Protein AF-0000000074117872 (afdb_homodimer)

Foldseek 3Di:
DDDDDDDDDDDDDDDDPDDDPDDPPPPPPPPPDDDDDPVVVQVVLLVQVVCQVVVHPFAEWEDEPRDTGTHHLVLLLVQFVQSVCVVPPPPPQVVFDPDDRHTYGYDPQAHPLLVVQVRCCSRNVDHDDDPVCLLRVLRVCLSRVRVVSVVVSLVVLLVPQDLACLLVSCVSCVVNVVPVSNVSSLLVCLACVVVNLVDCSLLSDDPVSLLVSLQALNRFPDALLNNVVSVVCNQVVDVVSVVCVQVNVVSRLLLLDFPVCCVQPPCVDDCCVPVVVVSVVLNCVCVVQVLQNLVSDDPSPAFSHPFKWKKKAWFAAFVQQIFQWIWTAHPLRPDIDTADGDPAGFFLWEWEDRRQKIKIAWGARGDDPQAARIFQWMWIADQQASDIDTFDGEPDGFGQWYWDDAPRKIKIAWHGHPVGIDFWIWIADSVVSDIDTFAGDDWGFGQWDWEDADRKIKIAWTDTPQFTFQWIKIAHPVVRDIDTFDGDPDGFGQWDWYDDDQKIKIAWGWGDRVATDIGFWIWIAHPVVSDIDTFGTHPQHFGQWAWDDDPQKIKTAWHADSVVGGIFFWIKIAHPVVSDIDTSDGHPGGGGRIYMYMHGHHSDHDNNPPDDDDDDDPPPPDDDPD/DDDDDDDDDDDDPPDDPDDDPDDPPPPDPPPPDDDDDPVVVQVVLLVQVVCQVVVHPFAEWEDAPNDTGTHHLVLLLVQFVQSVCVVPDPPPQVVFDPDDRHTYGYDPQAHPLLVVQVRCCSRNVDHDDDPVCLLRVLRNCLSRVRVVSVVVSLVVLLVPADLACLLVSCVSCVVNVVPSSNVSSLLVCLACVVVNLVDCSLLSDDPVRLLVSLQALNRFPDALLNNVVSVVCNQVVDVVSVVCVQVNVVSRLLLLDFPVCCVVPPCVDDCCVPVVVVSVVLNCVCVVQVLQNLVSDDPSPAFSHPFKWKKKAWFAAFVQQIFQWIWTAHPLRPDIDTADGDPAGFFLWEWEDRRQKIKIAWGARGDDPQAARIFQWMWIADQQASDIDTFDGEPDGFGQWYWDDAPRKIKIAWHGHPVGIDFWIWIADSVVSDIDTFAGDDFGFGQWEWEDADRKIKIAWTDTPQFTAQWIKIAHPVVRDIDTFDGDPDGFGQWDWYDDDQKIKIAWGWGDRVATDIGFWIWIAHPVVSDIDTFGTHPQHFGQWAWDDDPQKIKTAWHADSVVGGIFFWIKIAHPVVSDIDTSDGHPGGGGRIYMYMHGHHSDHDNNPPDDDDDDDPPDDPDDPD

Radius of gyration: 47.72 Å; Cα contacts (8 Å, |Δi|>4): 2650; chains: 2; bounding box: 90×177×144 Å

Organism: Ciona intestinalis (NCBI:txid7719)

Solvent-accessible surface area (backbone atoms only — not comparable to full-atom values): 67171 Å² total; per-residue (Å²): 135,80,74,90,82,83,87,78,89,75,90,86,87,87,79,81,80,77,77,84,74,75,77,75,73,74,73,73,71,77,74,75,77,81,83,82,58,71,67,51,56,52,47,51,37,48,49,53,37,49,30,42,79,66,64,47,84,46,42,27,31,42,28,17,84,87,41,79,44,70,32,43,56,67,64,48,30,74,63,11,66,46,46,34,48,59,72,64,42,82,79,73,54,70,76,45,52,68,64,82,87,25,45,30,43,71,49,81,91,32,47,44,67,10,44,49,50,51,52,47,22,77,39,65,76,50,79,90,79,48,91,82,48,43,61,38,36,48,45,26,29,59,70,34,54,28,62,70,59,49,51,50,48,44,55,49,53,58,70,61,57,42,72,85,43,30,53,59,51,37,51,52,18,60,77,69,66,35,63,70,42,32,51,50,37,49,51,48,44,29,60,39,41,75,62,25,58,76,41,72,43,57,65,68,48,48,70,65,53,50,48,52,58,49,67,48,43,74,40,37,70,55,51,51,61,55,50,46,50,46,50,50,52,45,32,68,70,39,80,82,41,52,80,47,46,60,70,52,55,70,48,46,30,54,51,71,37,46,65,69,54,38,59,65,66,43,61,73,38,64,64,38,59,68,74,35,36,69,56,52,40,52,22,28,52,39,54,39,37,67,72,34,34,64,79,60,68,53,83,38,62,50,72,58,40,79,48,60,26,42,31,40,37,39,4,29,34,84,82,59,49,46,28,30,49,30,41,33,28,39,94,76,60,80,46,71,47,74,51,82,56,51,99,59,29,25,22,41,43,34,51,48,65,50,87,62,30,39,36,42,40,36,4,19,62,47,84,47,95,66,16,66,43,29,33,26,53,27,37,34,37,38,54,64,50,69,43,75,45,82,46,61,45,48,91,57,48,22,16,34,35,35,58,48,72,57,93,81,25,42,38,39,41,32,3,21,14,74,91,40,60,27,27,54,20,34,35,37,36,41,86,57,50,41,57,42,77,53,66,53,54,95,57,36,28,26,30,36,31,48,34,55,58,95,77,30,40,37,37,37,39,6,39,39,94,90,38,52,30,28,51,26,36,36,33,34,71,92,72,53,44,79,42,81,53,64,53,54,96,58,47,21,21,33,33,31,40,36,44,52,92,77,31,35,41,38,36,37,3,32,53,42,82,93,58,74,38,56,29,35,62,18,37,36,34,32,71,87,74,54,43,76,44,79,55,64,51,48,88,76,41,22,22,31,32,15,42,41,65,55,94,81,26,37,37,40,35,37,4,34,22,62,86,75,66,42,48,27,28,47,30,37,34,34,34,76,90,70,56,42,77,46,67,77,46,65,52,97,57,44,24,19,35,29,33,39,43,72,39,63,43,49,62,44,69,50,72,44,92,67,66,78,81,84,89,90,69,94,74,75,81,75,73,83,82,119,132,84,77,90,74,80,90,79,84,79,82,81,77,76,77,74,85,75,76,82,71,77,82,72,78,75,75,71,72,79,76,79,76,83,82,83,60,71,66,52,55,52,49,51,37,49,48,52,35,50,30,39,78,67,64,46,85,44,42,26,30,39,29,18,82,90,42,77,43,71,32,43,58,67,63,49,28,74,63,12,66,47,46,33,48,58,71,64,44,82,79,73,56,70,73,45,53,67,63,81,87,24,44,31,43,71,48,82,91,31,46,45,68,11,44,50,52,52,54,47,21,76,38,66,76,50,77,90,80,46,90,82,48,42,62,38,36,49,44,25,29,59,70,34,54,28,63,69,58,51,52,50,48,45,53,49,51,57,71,60,58,41,74,85,44,31,53,59,51,35,52,50,19,61,75,66,65,34,63,69,44,33,53,50,38,51,51,48,44,32,60,40,43,76,63,24,59,78,42,73,44,57,65,69,49,50,72,67,56,49,48,51,58,49,67,48,45,73,40,35,71,55,51,52,62,55,51,46,51,46,50,50,52,44,32,70,70,39,79,80,42,53,81,46,48,62,70,52,56,70,49,46,30,56,53,71,38,46,64,67,54,38,60,72,70,44,60,72,39,63,63,39,58,68,74,34,35,68,56,52,40,52,20,29,52,40,54,40,36,67,72,35,35,63,79,60,68,52,83,39,62,51,71,60,38,78,48,61,25,43,30,40,37,38,4,28,32,85,81,59,48,46,28,30,48,30,43,34,28,37,94,76,58,81,46,70,47,74,49,81,54,52,96,58,29,26,22,41,40,34,50,46,64,50,85,61,30,40,34,41,39,36,3,19,62,46,83,46,96,66,16,66,45,29,33,26,51,25,38,35,38,37,54,62,48,68,44,75,45,82,47,58,45,48,90,57,47,22,16,33,34,37,60,47,74,57,96,82,26,40,40,39,41,33,3,20,14,75,91,40,61,27,29,52,22,33,36,37,37,41,90,56,48,40,57,43,76,53,66,52,54,96,56,35,27,26,30,35,30,47,35,54,57,94,77,32,41,36,38,36,39,5,39,39,95,91,36,52,29,25,50,27,38,37,35,33,71,93,73,52,46,78,44,80,52,65,54,54,96,58,47,20,21,34,34,31,40,37,43,56,93,76,32,36,40,38,34,37,3,32,52,40,83,92,57,75,39,56,29,35,63,18,38,36,35,33,71,89,74,54,45,76,42,80,54,62,50,47,87,76,41,23,22,31,31,13,42,42,68,56,95,82,26,38,37,40,34,38,4,33,20,63,87,75,65,42,47,28,26,49,29,36,34,35,32,77,91,73,54,43,76,46,69,77,49,63,51,98,55,43,26,19,35,29,33,38,42,72,39,63,44,50,62,44,70,51,65,40,93,71,61,81,80,80,92,82,75,86,82,63,89,77,96,75,93,120

Nearest PDB structures (foldseek):
  7c60-assembly1_A  TM=9.568E-01  e=1.255E-29  Mus musculus
  5f72-assembly2_C  TM=9.560E-01  e=5.390E-29  Homo sapiens
  7xot-assembly1_A  TM=9.656E-01  e=4.800E-28  Homo sapiens
  8oio-assembly3_C  TM=9.478E-01  e=4.275E-27  Homo sapiens
  6v7o-assembly1_A  TM=9.491E-01  e=4.058E-27  Homo sapiens

Sequence (1252 aa):
MAGLIPQRSVSGNVAGSLGRRPDFQTFKPFLSQSFKSNSHNNAVVSGLNDLREDKILCDVTLIAQEQPFLAHKNVLASCSPYLRNLFNSEDGFKNEHEVGDSVVVEIRGVSADGLRHVINFLYTSELQLSMRNVHCVLSAAGHMQIKPILNFCKTFLVGEISVYNCVDIIHIADKYTLAGVEDKAYSFIAEHLNELVKTEEIQKLTINNMSLLLDSYSLKNVSELELFEAARQWLLYKTERYQHVRTLMEKIHFPLIPPRDLLRYVNFVEFMRVECNYLLLEASNYHMLPHSQPILQSVRTQVRSNDTRMVIIGGVDPHDRVSNQLFAINSDMSKSEFLPPMHEGLCSHCACVMNNFLYVVGGQNMFDERGTTAVNSVIRYDPRFNIWMRIASMNDKRAGFTVSVVDNRMYALGGVNAAGRMSSMECYSLEDDRWRYVASVQTGLCDHAQSVHGNLIYISGGFKEGRFNNQLLAYSPRHDTWHERTPMHFARGWHAMVAFGDSIFVTGGNAGLNKRVDIHETEIYSAMSDQWTLVAPLPLPHSEGGCAYYDGKIFVVGGYSWTQQKCLSTIQSYDPNKDQWENPGNLPIELSGVRLANLTIPYTVSPRSGLTQGSHVPLSWPPKPGMAGLIPQRSVSGNVAGSLGRRPDFQTFKPFLSQSFKSNSHNNAVVSGLNDLREDKILCDVTLIAQEQPFLAHKNVLASCSPYLRNLFNSEDGFKNEHEVGDSVVVEIRGVSADGLRHVINFLYTSELQLSMRNVHCVLSAAGHMQIKPILNFCKTFLVGEISVYNCVDIIHIADKYTLAGVEDKAYSFIAEHLNELVKTEEIQKLTINNMSLLLDSYSLKNVSELELFEAARQWLLYKTERYQHVRTLMEKIHFPLIPPRDLLRYVNFVEFMRVECNYLLLEASNYHMLPHSQPILQSVRTQVRSNDTRMVIIGGVDPHDRVSNQLFAINSDMSKSEFLPPMHEGLCSHCACVMNNFLYVVGGQNMFDERGTTAVNSVIRYDPRFNIWMRIASMNDKRAGFTVSVVDNRMYALGGVNAAGRMSSMECYSLEDDRWRYVASVQTGLCDHAQSVHGNLIYISGGFKEGRFNNQLLAYSPRHDTWHERTPMHFARGWHAMVAFGDSIFVTGGNAGLNKRVDIHETEIYSAMSDQWTLVAPLPLPHSEGGCAYYDGKIFVVGGYSWTQQKCLSTIQSYDPNKDQWENPGNLPIELSGVRLANLTIPYTVSPRSGLTQGSHVPLSWPPKPG

Secondary structure (DSSP, 8-state):
-------------------------------------HHHHHHHHHHHHHHHHTT-S--EEEEETTEEEEE-HHHHHHH-HHHHHHHH-SSS-TT-EEETTEEEEE-TT--HHHHHHHHHHHHHS-----TTTHHHHHHHHHHHT-HHHHHHHHHHHHHH--TTTHHHHHHHHHHTT-HHHHHHHHHHHHHSHHHHTTSSHHHH--HHHHHHHHH-S---S--HHHHHHHHHHHHHH-GGGGGGHHHHHTTS-GGGS-HHHIIIIITT-HHHHHTSHHHHHHHHHHHH-GGGGGGS--GGGS-S---EEEEEE--B-TT-PBP--EEEE-TTS--EEEEPPPSS--BS-EEEEETTEEEEEEEESS--TT-TTEEEEEEEEETTTTEEEEEPPPSS--BS-EEEEETTEEEEE--EETTEE---EEEEETTTTEEEEEPPPSS--BS-EEEEETTEEEEE--EETTEE---EEEEETTTTEEEEEPPPSS--BS-EEEEETTEEEEE--B--SSS--B---EEEEETTTTEEEEESPPSS--BS-EEEEETTEEEEE--EETTTTEE--EEEEEETTTTEEEEEEE-SS--BS-EEEEEEPPSS----TTS----------S----/-------------------------------------HHHHHHHHHHHHHHHHTT-S--EEEEETTEEEEE-HHHHHHH-HHHHHHHH-SSS-TT-EEETTEEEEE-TT--HHHHHHHHHHHHHS-----TTTHHHHHHHHHHHT-HHHHHHHHHHHHHH--TTTHHHHHHHHHHTT-HHHHHHHHHHHHHSHHHHTTSSGGGG--HHHHHHHHH-S---S--HHHHHHHHHHHHHH-GGGGGGHHHHHTTS-GGGS-HHHIIIIITT-HHHHHTSHHHHHHHHHHHH-GGGGGGS--GGGS-S---EEEEEE--B-TT-PBP--EEEE-TTSS-EEEEPPPSS--BS-EEEEETTEEEEEEEESS--TT-TTEEEEEEEEETTTTEEEEEPPPSS-BBS-EEEEETTEEEEE--EETTEE---EEEEETTTTEEEEEPPPSS--BS-EEEEETTEEEEE--EETTEE---EEEEETTTTEEEEEPPPSS--BS-EEEEETTEEEEE--B--SSS--B---EEEEETTTTEEEEESPPSS--BS-EEEEETTEEEEE--EETTTTEE--EEEEEETTTTEEEEEEE-SS--BS-EEEEEEPPSS----TTS---------------

Structure (mmCIF, N/CA/C/O backbone):
data_AF-0000000074117872-model_v1
#
loop_
_entity.id
_entity.type
_entity.pdbx_description
1 polymer 'BTB domain-containing protein'
#
loop_
_atom_site.group_PDB
_atom_site.id
_atom_site.type_symbol
_atom_site.label_atom_id
_atom_site.label_alt_id
_atom_site.label_comp_id
_atom_site.label_asym_id
_atom_site.label_entity_id
_atom_site.label_seq_id
_atom_site.pdbx_PDB_ins_code
_atom_site.Cartn_x
_atom_site.Cartn_y
_atom_site.Cartn_z
_atom_site.occupancy
_atom_site.B_iso_or_equiv
_atom_site.auth_seq_id
_atom_site.auth_comp_id
_atom_site.auth_asym_id
_atom_site.auth_atom_id
_atom_site.pdbx_PDB_model_num
ATOM 1 N N . MET A 1 1 ? 0.886 -35.844 -74.438 1 14.98 1 MET A N 1
ATOM 2 C CA . MET A 1 1 ? 1.229 -36.75 -75.562 1 14.98 1 MET A CA 1
ATOM 3 C C . MET A 1 1 ? 2.303 -37.75 -75.125 1 14.98 1 MET A C 1
ATOM 5 O O . MET A 1 1 ? 2.451 -38.812 -75.75 1 14.98 1 MET A O 1
ATOM 9 N N . ALA A 1 2 ? 3.285 -37.312 -74.438 1 14.8 2 ALA A N 1
ATOM 10 C CA . ALA A 1 2 ? 4.645 -37.656 -74.875 1 14.8 2 ALA A CA 1
ATOM 11 C C . ALA A 1 2 ? 4.977 -39.094 -74.5 1 14.8 2 ALA A C 1
ATOM 13 O O . ALA A 1 2 ? 4.348 -39.688 -73.625 1 14.8 2 ALA A O 1
ATOM 14 N N . GLY A 1 3 ? 6.25 -39.469 -74.375 1 14.46 3 GLY A N 1
ATOM 15 C CA . GLY A 1 3 ? 6.887 -40.562 -75.125 1 14.46 3 GLY A CA 1
ATOM 16 C C . GLY A 1 3 ? 6.852 -41.875 -74.438 1 14.46 3 GLY A C 1
ATOM 17 O O . GLY A 1 3 ? 6.945 -42.938 -75 1 14.46 3 GLY A O 1
ATOM 18 N N . LEU A 1 4 ? 7.188 -41.938 -73.188 1 16.47 4 LEU A N 1
ATOM 19 C CA . LEU A 1 4 ? 8.117 -43.031 -72.938 1 16.47 4 LEU A CA 1
ATOM 20 C C . LEU A 1 4 ? 7.43 -44.375 -73.188 1 16.47 4 LEU A C 1
ATOM 22 O O . LEU A 1 4 ? 6.266 -44.562 -72.812 1 16.47 4 LEU A O 1
ATOM 26 N N . ILE A 1 5 ? 8.086 -45.344 -73.688 1 17.67 5 ILE A N 1
ATOM 27 C CA . ILE A 1 5 ? 8.094 -46.406 -74.688 1 17.67 5 ILE A CA 1
ATOM 28 C C . ILE A 1 5 ? 7.652 -47.719 -74.062 1 17.67 5 ILE A C 1
ATOM 30 O O . ILE A 1 5 ? 7.688 -47.875 -72.875 1 17.67 5 ILE A O 1
ATOM 34 N N . PRO A 1 6 ? 8.383 -48.875 -74.438 1 17.41 6 PRO A N 1
ATOM 35 C CA . PRO A 1 6 ? 8 -50.094 -75.188 1 17.41 6 PRO A CA 1
ATOM 36 C C . PRO A 1 6 ? 7.914 -51.312 -74.25 1 17.41 6 PRO A C 1
ATOM 38 O O . PRO A 1 6 ? 6.949 -52.094 -74.312 1 17.41 6 PRO A O 1
ATOM 41 N N . GLN A 1 7 ? 8.828 -51.75 -73.312 1 15.11 7 GLN A N 1
ATOM 42 C CA . GLN A 1 7 ? 9.578 -52.938 -73.688 1 15.11 7 GLN A CA 1
ATOM 43 C C . GLN A 1 7 ? 8.797 -54.219 -73.375 1 15.11 7 GLN A C 1
ATOM 45 O O . GLN A 1 7 ? 7.984 -54.219 -72.438 1 15.11 7 GLN A O 1
ATOM 50 N N . ARG A 1 8 ? 9.141 -55.5 -74.125 1 16.64 8 ARG A N 1
ATOM 51 C CA . ARG A 1 8 ? 8.797 -56.75 -74.812 1 16.64 8 ARG A CA 1
ATOM 52 C C . ARG A 1 8 ? 9.156 -57.938 -73.875 1 16.64 8 ARG A C 1
ATOM 54 O O . ARG A 1 8 ? 9.016 -59.094 -74.312 1 16.64 8 ARG A O 1
ATOM 61 N N . SER A 1 9 ? 9.438 -57.812 -72.625 1 16.42 9 SER A N 1
ATOM 62 C CA . SER A 1 9 ? 10.336 -58.875 -72.25 1 16.42 9 SER A CA 1
ATOM 63 C C . SER A 1 9 ? 9.656 -60.25 -72.375 1 16.42 9 SER A C 1
ATOM 65 O O . SER A 1 9 ? 8.492 -60.406 -72 1 16.42 9 SER A O 1
ATOM 67 N N . VAL A 1 10 ? 10.305 -61.281 -72.938 1 17.39 10 VAL A N 1
ATOM 68 C CA . VAL A 1 10 ? 10.148 -62.531 -73.688 1 17.39 10 VAL A CA 1
ATOM 69 C C . VAL A 1 10 ? 9.898 -63.688 -72.75 1 17.39 10 VAL A C 1
ATOM 71 O O . VAL A 1 10 ? 8.984 -64.5 -73 1 17.39 10 VAL A O 1
ATOM 74 N N . SER A 1 11 ? 10.781 -64.062 -71.875 1 17.09 11 SER A N 1
ATOM 75 C CA . SER A 1 11 ? 11.445 -65.312 -72 1 17.09 11 SER A CA 1
ATOM 76 C C . SER A 1 11 ? 10.531 -66.5 -71.562 1 17.09 11 SER A C 1
ATOM 78 O O . SER A 1 11 ? 9.562 -66.25 -70.812 1 17.09 11 SER A O 1
ATOM 80 N N . GLY A 1 12 ? 10.945 -67.875 -71.812 1 16.89 12 GLY A N 1
ATOM 81 C CA . GLY A 1 12 ? 10.617 -69.188 -72.312 1 16.89 12 GLY A CA 1
ATOM 82 C C . GLY A 1 12 ? 10.117 -70.125 -71.25 1 16.89 12 GLY A C 1
ATOM 83 O O . GLY A 1 12 ? 9.039 -70.688 -71.438 1 16.89 12 GLY A O 1
ATOM 84 N N . ASN A 1 13 ? 11.07 -70.75 -70.5 1 17.59 13 ASN A N 1
ATOM 85 C CA . ASN A 1 13 ? 11.391 -72.188 -70.562 1 17.59 13 ASN A CA 1
ATOM 86 C C . ASN A 1 13 ? 10.43 -73 -69.75 1 17.59 13 ASN A C 1
ATOM 88 O O . ASN A 1 13 ? 9.75 -72.5 -68.875 1 17.59 13 ASN A O 1
ATOM 92 N N . VAL A 1 14 ? 10.914 -74.312 -69.438 1 19.31 14 VAL A N 1
ATOM 93 C CA . VAL A 1 14 ? 10.609 -75.75 -69.562 1 19.31 14 VAL A CA 1
ATOM 94 C C . VAL A 1 14 ? 9.953 -76.25 -68.312 1 19.31 14 VAL A C 1
ATOM 96 O O . VAL A 1 14 ? 10.094 -75.688 -67.25 1 19.31 14 VAL A O 1
ATOM 99 N N . ALA A 1 15 ? 9.344 -77.562 -68.375 1 20.97 15 ALA A N 1
ATOM 100 C CA . ALA A 1 15 ? 8.195 -78.375 -67.938 1 20.97 15 ALA A CA 1
ATOM 101 C C . ALA A 1 15 ? 8.523 -79.125 -66.625 1 20.97 15 ALA A C 1
ATOM 103 O O . ALA A 1 15 ? 7.625 -79.5 -65.875 1 20.97 15 ALA A O 1
ATOM 104 N N . GLY A 1 16 ? 9.812 -79.188 -66.188 1 19.81 16 GLY A N 1
ATOM 105 C CA . GLY A 1 16 ? 10.055 -80.562 -65.875 1 19.81 16 GLY A CA 1
ATOM 106 C C . GLY A 1 16 ? 9.328 -81 -64.562 1 19.81 16 GLY A C 1
ATOM 107 O O . GLY A 1 16 ? 9.039 -80.188 -63.719 1 19.81 16 GLY A O 1
ATOM 108 N N . SER A 1 17 ? 8.531 -82.125 -64.625 1 21.55 17 SER A N 1
ATOM 109 C CA . SER A 1 17 ? 7.539 -82.75 -63.781 1 21.55 17 SER A CA 1
ATOM 110 C C . SER A 1 17 ? 8.188 -83.375 -62.562 1 21.55 17 SER A C 1
ATOM 112 O O . SER A 1 17 ? 7.547 -84.125 -61.812 1 21.55 17 SER A O 1
ATOM 114 N N . LEU A 1 18 ? 9.32 -82.812 -62.094 1 20.38 18 LEU A N 1
ATOM 115 C CA . LEU A 1 18 ? 10.164 -83.688 -61.312 1 20.38 18 LEU A CA 1
ATOM 116 C C . LEU A 1 18 ? 9.359 -84.375 -60.188 1 20.38 18 LEU A C 1
ATOM 118 O O . LEU A 1 18 ? 8.375 -83.812 -59.719 1 20.38 18 LEU A O 1
ATOM 122 N N . GLY A 1 19 ? 9.742 -85.625 -59.875 1 20.77 19 GLY A N 1
ATOM 123 C CA . GLY A 1 19 ? 9.477 -86.875 -59.156 1 20.77 19 GLY A CA 1
ATOM 124 C C . GLY A 1 19 ? 9.305 -86.688 -57.688 1 20.77 19 GLY A C 1
ATOM 125 O O . GLY A 1 19 ? 9.766 -85.625 -57.125 1 20.77 19 GLY A O 1
ATOM 126 N N . ARG A 1 20 ? 8.305 -87.375 -57.125 1 24.55 20 ARG A N 1
ATOM 127 C CA . ARG A 1 20 ? 7.695 -87.375 -55.781 1 24.55 20 ARG A CA 1
ATOM 128 C C . ARG A 1 20 ? 8.711 -87.688 -54.719 1 24.55 20 ARG A C 1
ATOM 130 O O . ARG A 1 20 ? 9.266 -88.812 -54.719 1 24.55 20 ARG A O 1
ATOM 137 N N . ARG A 1 21 ? 9.711 -86.938 -54.469 1 24.44 21 ARG A N 1
ATOM 138 C CA . ARG A 1 21 ? 10.711 -87.375 -53.5 1 24.44 21 ARG A CA 1
ATOM 139 C C . ARG A 1 21 ? 10.055 -87.875 -52.219 1 24.44 21 ARG A C 1
ATOM 141 O O . ARG A 1 21 ? 9.07 -87.312 -51.75 1 24.44 21 ARG A O 1
ATOM 148 N N . PRO A 1 22 ? 10.375 -89.188 -52 1 27.95 22 PRO A N 1
ATOM 149 C CA . PRO A 1 22 ? 9.805 -89.938 -50.906 1 27.95 22 PRO A CA 1
ATOM 150 C C . PRO A 1 22 ? 9.844 -89.188 -49.562 1 27.95 22 PRO A C 1
ATOM 152 O O . PRO A 1 22 ? 10.578 -88.188 -49.438 1 27.95 22 PRO A O 1
ATOM 155 N N . ASP A 1 23 ? 9.234 -89.812 -48.594 1 28.38 23 ASP A N 1
ATOM 156 C CA . ASP A 1 23 ? 8.633 -89.562 -47.281 1 28.38 23 ASP A CA 1
ATOM 157 C C . ASP A 1 23 ? 9.703 -89.312 -46.219 1 28.38 23 ASP A C 1
ATOM 159 O O . ASP A 1 23 ? 9.727 -90 -45.188 1 28.38 23 ASP A O 1
ATOM 163 N N . PHE A 1 24 ? 10.836 -88.562 -46.531 1 28.61 24 PHE A N 1
ATOM 164 C CA . PHE A 1 24 ? 11.805 -88.688 -45.469 1 28.61 24 PHE A CA 1
ATOM 165 C C . PHE A 1 24 ? 11.172 -88.375 -44.125 1 28.61 24 PHE A C 1
ATOM 167 O O . PHE A 1 24 ? 10.547 -87.312 -43.969 1 28.61 24 PHE A O 1
ATOM 174 N N . GLN A 1 25 ? 10.773 -89.438 -43.344 1 29.12 25 GLN A N 1
ATOM 175 C CA . GLN A 1 25 ? 10.32 -89.375 -41.969 1 29.12 25 GLN A CA 1
ATOM 176 C C . GLN A 1 25 ? 11.188 -88.375 -41.156 1 29.12 25 GLN A C 1
ATOM 178 O O . GLN A 1 25 ? 12.406 -88.562 -41.094 1 29.12 25 GLN A O 1
ATOM 183 N N . THR A 1 26 ? 10.805 -87.125 -41.156 1 34.31 26 THR A N 1
ATOM 184 C CA . THR A 1 26 ? 11.477 -86.125 -40.344 1 34.31 26 THR A CA 1
ATOM 185 C C . THR A 1 26 ? 11.758 -86.625 -38.938 1 34.31 26 THR A C 1
ATOM 187 O O . THR A 1 26 ? 10.852 -87.125 -38.25 1 34.31 26 THR A O 1
ATOM 190 N N . PHE A 1 27 ? 12.984 -87.25 -38.688 1 33.56 27 PHE A N 1
ATOM 191 C CA . PHE A 1 27 ? 13.477 -87.562 -37.344 1 33.56 27 PHE A CA 1
ATOM 192 C C . PHE A 1 27 ? 13.078 -86.438 -36.375 1 33.56 27 PHE A C 1
ATOM 194 O O . PHE A 1 27 ? 13.125 -85.25 -36.688 1 33.56 27 PHE A O 1
ATOM 201 N N . LYS A 1 28 ? 12.172 -86.812 -35.438 1 41.78 28 LYS A N 1
ATOM 202 C CA . LYS A 1 28 ? 11.797 -86 -34.312 1 41.78 28 LYS A CA 1
ATOM 203 C C . LYS A 1 28 ? 13.031 -85.375 -33.656 1 41.78 28 LYS A C 1
ATOM 205 O O . LYS A 1 28 ? 13.992 -86.062 -33.312 1 41.78 28 LYS A O 1
ATOM 210 N N . PRO A 1 29 ? 13.289 -84.125 -34.031 1 40.88 29 PRO A N 1
ATOM 211 C CA . PRO A 1 29 ? 14.406 -83.5 -33.312 1 40.88 29 PRO A CA 1
ATOM 212 C C . PRO A 1 29 ? 14.43 -83.875 -31.844 1 40.88 29 PRO A C 1
ATOM 214 O O . PRO A 1 29 ? 13.375 -84.062 -31.234 1 40.88 29 PRO A O 1
ATOM 217 N N . PHE A 1 30 ? 15.359 -84.688 -31.391 1 41.09 30 PHE A N 1
ATOM 218 C CA . PHE A 1 30 ? 15.602 -84.938 -29.969 1 41.09 30 PHE A CA 1
ATOM 219 C C . PHE A 1 30 ? 15.32 -83.688 -29.156 1 41.09 30 PHE A C 1
ATOM 221 O O . PHE A 1 30 ? 15.945 -82.625 -29.375 1 41.09 30 PHE A O 1
ATOM 228 N N . LEU A 1 31 ? 14.07 -83.5 -28.812 1 43.78 31 LEU A N 1
ATOM 229 C CA . LEU A 1 31 ? 13.703 -82.375 -27.906 1 43.78 31 LEU A CA 1
ATOM 230 C C . LEU A 1 31 ? 14.617 -82.375 -26.688 1 43.78 31 LEU A C 1
ATOM 232 O O . LEU A 1 31 ? 14.68 -83.375 -25.953 1 43.78 31 LEU A O 1
ATOM 236 N N . SER A 1 32 ? 15.797 -82 -26.797 1 53.25 32 SER A N 1
ATOM 237 C CA . SER A 1 32 ? 16.609 -81.75 -25.609 1 53.25 32 SER A CA 1
ATOM 238 C C . SER A 1 32 ? 15.828 -80.938 -24.578 1 53.25 32 SER A C 1
ATOM 240 O O . SER A 1 32 ? 15.094 -80 -24.922 1 53.25 32 SER A O 1
ATOM 242 N N . GLN A 1 33 ? 15.203 -81.562 -23.625 1 52.91 33 GLN A N 1
ATOM 243 C CA . GLN A 1 33 ? 14.562 -80.875 -22.516 1 52.91 33 GLN A CA 1
ATOM 244 C C . GLN A 1 33 ? 15.594 -80.312 -21.562 1 52.91 33 GLN A C 1
ATOM 246 O O . GLN A 1 33 ? 16.531 -81 -21.141 1 52.91 33 GLN A O 1
ATOM 251 N N . SER A 1 34 ? 15.734 -79.062 -21.578 1 66.19 34 SER A N 1
ATOM 252 C CA . SER A 1 34 ? 16.594 -78.375 -20.641 1 66.19 34 SER A CA 1
ATOM 253 C C . SER A 1 34 ? 15.93 -78.188 -19.281 1 66.19 34 SER A C 1
ATOM 255 O O . SER A 1 34 ? 14.758 -77.875 -19.188 1 66.19 34 SER A O 1
ATOM 257 N N . PHE A 1 35 ? 16.297 -78.875 -18.344 1 62.62 35 PHE A N 1
ATOM 258 C CA . PHE A 1 35 ? 15.82 -78.75 -16.969 1 62.62 35 PHE A CA 1
ATOM 259 C C . PHE A 1 35 ? 16.672 -77.75 -16.219 1 62.62 35 PHE A C 1
ATOM 261 O O . PHE A 1 35 ? 17.906 -77.75 -16.297 1 62.62 35 PHE A O 1
ATOM 268 N N . LYS A 1 36 ? 16.016 -76.625 -15.797 1 66.69 36 LYS A N 1
ATOM 269 C CA . LYS A 1 36 ? 16.688 -75.625 -14.984 1 66.69 36 LYS A CA 1
ATOM 270 C C . LYS A 1 36 ? 16.266 -75.75 -13.523 1 66.69 36 LYS A C 1
ATOM 272 O O . LYS A 1 36 ? 15.07 -75.875 -13.227 1 66.69 36 LYS A O 1
ATOM 277 N N . SER A 1 37 ? 17.125 -76.062 -12.648 1 64.25 37 SER A N 1
ATOM 278 C CA . SER A 1 37 ? 16.859 -76.188 -11.219 1 64.25 37 SER A CA 1
ATOM 279 C C . SER A 1 37 ? 17.406 -74.938 -10.492 1 64.25 37 SER A C 1
ATOM 281 O O . SER A 1 37 ? 18.625 -74.812 -10.344 1 64.25 37 SER A O 1
ATOM 283 N N . ASN A 1 38 ? 16.609 -74 -10.039 1 68.94 38 ASN A N 1
ATOM 284 C CA . ASN A 1 38 ? 17.031 -72.812 -9.25 1 68.94 38 ASN A CA 1
ATOM 285 C C . ASN A 1 38 ? 17.594 -73.25 -7.891 1 68.94 38 ASN A C 1
ATOM 287 O O . ASN A 1 38 ? 18.5 -72.625 -7.355 1 68.94 38 ASN A O 1
ATOM 291 N N . SER A 1 39 ? 17.047 -74.312 -7.48 1 73.31 39 SER A N 1
ATOM 292 C CA . SER A 1 39 ? 17.547 -74.812 -6.207 1 73.31 39 SER A CA 1
ATOM 293 C C . SER A 1 39 ? 18.984 -75.312 -6.32 1 73.31 39 SER A C 1
ATOM 295 O O . SER A 1 39 ? 19.75 -75.25 -5.355 1 73.31 39 SER A O 1
ATOM 297 N N . HIS A 1 40 ? 19.281 -75.688 -7.512 1 75.38 40 HIS A N 1
ATOM 298 C CA . HIS A 1 40 ? 20.656 -76.188 -7.734 1 75.38 40 HIS A CA 1
ATOM 299 C C . HIS A 1 40 ? 21.656 -75.062 -7.648 1 75.38 40 HIS A C 1
ATOM 301 O O . HIS A 1 40 ? 22.734 -75.188 -7.094 1 75.38 40 HIS A O 1
ATOM 307 N N . ASN A 1 41 ? 21.188 -74 -8.211 1 73.88 41 ASN A N 1
ATOM 308 C CA . ASN A 1 41 ? 22.078 -72.812 -8.141 1 73.88 41 ASN A CA 1
ATOM 309 C C . ASN A 1 41 ? 22.359 -72.438 -6.695 1 73.88 41 ASN A C 1
ATOM 311 O O . ASN A 1 41 ? 23.5 -72.125 -6.336 1 73.88 41 ASN A O 1
ATOM 315 N N . ASN A 1 42 ? 21.391 -72.5 -5.918 1 81.06 42 ASN A N 1
ATOM 316 C CA . ASN A 1 42 ? 21.547 -72.188 -4.504 1 81.06 42 ASN A CA 1
ATOM 317 C C . ASN A 1 42 ? 22.453 -73.188 -3.791 1 81.06 42 ASN A C 1
ATOM 319 O O . ASN A 1 42 ? 23.25 -72.812 -2.938 1 81.06 42 ASN A O 1
ATOM 323 N N . ALA A 1 43 ? 22.234 -74.312 -4.215 1 78.69 43 ALA A N 1
ATOM 324 C CA . ALA A 1 43 ? 23.031 -75.375 -3.598 1 78.69 43 ALA A CA 1
ATOM 325 C C . ALA A 1 43 ? 24.516 -75.188 -3.943 1 78.69 43 ALA A C 1
ATOM 327 O O . ALA A 1 43 ? 25.391 -75.438 -3.092 1 78.69 43 ALA A O 1
ATOM 328 N N . VAL A 1 44 ? 24.766 -74.875 -5.156 1 79.69 44 VAL A N 1
ATOM 329 C CA . VAL A 1 44 ? 26.141 -74.688 -5.594 1 79.69 44 VAL A CA 1
ATOM 330 C C . VAL A 1 44 ? 26.781 -73.562 -4.816 1 79.69 44 VAL A C 1
ATOM 332 O O . VAL A 1 44 ? 27.891 -73.688 -4.301 1 79.69 44 VAL A O 1
ATOM 335 N N . VAL A 1 45 ? 26.094 -72.562 -4.703 1 84.88 45 VAL A N 1
ATOM 336 C CA . VAL A 1 45 ? 26.625 -71.375 -4.023 1 84.88 45 VAL A CA 1
ATOM 337 C C . VAL A 1 45 ? 26.812 -71.688 -2.539 1 84.88 45 VAL A C 1
ATOM 339 O O . VAL A 1 45 ? 27.844 -71.312 -1.951 1 84.88 45 VAL A O 1
ATOM 342 N N . SER A 1 46 ? 25.922 -72.375 -1.97 1 87.44 46 SER A N 1
ATOM 343 C CA . SER A 1 46 ? 26.047 -72.75 -0.572 1 87.44 46 SER A CA 1
ATOM 344 C C . SER A 1 46 ? 27.234 -73.688 -0.372 1 87.44 46 SER A C 1
ATOM 346 O O . SER A 1 46 ? 27.969 -73.562 0.611 1 87.44 46 SER A O 1
ATOM 348 N N . GLY A 1 47 ? 27.375 -74.562 -1.287 1 86.38 47 GLY A N 1
ATOM 349 C CA . GLY A 1 47 ? 28.516 -75.438 -1.234 1 86.38 47 GLY A CA 1
ATOM 350 C C . GLY A 1 47 ? 29.844 -74.75 -1.339 1 86.38 47 GLY A C 1
ATOM 351 O O . GLY A 1 47 ? 30.797 -75.062 -0.611 1 86.38 47 GLY A O 1
ATOM 352 N N . LEU A 1 48 ? 29.859 -73.812 -2.246 1 87.75 48 LEU A N 1
ATOM 353 C CA . LEU A 1 48 ? 31.078 -73 -2.398 1 87.75 48 LEU A CA 1
ATOM 354 C C . LEU A 1 48 ? 31.375 -72.25 -1.123 1 87.75 48 LEU A C 1
ATOM 356 O O . LEU A 1 48 ? 32.531 -72.125 -0.732 1 87.75 48 LEU A O 1
ATOM 360 N N . ASN A 1 49 ? 30.391 -71.75 -0.472 1 90.88 49 ASN A N 1
ATOM 361 C CA . ASN A 1 49 ? 30.578 -71.062 0.789 1 90.88 49 ASN A CA 1
ATOM 362 C C . ASN A 1 49 ? 31.094 -72 1.887 1 90.88 49 ASN A C 1
ATOM 364 O O . ASN A 1 49 ? 31.922 -71.562 2.705 1 90.88 49 ASN A O 1
ATOM 368 N N . ASP A 1 50 ? 30.594 -73.125 1.912 1 90.38 50 ASP A N 1
ATOM 369 C CA . ASP A 1 50 ? 31.078 -74.125 2.881 1 90.38 50 ASP A CA 1
ATOM 370 C C . ASP A 1 50 ? 32.562 -74.438 2.686 1 90.38 50 ASP A C 1
ATOM 372 O O . ASP A 1 50 ? 33.312 -74.5 3.656 1 90.38 50 ASP A O 1
ATOM 376 N N . LEU A 1 51 ? 32.875 -74.562 1.435 1 89.38 51 LEU A N 1
ATOM 377 C CA . LEU A 1 51 ? 34.281 -74.812 1.117 1 89.38 51 LEU A CA 1
ATOM 378 C C . LEU A 1 51 ? 35.125 -73.625 1.574 1 89.38 51 LEU A C 1
ATOM 380 O O . LEU A 1 51 ? 36.219 -73.812 2.117 1 89.38 51 LEU A O 1
ATOM 384 N N . ARG A 1 52 ? 34.594 -72.438 1.423 1 91.94 52 ARG A N 1
ATOM 385 C CA . ARG A 1 52 ? 35.312 -71.25 1.841 1 91.94 52 ARG A CA 1
ATOM 386 C C . ARG A 1 52 ? 35.469 -71.188 3.357 1 91.94 52 ARG A C 1
ATOM 388 O O . ARG A 1 52 ? 36.531 -70.938 3.875 1 91.94 52 ARG A O 1
ATOM 395 N N . GLU A 1 53 ? 34.406 -71.438 4.09 1 90.75 53 GLU A N 1
ATOM 396 C CA . GLU A 1 53 ? 34.438 -71.438 5.551 1 90.75 53 GLU A CA 1
ATOM 397 C C . GLU A 1 53 ? 35.375 -72.5 6.121 1 90.75 53 GLU A C 1
ATOM 399 O O . GLU A 1 53 ? 36.031 -72.25 7.137 1 90.75 53 GLU A O 1
ATOM 404 N N . ASP A 1 54 ? 35.469 -73.562 5.328 1 91.25 54 ASP A N 1
ATOM 405 C CA . ASP A 1 54 ? 36.344 -74.625 5.762 1 91.25 54 ASP A CA 1
ATOM 406 C C . ASP A 1 54 ? 37.75 -74.5 5.199 1 91.25 54 ASP A C 1
ATOM 408 O O . ASP A 1 54 ? 38.656 -75.312 5.453 1 91.25 54 ASP A O 1
ATOM 412 N N . LYS A 1 55 ? 37.938 -73.438 4.457 1 89.81 55 LYS A N 1
ATOM 413 C CA . LYS A 1 55 ? 39.25 -73.125 3.852 1 89.81 55 LYS A CA 1
ATOM 414 C C . LYS A 1 55 ? 39.719 -74.25 2.936 1 89.81 55 LYS A C 1
ATOM 416 O O . LYS A 1 55 ? 40.906 -74.562 2.949 1 89.81 55 LYS A O 1
ATOM 421 N N . ILE A 1 56 ? 38.75 -74.75 2.238 1 89.62 56 ILE A N 1
ATOM 422 C CA . ILE A 1 56 ? 39.062 -75.875 1.342 1 89.62 56 ILE A CA 1
ATOM 423 C C . ILE A 1 56 ? 39.125 -75.375 -0.097 1 89.62 56 ILE A C 1
ATOM 425 O O . ILE A 1 56 ? 38.219 -74.688 -0.559 1 89.62 56 ILE A O 1
ATOM 429 N N . LEU A 1 57 ? 40.156 -75.625 -0.793 1 86.25 57 LEU A N 1
ATOM 430 C CA . LEU A 1 57 ? 40.375 -75.375 -2.211 1 86.25 57 LEU A CA 1
ATOM 431 C C . LEU A 1 57 ? 40.375 -73.875 -2.51 1 86.25 57 LEU A C 1
ATOM 433 O O . LEU A 1 57 ? 40.031 -73.5 -3.615 1 86.25 57 LEU A O 1
ATOM 437 N N . CYS A 1 58 ? 40.562 -73.125 -1.453 1 90.38 58 CYS A N 1
ATOM 438 C CA . CYS A 1 58 ? 40.719 -71.688 -1.685 1 90.38 58 CYS A CA 1
ATOM 439 C C . CYS A 1 58 ? 42 -71.375 -2.406 1 90.38 58 CYS A C 1
ATOM 441 O O . CYS A 1 58 ? 43.094 -71.812 -1.972 1 90.38 58 CYS A O 1
ATOM 443 N N . ASP A 1 59 ? 41.906 -70.625 -3.5 1 88.31 59 ASP A N 1
ATOM 444 C CA . ASP A 1 59 ? 43.094 -70.438 -4.324 1 88.31 59 ASP A CA 1
ATOM 445 C C . ASP A 1 59 ? 43.531 -68.938 -4.332 1 88.31 59 ASP A C 1
ATOM 447 O O . ASP A 1 59 ? 44.5 -68.562 -5.02 1 88.31 59 ASP A O 1
ATOM 451 N N . VAL A 1 60 ? 42.844 -68.188 -3.607 1 90.94 60 VAL A N 1
ATOM 452 C CA . VAL A 1 60 ? 43.25 -66.75 -3.533 1 90.94 60 VAL A CA 1
ATOM 453 C C . VAL A 1 60 ? 43.031 -66.25 -2.123 1 90.94 60 VAL A C 1
ATOM 455 O O . VAL A 1 60 ? 42.062 -66.625 -1.458 1 90.94 60 VAL A O 1
ATOM 458 N N . THR A 1 61 ? 43.906 -65.438 -1.685 1 91.38 61 THR A N 1
ATOM 459 C CA . THR A 1 61 ? 43.781 -64.688 -0.434 1 91.38 61 THR A CA 1
ATOM 460 C C . THR A 1 61 ? 43.812 -63.219 -0.69 1 91.38 61 THR A C 1
ATOM 462 O O . THR A 1 61 ? 44.812 -62.656 -1.15 1 91.38 61 THR A O 1
ATOM 465 N N . LEU A 1 62 ? 42.656 -62.594 -0.405 1 91.62 62 LEU A N 1
ATOM 466 C CA . LEU A 1 62 ? 42.594 -61.125 -0.507 1 91.62 62 LEU A CA 1
ATOM 467 C C . LEU A 1 62 ? 42.969 -60.469 0.815 1 91.62 62 LEU A C 1
ATOM 469 O O . LEU A 1 62 ? 42.594 -60.938 1.885 1 91.62 62 LEU A O 1
ATOM 473 N N . ILE A 1 63 ? 43.812 -59.438 0.729 1 92.19 63 ILE A N 1
ATOM 474 C CA . ILE A 1 63 ? 44.25 -58.75 1.934 1 92.19 63 ILE A CA 1
ATOM 475 C C . ILE A 1 63 ? 43.781 -57.312 1.887 1 92.19 63 ILE A C 1
ATOM 477 O O . ILE A 1 63 ? 44.031 -56.594 0.901 1 92.19 63 ILE A O 1
ATOM 481 N N . ALA A 1 64 ? 43.031 -56.938 2.822 1 92.69 64 ALA A N 1
ATOM 482 C CA . ALA A 1 64 ? 42.656 -55.531 3.035 1 92.69 64 ALA A CA 1
ATOM 483 C C . ALA A 1 64 ? 42.969 -55.094 4.461 1 92.69 64 ALA A C 1
ATOM 485 O O . ALA A 1 64 ? 42.562 -55.719 5.426 1 92.69 64 ALA A O 1
ATOM 486 N N . GLN A 1 65 ? 43.688 -54.062 4.637 1 91.81 65 GLN A N 1
ATOM 487 C CA . GLN A 1 65 ? 44.094 -53.531 5.934 1 91.81 65 GLN A CA 1
ATOM 488 C C . GLN A 1 65 ? 44.719 -54.656 6.789 1 91.81 65 GLN A C 1
ATOM 490 O O . GLN A 1 65 ? 44.344 -54.844 7.945 1 91.81 65 GLN A O 1
ATOM 495 N N . GLU A 1 66 ? 45.5 -55.469 6.238 1 88.38 66 GLU A N 1
ATOM 496 C CA . GLU A 1 66 ? 46.312 -56.469 6.867 1 88.38 66 GLU A CA 1
ATOM 497 C C . GLU A 1 66 ? 45.5 -57.656 7.328 1 88.38 66 GLU A C 1
ATOM 499 O O . GLU A 1 66 ? 45.969 -58.531 8.07 1 88.38 66 GLU A O 1
ATOM 504 N N . GLN A 1 67 ? 44.281 -57.719 6.891 1 92.69 67 GLN A N 1
ATOM 505 C CA . GLN A 1 67 ? 43.438 -58.875 7.207 1 92.69 67 GLN A CA 1
ATOM 506 C C . GLN A 1 67 ? 43.219 -59.75 5.977 1 92.69 67 GLN A C 1
ATOM 508 O O . GLN A 1 67 ? 42.812 -59.25 4.918 1 92.69 67 GLN A O 1
ATOM 513 N N . PRO A 1 68 ? 43.562 -60.938 6.102 1 91.81 68 PRO A N 1
ATOM 514 C CA . PRO A 1 68 ? 43.406 -61.844 4.953 1 91.81 68 PRO A CA 1
ATOM 515 C C . PRO A 1 68 ? 42 -62.469 4.852 1 91.81 68 PRO A C 1
ATOM 517 O O . PRO A 1 68 ? 41.375 -62.781 5.875 1 91.81 68 PRO A O 1
ATOM 520 N N . PHE A 1 69 ? 41.5 -62.656 3.629 1 93.5 69 PHE A N 1
ATOM 521 C CA . PHE A 1 69 ? 40.219 -63.312 3.318 1 93.5 69 PHE A CA 1
ATOM 522 C C . PHE A 1 69 ? 40.406 -64.375 2.234 1 93.5 69 PHE A C 1
ATOM 524 O O . PHE A 1 69 ? 40.75 -64 1.097 1 93.5 69 PHE A O 1
ATOM 531 N N . LEU A 1 70 ? 40.188 -65.562 2.625 1 91.25 70 LEU A N 1
ATOM 532 C CA . LEU A 1 70 ? 40.312 -66.625 1.671 1 91.25 70 LEU A CA 1
ATOM 533 C C . LEU A 1 70 ? 39.062 -66.75 0.802 1 91.25 70 LEU A C 1
ATOM 535 O O . LEU A 1 70 ? 37.969 -66.625 1.289 1 91.25 70 LEU A O 1
ATOM 539 N N . ALA A 1 71 ? 39.344 -67 -0.474 1 93.5 71 ALA A N 1
ATOM 540 C CA . ALA A 1 71 ? 38.219 -67.125 -1.406 1 93.5 71 ALA A CA 1
ATOM 541 C C . ALA A 1 71 ? 38.625 -67.938 -2.639 1 93.5 71 ALA A C 1
ATOM 543 O O . ALA A 1 71 ? 39.75 -68.438 -2.729 1 93.5 71 ALA A O 1
ATOM 544 N N . HIS A 1 72 ? 37.625 -68.188 -3.445 1 91.94 72 HIS A N 1
ATOM 545 C CA . HIS A 1 72 ? 37.875 -68.875 -4.73 1 91.94 72 HIS A CA 1
ATOM 546 C C . HIS A 1 72 ? 37.938 -67.875 -5.863 1 91.94 72 HIS A C 1
ATOM 548 O O . HIS A 1 72 ? 37 -67.062 -6.039 1 91.94 72 HIS A O 1
ATOM 554 N N . LYS A 1 73 ? 38.938 -67.812 -6.641 1 89.94 73 LYS A N 1
ATOM 555 C CA . LYS A 1 73 ? 39.156 -66.875 -7.73 1 89.94 73 LYS A CA 1
ATOM 556 C C . LYS A 1 73 ? 38 -66.875 -8.703 1 89.94 73 LYS A C 1
ATOM 558 O O . LYS A 1 73 ? 37.531 -65.812 -9.109 1 89.94 73 LYS A O 1
ATOM 563 N N . ASN A 1 74 ? 37.5 -68 -8.945 1 88.44 74 ASN A N 1
ATOM 564 C CA . ASN A 1 74 ? 36.438 -68.125 -9.945 1 88.44 74 ASN A CA 1
ATOM 565 C C . ASN A 1 74 ? 35.125 -67.5 -9.445 1 88.44 74 ASN A C 1
ATOM 567 O O . ASN A 1 74 ? 34.375 -66.875 -10.219 1 88.44 74 ASN A O 1
ATOM 571 N N . VAL A 1 75 ? 34.906 -67.625 -8.117 1 90.25 75 VAL A N 1
ATOM 572 C CA . VAL A 1 75 ? 33.688 -67.062 -7.539 1 90.25 75 VAL A CA 1
ATOM 573 C C . VAL A 1 75 ? 33.781 -65.562 -7.551 1 90.25 75 VAL A C 1
ATOM 575 O O . VAL A 1 75 ? 32.844 -64.875 -7.98 1 90.25 75 VAL A O 1
ATOM 578 N N . LEU A 1 76 ? 34.906 -65.062 -7.195 1 91.06 76 LEU A N 1
ATOM 579 C CA . LEU A 1 76 ? 35.094 -63.625 -7.133 1 91.06 76 LEU A CA 1
ATOM 580 C C . LEU A 1 76 ? 35.094 -63 -8.531 1 91.06 76 LEU A C 1
ATOM 582 O O . LEU A 1 76 ? 34.469 -61.969 -8.758 1 91.06 76 LEU A O 1
ATOM 586 N N . ALA A 1 77 ? 35.719 -63.656 -9.469 1 88.94 77 ALA A N 1
ATOM 587 C CA . ALA A 1 77 ? 35.812 -63.156 -10.844 1 88.94 77 ALA A CA 1
ATOM 588 C C . ALA A 1 77 ? 34.469 -63.219 -11.555 1 88.94 77 ALA A C 1
ATOM 590 O O . ALA A 1 77 ? 34.219 -62.406 -12.445 1 88.94 77 ALA A O 1
ATOM 591 N N . SER A 1 78 ? 33.656 -64.062 -11.18 1 89.25 78 SER A N 1
ATOM 592 C CA . SER A 1 78 ? 32.344 -64.25 -11.82 1 89.25 78 SER A CA 1
ATOM 593 C C . SER A 1 78 ? 31.406 -63.094 -11.414 1 89.25 78 SER A C 1
ATOM 595 O O . SER A 1 78 ? 30.453 -62.781 -12.133 1 89.25 78 SER A O 1
ATOM 597 N N . CYS A 1 79 ? 31.734 -62.5 -10.289 1 88.44 79 CYS A N 1
ATOM 598 C CA . CYS A 1 79 ? 30.797 -61.531 -9.75 1 88.44 79 CYS A CA 1
ATOM 599 C C . CYS A 1 79 ? 31.328 -60.094 -9.914 1 88.44 79 CYS A C 1
ATOM 601 O O . CYS A 1 79 ? 30.562 -59.156 -9.797 1 88.44 79 CYS A O 1
ATOM 603 N N . SER A 1 80 ? 32.594 -59.906 -10.164 1 90 80 SER A N 1
ATOM 604 C CA . SER A 1 80 ? 33.219 -58.594 -10.211 1 90 80 SER A CA 1
ATOM 605 C C . SER A 1 80 ? 34.125 -58.469 -11.43 1 90 80 SER A C 1
ATOM 607 O O . SER A 1 80 ? 35.156 -59.156 -11.531 1 90 80 SER A O 1
ATOM 609 N N . PRO A 1 81 ? 33.781 -57.531 -12.305 1 88.81 81 PRO A N 1
ATOM 610 C CA . PRO A 1 81 ? 34.688 -57.281 -13.438 1 88.81 81 PRO A CA 1
ATOM 611 C C . PRO A 1 81 ? 36.062 -56.812 -13 1 88.81 81 PRO A C 1
ATOM 613 O O . PRO A 1 81 ? 37.062 -57.156 -13.641 1 88.81 81 PRO A O 1
ATOM 616 N N . TYR A 1 82 ? 36.094 -56.125 -11.953 1 90.38 82 TYR A N 1
ATOM 617 C CA . TYR A 1 82 ? 37.375 -55.688 -11.406 1 90.38 82 TYR A CA 1
ATOM 618 C C . TYR A 1 82 ? 38.25 -56.875 -11.008 1 90.38 82 TYR A C 1
ATOM 620 O O . TYR A 1 82 ? 39.406 -56.969 -11.406 1 90.38 82 TYR A O 1
ATOM 628 N N . LEU A 1 83 ? 37.719 -57.844 -10.32 1 87.25 83 LEU A N 1
ATOM 629 C CA . LEU A 1 83 ? 38.469 -59 -9.859 1 87.25 83 LEU A CA 1
ATOM 630 C C . LEU A 1 83 ? 38.781 -59.938 -11.008 1 87.25 83 LEU A C 1
ATOM 632 O O . LEU A 1 83 ? 39.844 -60.562 -11.031 1 87.25 83 LEU A O 1
ATOM 636 N N . ARG A 1 84 ? 37.906 -59.938 -11.953 1 88.44 84 ARG A N 1
ATOM 637 C CA . ARG A 1 84 ? 38.156 -60.719 -13.156 1 88.44 84 ARG A CA 1
ATOM 638 C C . ARG A 1 84 ? 39.406 -60.219 -13.891 1 88.44 84 ARG A C 1
ATOM 640 O O . ARG A 1 84 ? 40.281 -61 -14.281 1 88.44 84 ARG A O 1
ATOM 647 N N . ASN A 1 85 ? 39.406 -58.938 -13.953 1 87.81 85 ASN A N 1
ATOM 648 C CA . ASN A 1 85 ? 40.562 -58.312 -14.609 1 87.81 85 ASN A CA 1
ATOM 649 C C . ASN A 1 85 ? 41.844 -58.469 -13.773 1 87.81 85 ASN A C 1
ATOM 651 O O . ASN A 1 85 ? 42.906 -58.688 -14.312 1 87.81 85 ASN A O 1
ATOM 655 N N . LEU A 1 86 ? 41.656 -58.344 -12.516 1 85.81 86 LEU A N 1
ATOM 656 C CA . LEU A 1 86 ? 42.781 -58.438 -11.594 1 85.81 86 LEU A CA 1
ATOM 657 C C . LEU A 1 86 ? 43.406 -59.844 -11.664 1 85.81 86 LEU A C 1
ATOM 659 O O . LEU A 1 86 ? 44.625 -59.969 -11.672 1 85.81 86 LEU A O 1
ATOM 663 N N . PHE A 1 87 ? 42.625 -60.906 -11.875 1 83.62 87 PHE A N 1
ATOM 664 C CA . PHE A 1 87 ? 43.125 -62.281 -11.844 1 83.62 87 PHE A CA 1
ATOM 665 C C . PHE A 1 87 ? 43.625 -62.719 -13.219 1 83.62 87 PHE A C 1
ATOM 667 O O . PHE A 1 87 ? 44.406 -63.656 -13.336 1 83.62 87 PHE A O 1
ATOM 674 N N . ASN A 1 88 ? 43.062 -62.062 -14.266 1 79.25 88 ASN A N 1
ATOM 675 C CA . ASN A 1 88 ? 43.469 -62.438 -15.625 1 79.25 88 ASN A CA 1
ATOM 676 C C . ASN A 1 88 ? 44.719 -61.656 -16.078 1 79.25 88 ASN A C 1
ATOM 678 O O . ASN A 1 88 ? 45.312 -62 -17.078 1 79.25 88 ASN A O 1
ATOM 682 N N . SER A 1 89 ? 44.938 -60.469 -15.547 1 68.5 89 SER A N 1
ATOM 683 C CA . SER A 1 89 ? 46.062 -59.656 -16.016 1 68.5 89 SER A CA 1
ATOM 684 C C . SER A 1 89 ? 47.406 -60.312 -15.664 1 68.5 89 SER A C 1
ATOM 686 O O . SER A 1 89 ? 47.594 -60.75 -14.531 1 68.5 89 SER A O 1
ATOM 688 N N . GLU A 1 90 ? 48.094 -60.906 -16.516 1 58.03 90 GLU A N 1
ATOM 689 C CA . GLU A 1 90 ? 49.469 -61.469 -16.406 1 58.03 90 GLU A CA 1
ATOM 690 C C . GLU A 1 90 ? 50.375 -60.469 -15.68 1 58.03 90 GLU A C 1
ATOM 692 O O . GLU A 1 90 ? 51.25 -60.906 -14.922 1 58.03 90 GLU A O 1
ATOM 697 N N . ASP A 1 91 ? 50.656 -59.25 -16.078 1 50.91 91 ASP A N 1
ATOM 698 C CA . ASP A 1 91 ? 51.594 -58.219 -15.648 1 50.91 91 ASP A CA 1
ATOM 699 C C . ASP A 1 91 ? 51.188 -57.625 -14.305 1 50.91 91 ASP A C 1
ATOM 701 O O . ASP A 1 91 ? 51.969 -56.906 -13.68 1 50.91 91 ASP A O 1
ATOM 705 N N . GLY A 1 92 ? 50.031 -57.406 -14.023 1 47.44 92 GLY A N 1
ATOM 706 C CA . GLY A 1 92 ? 49.562 -56.469 -13.008 1 47.44 92 GLY A CA 1
ATOM 707 C C . GLY A 1 92 ? 49.75 -56.969 -11.594 1 47.44 92 GLY A C 1
ATOM 708 O O . GLY A 1 92 ? 49.344 -56.312 -10.633 1 47.44 92 GLY A O 1
ATOM 709 N N . PHE A 1 93 ? 50 -58.312 -11.414 1 50.06 93 PHE A N 1
ATOM 710 C CA . PHE A 1 93 ? 50.094 -58.812 -10.047 1 50.06 93 PHE A CA 1
ATOM 711 C C . PHE A 1 93 ? 51.438 -58.5 -9.438 1 50.06 93 PHE A C 1
ATOM 713 O O . PHE A 1 93 ? 52.281 -59.375 -9.266 1 50.06 93 PHE A O 1
ATOM 720 N N . LYS A 1 94 ? 51.969 -57.438 -9.688 1 48.16 94 LYS A N 1
ATOM 721 C CA . LYS A 1 94 ? 53.25 -57.125 -9.086 1 48.16 94 LYS A CA 1
ATOM 722 C C . LYS A 1 94 ? 53.25 -57.406 -7.594 1 48.16 94 LYS A C 1
ATOM 724 O O . LYS A 1 94 ? 54.312 -57.688 -7.008 1 48.16 94 LYS A O 1
ATOM 729 N N . ASN A 1 95 ? 52.219 -57.031 -6.828 1 50.19 95 ASN A N 1
ATOM 730 C CA . ASN A 1 95 ? 52.375 -57.188 -5.383 1 50.19 95 ASN A CA 1
ATOM 731 C C . ASN A 1 95 ? 51.844 -58.531 -4.91 1 50.19 95 ASN A C 1
ATOM 733 O O . ASN A 1 95 ? 51.312 -58.625 -3.801 1 50.19 95 ASN A O 1
ATOM 737 N N . GLU A 1 96 ? 51.75 -59.531 -5.867 1 54.03 96 GLU A N 1
ATOM 738 C CA . GLU A 1 96 ? 51.375 -60.906 -5.535 1 54.03 96 GLU A CA 1
ATOM 739 C C . GLU A 1 96 ? 52.531 -61.656 -4.898 1 54.03 96 GLU A C 1
ATOM 741 O O . GLU A 1 96 ? 53.656 -61.656 -5.414 1 54.03 96 GLU A O 1
ATOM 746 N N . HIS A 1 97 ? 52.594 -61.688 -3.646 1 58.78 97 HIS A N 1
ATOM 747 C CA . HIS A 1 97 ? 53.531 -62.688 -3.094 1 58.78 97 HIS A CA 1
ATOM 748 C C . HIS A 1 97 ? 52.906 -64.062 -3.062 1 58.78 97 HIS A C 1
ATOM 750 O O . HIS A 1 97 ? 51.75 -64.25 -2.678 1 58.78 97 HIS A O 1
ATOM 756 N N . GLU A 1 98 ? 53.219 -64.938 -3.938 1 56.72 98 GLU A N 1
ATOM 757 C CA . GLU A 1 98 ? 52.781 -66.312 -3.932 1 56.72 98 GLU A CA 1
ATOM 758 C C . GLU A 1 98 ? 53.188 -67 -2.641 1 56.72 98 GLU A C 1
ATOM 760 O O . GLU A 1 98 ? 54.375 -67 -2.258 1 56.72 98 GLU A O 1
ATOM 765 N N . VAL A 1 99 ? 52.406 -67 -1.691 1 57.5 99 VAL A N 1
ATOM 766 C CA . VAL A 1 99 ? 52.75 -67.812 -0.541 1 57.5 99 VAL A CA 1
ATOM 767 C C . VAL A 1 99 ? 52.094 -69.188 -0.701 1 57.5 99 VAL A C 1
ATOM 769 O O . VAL A 1 99 ? 50.906 -69.375 -0.44 1 57.5 99 VAL A O 1
ATOM 772 N N . GLY A 1 100 ? 52.812 -70.25 -1.121 1 58.66 100 GLY A N 1
ATOM 773 C CA . GLY A 1 100 ? 52.406 -71.625 -1.398 1 58.66 100 GLY A CA 1
ATOM 774 C C . GLY A 1 100 ? 51.531 -71.688 -2.621 1 58.66 100 GLY A C 1
ATOM 775 O O . GLY A 1 100 ? 51.844 -71.188 -3.682 1 58.66 100 GLY A O 1
ATOM 776 N N . ASP A 1 101 ? 50.344 -72.438 -2.658 1 62.91 101 ASP A N 1
ATOM 777 C CA . ASP A 1 101 ? 49.406 -72.625 -3.76 1 62.91 101 ASP A CA 1
ATOM 778 C C . ASP A 1 101 ? 48.344 -71.562 -3.83 1 62.91 101 ASP A C 1
ATOM 780 O O . ASP A 1 101 ? 47.438 -71.625 -4.648 1 62.91 101 ASP A O 1
ATOM 784 N N . SER A 1 102 ? 48.438 -70.562 -3.006 1 73.12 102 SER A N 1
ATOM 785 C CA . SER A 1 102 ? 47.406 -69.5 -2.986 1 73.12 102 SER A CA 1
ATOM 786 C C . SER A 1 102 ? 47.969 -68.188 -3.383 1 73.12 102 SER A C 1
ATOM 788 O O . SER A 1 102 ? 49.125 -67.812 -3.041 1 73.12 102 SER A O 1
ATOM 790 N N . VAL A 1 103 ? 47.375 -67.5 -4.332 1 82.12 103 VAL A N 1
ATOM 791 C CA . VAL A 1 103 ? 47.781 -66.125 -4.773 1 82.12 103 VAL A CA 1
ATOM 792 C C . VAL A 1 103 ? 47.281 -65.125 -3.773 1 82.12 103 VAL A C 1
ATOM 794 O O . VAL A 1 103 ? 46.125 -65.125 -3.359 1 82.12 103 VAL A O 1
ATOM 797 N N . VAL A 1 104 ? 48.219 -64.375 -3.215 1 87.56 104 VAL A N 1
ATOM 798 C CA . VAL A 1 104 ? 47.844 -63.312 -2.27 1 87.56 104 VAL A CA 1
ATOM 799 C C . VAL A 1 104 ? 47.75 -61.969 -3 1 87.56 104 VAL A C 1
ATOM 801 O O . VAL A 1 104 ? 48.688 -61.562 -3.664 1 87.56 104 VAL A O 1
ATOM 804 N N . VAL A 1 105 ? 46.562 -61.375 -2.945 1 87.56 105 VAL A N 1
ATOM 805 C CA . VAL A 1 105 ? 46.344 -60.094 -3.609 1 87.56 105 VAL A CA 1
ATOM 806 C C . VAL A 1 105 ? 45.938 -59.031 -2.576 1 87.56 105 VAL A C 1
ATOM 808 O O . VAL A 1 105 ? 45 -59.25 -1.794 1 87.56 105 VAL A O 1
ATOM 811 N N . GLU A 1 106 ? 46.656 -57.969 -2.621 1 88.81 106 GLU A N 1
ATOM 812 C CA . GLU A 1 106 ? 46.312 -56.875 -1.736 1 88.81 106 GLU A CA 1
ATOM 813 C C . GLU A 1 106 ? 45.375 -55.875 -2.424 1 88.81 106 GLU A C 1
ATOM 815 O O . GLU A 1 106 ? 45.688 -55.375 -3.512 1 88.81 106 GLU A O 1
ATOM 820 N N . ILE A 1 107 ? 44.281 -55.625 -1.791 1 88.19 107 ILE A N 1
ATOM 821 C CA . ILE A 1 107 ? 43.312 -54.656 -2.293 1 88.19 107 ILE A CA 1
ATOM 822 C C . ILE A 1 107 ? 43.469 -53.344 -1.524 1 88.19 107 ILE A C 1
ATOM 824 O O . ILE A 1 107 ? 43.094 -53.25 -0.35 1 88.19 107 ILE A O 1
ATOM 828 N N . ARG A 1 108 ? 43.875 -52.375 -2.195 1 86.5 108 ARG A N 1
ATOM 829 C CA . ARG A 1 108 ? 44.094 -51.062 -1.587 1 86.5 108 ARG A CA 1
ATOM 830 C C . ARG A 1 108 ? 42.875 -50.188 -1.7 1 86.5 108 ARG A C 1
ATOM 832 O O . ARG A 1 108 ? 42.094 -50.312 -2.656 1 86.5 108 ARG A O 1
ATOM 839 N N . GLY A 1 109 ? 42.594 -49.344 -0.616 1 84.19 109 GLY A N 1
ATOM 840 C CA . GLY A 1 109 ? 41.531 -48.344 -0.661 1 84.19 109 GLY A CA 1
ATOM 841 C C . GLY A 1 109 ? 40.219 -48.844 -0.106 1 84.19 109 GLY A C 1
ATOM 842 O O . GLY A 1 109 ? 39.219 -48.156 -0.173 1 84.19 109 GLY A O 1
ATOM 843 N N . VAL A 1 110 ? 40.25 -50.156 0.269 1 91 110 VAL A N 1
ATOM 844 C CA . VAL A 1 110 ? 39.031 -50.719 0.824 1 91 110 VAL A CA 1
ATOM 845 C C . VAL A 1 110 ? 39.281 -51.188 2.264 1 91 110 VAL A C 1
ATOM 847 O O . VAL A 1 110 ? 40.375 -51.625 2.605 1 91 110 VAL A O 1
ATOM 850 N N . SER A 1 111 ? 38.312 -50.969 3.066 1 93 111 SER A N 1
ATOM 851 C CA . SER A 1 111 ? 38.406 -51.406 4.453 1 93 111 SER A CA 1
ATOM 852 C C . SER A 1 111 ? 38.219 -52.906 4.566 1 93 111 SER A C 1
ATOM 854 O O . SER A 1 111 ? 37.594 -53.531 3.697 1 93 111 SER A O 1
ATOM 856 N N . ALA A 1 112 ? 38.781 -53.5 5.645 1 93.94 112 ALA A N 1
ATOM 857 C CA . ALA A 1 112 ? 38.625 -54.906 5.898 1 93.94 112 ALA A CA 1
ATOM 858 C C . ALA A 1 112 ? 37.156 -55.281 6.113 1 93.94 112 ALA A C 1
ATOM 860 O O . ALA A 1 112 ? 36.688 -56.281 5.609 1 93.94 112 ALA A O 1
ATOM 861 N N . ASP A 1 113 ? 36.531 -54.375 6.773 1 93.5 113 ASP A N 1
ATOM 862 C CA . ASP A 1 113 ? 35.125 -54.625 7.062 1 93.5 113 ASP A CA 1
ATOM 863 C C . ASP A 1 113 ? 34.281 -54.594 5.781 1 93.5 113 ASP A C 1
ATOM 865 O O . ASP A 1 113 ? 33.438 -55.438 5.574 1 93.5 113 ASP A O 1
ATOM 869 N N . GLY A 1 114 ? 34.531 -53.688 4.941 1 94.5 114 GLY A N 1
ATOM 870 C CA . GLY A 1 114 ? 33.812 -53.594 3.668 1 94.5 114 GLY A CA 1
ATOM 871 C C . GLY A 1 114 ? 34.031 -54.812 2.789 1 94.5 114 GLY A C 1
ATOM 872 O O . GLY A 1 114 ? 33.094 -55.344 2.215 1 94.5 114 GLY A O 1
ATOM 873 N N . LEU A 1 115 ? 35.281 -55.25 2.758 1 94.06 115 LEU A N 1
ATOM 874 C CA . LEU A 1 115 ? 35.625 -56.406 1.95 1 94.06 115 LEU A CA 1
ATOM 875 C C . LEU A 1 115 ? 34.938 -57.656 2.494 1 94.06 115 LEU A C 1
ATOM 877 O O . LEU A 1 115 ? 34.469 -58.5 1.725 1 94.06 115 LEU A O 1
ATOM 881 N N . ARG A 1 116 ? 34.906 -57.719 3.805 1 93.88 116 ARG A N 1
ATOM 882 C CA . ARG A 1 116 ? 34.281 -58.844 4.445 1 93.88 116 ARG A CA 1
ATOM 883 C C . ARG A 1 116 ? 32.812 -58.969 4.027 1 93.88 116 ARG A C 1
ATOM 885 O O . ARG A 1 116 ? 32.344 -60.031 3.656 1 93.88 116 ARG A O 1
ATOM 892 N N . HIS A 1 117 ? 32.156 -57.875 4.031 1 94 117 HIS A N 1
ATOM 893 C CA . HIS A 1 117 ? 30.734 -57.844 3.689 1 94 117 HIS A CA 1
ATOM 894 C C . HIS A 1 117 ? 30.531 -58.156 2.213 1 94 117 HIS A C 1
ATOM 896 O O . HIS A 1 117 ? 29.594 -58.906 1.858 1 94 117 HIS A O 1
ATOM 902 N N . VAL A 1 118 ? 31.375 -57.656 1.386 1 94.19 118 VAL A N 1
ATOM 903 C CA . VAL A 1 118 ? 31.266 -57.875 -0.052 1 94.19 118 VAL A CA 1
ATOM 904 C C . VAL A 1 118 ? 31.5 -59.375 -0.363 1 94.19 118 VAL A C 1
ATOM 906 O O . VAL A 1 118 ? 30.703 -60 -1.075 1 94.19 118 VAL A O 1
ATOM 909 N N . ILE A 1 119 ? 32.562 -59.938 0.248 1 92.56 119 ILE A N 1
ATOM 910 C CA . ILE A 1 119 ? 32.875 -61.344 0.003 1 92.56 119 ILE A CA 1
ATOM 911 C C . ILE A 1 119 ? 31.75 -62.219 0.514 1 92.56 119 ILE A C 1
ATOM 913 O O . ILE A 1 119 ? 31.328 -63.156 -0.17 1 92.56 119 ILE A O 1
ATOM 917 N N . ASN A 1 120 ? 31.297 -61.938 1.699 1 92.12 120 ASN A N 1
ATOM 918 C CA . ASN A 1 120 ? 30.188 -62.688 2.252 1 92.12 120 ASN A CA 1
ATOM 919 C C . ASN A 1 120 ? 28.969 -62.656 1.327 1 92.12 120 ASN A C 1
ATOM 921 O O . ASN A 1 120 ? 28.297 -63.688 1.14 1 92.12 120 ASN A O 1
ATOM 925 N N . PHE A 1 121 ? 28.703 -61.531 0.746 1 93.12 121 PHE A N 1
ATOM 926 C CA . PHE A 1 121 ? 27.578 -61.375 -0.171 1 93.12 121 PHE A CA 1
ATOM 927 C C . PHE A 1 121 ? 27.781 -62.219 -1.421 1 93.12 121 PHE A C 1
ATOM 929 O O . PHE A 1 121 ? 26.844 -62.875 -1.911 1 93.12 121 PHE A O 1
ATOM 936 N N . LEU A 1 122 ? 28.984 -62.312 -1.934 1 90 122 LEU A N 1
ATOM 937 C CA . LEU A 1 122 ? 29.281 -63.062 -3.156 1 90 122 LEU A CA 1
ATOM 938 C C . LEU A 1 122 ? 29.047 -64.562 -2.961 1 90 122 LEU A C 1
ATOM 940 O O . LEU A 1 122 ? 28.719 -65.25 -3.912 1 90 122 LEU A O 1
ATOM 944 N N . TYR A 1 123 ? 29.109 -64.938 -1.666 1 90.19 123 TYR A N 1
ATOM 945 C CA . TYR A 1 123 ? 28.969 -66.375 -1.396 1 90.19 123 TYR A CA 1
ATOM 946 C C . TYR A 1 123 ? 27.578 -66.688 -0.872 1 90.19 123 TYR A C 1
ATOM 948 O O . TYR A 1 123 ? 27.141 -67.812 -0.944 1 90.19 123 TYR A O 1
ATOM 956 N N . THR A 1 124 ? 26.844 -65.688 -0.293 1 88.25 124 THR A N 1
ATOM 957 C CA . THR A 1 124 ? 25.594 -66 0.391 1 88.25 124 THR A CA 1
ATOM 958 C C . THR A 1 124 ? 24.406 -65.312 -0.27 1 88.25 124 THR A C 1
ATOM 960 O O . THR A 1 124 ? 23.25 -65.625 -0.041 1 88.25 124 THR A O 1
ATOM 963 N N . SER A 1 125 ? 24.688 -64.25 -1.044 1 87.81 125 SER A N 1
ATOM 964 C CA . SER A 1 125 ? 23.672 -63.375 -1.658 1 87.81 125 SER A CA 1
ATOM 965 C C . SER A 1 125 ? 22.891 -62.594 -0.606 1 87.81 125 SER A C 1
ATOM 967 O O . SER A 1 125 ? 21.797 -62.125 -0.868 1 87.81 125 SER A O 1
ATOM 969 N N . GLU A 1 126 ? 23.438 -62.625 0.589 1 90.25 126 GLU A N 1
ATOM 970 C CA . GLU A 1 126 ? 22.828 -61.844 1.677 1 90.25 126 GLU A CA 1
ATOM 971 C C . GLU A 1 126 ? 23.75 -60.719 2.125 1 90.25 126 GLU A C 1
ATOM 973 O O . GLU A 1 126 ? 24.953 -60.906 2.252 1 90.25 126 GLU A O 1
ATOM 978 N N . LEU A 1 127 ? 23.094 -59.562 2.191 1 92.12 127 LEU A N 1
ATOM 979 C CA . LEU A 1 127 ? 23.844 -58.375 2.621 1 92.12 127 LEU A CA 1
ATOM 980 C C . LEU A 1 127 ? 23.141 -57.656 3.76 1 92.12 127 LEU A C 1
ATOM 982 O O . LEU A 1 127 ? 21.953 -57.312 3.641 1 92.12 127 LEU A O 1
ATOM 986 N N . GLN A 1 128 ? 23.766 -57.531 4.883 1 91.94 128 GLN A N 1
ATOM 987 C CA . GLN A 1 128 ? 23.234 -56.75 6 1 91.94 128 GLN A CA 1
ATOM 988 C C . GLN A 1 128 ? 23.797 -55.344 6.004 1 91.94 128 GLN A C 1
ATOM 990 O O . GLN A 1 128 ? 25.016 -55.125 6.102 1 91.94 128 GLN A O 1
ATOM 995 N N . LEU A 1 129 ? 22.875 -54.375 5.891 1 92.69 129 LEU A N 1
ATOM 996 C CA . LEU A 1 129 ? 23.312 -53 5.824 1 92.69 129 LEU A CA 1
ATOM 997 C C . LEU A 1 129 ? 22.812 -52.219 7.027 1 92.69 129 LEU A C 1
ATOM 999 O O . LEU A 1 129 ? 21.703 -52.438 7.512 1 92.69 129 LEU A O 1
ATOM 1003 N N . SER A 1 130 ? 23.578 -51.406 7.578 1 91 130 SER A N 1
ATOM 1004 C CA . SER A 1 130 ? 23.281 -50.375 8.586 1 91 130 SER A CA 1
ATOM 1005 C C . SER A 1 130 ? 24 -49.062 8.289 1 91 130 SER A C 1
ATOM 1007 O O . SER A 1 130 ? 24.844 -49 7.395 1 91 130 SER A O 1
ATOM 1009 N N . MET A 1 131 ? 23.625 -48 9.023 1 88.88 131 MET A N 1
ATOM 1010 C CA . MET A 1 131 ? 24.25 -46.719 8.789 1 88.88 131 MET A CA 1
ATOM 1011 C C . MET A 1 131 ? 25.703 -46.719 9.25 1 88.88 131 MET A C 1
ATOM 1013 O O . MET A 1 131 ? 26.5 -45.875 8.836 1 88.88 131 MET A O 1
ATOM 1017 N N . ARG A 1 132 ? 26.109 -47.75 9.922 1 87.94 132 ARG A N 1
ATOM 1018 C CA . ARG A 1 132 ? 27.484 -47.844 10.406 1 87.94 132 ARG A CA 1
ATOM 1019 C C . ARG A 1 132 ? 28.391 -48.469 9.352 1 87.94 132 ARG A C 1
ATOM 1021 O O . ARG A 1 132 ? 29.547 -48.062 9.211 1 87.94 132 ARG A O 1
ATOM 1028 N N . ASN A 1 133 ? 27.781 -49.375 8.594 1 91.62 133 ASN A N 1
ATOM 1029 C CA . ASN A 1 133 ? 28.672 -50.094 7.688 1 91.62 133 ASN A CA 1
ATOM 1030 C C . ASN A 1 133 ? 28.422 -49.719 6.234 1 91.62 133 ASN A C 1
ATOM 1032 O O . ASN A 1 133 ? 29.188 -50.094 5.348 1 91.62 133 ASN A O 1
ATOM 1036 N N . VAL A 1 134 ? 27.422 -48.906 5.988 1 93.12 134 VAL A N 1
ATOM 1037 C CA . VAL A 1 134 ? 27.031 -48.625 4.609 1 93.12 134 VAL A CA 1
ATOM 1038 C C . VAL A 1 134 ? 28.172 -47.906 3.883 1 93.12 134 VAL A C 1
ATOM 1040 O O . VAL A 1 134 ? 28.406 -48.156 2.697 1 93.12 134 VAL A O 1
ATOM 1043 N N . HIS A 1 135 ? 28.938 -47.156 4.555 1 91 135 HIS A N 1
ATOM 1044 C CA . HIS A 1 135 ? 30.031 -46.438 3.938 1 91 135 HIS A CA 1
ATOM 1045 C C . HIS A 1 135 ? 31.125 -47.375 3.469 1 91 135 HIS A C 1
ATOM 1047 O O . HIS A 1 135 ? 31.594 -47.281 2.328 1 91 135 HIS A O 1
ATOM 1053 N N . CYS A 1 136 ? 31.531 -48.25 4.266 1 91.88 136 CYS A N 1
ATOM 1054 C CA . CYS A 1 136 ? 32.625 -49.156 3.922 1 91.88 136 CYS A CA 1
ATOM 1055 C C . CYS A 1 136 ? 32.156 -50.156 2.855 1 91.88 136 CYS A C 1
ATOM 1057 O O . CYS A 1 136 ? 32.938 -50.531 1.982 1 91.88 136 CYS A O 1
ATOM 1059 N N . VAL A 1 137 ? 30.922 -50.531 2.936 1 93.62 137 VAL A N 1
ATOM 1060 C CA . VAL A 1 137 ? 30.391 -51.469 1.942 1 93.62 137 VAL A CA 1
ATOM 1061 C C . VAL A 1 137 ? 30.344 -50.781 0.575 1 93.62 137 VAL A C 1
ATOM 1063 O O . VAL A 1 137 ? 30.766 -51.375 -0.428 1 93.62 137 VAL A O 1
ATOM 1066 N N . LEU A 1 138 ? 29.891 -49.531 0.599 1 93.44 138 LEU A N 1
ATOM 1067 C CA . LEU A 1 138 ? 29.812 -48.781 -0.637 1 93.44 138 LEU A CA 1
ATOM 1068 C C . LEU A 1 138 ? 31.203 -48.594 -1.23 1 93.44 138 LEU A C 1
ATOM 1070 O O . LEU A 1 138 ? 31.391 -48.719 -2.443 1 93.44 138 LEU A O 1
ATOM 1074 N N . SER A 1 139 ? 32.156 -48.344 -0.396 1 92.81 139 SER A N 1
ATOM 1075 C CA . SER A 1 139 ? 33.531 -48.156 -0.846 1 92.81 139 SER A CA 1
ATOM 1076 C C . SER A 1 139 ? 34.062 -49.406 -1.484 1 92.81 139 SER A C 1
ATOM 1078 O O . SER A 1 139 ? 34.656 -49.375 -2.576 1 92.81 139 SER A O 1
ATOM 1080 N N . ALA A 1 140 ? 33.844 -50.5 -0.877 1 93.12 140 ALA A N 1
ATOM 1081 C CA . ALA A 1 140 ? 34.344 -51.781 -1.374 1 93.12 140 ALA A CA 1
ATOM 1082 C C . ALA A 1 140 ? 33.625 -52.188 -2.662 1 93.12 140 ALA A C 1
ATOM 1084 O O . ALA A 1 140 ? 34.281 -52.594 -3.639 1 93.12 140 ALA A O 1
ATOM 1085 N N . ALA A 1 141 ? 32.344 -52.062 -2.604 1 93.12 141 ALA A N 1
ATOM 1086 C CA . ALA A 1 141 ? 31.547 -52.438 -3.766 1 93.12 141 ALA A CA 1
ATOM 1087 C C . ALA A 1 141 ? 31.875 -51.562 -4.965 1 93.12 141 ALA A C 1
ATOM 1089 O O . ALA A 1 141 ? 31.922 -52.031 -6.102 1 93.12 141 ALA A O 1
ATOM 1090 N N . GLY A 1 142 ? 32.094 -50.312 -4.715 1 90.75 142 GLY A N 1
ATOM 1091 C CA . GLY A 1 142 ? 32.469 -49.375 -5.777 1 90.75 142 GLY A CA 1
ATOM 1092 C C . GLY A 1 142 ? 33.812 -49.688 -6.383 1 90.75 142 GLY A C 1
ATOM 1093 O O . GLY A 1 142 ? 33.969 -49.719 -7.605 1 90.75 142 GLY A O 1
ATOM 1094 N N . HIS A 1 143 ? 34.688 -49.969 -5.496 1 90.19 143 HIS A N 1
ATOM 1095 C CA . HIS A 1 143 ? 36.031 -50.312 -5.93 1 90.19 143 HIS A CA 1
ATOM 1096 C C . HIS A 1 143 ? 36.031 -51.594 -6.75 1 90.19 143 HIS A C 1
ATOM 1098 O O . HIS A 1 143 ? 36.75 -51.719 -7.754 1 90.19 143 HIS A O 1
ATOM 1104 N N . MET A 1 144 ? 35.219 -52.5 -6.398 1 90.5 144 MET A N 1
ATOM 1105 C CA . MET A 1 144 ? 35.188 -53.812 -7.035 1 90.5 144 MET A CA 1
ATOM 1106 C C . MET A 1 144 ? 34.125 -53.875 -8.117 1 90.5 144 MET A C 1
ATOM 1108 O O . MET A 1 144 ? 33.969 -54.938 -8.766 1 90.5 144 MET A O 1
ATOM 1112 N N . GLN A 1 145 ? 33.375 -52.812 -8.227 1 89.25 145 GLN A N 1
ATOM 1113 C CA . GLN A 1 145 ? 32.375 -52.656 -9.266 1 89.25 145 GLN A CA 1
ATOM 1114 C C . GLN A 1 145 ? 31.297 -53.781 -9.164 1 89.25 145 GLN A C 1
ATOM 1116 O O . GLN A 1 145 ? 31 -54.438 -10.156 1 89.25 145 GLN A O 1
ATOM 1121 N N . ILE A 1 146 ? 30.828 -53.938 -8.023 1 91.75 146 ILE A N 1
ATOM 1122 C CA . ILE A 1 146 ? 29.766 -54.906 -7.789 1 91.75 146 ILE A CA 1
ATOM 1123 C C . ILE A 1 146 ? 28.406 -54.188 -7.828 1 91.75 146 ILE A C 1
ATOM 1125 O O . ILE A 1 146 ? 27.922 -53.719 -6.801 1 91.75 146 ILE A O 1
ATOM 1129 N N . LYS A 1 147 ? 27.688 -54.219 -8.859 1 90.38 147 LYS A N 1
ATOM 1130 C CA . LYS A 1 147 ? 26.5 -53.438 -9.164 1 90.38 147 LYS A CA 1
ATOM 1131 C C . LYS A 1 147 ? 25.344 -53.781 -8.242 1 90.38 147 LYS A C 1
ATOM 1133 O O . LYS A 1 147 ? 24.656 -52.906 -7.715 1 90.38 147 LYS A O 1
ATOM 1138 N N . PRO A 1 148 ? 25.062 -55.062 -7.984 1 91.56 148 PRO A N 1
ATOM 1139 C CA . PRO A 1 148 ? 23.922 -55.375 -7.117 1 91.56 148 PRO A CA 1
ATOM 1140 C C . PRO A 1 148 ? 24.078 -54.781 -5.711 1 91.56 148 PRO A C 1
ATOM 1142 O O . PRO A 1 148 ? 23.094 -54.312 -5.129 1 91.56 148 PRO A O 1
ATOM 1145 N N . ILE A 1 149 ? 25.266 -54.812 -5.215 1 92.56 149 ILE A N 1
ATOM 1146 C CA . ILE A 1 149 ? 25.5 -54.281 -3.879 1 92.56 149 ILE A CA 1
ATOM 1147 C C . ILE A 1 149 ? 25.281 -52.75 -3.895 1 92.56 149 ILE A C 1
ATOM 1149 O O . ILE A 1 149 ? 24.688 -52.188 -2.975 1 92.56 149 ILE A O 1
ATOM 1153 N N . LEU A 1 150 ? 25.703 -52.156 -4.961 1 91.88 150 LEU A N 1
ATOM 1154 C CA . LEU A 1 150 ? 25.5 -50.688 -5.086 1 91.88 150 LEU A CA 1
ATOM 1155 C C . LEU A 1 150 ? 24.016 -50.344 -5.113 1 91.88 150 LEU A C 1
ATOM 1157 O O . LEU A 1 150 ? 23.578 -49.406 -4.465 1 91.88 150 LEU A O 1
ATOM 1161 N N . ASN A 1 151 ? 23.281 -51.156 -5.742 1 92.62 151 ASN A N 1
ATOM 1162 C CA . ASN A 1 151 ? 21.844 -50.938 -5.824 1 92.62 151 ASN A CA 1
ATOM 1163 C C . ASN A 1 151 ? 21.156 -51.156 -4.477 1 92.62 151 ASN A C 1
ATOM 1165 O O . ASN A 1 151 ? 20.25 -50.406 -4.109 1 92.62 151 ASN A O 1
ATOM 1169 N N . PHE A 1 152 ? 21.609 -52.156 -3.779 1 93.44 152 PHE A N 1
ATOM 1170 C CA . PHE A 1 152 ? 21.078 -52.406 -2.443 1 93.44 152 PHE A CA 1
ATOM 1171 C C . PHE A 1 152 ? 21.391 -51.25 -1.516 1 93.44 152 PHE A C 1
ATOM 1173 O O . PHE A 1 152 ? 20.531 -50.844 -0.722 1 93.44 152 PHE A O 1
ATOM 1180 N N . CYS A 1 153 ? 22.562 -50.75 -1.655 1 93.19 153 CYS A N 1
ATOM 1181 C CA . CYS A 1 153 ? 22.953 -49.625 -0.829 1 93.19 153 CYS A CA 1
ATOM 1182 C C . CYS A 1 153 ? 22.109 -48.406 -1.147 1 93.19 153 CYS A C 1
ATOM 1184 O O . CYS A 1 153 ? 21.703 -47.656 -0.242 1 93.19 153 CYS A O 1
ATOM 1186 N N . LYS A 1 154 ? 21.859 -48.125 -2.379 1 93.62 154 LYS A N 1
ATOM 1187 C CA . LYS A 1 154 ? 21.016 -47 -2.795 1 93.62 154 LYS A CA 1
ATOM 1188 C C . LYS A 1 154 ? 19.609 -47.125 -2.18 1 93.62 154 LYS A C 1
ATOM 1190 O O . LYS A 1 154 ? 19.109 -46.156 -1.602 1 93.62 154 LYS A O 1
ATOM 1195 N N . THR A 1 155 ? 19.062 -48.312 -2.279 1 93.56 155 THR A N 1
ATOM 1196 C CA . THR A 1 155 ? 17.719 -48.531 -1.737 1 93.56 155 THR A CA 1
ATOM 1197 C C . THR A 1 155 ? 17.719 -48.344 -0.223 1 93.56 155 THR A C 1
ATOM 1199 O O . THR A 1 155 ? 16.781 -47.781 0.329 1 93.56 155 THR A O 1
ATOM 1202 N N . PHE A 1 156 ? 18.734 -48.875 0.361 1 93.62 156 PHE A N 1
ATOM 1203 C CA . PHE A 1 156 ? 18.875 -48.75 1.809 1 93.62 156 PHE A CA 1
ATOM 1204 C C . PHE A 1 156 ? 18.953 -47.281 2.229 1 93.62 156 PHE A C 1
ATOM 1206 O O . PHE A 1 156 ? 18.25 -46.875 3.146 1 93.62 156 PHE A O 1
ATOM 1213 N N . LEU A 1 157 ? 19.75 -46.531 1.564 1 94.06 157 LEU A N 1
ATOM 1214 C CA . LEU A 1 157 ? 19.969 -45.156 1.912 1 94.06 157 LEU A CA 1
ATOM 1215 C C . LEU A 1 157 ? 18.688 -44.344 1.715 1 94.06 157 LEU A C 1
ATOM 1217 O O . LEU A 1 157 ? 18.344 -43.5 2.549 1 94.06 157 LEU A O 1
ATOM 1221 N N . VAL A 1 158 ? 17.984 -44.562 0.656 1 93.75 158 VAL A N 1
ATOM 1222 C CA . VAL A 1 158 ? 16.734 -43.875 0.389 1 93.75 158 VAL A CA 1
ATOM 1223 C C . VAL A 1 158 ? 15.734 -44.156 1.513 1 93.75 158 VAL A C 1
ATOM 1225 O O . VAL A 1 158 ? 15.023 -43.25 1.964 1 93.75 158 VAL A O 1
ATOM 1228 N N . GLY A 1 159 ? 15.734 -45.375 1.966 1 92.69 159 GLY A N 1
ATOM 1229 C CA . GLY A 1 159 ? 14.836 -45.781 3.033 1 92.69 159 GLY A CA 1
ATOM 1230 C C . GLY A 1 159 ? 15.203 -45.188 4.379 1 92.69 159 GLY A C 1
ATOM 1231 O O . GLY A 1 159 ? 14.344 -45.031 5.258 1 92.69 159 GLY A O 1
ATOM 1232 N N . GLU A 1 160 ? 16.438 -44.781 4.543 1 92.44 160 GLU A N 1
ATOM 1233 C CA . GLU A 1 160 ? 16.938 -44.312 5.832 1 92.44 160 GLU A CA 1
ATOM 1234 C C . GLU A 1 160 ? 16.844 -42.781 5.934 1 92.44 160 GLU A C 1
ATOM 1236 O O . GLU A 1 160 ? 17.125 -42.219 6.988 1 92.44 160 GLU A O 1
ATOM 1241 N N . ILE A 1 161 ? 16.422 -42.188 4.875 1 92.25 161 ILE A N 1
ATOM 1242 C CA . ILE A 1 161 ? 16.406 -40.719 4.871 1 92.25 161 ILE A CA 1
ATOM 1243 C C . ILE A 1 161 ? 15.477 -40.219 5.977 1 92.25 161 ILE A C 1
ATOM 1245 O O . ILE A 1 161 ? 14.32 -40.656 6.066 1 92.25 161 ILE A O 1
ATOM 1249 N N . SER A 1 162 ? 15.945 -39.406 6.836 1 89.25 162 SER A N 1
ATOM 1250 C CA . SER A 1 162 ? 15.188 -38.75 7.91 1 89.25 162 SER A CA 1
ATOM 1251 C C . SER A 1 162 ? 15.672 -37.344 8.164 1 89.25 162 SER A C 1
ATOM 1253 O O . SER A 1 162 ? 16.656 -36.906 7.566 1 89.25 162 SER A O 1
ATOM 1255 N N . VAL A 1 163 ? 14.992 -36.625 9.016 1 87.38 163 VAL A N 1
ATOM 1256 C CA . VAL A 1 163 ? 15.312 -35.219 9.297 1 87.38 163 VAL A CA 1
ATOM 1257 C C . VAL A 1 163 ? 16.641 -35.156 10.039 1 87.38 163 VAL A C 1
ATOM 1259 O O . VAL A 1 163 ? 17.297 -34.094 10.031 1 87.38 163 VAL A O 1
ATOM 1262 N N . TYR A 1 164 ? 17.141 -36.219 10.602 1 86.75 164 TYR A N 1
ATOM 1263 C CA . TYR A 1 164 ? 18.328 -36.188 11.445 1 86.75 164 TYR A CA 1
ATOM 1264 C C . TYR A 1 164 ? 19.562 -36.656 10.672 1 86.75 164 TYR A C 1
ATOM 1266 O O . TYR A 1 164 ? 20.688 -36.531 11.148 1 86.75 164 TYR A O 1
ATOM 1274 N N . ASN A 1 165 ? 19.375 -37.219 9.477 1 88.31 165 ASN A N 1
ATOM 1275 C CA . ASN A 1 165 ? 20.547 -37.781 8.805 1 88.31 165 ASN A CA 1
ATOM 1276 C C . ASN A 1 165 ? 20.531 -37.438 7.316 1 88.31 165 ASN A C 1
ATOM 1278 O O . ASN A 1 165 ? 21.391 -37.906 6.566 1 88.31 165 ASN A O 1
ATOM 1282 N N . CYS A 1 166 ? 19.594 -36.688 6.848 1 88.94 166 CYS A N 1
ATOM 1283 C CA . CYS A 1 166 ? 19.422 -36.438 5.426 1 88.94 166 CYS A CA 1
ATOM 1284 C C . CYS A 1 166 ? 20.672 -35.812 4.824 1 88.94 166 CYS A C 1
ATOM 1286 O O . CYS A 1 166 ? 21.078 -36.156 3.715 1 88.94 166 CYS A O 1
ATOM 1288 N N . VAL A 1 167 ? 21.328 -35 5.539 1 88.19 167 VAL A N 1
ATOM 1289 C CA . VAL A 1 167 ? 22.5 -34.312 5 1 88.19 167 VAL A CA 1
ATOM 1290 C C . VAL A 1 167 ? 23.672 -35.312 4.914 1 88.19 167 VAL A C 1
ATOM 1292 O O . VAL A 1 167 ? 24.438 -35.281 3.953 1 88.19 167 VAL A O 1
ATOM 1295 N N . ASP A 1 168 ? 23.797 -36.125 5.867 1 88.44 168 ASP A N 1
ATOM 1296 C CA . ASP A 1 168 ? 24.812 -37.156 5.816 1 88.44 168 ASP A CA 1
ATOM 1297 C C . ASP A 1 168 ? 24.625 -38.062 4.594 1 88.44 168 ASP A C 1
ATOM 1299 O O . ASP A 1 168 ? 25.594 -38.438 3.928 1 88.44 168 ASP A O 1
ATOM 1303 N N . ILE A 1 169 ? 23.438 -38.344 4.375 1 91.25 169 ILE A N 1
ATOM 1304 C CA . ILE A 1 169 ? 23.109 -39.188 3.234 1 91.25 169 ILE A CA 1
ATOM 1305 C C . ILE A 1 169 ? 23.438 -38.438 1.937 1 91.25 169 ILE A C 1
ATOM 1307 O O . ILE A 1 169 ? 23.953 -39.062 0.987 1 91.25 169 ILE A O 1
ATOM 1311 N N . ILE A 1 170 ? 23.219 -37.188 1.906 1 89.31 170 ILE A N 1
ATOM 1312 C CA . ILE A 1 170 ? 23.578 -36.375 0.741 1 89.31 170 ILE A CA 1
ATOM 1313 C C . ILE A 1 170 ? 25.078 -36.438 0.534 1 89.31 170 ILE A C 1
ATOM 1315 O O . ILE A 1 170 ? 25.562 -36.594 -0.592 1 89.31 170 ILE A O 1
ATOM 1319 N N . HIS A 1 171 ? 25.828 -36.375 1.579 1 87.81 171 HIS A N 1
ATOM 1320 C CA . HIS A 1 171 ? 27.281 -36.438 1.487 1 87.81 171 HIS A CA 1
ATOM 1321 C C . HIS A 1 171 ? 27.766 -37.781 0.965 1 87.81 171 HIS A C 1
ATOM 1323 O O . HIS A 1 171 ? 28.672 -37.844 0.137 1 87.81 171 HIS A O 1
ATOM 1329 N N . ILE A 1 172 ? 27.109 -38.75 1.449 1 89 172 ILE A N 1
ATOM 1330 C CA . ILE A 1 172 ? 27.453 -40.094 0.993 1 89 172 ILE A CA 1
ATOM 1331 C C . ILE A 1 172 ? 27.141 -40.25 -0.495 1 89 172 ILE A C 1
ATOM 1333 O O . ILE A 1 172 ? 27.953 -40.75 -1.268 1 89 172 ILE A O 1
ATOM 1337 N N . ALA A 1 173 ? 25.984 -39.75 -0.853 1 90.25 173 ALA A N 1
ATOM 1338 C CA . ALA A 1 173 ? 25.547 -39.844 -2.244 1 90.25 173 ALA A CA 1
ATOM 1339 C C . ALA A 1 173 ? 26.484 -39.062 -3.162 1 90.25 173 ALA A C 1
ATOM 1341 O O . ALA A 1 173 ? 26.797 -39.5 -4.27 1 90.25 173 ALA A O 1
ATOM 1342 N N . ASP A 1 174 ? 26.938 -38 -2.711 1 87.56 174 ASP A N 1
ATOM 1343 C CA . ASP A 1 174 ? 27.859 -37.156 -3.486 1 87.56 174 ASP A CA 1
ATOM 1344 C C . ASP A 1 174 ? 29.219 -37.844 -3.641 1 87.56 174 ASP A C 1
ATOM 1346 O O . ASP A 1 174 ? 29.781 -37.875 -4.73 1 87.56 174 ASP A O 1
ATOM 1350 N N . LYS A 1 175 ? 29.703 -38.406 -2.57 1 86.56 175 LYS A N 1
ATOM 1351 C CA . LYS A 1 175 ? 31.016 -39.062 -2.555 1 86.56 175 LYS A CA 1
ATOM 1352 C C . LYS A 1 175 ? 31.047 -40.219 -3.52 1 86.56 175 LYS A C 1
ATOM 1354 O O . LYS A 1 175 ? 32.031 -40.469 -4.199 1 86.56 175 LYS A O 1
ATOM 1359 N N . TYR A 1 176 ? 29.906 -40.875 -3.629 1 87.56 176 TYR A N 1
ATOM 1360 C CA . TYR A 1 176 ? 29.891 -42.094 -4.434 1 87.56 176 TYR A CA 1
ATOM 1361 C C . TYR A 1 176 ? 29.062 -41.906 -5.695 1 87.56 176 TYR A C 1
ATOM 1363 O O . TYR A 1 176 ? 28.703 -42.875 -6.363 1 87.56 176 TYR A O 1
ATOM 1371 N N . THR A 1 177 ? 28.594 -40.688 -5.988 1 86.88 177 THR A N 1
ATOM 1372 C CA . THR A 1 177 ? 27.906 -40.281 -7.203 1 86.88 177 THR A CA 1
ATOM 1373 C C . THR A 1 177 ? 26.609 -41.062 -7.387 1 86.88 177 THR A C 1
ATOM 1375 O O . THR A 1 177 ? 26.375 -41.625 -8.461 1 86.88 177 THR A O 1
ATOM 1378 N N . LEU A 1 178 ? 25.953 -41.188 -6.305 1 90.19 178 LEU A N 1
ATOM 1379 C CA . LEU A 1 178 ? 24.656 -41.844 -6.332 1 90.19 178 LEU A CA 1
ATOM 1380 C C . LEU A 1 178 ? 23.547 -40.844 -6.637 1 90.19 178 LEU A C 1
ATOM 1382 O O . LEU A 1 178 ? 22.844 -40.406 -5.727 1 90.19 178 LEU A O 1
ATOM 1386 N N . ALA A 1 179 ? 23.25 -40.5 -7.832 1 87 179 ALA A N 1
ATOM 1387 C CA . ALA A 1 179 ? 22.375 -39.438 -8.273 1 87 179 ALA A CA 1
ATOM 1388 C C . ALA A 1 179 ? 20.953 -39.656 -7.785 1 87 179 ALA A C 1
ATOM 1390 O O . ALA A 1 179 ? 20.297 -38.719 -7.312 1 87 179 ALA A O 1
ATOM 1391 N N . GLY A 1 180 ? 20.484 -40.844 -7.809 1 88.69 180 GLY A N 1
ATOM 1392 C CA . GLY A 1 180 ? 19.125 -41.125 -7.383 1 88.69 180 GLY A CA 1
ATOM 1393 C C . GLY A 1 180 ? 18.906 -40.875 -5.906 1 88.69 180 GLY A C 1
ATOM 1394 O O . GLY A 1 180 ? 17.859 -40.344 -5.516 1 88.69 180 GLY A O 1
ATOM 1395 N N . VAL A 1 181 ? 19.875 -41.25 -5.113 1 91.62 181 VAL A N 1
ATOM 1396 C CA . VAL A 1 181 ? 19.781 -41.062 -3.668 1 91.62 181 VAL A CA 1
ATOM 1397 C C . VAL A 1 181 ? 19.812 -39.562 -3.334 1 91.62 181 VAL A C 1
ATOM 1399 O O . VAL A 1 181 ? 19.062 -39.094 -2.484 1 91.62 181 VAL A O 1
ATOM 1402 N N . GLU A 1 182 ? 20.672 -38.906 -4.055 1 88.19 182 GLU A N 1
ATOM 1403 C CA . GLU A 1 182 ? 20.797 -37.469 -3.848 1 88.19 182 GLU A CA 1
ATOM 1404 C C . GLU A 1 182 ? 19.484 -36.75 -4.152 1 88.19 182 GLU A C 1
ATOM 1406 O O . GLU A 1 182 ? 19.031 -35.906 -3.365 1 88.19 182 GLU A O 1
ATOM 1411 N N . ASP A 1 183 ? 18.922 -37.062 -5.172 1 87.56 183 ASP A N 1
ATOM 1412 C CA . ASP A 1 183 ? 17.656 -36.469 -5.582 1 87.56 183 ASP A CA 1
ATOM 1413 C C . ASP A 1 183 ? 16.562 -36.688 -4.535 1 87.56 183 ASP A C 1
ATOM 1415 O O . ASP A 1 183 ? 15.805 -35.781 -4.211 1 87.56 183 ASP A O 1
ATOM 1419 N N . LYS A 1 184 ? 16.531 -37.875 -4.078 1 89.81 184 LYS A N 1
ATOM 1420 C CA . LYS A 1 184 ? 15.531 -38.219 -3.078 1 89.81 184 LYS A CA 1
ATOM 1421 C C . LYS A 1 184 ? 15.789 -37.5 -1.762 1 89.81 184 LYS A C 1
ATOM 1423 O O . LYS A 1 184 ? 14.852 -37.094 -1.074 1 89.81 184 LYS A O 1
ATOM 1428 N N . ALA A 1 185 ? 17 -37.438 -1.493 1 88.81 185 ALA A N 1
ATOM 1429 C CA . ALA A 1 185 ? 17.375 -36.719 -0.268 1 88.81 185 ALA A CA 1
ATOM 1430 C C . ALA A 1 185 ? 16.984 -35.25 -0.354 1 88.81 185 ALA A C 1
ATOM 1432 O O . ALA A 1 185 ? 16.422 -34.688 0.59 1 88.81 185 ALA A O 1
ATOM 1433 N N . TYR A 1 186 ? 17.203 -34.656 -1.458 1 83.06 186 TYR A N 1
ATOM 1434 C CA . TYR A 1 186 ? 16.844 -33.25 -1.651 1 83.06 186 TYR A CA 1
ATOM 1435 C C . TYR A 1 186 ? 15.328 -33.094 -1.633 1 83.06 186 TYR A C 1
ATOM 1437 O O . TYR A 1 186 ? 14.812 -32.094 -1.08 1 83.06 186 TYR A O 1
ATOM 1445 N N . SER A 1 187 ? 14.727 -33.969 -2.252 1 83.25 187 SER A N 1
ATOM 1446 C CA . SER A 1 187 ? 13.273 -33.906 -2.225 1 83.25 187 SER A CA 1
ATOM 1447 C C . SER A 1 187 ? 12.742 -34 -0.796 1 83.25 187 SER A C 1
ATOM 1449 O O . SER A 1 187 ? 11.773 -33.312 -0.446 1 83.25 187 SER A O 1
ATOM 1451 N N . PHE A 1 188 ? 13.391 -34.844 -0.056 1 87.56 188 PHE A N 1
ATOM 1452 C CA . PHE A 1 188 ? 13.016 -34.969 1.347 1 87.56 188 PHE A CA 1
ATOM 1453 C C . PHE A 1 188 ? 13.242 -33.656 2.09 1 87.56 188 PHE A C 1
ATOM 1455 O O . PHE A 1 188 ? 12.391 -33.219 2.867 1 87.56 188 PHE A O 1
ATOM 1462 N N . ILE A 1 189 ? 14.328 -33.062 1.861 1 82.94 189 ILE A N 1
ATOM 1463 C CA . ILE A 1 189 ? 14.641 -31.797 2.504 1 82.94 189 ILE A CA 1
ATOM 1464 C C . ILE A 1 189 ? 13.602 -30.75 2.111 1 82.94 189 ILE A C 1
ATOM 1466 O O . ILE A 1 189 ? 13.133 -30 2.961 1 82.94 189 ILE A O 1
ATOM 1470 N N . ALA A 1 190 ? 13.297 -30.719 0.925 1 75.25 190 ALA A N 1
ATOM 1471 C CA . ALA A 1 190 ? 12.32 -29.766 0.402 1 75.25 190 ALA A CA 1
ATOM 1472 C C . ALA A 1 190 ? 10.977 -29.906 1.102 1 75.25 190 ALA A C 1
ATOM 1474 O O . ALA A 1 190 ? 10.297 -28.906 1.373 1 75.25 190 ALA A O 1
ATOM 1475 N N . GLU A 1 191 ? 10.688 -31.062 1.394 1 78.5 191 GLU A N 1
ATOM 1476 C CA . GLU A 1 191 ? 9.375 -31.359 1.976 1 78.5 191 GLU A CA 1
ATOM 1477 C C . GLU A 1 191 ? 9.375 -31.125 3.482 1 78.5 191 GLU A C 1
ATOM 1479 O O . GLU A 1 191 ? 8.328 -30.859 4.078 1 78.5 191 GLU A O 1
ATOM 1484 N N . HIS A 1 192 ? 10.562 -31.234 4.09 1 81.88 192 HIS A N 1
ATOM 1485 C CA . HIS A 1 192 ? 10.617 -31.203 5.547 1 81.88 192 HIS A CA 1
ATOM 1486 C C . HIS A 1 192 ? 11.562 -30.109 6.039 1 81.88 192 HIS A C 1
ATOM 1488 O O . HIS A 1 192 ? 12.195 -30.25 7.086 1 81.88 192 HIS A O 1
ATOM 1494 N N . LEU A 1 193 ? 11.68 -29.141 5.254 1 77.81 193 LEU A N 1
ATOM 1495 C CA . LEU A 1 193 ? 12.648 -28.094 5.574 1 77.81 193 LEU A CA 1
ATOM 1496 C C . LEU A 1 193 ? 12.344 -27.469 6.93 1 77.81 193 LEU A C 1
ATOM 1498 O O . LEU A 1 193 ? 13.258 -27.172 7.703 1 77.81 193 LEU A O 1
ATOM 1502 N N . ASN A 1 194 ? 11.125 -27.219 7.262 1 74.69 194 ASN A N 1
ATOM 1503 C CA . ASN A 1 194 ? 10.719 -26.594 8.516 1 74.69 194 ASN A CA 1
ATOM 1504 C C . ASN A 1 194 ? 11.195 -27.391 9.719 1 74.69 194 ASN A C 1
ATOM 1506 O O . ASN A 1 194 ? 11.555 -26.828 10.75 1 74.69 194 ASN A O 1
ATOM 1510 N N . GLU A 1 195 ? 11.156 -28.641 9.57 1 80.75 195 GLU A N 1
ATOM 1511 C CA . GLU A 1 195 ? 11.641 -29.516 10.633 1 80.75 195 GLU A CA 1
ATOM 1512 C C . GLU A 1 195 ? 13.164 -29.531 10.68 1 80.75 195 GLU A C 1
ATOM 1514 O O . GLU A 1 195 ? 13.758 -29.562 11.758 1 80.75 195 GLU A O 1
ATOM 1519 N N . LEU A 1 196 ? 13.711 -29.531 9.508 1 81.06 196 LEU A N 1
ATOM 1520 C CA . LEU A 1 196 ? 15.164 -29.609 9.398 1 81.06 196 LEU A CA 1
ATOM 1521 C C . LEU A 1 196 ? 15.828 -28.391 10.031 1 81.06 196 LEU A C 1
ATOM 1523 O O . LEU A 1 196 ? 16.891 -28.516 10.656 1 81.06 196 LEU A O 1
ATOM 1527 N N . VAL A 1 197 ? 15.203 -27.25 9.914 1 76.75 197 VAL A N 1
ATOM 1528 C CA . VAL A 1 197 ? 15.773 -26 10.406 1 76.75 197 VAL A CA 1
ATOM 1529 C C . VAL A 1 197 ? 15.867 -26.047 11.93 1 76.75 197 VAL A C 1
ATOM 1531 O O . VAL A 1 197 ? 16.703 -25.359 12.523 1 76.75 197 VAL A O 1
ATOM 1534 N N . LYS A 1 198 ? 15.078 -26.766 12.508 1 77.25 198 LYS A N 1
ATOM 1535 C CA . LYS A 1 198 ? 15.086 -26.906 13.961 1 77.25 198 LYS A CA 1
ATOM 1536 C C . LYS A 1 198 ? 16.188 -27.844 14.43 1 77.25 198 LYS A C 1
ATOM 1538 O O . LYS A 1 198 ? 16.453 -27.969 15.625 1 77.25 198 LYS A O 1
ATOM 1543 N N . THR A 1 199 ? 16.734 -28.469 13.43 1 79.75 199 THR A N 1
ATOM 1544 C CA . THR A 1 199 ? 17.828 -29.391 13.734 1 79.75 199 THR A CA 1
ATOM 1545 C C . THR A 1 199 ? 19.172 -28.781 13.344 1 79.75 199 THR A C 1
ATOM 1547 O O . THR A 1 199 ? 19.234 -27.672 12.828 1 79.75 199 THR A O 1
ATOM 1550 N N . GLU A 1 200 ? 20.234 -29.531 13.688 1 82.69 200 GLU A N 1
ATOM 1551 C CA . GLU A 1 200 ? 21.578 -29.062 13.336 1 82.69 200 GLU A CA 1
ATOM 1552 C C . GLU A 1 200 ? 21.969 -29.562 11.945 1 82.69 200 GLU A C 1
ATOM 1554 O O . GLU A 1 200 ? 23.062 -29.25 11.461 1 82.69 200 GLU A O 1
ATOM 1559 N N . GLU A 1 201 ? 21.125 -30.219 11.352 1 83.88 201 GLU A N 1
ATOM 1560 C CA . GLU A 1 201 ? 21.438 -30.812 10.055 1 83.88 201 GLU A CA 1
ATOM 1561 C C . GLU A 1 201 ? 21.703 -29.734 9 1 83.88 201 GLU A C 1
ATOM 1563 O O . GLU A 1 201 ? 22.578 -29.891 8.148 1 83.88 201 GLU A O 1
ATOM 1568 N N . ILE A 1 202 ? 21.031 -28.672 9.125 1 84.62 202 ILE A N 1
ATOM 1569 C CA . ILE A 1 202 ? 21.156 -27.625 8.117 1 84.62 202 ILE A CA 1
ATOM 1570 C C . ILE A 1 202 ? 22.578 -27.062 8.109 1 84.62 202 ILE A C 1
ATOM 1572 O O . ILE A 1 202 ? 23.094 -26.672 7.059 1 84.62 202 ILE A O 1
ATOM 1576 N N . GLN A 1 203 ? 23.172 -27.172 9.25 1 89.38 203 GLN A N 1
ATOM 1577 C CA . GLN A 1 203 ? 24.516 -26.625 9.375 1 89.38 203 GLN A CA 1
ATOM 1578 C C . GLN A 1 203 ? 25.531 -27.484 8.641 1 89.38 203 GLN A C 1
ATOM 1580 O O . GLN A 1 203 ? 26.641 -27.031 8.32 1 89.38 203 GLN A O 1
ATOM 1585 N N . LYS A 1 204 ? 25.141 -28.719 8.352 1 88.81 204 LYS A N 1
ATOM 1586 C CA . LYS A 1 204 ? 26.047 -29.656 7.707 1 88.81 204 LYS A CA 1
ATOM 1587 C C . LYS A 1 204 ? 26.031 -29.484 6.191 1 88.81 204 LYS A C 1
ATOM 1589 O O . LYS A 1 204 ? 26.891 -30.016 5.492 1 88.81 204 LYS A O 1
ATOM 1594 N N . LEU A 1 205 ? 25.172 -28.703 5.727 1 88 205 LEU A N 1
ATOM 1595 C CA . LEU A 1 205 ? 25.078 -28.5 4.289 1 88 205 LEU A CA 1
ATOM 1596 C C . LEU A 1 205 ? 26.281 -27.703 3.777 1 88 205 LEU A C 1
ATOM 1598 O O . LEU A 1 205 ? 26.766 -26.797 4.465 1 88 205 LEU A O 1
ATOM 1602 N N . THR A 1 206 ? 26.688 -28.094 2.586 1 88.94 206 THR A N 1
ATOM 1603 C CA . THR A 1 206 ? 27.688 -27.266 1.908 1 88.94 206 THR A CA 1
ATOM 1604 C C . THR A 1 206 ? 27.031 -26.078 1.229 1 88.94 206 THR A C 1
ATOM 1606 O O . THR A 1 206 ? 25.797 -25.984 1.18 1 88.94 206 THR A O 1
ATOM 1609 N N . ILE A 1 207 ? 27.828 -25.156 0.714 1 92.94 207 ILE A N 1
ATOM 1610 C CA . ILE A 1 207 ? 27.312 -23.984 0.019 1 92.94 207 ILE A CA 1
ATOM 1611 C C . ILE A 1 207 ? 26.562 -24.406 -1.238 1 92.94 207 ILE A C 1
ATOM 1613 O O . ILE A 1 207 ? 25.531 -23.812 -1.587 1 92.94 207 ILE A O 1
ATOM 1617 N N . ASN A 1 208 ? 27.078 -25.469 -1.83 1 89.25 208 ASN A N 1
ATOM 1618 C CA . ASN A 1 208 ? 26.438 -25.969 -3.039 1 89.25 208 ASN A CA 1
ATOM 1619 C C . ASN A 1 208 ? 25.062 -26.578 -2.734 1 89.25 208 ASN A C 1
ATOM 1621 O O . ASN A 1 208 ? 24.109 -26.359 -3.471 1 89.25 208 ASN A O 1
ATOM 1625 N N . ASN A 1 209 ? 25.078 -27.344 -1.629 1 85.81 209 ASN A N 1
ATOM 1626 C CA . ASN A 1 209 ? 23.797 -27.922 -1.218 1 85.81 209 ASN A CA 1
ATOM 1627 C C . ASN A 1 209 ? 22.766 -26.859 -0.879 1 85.81 209 ASN A C 1
ATOM 1629 O O . ASN A 1 209 ? 21.625 -26.938 -1.311 1 85.81 209 ASN A O 1
ATOM 1633 N N . MET A 1 210 ? 23.234 -25.875 -0.14 1 89.06 210 MET A N 1
ATOM 1634 C CA . MET A 1 210 ? 22.359 -24.781 0.266 1 89.06 210 MET A CA 1
ATOM 1635 C C . MET A 1 210 ? 21.859 -24 -0.946 1 89.06 210 MET A C 1
ATOM 1637 O O . MET A 1 210 ? 20.672 -23.672 -1.041 1 89.06 210 MET A O 1
ATOM 1641 N N . SER A 1 211 ? 22.703 -23.766 -1.85 1 93.06 211 SER A N 1
ATOM 1642 C CA . SER A 1 211 ? 22.375 -23.047 -3.072 1 93.06 211 SER A CA 1
ATOM 1643 C C . SER A 1 211 ? 21.328 -23.797 -3.891 1 93.06 211 SER A C 1
ATOM 1645 O O . SER A 1 211 ? 20.359 -23.219 -4.367 1 93.06 211 SER A O 1
ATOM 1647 N N . LEU A 1 212 ? 21.531 -25.078 -4.012 1 87.25 212 LEU A N 1
ATOM 1648 C CA . LEU A 1 212 ? 20.609 -25.922 -4.766 1 87.25 212 LEU A CA 1
ATOM 1649 C C . LEU A 1 212 ? 19.234 -25.938 -4.109 1 87.25 212 LEU A C 1
ATOM 1651 O O . LEU A 1 212 ? 18.203 -25.906 -4.797 1 87.25 212 LEU A O 1
ATOM 1655 N N . LEU A 1 213 ? 19.312 -26.016 -2.857 1 86.19 213 LEU A N 1
ATOM 1656 C CA . LEU A 1 213 ? 18.062 -26.016 -2.105 1 86.19 213 LEU A CA 1
ATOM 1657 C C . LEU A 1 213 ? 17.281 -24.734 -2.34 1 86.19 213 LEU A C 1
ATOM 1659 O O . LEU A 1 213 ? 16.078 -24.766 -2.607 1 86.19 213 LEU A O 1
ATOM 1663 N N . LEU A 1 214 ? 17.953 -23.609 -2.32 1 92.5 214 LEU A N 1
ATOM 1664 C CA . LEU A 1 214 ? 17.312 -22.312 -2.439 1 92.5 214 LEU A CA 1
ATOM 1665 C C . LEU A 1 214 ? 16.891 -22.031 -3.879 1 92.5 214 LEU A C 1
ATOM 1667 O O . LEU A 1 214 ? 16.016 -21.203 -4.129 1 92.5 214 LEU A O 1
ATOM 1671 N N . ASP A 1 215 ? 17.406 -22.766 -4.785 1 92.62 215 ASP A N 1
ATOM 1672 C CA . ASP A 1 215 ? 17.047 -22.625 -6.195 1 92.62 215 ASP A CA 1
ATOM 1673 C C . ASP A 1 215 ? 15.836 -23.469 -6.547 1 92.62 215 ASP A C 1
ATOM 1675 O O . ASP A 1 215 ? 15.242 -23.297 -7.613 1 92.62 215 ASP A O 1
ATOM 1679 N N . SER A 1 216 ? 15.492 -24.312 -5.652 1 88.38 216 SER A N 1
ATOM 1680 C CA . SER A 1 216 ? 14.453 -25.281 -5.969 1 88.38 216 SER A CA 1
ATOM 1681 C C . SER A 1 216 ? 13.07 -24.641 -5.98 1 88.38 216 SER A C 1
ATOM 1683 O O . SER A 1 216 ? 12.75 -23.828 -5.117 1 88.38 216 SER A O 1
ATOM 1685 N N . TYR A 1 217 ? 12.195 -25.031 -6.949 1 89.62 217 TYR A N 1
ATOM 1686 C CA . TYR A 1 217 ? 10.805 -24.594 -7.023 1 89.62 217 TYR A CA 1
ATOM 1687 C C . TYR A 1 217 ? 9.867 -25.688 -6.523 1 89.62 217 TYR A C 1
ATOM 1689 O O . TYR A 1 217 ? 8.648 -25.594 -6.688 1 89.62 217 TYR A O 1
ATOM 1697 N N . SER A 1 218 ? 10.484 -26.719 -5.887 1 83 218 SER A N 1
ATOM 1698 C CA . SER A 1 218 ? 9.68 -27.859 -5.457 1 83 218 SER A CA 1
ATOM 1699 C C . SER A 1 218 ? 9.547 -27.906 -3.938 1 83 218 SER A C 1
ATOM 1701 O O . SER A 1 218 ? 9.094 -28.906 -3.377 1 83 218 SER A O 1
ATOM 1703 N N . LEU A 1 219 ? 10.008 -26.812 -3.348 1 83.06 219 LEU A N 1
ATOM 1704 C CA . LEU A 1 219 ? 9.906 -26.75 -1.893 1 83.06 219 LEU A CA 1
ATOM 1705 C C . LEU A 1 219 ? 8.461 -26.547 -1.452 1 83.06 219 LEU A C 1
ATOM 1707 O O . LEU A 1 219 ? 7.855 -25.516 -1.75 1 83.06 219 LEU A O 1
ATOM 1711 N N . LYS A 1 220 ? 7.961 -27.516 -0.711 1 80.25 220 LYS A N 1
ATOM 1712 C CA . LYS A 1 220 ? 6.562 -27.438 -0.298 1 80.25 220 LYS A CA 1
ATOM 1713 C C . LYS A 1 220 ? 6.441 -27.031 1.167 1 80.25 220 LYS A C 1
ATOM 1715 O O . LYS A 1 220 ? 7.262 -27.438 1.997 1 80.25 220 LYS A O 1
ATOM 1720 N N . ASN A 1 221 ? 5.504 -26.219 1.464 1 78.31 221 ASN A N 1
ATOM 1721 C CA . ASN A 1 221 ? 5.105 -25.859 2.818 1 78.31 221 ASN A CA 1
ATOM 1722 C C . ASN A 1 221 ? 6.191 -25.031 3.516 1 78.31 221 ASN A C 1
ATOM 1724 O O . ASN A 1 221 ? 6.434 -25.219 4.711 1 78.31 221 ASN A O 1
ATOM 1728 N N . VAL A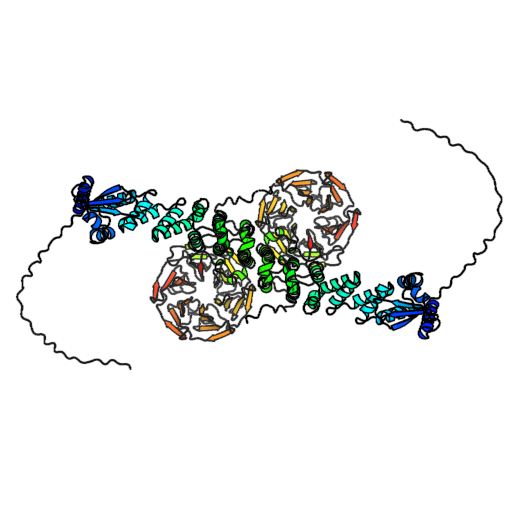 1 222 ? 6.965 -24.406 2.764 1 83.69 222 VAL A N 1
ATOM 1729 C CA . VAL A 1 222 ? 7.977 -23.516 3.324 1 83.69 222 VAL A CA 1
ATOM 1730 C C . VAL A 1 222 ? 7.816 -22.109 2.73 1 83.69 222 VAL A C 1
ATOM 1732 O O . VAL A 1 222 ? 7.715 -21.953 1.513 1 83.69 222 VAL A O 1
ATOM 1735 N N . SER A 1 223 ? 7.785 -21.125 3.617 1 87.75 223 SER A N 1
ATOM 1736 C CA . SER A 1 223 ? 7.68 -19.734 3.152 1 87.75 223 SER A CA 1
ATOM 1737 C C . SER A 1 223 ? 9.047 -19.156 2.844 1 87.75 223 SER A C 1
ATOM 1739 O O . SER A 1 223 ? 10.07 -19.688 3.268 1 87.75 223 SER A O 1
ATOM 1741 N N . GLU A 1 224 ? 9.039 -18.125 2.09 1 92.94 224 GLU A N 1
ATOM 1742 C CA . GLU A 1 224 ? 10.289 -17.438 1.785 1 92.94 224 GLU A CA 1
ATOM 1743 C C . GLU A 1 224 ? 10.969 -16.938 3.057 1 92.94 224 GLU A C 1
ATOM 1745 O O . GLU A 1 224 ? 12.195 -16.922 3.146 1 92.94 224 GLU A O 1
ATOM 1750 N N . LEU A 1 225 ? 10.164 -16.469 4.02 1 91.81 225 LEU A N 1
ATOM 1751 C CA . LEU A 1 225 ? 10.719 -16.016 5.289 1 91.81 225 LEU A CA 1
ATOM 1752 C C . LEU A 1 225 ? 11.438 -17.156 6.004 1 91.81 225 LEU A C 1
ATOM 1754 O O . LEU A 1 225 ? 12.508 -16.969 6.582 1 91.81 225 LEU A O 1
ATOM 1758 N N . GLU A 1 226 ? 10.906 -18.312 5.957 1 87.38 226 GLU A N 1
ATOM 1759 C CA . GLU A 1 226 ? 11.523 -19.484 6.582 1 87.38 226 GLU A CA 1
ATOM 1760 C C . GLU A 1 226 ? 12.812 -19.875 5.859 1 87.38 226 GLU A C 1
ATOM 1762 O O . GLU A 1 226 ? 13.781 -20.297 6.488 1 87.38 226 GLU A O 1
ATOM 1767 N N . LEU A 1 227 ? 12.75 -19.781 4.594 1 91.75 227 LEU A N 1
ATOM 1768 C CA . LEU A 1 227 ? 13.961 -20.031 3.822 1 91.75 227 LEU A CA 1
ATOM 1769 C C . LEU A 1 227 ? 15.055 -19.031 4.188 1 91.75 227 LEU A C 1
ATOM 1771 O O . LEU A 1 227 ? 16.219 -19.406 4.328 1 91.75 227 LEU A O 1
ATOM 1775 N N . PHE A 1 228 ? 14.672 -17.812 4.312 1 95.44 228 PHE A N 1
ATOM 1776 C CA . PHE A 1 228 ? 15.602 -16.766 4.742 1 95.44 228 PHE A CA 1
ATOM 1777 C C . PHE A 1 228 ? 16.203 -17.109 6.098 1 95.44 228 PHE A C 1
ATOM 1779 O O . PHE A 1 228 ? 17.422 -17.031 6.281 1 95.44 228 PHE A O 1
ATOM 1786 N N . GLU A 1 229 ? 15.367 -17.438 7 1 90.19 229 GLU A N 1
ATOM 1787 C CA . GLU A 1 229 ? 15.836 -17.766 8.344 1 90.19 229 GLU A CA 1
ATOM 1788 C C . GLU A 1 229 ? 16.797 -18.953 8.328 1 90.19 229 GLU A C 1
ATOM 1790 O O . GLU A 1 229 ? 17.797 -18.953 9.023 1 90.19 229 GLU A O 1
ATOM 1795 N N . ALA A 1 230 ? 16.453 -19.938 7.566 1 89.06 230 ALA A N 1
ATOM 1796 C CA . ALA A 1 230 ? 17.344 -21.094 7.434 1 89.06 230 ALA A CA 1
ATOM 1797 C C . ALA A 1 230 ? 18.703 -20.688 6.875 1 89.06 230 ALA A C 1
ATOM 1799 O O . ALA A 1 230 ? 19.734 -21.094 7.395 1 89.06 230 ALA A O 1
ATOM 1800 N N . ALA A 1 231 ? 18.688 -19.906 5.859 1 94.25 231 ALA A N 1
ATOM 1801 C CA . ALA A 1 231 ? 19.922 -19.438 5.242 1 94.25 231 ALA A CA 1
ATOM 1802 C C . ALA A 1 231 ? 20.719 -18.562 6.203 1 94.25 231 ALA A C 1
ATOM 1804 O O . ALA A 1 231 ? 21.938 -18.656 6.273 1 94.25 231 ALA A O 1
ATOM 1805 N N . ARG A 1 232 ? 20.016 -17.672 6.848 1 94 232 ARG A N 1
ATOM 1806 C CA . ARG A 1 232 ? 20.656 -16.797 7.82 1 94 232 ARG A CA 1
ATOM 1807 C C . ARG A 1 232 ? 21.359 -17.594 8.906 1 94 232 ARG A C 1
ATOM 1809 O O . ARG A 1 232 ? 22.5 -17.312 9.25 1 94 232 ARG A O 1
ATOM 1816 N N . GLN A 1 233 ? 20.672 -18.609 9.422 1 89.69 233 GLN A N 1
ATOM 1817 C CA . GLN A 1 233 ? 21.266 -19.469 10.438 1 89.69 233 GLN A CA 1
ATOM 1818 C C . GLN A 1 233 ? 22.5 -20.188 9.891 1 89.69 233 GLN A C 1
ATOM 1820 O O . GLN A 1 233 ? 23.531 -20.281 10.586 1 89.69 233 GLN A O 1
ATOM 1825 N N . TRP A 1 234 ? 22.359 -20.688 8.75 1 92.62 234 TRP A N 1
ATOM 1826 C CA . TRP A 1 234 ? 23.484 -21.359 8.117 1 92.62 234 TRP A CA 1
ATOM 1827 C C . TRP A 1 234 ? 24.672 -20.406 7.949 1 92.62 234 TRP A C 1
ATOM 1829 O O . TRP A 1 234 ? 25.812 -20.766 8.258 1 92.62 234 TRP A O 1
ATOM 1839 N N . LEU A 1 235 ? 24.453 -19.188 7.535 1 95.19 235 LEU A N 1
ATOM 1840 C CA . LEU A 1 235 ? 25.484 -18.188 7.277 1 95.19 235 LEU A CA 1
ATOM 1841 C C . LEU A 1 235 ? 26.188 -17.797 8.57 1 95.19 235 LEU A C 1
ATOM 1843 O O . LEU A 1 235 ? 27.406 -17.625 8.586 1 95.19 235 LEU A O 1
ATOM 1847 N N . LEU A 1 236 ? 25.438 -17.672 9.586 1 92.38 236 LEU A N 1
ATOM 1848 C CA . LEU A 1 236 ? 25.969 -17.109 10.82 1 92.38 236 LEU A CA 1
ATOM 1849 C C . LEU A 1 236 ? 26.625 -18.203 11.664 1 92.38 236 LEU A C 1
ATOM 1851 O O . LEU A 1 236 ? 27.297 -17.906 12.664 1 92.38 236 LEU A O 1
ATOM 1855 N N . TYR A 1 237 ? 26.516 -19.406 11.25 1 91.62 237 TYR A N 1
ATOM 1856 C CA . TYR A 1 237 ? 27.078 -20.531 12 1 91.62 237 TYR A CA 1
ATOM 1857 C C . TYR A 1 237 ? 28.594 -20.516 11.93 1 91.62 237 TYR A C 1
ATOM 1859 O O . TYR A 1 237 ? 29.266 -20.828 12.914 1 91.62 237 TYR A O 1
ATOM 1867 N N . LYS A 1 238 ? 29.141 -20.188 10.797 1 93.38 238 LYS A N 1
ATOM 1868 C CA . LYS A 1 238 ? 30.594 -20.062 10.609 1 93.38 238 LYS A CA 1
ATOM 1869 C C . LYS A 1 238 ? 30.953 -18.734 9.969 1 93.38 238 LYS A C 1
ATOM 1871 O O . LYS A 1 238 ? 30.312 -18.297 9.008 1 93.38 238 LYS A O 1
ATOM 1876 N N . THR A 1 239 ? 31.969 -18.141 10.43 1 93.62 239 THR A N 1
ATOM 1877 C CA . THR A 1 239 ? 32.406 -16.812 9.984 1 93.62 239 THR A CA 1
ATOM 1878 C C . THR A 1 239 ? 32.812 -16.844 8.516 1 93.62 239 THR A C 1
ATOM 1880 O O . THR A 1 239 ? 32.625 -15.891 7.777 1 93.62 239 THR A O 1
ATOM 1883 N N . GLU A 1 240 ? 33.375 -18.047 8.141 1 94.62 240 GLU A N 1
ATOM 1884 C CA . GLU A 1 240 ? 33.875 -18.172 6.777 1 94.62 240 GLU A CA 1
ATOM 1885 C C . GLU A 1 240 ? 32.719 -18.141 5.766 1 94.62 240 GLU A C 1
ATOM 1887 O O . GLU A 1 240 ? 32.938 -17.875 4.582 1 94.62 240 GLU A O 1
ATOM 1892 N N . ARG A 1 241 ? 31.562 -18.391 6.25 1 95.88 241 ARG A N 1
ATOM 1893 C CA . ARG A 1 241 ? 30.406 -18.5 5.359 1 95.88 241 ARG A CA 1
ATOM 1894 C C . ARG A 1 241 ? 29.891 -17.109 4.992 1 95.88 241 ARG A C 1
ATOM 1896 O O . ARG A 1 241 ? 29.094 -16.969 4.055 1 95.88 241 ARG A O 1
ATOM 1903 N N . TYR A 1 242 ? 30.375 -16.078 5.598 1 94.81 242 TYR A N 1
ATOM 1904 C CA . TYR A 1 242 ? 29.875 -14.719 5.41 1 94.81 242 TYR A CA 1
ATOM 1905 C C . TYR A 1 242 ? 30.125 -14.242 3.984 1 94.81 242 TYR A C 1
ATOM 1907 O O . TYR A 1 242 ? 29.375 -13.406 3.463 1 94.81 242 TYR A O 1
ATOM 1915 N N . GLN A 1 243 ? 31.078 -14.82 3.355 1 95.69 243 GLN A N 1
ATOM 1916 C CA . GLN A 1 243 ? 31.406 -14.43 1.989 1 95.69 243 GLN A CA 1
ATOM 1917 C C . GLN A 1 243 ? 30.297 -14.812 1.02 1 95.69 243 GLN A C 1
ATOM 1919 O O . GLN A 1 243 ? 30.219 -14.289 -0.093 1 95.69 243 GLN A O 1
ATOM 1924 N N . HIS A 1 244 ? 29.453 -15.734 1.453 1 96.94 244 HIS A N 1
ATOM 1925 C CA . HIS A 1 244 ? 28.422 -16.25 0.565 1 96.94 244 HIS A CA 1
ATOM 1926 C C . HIS A 1 244 ? 27.094 -15.555 0.805 1 96.94 244 HIS A C 1
ATOM 1928 O O . HIS A 1 244 ? 26.047 -15.992 0.307 1 96.94 244 HIS A O 1
ATOM 1934 N N . VAL A 1 245 ? 27.094 -14.43 1.48 1 97.5 245 VAL A N 1
ATOM 1935 C CA . VAL A 1 245 ? 25.859 -13.734 1.865 1 97.5 245 VAL A CA 1
ATOM 1936 C C . VAL A 1 245 ? 25.094 -13.32 0.615 1 97.5 245 VAL A C 1
ATOM 1938 O O . VAL A 1 245 ? 23.922 -13.672 0.456 1 97.5 245 VAL A O 1
ATOM 1941 N N . ARG A 1 246 ? 25.719 -12.672 -0.312 1 97 246 ARG A N 1
ATOM 1942 C CA . ARG A 1 246 ? 25.047 -12.164 -1.503 1 97 246 ARG A CA 1
ATOM 1943 C C . ARG A 1 246 ? 24.531 -13.312 -2.375 1 97 246 ARG A C 1
ATOM 1945 O O . ARG A 1 246 ? 23.391 -13.281 -2.84 1 97 246 ARG A O 1
ATOM 1952 N N . THR A 1 247 ? 25.344 -14.32 -2.502 1 97.06 247 THR A N 1
ATOM 1953 C CA . THR A 1 247 ? 25.016 -15.469 -3.348 1 97.06 247 THR A CA 1
ATOM 1954 C C . THR A 1 247 ? 23.75 -16.156 -2.848 1 97.06 247 THR A C 1
ATOM 1956 O O . THR A 1 247 ? 22.875 -16.531 -3.641 1 97.06 247 THR A O 1
ATOM 1959 N N . LEU A 1 248 ? 23.625 -16.312 -1.604 1 97.44 248 LEU A N 1
ATOM 1960 C CA . LEU A 1 248 ? 22.5 -17.031 -1.041 1 97.44 248 LEU A CA 1
ATOM 1961 C C . LEU A 1 248 ? 21.266 -16.141 -0.97 1 97.44 248 LEU A C 1
ATOM 1963 O O . LEU A 1 248 ? 20.156 -16.578 -1.294 1 97.44 248 LEU A O 1
ATOM 1967 N N . MET A 1 249 ? 21.453 -14.836 -0.582 1 98.25 249 MET A N 1
ATOM 1968 C CA . MET A 1 249 ? 20.297 -13.945 -0.398 1 98.25 249 MET A CA 1
ATOM 1969 C C . MET A 1 249 ? 19.641 -13.633 -1.734 1 98.25 249 MET A C 1
ATOM 1971 O O . MET A 1 249 ? 18.422 -13.398 -1.792 1 98.25 249 MET A O 1
ATOM 1975 N N . GLU A 1 250 ? 20.344 -13.68 -2.809 1 98 250 GLU A N 1
ATOM 1976 C CA . GLU A 1 250 ? 19.797 -13.414 -4.137 1 98 250 GLU A CA 1
ATOM 1977 C C . GLU A 1 250 ? 18.859 -14.523 -4.582 1 98 250 GLU A C 1
ATOM 1979 O O . GLU A 1 250 ? 18.109 -14.359 -5.547 1 98 250 GLU A O 1
ATOM 1984 N N . LYS A 1 251 ? 18.875 -15.625 -3.855 1 97.56 251 LYS A N 1
ATOM 1985 C CA . LYS A 1 251 ? 18.047 -16.766 -4.223 1 97.56 251 LYS A CA 1
ATOM 1986 C C . LYS A 1 251 ? 16.75 -16.781 -3.42 1 97.56 251 LYS A C 1
ATOM 1988 O O . LYS A 1 251 ? 15.852 -17.578 -3.689 1 97.56 251 LYS A O 1
ATOM 1993 N N . ILE A 1 252 ? 16.672 -15.891 -2.424 1 97.62 252 ILE A N 1
ATOM 1994 C CA . ILE A 1 252 ? 15.438 -15.742 -1.652 1 97.62 252 ILE A CA 1
ATOM 1995 C C . ILE A 1 252 ? 14.5 -14.773 -2.369 1 97.62 252 ILE A C 1
ATOM 1997 O O . ILE A 1 252 ? 14.93 -13.734 -2.865 1 97.62 252 ILE A O 1
ATOM 2001 N N . HIS A 1 253 ? 13.234 -15.164 -2.443 1 96.94 253 HIS A N 1
ATOM 2002 C CA . HIS A 1 253 ? 12.234 -14.297 -3.074 1 96.94 253 HIS A CA 1
ATOM 2003 C C . HIS A 1 253 ? 11.633 -13.328 -2.066 1 96.94 253 HIS A C 1
ATOM 2005 O O . HIS A 1 253 ? 10.484 -13.492 -1.654 1 96.94 253 HIS A O 1
ATOM 2011 N N . PHE A 1 254 ? 12.352 -12.266 -1.765 1 97.38 254 PHE A N 1
ATOM 2012 C CA . PHE A 1 254 ? 11.969 -11.32 -0.72 1 97.38 254 PHE A CA 1
ATOM 2013 C C . PHE A 1 254 ? 10.656 -10.641 -1.066 1 97.38 254 PHE A C 1
ATOM 2015 O O . PHE A 1 254 ? 9.844 -10.359 -0.182 1 97.38 254 PHE A O 1
ATOM 2022 N N . PRO A 1 255 ? 10.344 -10.352 -2.352 1 96.12 255 PRO A N 1
ATOM 2023 C CA . PRO A 1 255 ? 9.086 -9.695 -2.707 1 96.12 255 PRO A CA 1
ATOM 2024 C C . PRO A 1 255 ? 7.863 -10.555 -2.387 1 96.12 255 PRO A C 1
ATOM 2026 O O . PRO A 1 255 ? 6.73 -10.062 -2.426 1 96.12 255 PRO A O 1
ATOM 2029 N N . LEU A 1 256 ? 8.133 -11.844 -2.105 1 95.06 256 LEU A N 1
ATOM 2030 C CA . LEU A 1 256 ? 7.016 -12.727 -1.774 1 95.06 256 LEU A CA 1
ATOM 2031 C C . LEU A 1 256 ? 6.766 -12.742 -0.27 1 95.06 256 LEU A C 1
ATOM 2033 O O . LEU A 1 256 ? 5.766 -13.297 0.19 1 95.06 256 LEU A O 1
ATOM 2037 N N . ILE A 1 257 ? 7.605 -12.141 0.493 1 94.31 257 ILE A N 1
ATOM 2038 C CA . ILE A 1 257 ? 7.422 -12.031 1.937 1 94.31 257 ILE A CA 1
ATOM 2039 C C . ILE A 1 257 ? 6.488 -10.859 2.25 1 94.31 257 ILE A C 1
ATOM 2041 O O . ILE A 1 257 ? 6.664 -9.766 1.723 1 94.31 257 ILE A O 1
ATOM 2045 N N . PRO A 1 258 ? 5.469 -11.117 3.098 1 90.94 258 PRO A N 1
ATOM 2046 C CA . PRO A 1 258 ? 4.586 -10.008 3.463 1 90.94 258 PRO A CA 1
ATOM 2047 C C . PRO A 1 258 ? 5.348 -8.805 4.012 1 90.94 258 PRO A C 1
ATOM 2049 O O . PRO A 1 258 ? 6.336 -8.969 4.734 1 90.94 258 PRO A O 1
ATOM 2052 N N . PRO A 1 259 ? 4.863 -7.594 3.695 1 89.88 259 PRO A N 1
ATOM 2053 C CA . PRO A 1 259 ? 5.578 -6.375 4.09 1 89.88 259 PRO A CA 1
ATOM 2054 C C . PRO A 1 259 ? 5.836 -6.305 5.59 1 89.88 259 PRO A C 1
ATOM 2056 O O . PRO A 1 259 ? 6.922 -5.906 6.016 1 89.88 259 PRO A O 1
ATOM 2059 N N . ARG A 1 260 ? 4.961 -6.621 6.402 1 87.94 260 ARG A N 1
ATOM 2060 C CA . ARG A 1 260 ? 5.129 -6.578 7.852 1 87.94 260 ARG A CA 1
ATOM 2061 C C . ARG A 1 260 ? 6.27 -7.488 8.297 1 87.94 260 ARG A C 1
ATOM 2063 O O . ARG A 1 260 ? 7.062 -7.113 9.164 1 87.94 260 ARG A O 1
ATOM 2070 N N . ASP A 1 261 ? 6.316 -8.656 7.73 1 91.06 261 ASP A N 1
ATOM 2071 C CA . ASP A 1 261 ? 7.355 -9.617 8.078 1 91.06 261 ASP A CA 1
ATOM 2072 C C . ASP A 1 261 ? 8.727 -9.141 7.605 1 91.06 261 ASP A C 1
ATOM 2074 O O . ASP A 1 261 ? 9.734 -9.367 8.281 1 91.06 261 ASP A O 1
ATOM 2078 N N . LEU A 1 262 ? 8.734 -8.516 6.48 1 93.19 262 LEU A N 1
ATOM 2079 C CA . LEU A 1 262 ? 9.984 -7.949 5.992 1 93.19 262 LEU A CA 1
ATOM 2080 C C . LEU A 1 262 ? 10.562 -6.969 7.004 1 93.19 262 LEU A C 1
ATOM 2082 O O . LEU A 1 262 ? 11.75 -7.047 7.348 1 93.19 262 LEU A O 1
ATOM 2086 N N . LEU A 1 263 ? 9.727 -6.105 7.441 1 88.94 263 LEU A N 1
ATOM 2087 C CA . LEU A 1 263 ? 10.156 -5.07 8.375 1 88.94 263 LEU A CA 1
ATOM 2088 C C . LEU A 1 263 ? 10.562 -5.68 9.719 1 88.94 263 LEU A C 1
ATOM 2090 O O . LEU A 1 263 ? 11.555 -5.27 10.312 1 88.94 263 LEU A O 1
ATOM 2094 N N . ARG A 1 264 ? 9.859 -6.633 10.078 1 87.62 264 ARG A N 1
ATOM 2095 C CA . ARG A 1 264 ? 10.023 -7.188 11.422 1 87.62 264 ARG A CA 1
ATOM 2096 C C . ARG A 1 264 ? 11.211 -8.148 11.477 1 87.62 264 ARG A C 1
ATOM 2098 O O . ARG A 1 264 ? 11.93 -8.188 12.469 1 87.62 264 ARG A O 1
ATOM 2105 N N . TYR A 1 265 ? 11.43 -8.906 10.383 1 91.5 265 TYR A N 1
ATOM 2106 C CA . TYR A 1 265 ? 12.344 -10.039 10.516 1 91.5 265 TYR A CA 1
ATOM 2107 C C . TYR A 1 265 ? 13.531 -9.891 9.57 1 91.5 265 TYR A C 1
ATOM 2109 O O . TYR A 1 265 ? 14.57 -10.516 9.781 1 91.5 265 TYR A O 1
ATOM 2117 N N . VAL A 1 266 ? 13.43 -9.07 8.594 1 95.69 266 VAL A N 1
ATOM 2118 C CA . VAL A 1 266 ? 14.469 -9.086 7.57 1 95.69 266 VAL A CA 1
ATOM 2119 C C . VAL A 1 266 ? 15.242 -7.766 7.598 1 95.69 266 VAL A C 1
ATOM 2121 O O . VAL A 1 266 ? 16.484 -7.766 7.633 1 95.69 266 VAL A O 1
ATOM 2124 N N . ASN A 1 267 ? 14.555 -6.613 7.699 1 90.38 267 ASN A N 1
ATOM 2125 C CA . ASN A 1 267 ? 15.117 -5.285 7.488 1 90.38 267 ASN A CA 1
ATOM 2126 C C . ASN A 1 267 ? 16.141 -4.938 8.562 1 90.38 267 ASN A C 1
ATOM 2128 O O . ASN A 1 267 ? 17.016 -4.102 8.344 1 90.38 267 ASN A O 1
ATOM 2132 N N . PHE A 1 268 ? 16.062 -5.527 9.688 1 88.31 268 PHE A N 1
ATOM 2133 C CA . PHE A 1 268 ? 16.953 -5.137 10.773 1 88.31 268 PHE A CA 1
ATOM 2134 C C . PHE A 1 268 ? 18.234 -5.957 10.742 1 88.31 268 PHE A C 1
ATOM 2136 O O . PHE A 1 268 ? 19.203 -5.637 11.43 1 88.31 268 PHE A O 1
ATOM 2143 N N . VAL A 1 269 ? 18.281 -7.055 9.977 1 93.94 269 VAL A N 1
ATOM 2144 C CA . VAL A 1 269 ? 19.469 -7.902 9.891 1 93.94 269 VAL A CA 1
ATOM 2145 C C . VAL A 1 269 ? 20.625 -7.125 9.258 1 93.94 269 VAL A C 1
ATOM 2147 O O . VAL A 1 269 ? 20.469 -6.52 8.195 1 93.94 269 VAL A O 1
ATOM 2150 N N . GLU A 1 270 ? 21.75 -7.164 9.844 1 93.12 270 GLU A N 1
ATOM 2151 C CA . GLU A 1 270 ? 22.891 -6.305 9.5 1 93.12 270 GLU A CA 1
ATOM 2152 C C . GLU A 1 270 ? 23.328 -6.531 8.055 1 93.12 270 GLU A C 1
ATOM 2154 O O . GLU A 1 270 ? 23.438 -5.578 7.285 1 93.12 270 GLU A O 1
ATOM 2159 N N . PHE A 1 271 ? 23.609 -7.82 7.648 1 95.12 271 PHE A N 1
ATOM 2160 C CA . PHE A 1 271 ? 24.141 -8.039 6.309 1 95.12 271 PHE A CA 1
ATOM 2161 C C . PHE A 1 271 ? 23.094 -7.727 5.25 1 95.12 271 PHE A C 1
ATOM 2163 O O . PHE A 1 271 ? 23.422 -7.535 4.078 1 95.12 271 PHE A O 1
ATOM 2170 N N . MET A 1 272 ? 21.812 -7.707 5.629 1 95.5 272 MET A N 1
ATOM 2171 C CA . MET A 1 272 ? 20.781 -7.289 4.68 1 95.5 272 MET A CA 1
ATOM 2172 C C . MET A 1 272 ? 20.859 -5.789 4.418 1 95.5 272 MET A C 1
ATOM 2174 O O . MET A 1 272 ? 20.688 -5.34 3.283 1 95.5 272 MET A O 1
ATOM 2178 N N . ARG A 1 273 ? 21.156 -4.988 5.418 1 89.88 273 ARG A N 1
ATOM 2179 C CA . ARG A 1 273 ? 21.188 -3.531 5.332 1 89.88 273 ARG A CA 1
ATOM 2180 C C . ARG A 1 273 ? 22.469 -3.059 4.641 1 89.88 273 ARG A C 1
ATOM 2182 O O . ARG A 1 273 ? 22.469 -2.027 3.965 1 89.88 273 ARG A O 1
ATOM 2189 N N . VAL A 1 274 ? 23.422 -3.855 4.773 1 90.62 274 VAL A N 1
ATOM 2190 C CA . VAL A 1 274 ? 24.719 -3.395 4.305 1 90.62 274 VAL A CA 1
ATOM 2191 C C . VAL A 1 274 ? 25.047 -4.047 2.963 1 90.62 274 VAL A C 1
ATOM 2193 O O . VAL A 1 274 ? 25.234 -3.355 1.957 1 90.62 274 VAL A O 1
ATOM 2196 N N . GLU A 1 275 ? 24.984 -5.41 2.93 1 92.25 275 GLU A N 1
ATOM 2197 C CA . GLU A 1 275 ? 25.438 -6.137 1.745 1 92.25 275 GLU A CA 1
ATOM 2198 C C . GLU A 1 275 ? 24.297 -6.355 0.763 1 92.25 275 GLU A C 1
ATOM 2200 O O . GLU A 1 275 ? 24.516 -6.465 -0.445 1 92.25 275 GLU A O 1
ATOM 2205 N N . CYS A 1 276 ? 23.125 -6.445 1.264 1 95.5 276 CYS A N 1
ATOM 2206 C CA . CYS A 1 276 ? 22 -6.875 0.426 1 95.5 276 CYS A CA 1
ATOM 2207 C C . CYS A 1 276 ? 20.891 -5.836 0.418 1 95.5 276 CYS A C 1
ATOM 2209 O O . CYS A 1 276 ? 19.719 -6.18 0.325 1 95.5 276 CYS A O 1
ATOM 2211 N N . ASN A 1 277 ? 21.25 -4.578 0.542 1 92.62 277 ASN A N 1
ATOM 2212 C CA . ASN A 1 277 ? 20.266 -3.502 0.617 1 92.62 277 ASN A CA 1
ATOM 2213 C C . ASN A 1 277 ? 19.453 -3.406 -0.663 1 92.62 277 ASN A C 1
ATOM 2215 O O . ASN A 1 277 ? 18.281 -3.033 -0.624 1 92.62 277 ASN A O 1
ATOM 2219 N N . TYR A 1 278 ? 20.078 -3.738 -1.805 1 92.06 278 TYR A N 1
ATOM 2220 C CA . TYR A 1 278 ? 19.375 -3.682 -3.084 1 92.06 278 TYR A CA 1
ATOM 2221 C C . TYR A 1 278 ? 18.234 -4.695 -3.131 1 92.06 278 TYR A C 1
ATOM 2223 O O . TYR A 1 278 ? 17.219 -4.473 -3.797 1 92.06 278 TYR A O 1
ATOM 2231 N N . LEU A 1 279 ? 18.328 -5.809 -2.428 1 96.69 279 LEU A N 1
ATOM 2232 C CA . LEU A 1 279 ? 17.281 -6.809 -2.352 1 96.69 279 LEU A CA 1
ATOM 2233 C C . LEU A 1 279 ? 16.109 -6.305 -1.503 1 96.69 279 LEU A C 1
ATOM 2235 O O . LEU A 1 279 ? 14.945 -6.555 -1.826 1 96.69 279 LEU A O 1
ATOM 2239 N N . LEU A 1 280 ? 16.484 -5.57 -0.428 1 95.25 280 LEU A N 1
ATOM 2240 C CA . LEU A 1 280 ? 15.445 -4.965 0.406 1 95.25 280 LEU A CA 1
ATOM 2241 C C . LEU A 1 280 ? 14.664 -3.914 -0.373 1 95.25 280 LEU A C 1
ATOM 2243 O O . LEU A 1 280 ? 13.438 -3.859 -0.289 1 95.25 280 LEU A O 1
ATOM 2247 N N . LEU A 1 281 ? 15.375 -3.158 -1.087 1 93.44 281 LEU A N 1
ATOM 2248 C CA . LEU A 1 281 ? 14.742 -2.111 -1.882 1 93.44 281 LEU A CA 1
ATOM 2249 C C . LEU A 1 281 ? 13.828 -2.715 -2.949 1 93.44 281 LEU A C 1
ATOM 2251 O O . LEU A 1 281 ? 12.727 -2.221 -3.18 1 93.44 281 LEU A O 1
ATOM 2255 N N . GLU A 1 282 ? 14.297 -3.746 -3.602 1 94.25 282 GLU A N 1
ATOM 2256 C CA . GLU A 1 282 ? 13.484 -4.438 -4.598 1 94.25 282 GLU A CA 1
ATOM 2257 C C . GLU A 1 282 ? 12.164 -4.914 -4.004 1 94.25 282 GLU A C 1
ATOM 2259 O O . GLU A 1 282 ? 11.102 -4.68 -4.574 1 94.25 282 GLU A O 1
ATOM 2264 N N . ALA A 1 283 ? 12.266 -5.543 -2.883 1 96.12 283 ALA A N 1
ATOM 2265 C CA . ALA A 1 283 ? 11.078 -6.07 -2.219 1 96.12 283 ALA A CA 1
ATOM 2266 C C . ALA A 1 283 ? 10.141 -4.945 -1.789 1 96.12 283 ALA A C 1
ATOM 2268 O O . ALA A 1 283 ? 8.93 -5.016 -2.012 1 96.12 283 ALA A O 1
ATOM 2269 N N . SER A 1 284 ? 10.711 -3.938 -1.196 1 93.75 284 SER A N 1
ATOM 2270 C CA . SER A 1 284 ? 9.914 -2.818 -0.713 1 93.75 284 SER A CA 1
ATOM 2271 C C . SER A 1 284 ? 9.234 -2.086 -1.866 1 93.75 284 SER A C 1
ATOM 2273 O O . SER A 1 284 ? 8.062 -1.714 -1.768 1 93.75 284 SER A O 1
ATOM 2275 N N . ASN A 1 285 ? 9.945 -1.862 -2.916 1 91.75 285 ASN A N 1
ATOM 2276 C CA . ASN A 1 285 ? 9.359 -1.223 -4.094 1 91.75 285 ASN A CA 1
ATOM 2277 C C . ASN A 1 285 ? 8.227 -2.053 -4.68 1 91.75 285 ASN A C 1
ATOM 2279 O O . ASN A 1 285 ? 7.219 -1.503 -5.133 1 91.75 285 ASN A O 1
ATOM 2283 N N . TYR A 1 286 ? 8.43 -3.32 -4.66 1 94.62 286 TYR A N 1
ATOM 2284 C CA . TYR A 1 286 ? 7.418 -4.234 -5.184 1 94.62 286 TYR A CA 1
ATOM 2285 C C . TYR A 1 286 ? 6.125 -4.133 -4.387 1 94.62 286 TYR A C 1
ATOM 2287 O O . TYR A 1 286 ? 5.031 -4.156 -4.957 1 94.62 286 TYR A O 1
ATOM 2295 N N . HIS A 1 287 ? 6.234 -3.959 -3.105 1 93.12 287 HIS A N 1
ATOM 2296 C CA . HIS A 1 287 ? 5.066 -3.943 -2.234 1 93.12 287 HIS A CA 1
ATOM 2297 C C . HIS A 1 287 ? 4.453 -2.549 -2.156 1 93.12 287 HIS A C 1
ATOM 2299 O O . HIS A 1 287 ? 3.264 -2.404 -1.872 1 93.12 287 HIS A O 1
ATOM 2305 N N . MET A 1 288 ? 5.23 -1.543 -2.379 1 90.88 288 MET A N 1
ATOM 2306 C CA . MET A 1 288 ? 4.773 -0.168 -2.199 1 90.88 288 MET A CA 1
ATOM 2307 C C . MET A 1 288 ? 3.799 0.229 -3.301 1 90.88 288 MET A C 1
ATOM 2309 O O . MET A 1 288 ? 3.004 1.155 -3.127 1 90.88 288 MET A O 1
ATOM 2313 N N . LEU A 1 289 ? 3.871 -0.448 -4.441 1 88.75 289 LEU A N 1
ATOM 2314 C CA . LEU A 1 289 ? 2.986 -0.161 -5.562 1 88.75 289 LEU A CA 1
ATOM 2315 C C . LEU A 1 289 ? 2.238 -1.416 -6 1 88.75 289 LEU A C 1
ATOM 2317 O O . LEU A 1 289 ? 2.557 -2.004 -7.035 1 88.75 289 LEU A O 1
ATOM 2321 N N . PRO A 1 290 ? 1.217 -1.7 -5.359 1 88.62 290 PRO A N 1
ATOM 2322 C CA . PRO A 1 290 ? 0.536 -2.963 -5.66 1 88.62 290 PRO A CA 1
ATOM 2323 C C . PRO A 1 290 ? 0.002 -3.02 -7.09 1 88.62 290 PRO A C 1
ATOM 2325 O O . PRO A 1 290 ? 0.108 -4.059 -7.75 1 88.62 290 PRO A O 1
ATOM 2328 N N . HIS A 1 291 ? -0.512 -1.96 -7.668 1 89.56 291 HIS A N 1
ATOM 2329 C CA . HIS A 1 291 ? -1.103 -1.984 -9 1 89.56 291 HIS A CA 1
ATOM 2330 C C . HIS A 1 291 ? -0.034 -2.172 -10.07 1 89.56 291 HIS A C 1
ATOM 2332 O O . HIS A 1 291 ? -0.321 -2.676 -11.164 1 89.56 291 HIS A O 1
ATOM 2338 N N . SER A 1 292 ? 1.204 -1.802 -9.734 1 91.88 292 SER A N 1
ATOM 2339 C CA . SER A 1 292 ? 2.273 -1.831 -10.727 1 91.88 292 SER A CA 1
ATOM 2340 C C . SER A 1 292 ? 3.102 -3.105 -10.609 1 91.88 292 SER A C 1
ATOM 2342 O O . SER A 1 292 ? 4.051 -3.307 -11.367 1 91.88 292 SER A O 1
ATOM 2344 N N . GLN A 1 293 ? 2.76 -3.975 -9.766 1 93.62 293 GLN A N 1
ATOM 2345 C CA . GLN A 1 293 ? 3.551 -5.172 -9.492 1 93.62 293 GLN A CA 1
ATOM 2346 C C . GLN A 1 293 ? 3.781 -5.98 -10.766 1 93.62 293 GLN A C 1
ATOM 2348 O O . GLN A 1 293 ? 4.879 -6.492 -10.992 1 93.62 293 GLN A O 1
ATOM 2353 N N . PRO A 1 294 ? 2.832 -6.031 -11.688 1 94.31 294 PRO A N 1
ATOM 2354 C CA . PRO A 1 294 ? 3.062 -6.84 -12.883 1 94.31 294 PRO A CA 1
ATOM 2355 C C . PRO A 1 294 ? 4.199 -6.305 -13.75 1 94.31 294 PRO A C 1
ATOM 2357 O O . PRO A 1 294 ? 4.77 -7.043 -14.555 1 94.31 294 PRO A O 1
ATOM 2360 N N . ILE A 1 295 ? 4.562 -5.059 -13.617 1 92.62 295 ILE A N 1
ATOM 2361 C CA . ILE A 1 295 ? 5.613 -4.508 -14.461 1 92.62 295 ILE A CA 1
ATOM 2362 C C . ILE A 1 295 ? 6.906 -4.375 -13.664 1 92.62 295 ILE A C 1
ATOM 2364 O O . ILE A 1 295 ? 7.906 -3.855 -14.164 1 92.62 295 ILE A O 1
ATOM 2368 N N . LEU A 1 296 ? 6.863 -4.754 -12.43 1 92.06 296 LEU A N 1
ATOM 2369 C CA . LEU A 1 296 ? 8.055 -4.762 -11.586 1 92.06 296 LEU A CA 1
ATOM 2370 C C . LEU A 1 296 ? 8.57 -6.184 -11.383 1 92.06 296 LEU A C 1
ATOM 2372 O O . LEU A 1 296 ? 8.898 -6.574 -10.258 1 92.06 296 LEU A O 1
ATOM 2376 N N . GLN A 1 297 ? 8.727 -6.883 -12.461 1 92.94 297 GLN A N 1
ATOM 2377 C CA . GLN A 1 297 ? 9.023 -8.305 -12.359 1 92.94 297 GLN A CA 1
ATOM 2378 C C . GLN A 1 297 ? 10.531 -8.555 -12.352 1 92.94 297 GLN A C 1
ATOM 2380 O O . GLN A 1 297 ? 11.289 -7.82 -12.992 1 92.94 297 GLN A O 1
ATOM 2385 N N . SER A 1 298 ? 10.938 -9.484 -11.555 1 94.12 298 SER A N 1
ATOM 2386 C CA . SER A 1 298 ? 12.258 -10.102 -11.5 1 94.12 298 SER A CA 1
ATOM 2387 C C . SER A 1 298 ? 12.156 -11.594 -11.211 1 94.12 298 SER A C 1
ATOM 2389 O O . SER A 1 298 ? 11.055 -12.125 -11.016 1 94.12 298 SER A O 1
ATOM 2391 N N . VAL A 1 299 ? 13.273 -12.281 -11.227 1 94.5 299 VAL A N 1
ATOM 2392 C CA . VAL A 1 299 ? 13.273 -13.703 -10.891 1 94.5 299 VAL A CA 1
ATOM 2393 C C . VAL A 1 299 ? 12.734 -13.906 -9.477 1 94.5 299 VAL A C 1
ATOM 2395 O O . VAL A 1 299 ? 12.078 -14.906 -9.195 1 94.5 299 VAL A O 1
ATOM 2398 N N . ARG A 1 300 ? 12.891 -12.93 -8.656 1 96.25 300 ARG A N 1
ATOM 2399 C CA . ARG A 1 300 ? 12.555 -13.07 -7.242 1 96.25 300 ARG A CA 1
ATOM 2400 C C . ARG A 1 300 ? 11.094 -12.711 -6.988 1 96.25 300 ARG A C 1
ATOM 2402 O O . ARG A 1 300 ? 10.586 -12.906 -5.883 1 96.25 300 ARG A O 1
ATOM 2409 N N . THR A 1 301 ? 10.43 -12.18 -7.941 1 95.5 301 THR A N 1
ATOM 2410 C CA . THR A 1 301 ? 9.016 -11.883 -7.781 1 95.5 301 THR A CA 1
ATOM 2411 C C . THR A 1 301 ? 8.164 -13.062 -8.242 1 95.5 301 THR A C 1
ATOM 2413 O O . THR A 1 301 ? 6.945 -13.07 -8.039 1 95.5 301 THR A O 1
ATOM 2416 N N . GLN A 1 302 ? 8.789 -14.078 -8.781 1 94.19 302 GLN A N 1
ATOM 2417 C CA . GLN A 1 302 ? 8.078 -15.266 -9.242 1 94.19 302 GLN A CA 1
ATOM 2418 C C . GLN A 1 302 ? 7.727 -16.188 -8.078 1 94.19 302 GLN A C 1
ATOM 2420 O O . GLN A 1 302 ? 8.539 -16.391 -7.172 1 94.19 302 GLN A O 1
ATOM 2425 N N . VAL A 1 303 ? 6.559 -16.703 -8.18 1 93.94 303 VAL A N 1
ATOM 2426 C CA . VAL A 1 303 ? 6.129 -17.688 -7.184 1 93.94 303 VAL A CA 1
ATOM 2427 C C . VAL A 1 303 ? 7.016 -18.922 -7.258 1 93.94 303 VAL A C 1
ATOM 2429 O O . VAL A 1 303 ? 7.289 -19.438 -8.352 1 93.94 303 VAL A O 1
ATOM 2432 N N . ARG A 1 304 ? 7.438 -19.328 -6.109 1 91.94 304 ARG A N 1
ATOM 2433 C CA . ARG A 1 304 ? 8.242 -20.547 -6.051 1 91.94 304 ARG A CA 1
ATOM 2434 C C . ARG A 1 304 ? 7.359 -21.781 -6.09 1 91.94 304 ARG A C 1
ATOM 2436 O O . ARG A 1 304 ? 7.125 -22.422 -5.055 1 91.94 304 ARG A O 1
ATOM 2443 N N . SER A 1 305 ? 6.938 -22.141 -7.273 1 92.25 305 SER A N 1
ATOM 2444 C CA . SER A 1 305 ? 6.031 -23.266 -7.457 1 92.25 305 SER A CA 1
ATOM 2445 C C . SER A 1 305 ? 6.016 -23.734 -8.906 1 92.25 305 SER A C 1
ATOM 2447 O O . SER A 1 305 ? 6.184 -22.938 -9.828 1 92.25 305 SER A O 1
ATOM 2449 N N . ASN A 1 306 ? 5.844 -24.984 -9.039 1 90.06 306 ASN A N 1
ATOM 2450 C CA . ASN A 1 306 ? 5.648 -25.562 -10.359 1 90.06 306 ASN A CA 1
ATOM 2451 C C . ASN A 1 306 ? 4.203 -26 -10.57 1 90.06 306 ASN A C 1
ATOM 2453 O O . ASN A 1 306 ? 3.904 -26.734 -11.516 1 90.06 306 ASN A O 1
ATOM 2457 N N . ASP A 1 307 ? 3.381 -25.547 -9.672 1 91.81 307 ASP A N 1
ATOM 2458 C CA . ASP A 1 307 ? 1.982 -25.953 -9.719 1 91.81 307 ASP A CA 1
ATOM 2459 C C . ASP A 1 307 ? 1.137 -24.938 -10.477 1 91.81 307 ASP A C 1
ATOM 2461 O O . ASP A 1 307 ? 0.452 -24.109 -9.867 1 91.81 307 ASP A O 1
ATOM 2465 N N . THR A 1 308 ? 1.108 -25.047 -11.766 1 94.75 308 THR A N 1
ATOM 2466 C CA . THR A 1 308 ? 0.237 -24.203 -12.594 1 94.75 308 THR A CA 1
ATOM 2467 C C . THR A 1 308 ? -1.083 -24.922 -12.867 1 94.75 308 THR A C 1
ATOM 2469 O O . THR A 1 308 ? -1.092 -26.094 -13.273 1 94.75 308 THR A O 1
ATOM 2472 N N . ARG A 1 309 ? -2.135 -24.219 -12.68 1 96 309 ARG A N 1
ATOM 2473 C CA . ARG A 1 309 ? -3.455 -24.812 -12.836 1 96 309 ARG A CA 1
ATOM 2474 C C . ARG A 1 309 ? -4.359 -23.922 -13.688 1 96 309 ARG A C 1
ATOM 2476 O O . ARG A 1 309 ? -4.098 -22.734 -13.844 1 96 309 ARG A O 1
ATOM 2483 N N . MET A 1 310 ? -5.348 -24.594 -14.227 1 96.38 310 MET A N 1
ATOM 2484 C CA . MET A 1 310 ? -6.43 -23.875 -14.891 1 96.38 310 MET A CA 1
ATOM 2485 C C . MET A 1 310 ? -7.5 -23.453 -13.883 1 96.38 310 MET A C 1
ATOM 2487 O O . MET A 1 310 ? -7.977 -24.281 -13.102 1 96.38 310 MET A O 1
ATOM 2491 N N . VAL A 1 311 ? -7.867 -22.234 -13.922 1 97.5 311 VAL A N 1
ATOM 2492 C CA . VAL A 1 311 ? -8.852 -21.703 -12.984 1 97.5 311 VAL A CA 1
ATOM 2493 C C . VAL A 1 311 ? -10.141 -21.359 -13.727 1 97.5 311 VAL A C 1
ATOM 2495 O O . VAL A 1 311 ? -10.109 -20.625 -14.719 1 97.5 311 VAL A O 1
ATOM 2498 N N . ILE A 1 312 ? -11.219 -21.875 -13.273 1 97.31 312 ILE A N 1
ATOM 2499 C CA . ILE A 1 312 ? -12.547 -21.578 -13.789 1 97.31 312 ILE A CA 1
ATOM 2500 C C . ILE A 1 312 ? -13.18 -20.469 -12.945 1 97.31 312 ILE A C 1
ATOM 2502 O O . ILE A 1 312 ? -13.273 -20.578 -11.727 1 97.31 312 ILE A O 1
ATOM 2506 N N . ILE A 1 313 ? -13.641 -19.453 -13.617 1 97.94 313 ILE A N 1
ATOM 2507 C CA . ILE A 1 313 ? -14.039 -18.25 -12.883 1 97.94 313 ILE A CA 1
ATOM 2508 C C . ILE A 1 313 ? -15.477 -17.891 -13.242 1 97.94 313 ILE A C 1
ATOM 2510 O O . ILE A 1 313 ? -15.805 -17.688 -14.414 1 97.94 313 ILE A O 1
ATOM 2514 N N . GLY A 1 314 ? -16.312 -17.75 -12.234 1 97.12 314 GLY A N 1
ATOM 2515 C CA . GLY A 1 314 ? -17.656 -17.203 -12.375 1 97.12 314 GLY A CA 1
ATOM 2516 C C . GLY A 1 314 ? -18.562 -18.078 -13.211 1 97.12 314 GLY A C 1
ATOM 2517 O O . GLY A 1 314 ? -18.484 -19.312 -13.164 1 97.12 314 GLY A O 1
ATOM 2518 N N . GLY A 1 315 ? -19.547 -17.375 -13.867 1 96.56 315 GLY A N 1
ATOM 2519 C CA . GLY A 1 315 ? -20.547 -18.062 -14.68 1 96.56 315 GLY A CA 1
ATOM 2520 C C . GLY A 1 315 ? -21.922 -18.031 -14.062 1 96.56 315 GLY A C 1
ATOM 2521 O O . GLY A 1 315 ? -22.141 -17.391 -13.031 1 96.56 315 GLY A O 1
ATOM 2522 N N . VAL A 1 316 ? -22.781 -18.641 -14.836 1 95.69 316 VAL A N 1
ATOM 2523 C CA . VAL A 1 316 ? -24.172 -18.672 -14.406 1 95.69 316 VAL A CA 1
ATOM 2524 C C . VAL A 1 316 ? -24.672 -20.125 -14.391 1 95.69 316 VAL A C 1
ATOM 2526 O O . VAL A 1 316 ? -24.344 -20.906 -15.289 1 95.69 316 VAL A O 1
ATOM 2529 N N . ASP A 1 317 ? -25.484 -20.391 -13.414 1 93.12 317 ASP A N 1
ATOM 2530 C CA . ASP A 1 317 ? -26 -21.75 -13.305 1 93.12 317 ASP A CA 1
ATOM 2531 C C . ASP A 1 317 ? -27.375 -21.859 -13.969 1 93.12 317 ASP A C 1
ATOM 2533 O O . ASP A 1 317 ? -27.859 -20.906 -14.562 1 93.12 317 ASP A O 1
ATOM 2537 N N . PRO A 1 318 ? -27.969 -23.031 -13.922 1 91.06 318 PRO A N 1
ATOM 2538 C CA . PRO A 1 318 ? -29.219 -23.25 -14.625 1 91.06 318 PRO A CA 1
ATOM 2539 C C . PRO A 1 318 ? -30.375 -22.438 -14.055 1 91.06 318 PRO A C 1
ATOM 2541 O O . PRO A 1 318 ? -31.406 -22.266 -14.703 1 91.06 318 PRO A O 1
ATOM 2544 N N . HIS A 1 319 ? -30.234 -21.922 -12.938 1 90.94 319 HIS A N 1
ATOM 2545 C CA . HIS A 1 319 ? -31.266 -21.125 -12.289 1 90.94 319 HIS A CA 1
ATOM 2546 C C . HIS A 1 319 ? -30.969 -19.641 -12.398 1 90.94 319 HIS A C 1
ATOM 2548 O O . HIS A 1 319 ? -31.547 -18.828 -11.672 1 90.94 319 HIS A O 1
ATOM 2554 N N . ASP A 1 320 ? -30.016 -19.297 -13.156 1 89.31 320 ASP A N 1
ATOM 2555 C CA . ASP A 1 320 ? -29.641 -17.922 -13.469 1 89.31 320 ASP A CA 1
ATOM 2556 C C . ASP A 1 320 ? -28.969 -17.25 -12.273 1 89.31 320 ASP A C 1
ATOM 2558 O O . ASP A 1 320 ? -29.062 -16.047 -12.102 1 89.31 320 ASP A O 1
ATOM 2562 N N . ARG A 1 321 ? -28.547 -18.047 -11.422 1 92.19 321 ARG A N 1
ATOM 2563 C CA . ARG A 1 321 ? -27.75 -17.516 -10.32 1 92.19 321 ARG A CA 1
ATOM 2564 C C . ARG A 1 321 ? -26.297 -17.344 -10.734 1 92.19 321 ARG A C 1
ATOM 2566 O O . ARG A 1 321 ? -25.656 -18.297 -11.188 1 92.19 321 ARG A O 1
ATOM 2573 N N . VAL A 1 322 ? -25.75 -16.125 -10.555 1 95.44 322 VAL A N 1
ATOM 2574 C CA . VAL A 1 322 ? -24.375 -15.812 -10.93 1 95.44 322 VAL A CA 1
ATOM 2575 C C . VAL A 1 322 ? -23.406 -16.328 -9.867 1 95.44 322 VAL A C 1
ATOM 2577 O O . VAL A 1 322 ? -23.656 -16.172 -8.672 1 95.44 322 VAL A O 1
ATOM 2580 N N . SER A 1 323 ? -22.328 -16.906 -10.32 1 95.56 323 SER A N 1
ATOM 2581 C CA . SER A 1 323 ? -21.359 -17.531 -9.414 1 95.56 323 SER A CA 1
ATOM 2582 C C . SER A 1 323 ? -20.219 -16.562 -9.094 1 95.56 323 SER A C 1
ATOM 2584 O O . SER A 1 323 ? -19.75 -15.836 -9.969 1 95.56 323 SER A O 1
ATOM 2586 N N . ASN A 1 324 ? -19.734 -16.609 -7.824 1 96.5 324 ASN A N 1
ATOM 2587 C CA . ASN A 1 324 ? -18.547 -15.859 -7.414 1 96.5 324 ASN A CA 1
ATOM 2588 C C . ASN A 1 324 ? -17.359 -16.781 -7.156 1 96.5 324 ASN A C 1
ATOM 2590 O O . ASN A 1 324 ? -16.344 -16.359 -6.602 1 96.5 324 ASN A O 1
ATOM 2594 N N . GLN A 1 325 ? -17.469 -18.016 -7.578 1 95.12 325 GLN A N 1
ATOM 2595 C CA . GLN A 1 325 ? -16.484 -19.031 -7.199 1 95.12 325 GLN A CA 1
ATOM 2596 C C . GLN A 1 325 ? -15.352 -19.125 -8.219 1 95.12 325 GLN A C 1
ATOM 2598 O O . GLN A 1 325 ? -15.539 -18.781 -9.391 1 95.12 325 GLN A O 1
ATOM 2603 N N . LEU A 1 326 ? -14.211 -19.469 -7.746 1 96.88 326 LEU A N 1
ATOM 2604 C CA . LEU A 1 326 ? -13.055 -19.875 -8.531 1 96.88 326 LEU A CA 1
ATOM 2605 C C . LEU A 1 326 ? -12.695 -21.328 -8.25 1 96.88 326 LEU A C 1
ATOM 2607 O O . LEU A 1 326 ? -12.539 -21.734 -7.09 1 96.88 326 LEU A O 1
ATOM 2611 N N . PHE A 1 327 ? -12.562 -22.078 -9.312 1 95.69 327 PHE A N 1
ATOM 2612 C CA . PHE A 1 327 ? -12.25 -23.5 -9.18 1 95.69 327 PHE A CA 1
ATOM 2613 C C . PHE A 1 327 ? -10.977 -23.844 -9.961 1 95.69 327 PHE A C 1
ATOM 2615 O O . PHE A 1 327 ? -10.953 -23.75 -11.188 1 95.69 327 PHE A O 1
ATOM 2622 N N . ALA A 1 328 ? -9.93 -24.219 -9.273 1 95.81 328 ALA A N 1
ATOM 2623 C CA . ALA A 1 328 ? -8.641 -24.531 -9.891 1 95.81 328 ALA A CA 1
ATOM 2624 C C . ALA A 1 328 ? -8.492 -26.047 -10.102 1 95.81 328 ALA A C 1
ATOM 2626 O O . ALA A 1 328 ? -8.734 -26.828 -9.18 1 95.81 328 ALA A O 1
ATOM 2627 N N . ILE A 1 329 ? -8.078 -26.375 -11.305 1 94.19 329 ILE A N 1
ATOM 2628 C CA . ILE A 1 329 ? -7.926 -27.781 -11.633 1 94.19 329 ILE A CA 1
ATOM 2629 C C . ILE A 1 329 ? -6.637 -28 -12.422 1 94.19 329 ILE A C 1
ATOM 2631 O O . ILE A 1 329 ? -6.184 -27.109 -13.133 1 94.19 329 ILE A O 1
ATOM 2635 N N . ASN A 1 330 ? -6.059 -29.141 -12.211 1 90.69 330 ASN A N 1
ATOM 2636 C CA . ASN A 1 330 ? -4.941 -29.516 -13.078 1 90.69 330 ASN A CA 1
ATOM 2637 C C . ASN A 1 330 ? -5.414 -30.281 -14.305 1 90.69 330 ASN A C 1
ATOM 2639 O O . ASN A 1 330 ? -6.613 -30.516 -14.477 1 90.69 330 ASN A O 1
ATOM 2643 N N . SER A 1 331 ? -4.492 -30.578 -15.203 1 82.94 331 SER A N 1
ATOM 2644 C CA . SER A 1 331 ? -4.828 -31.062 -16.547 1 82.94 331 SER A CA 1
ATOM 2645 C C . SER A 1 331 ? -5.516 -32.438 -16.484 1 82.94 331 SER A C 1
ATOM 2647 O O . SER A 1 331 ? -6.414 -32.719 -17.281 1 82.94 331 SER A O 1
ATOM 2649 N N . ASP A 1 332 ? -5.141 -33.25 -15.508 1 81.94 332 ASP A N 1
ATOM 2650 C CA . ASP A 1 332 ? -5.742 -34.562 -15.43 1 81.94 332 ASP A CA 1
ATOM 2651 C C . ASP A 1 332 ? -6.871 -34.594 -14.398 1 81.94 332 ASP A C 1
ATOM 2653 O O . ASP A 1 332 ? -7.406 -35.656 -14.086 1 81.94 332 ASP A O 1
ATOM 2657 N N . MET A 1 333 ? -7.242 -33.469 -13.914 1 80.25 333 MET A N 1
ATOM 2658 C CA . MET A 1 333 ? -8.352 -33.25 -12.992 1 80.25 333 MET A CA 1
ATOM 2659 C C . MET A 1 333 ? -8.117 -33.969 -11.672 1 80.25 333 MET A C 1
ATOM 2661 O O . MET A 1 333 ? -9.055 -34.188 -10.906 1 80.25 333 MET A O 1
ATOM 2665 N N . SER A 1 334 ? -6.906 -34.438 -11.445 1 81.44 334 SER A N 1
ATOM 2666 C CA . SER A 1 334 ? -6.594 -35.125 -10.211 1 81.44 334 SER A CA 1
ATOM 2667 C C . SER A 1 334 ? -6.562 -34.188 -9.023 1 81.44 334 SER A C 1
ATOM 2669 O O . SER A 1 334 ? -6.77 -34.594 -7.879 1 81.44 334 SER A O 1
ATOM 2671 N N . LYS A 1 335 ? -6.25 -33.031 -9.305 1 84.31 335 LYS A N 1
ATOM 2672 C CA . LYS A 1 335 ? -6.227 -32 -8.266 1 84.31 335 LYS A CA 1
ATOM 2673 C C . LYS A 1 335 ? -7.227 -30.891 -8.555 1 84.31 335 LYS A C 1
ATOM 2675 O O . LYS A 1 335 ? -7.301 -30.391 -9.688 1 84.31 335 LYS A O 1
ATOM 2680 N N . SER A 1 336 ? -8.078 -30.672 -7.598 1 89.31 336 SER A N 1
ATOM 2681 C CA . SER A 1 336 ? -9.031 -29.562 -7.707 1 89.31 336 SER A CA 1
ATOM 2682 C C . SER A 1 336 ? -9.242 -28.891 -6.359 1 89.31 336 SER A C 1
ATOM 2684 O O . SER A 1 336 ? -9.172 -29.531 -5.312 1 89.31 336 SER A O 1
ATOM 2686 N N . GLU A 1 337 ? -9.297 -27.594 -6.414 1 91.12 337 GLU A N 1
ATOM 2687 C CA . GLU A 1 337 ? -9.531 -26.844 -5.184 1 91.12 337 GLU A CA 1
ATOM 2688 C C . GLU A 1 337 ? -10.258 -25.531 -5.465 1 91.12 337 GLU A C 1
ATOM 2690 O O . GLU A 1 337 ? -10.117 -24.953 -6.547 1 91.12 337 GLU A O 1
ATOM 2695 N N . PHE A 1 338 ? -11 -25.109 -4.492 1 93.5 338 PHE A N 1
ATOM 2696 C CA . PHE A 1 338 ? -11.625 -23.797 -4.559 1 93.5 338 PHE A CA 1
ATOM 2697 C C . PHE A 1 338 ? -10.672 -22.719 -4.035 1 93.5 338 PHE A C 1
ATOM 2699 O O . PHE A 1 338 ? -10.062 -22.891 -2.98 1 93.5 338 PHE A O 1
ATOM 2706 N N . LEU A 1 339 ? -10.539 -21.734 -4.828 1 94 339 LEU A N 1
ATOM 2707 C CA . LEU A 1 339 ? -9.812 -20.547 -4.379 1 94 339 LEU A CA 1
ATOM 2708 C C . LEU A 1 339 ? -10.758 -19.562 -3.697 1 94 339 LEU A C 1
ATOM 2710 O O . LEU A 1 339 ? -11.977 -19.734 -3.746 1 94 339 LEU A O 1
ATOM 2714 N N . PRO A 1 340 ? -10.203 -18.516 -2.99 1 92.75 340 PRO A N 1
ATOM 2715 C CA . PRO A 1 340 ? -11.094 -17.531 -2.375 1 92.75 340 PRO A CA 1
ATOM 2716 C C . PRO A 1 340 ? -12.078 -16.922 -3.371 1 92.75 340 PRO A C 1
ATOM 2718 O O . PRO A 1 340 ? -11.68 -16.484 -4.453 1 92.75 340 PRO A O 1
ATOM 2721 N N . PRO A 1 341 ? -13.281 -16.906 -3.021 1 95.94 341 PRO A N 1
ATOM 2722 C CA . PRO A 1 341 ? -14.289 -16.406 -3.951 1 95.94 341 PRO A CA 1
ATOM 2723 C C . PRO A 1 341 ? -14.219 -14.891 -4.137 1 95.94 341 PRO A C 1
ATOM 2725 O O . PRO A 1 341 ? -13.648 -14.188 -3.299 1 95.94 341 PRO A O 1
ATOM 2728 N N . MET A 1 342 ? -14.781 -14.461 -5.195 1 94.5 342 MET A N 1
ATOM 2729 C CA . MET A 1 342 ? -14.984 -13.031 -5.391 1 94.5 342 MET A CA 1
ATOM 2730 C C . MET A 1 342 ? -16.031 -12.492 -4.422 1 94.5 342 MET A C 1
ATOM 2732 O O . MET A 1 342 ? -16.828 -13.25 -3.883 1 94.5 342 MET A O 1
ATOM 2736 N N . HIS A 1 343 ? -16 -11.172 -4.238 1 88.56 343 HIS A N 1
ATOM 2737 C CA . HIS A 1 343 ? -16.984 -10.547 -3.35 1 88.56 343 HIS A CA 1
ATOM 2738 C C . HIS A 1 343 ? -18.391 -10.656 -3.92 1 88.56 343 HIS A C 1
ATOM 2740 O O . HIS A 1 343 ? -19.359 -10.781 -3.17 1 88.56 343 HIS A O 1
ATOM 2746 N N . GLU A 1 344 ? -18.438 -10.555 -5.191 1 92.06 344 GLU A N 1
ATOM 2747 C CA . GLU A 1 344 ? -19.719 -10.672 -5.887 1 92.06 344 GLU A CA 1
ATOM 2748 C C . GLU A 1 344 ? -19.625 -11.641 -7.059 1 92.06 344 GLU A C 1
ATOM 2750 O O . GLU A 1 344 ? -18.547 -11.812 -7.652 1 92.06 344 GLU A O 1
ATOM 2755 N N . GLY A 1 345 ? -20.766 -12.211 -7.34 1 94.62 345 GLY A N 1
ATOM 2756 C CA . GLY A 1 345 ? -20.797 -13.062 -8.516 1 94.62 345 GLY A CA 1
ATOM 2757 C C . GLY A 1 345 ? -20.766 -12.281 -9.82 1 94.62 345 GLY A C 1
ATOM 2758 O O . GLY A 1 345 ? -21.25 -11.148 -9.883 1 94.62 345 GLY A O 1
ATOM 2759 N N . LEU A 1 346 ? -20.281 -13.008 -10.852 1 96.06 346 LEU A N 1
ATOM 2760 C CA . LEU A 1 346 ? -20.188 -12.336 -12.141 1 96.06 346 LEU A CA 1
ATOM 2761 C C . LEU A 1 346 ? -20.438 -13.312 -13.281 1 96.06 346 LEU A C 1
ATOM 2763 O O . LEU A 1 346 ? -20.031 -14.477 -13.219 1 96.06 346 LEU A O 1
ATOM 2767 N N . CYS A 1 347 ? -21.125 -12.812 -14.258 1 95.44 347 CYS A N 1
ATOM 2768 C CA . CYS A 1 347 ? -21.266 -13.477 -15.547 1 95.44 347 CYS A CA 1
ATOM 2769 C C . CYS A 1 347 ? -21.047 -12.5 -16.688 1 95.44 347 CYS A C 1
ATOM 2771 O O . CYS A 1 347 ? -21 -11.289 -16.469 1 95.44 347 CYS A O 1
ATOM 2773 N N . SER A 1 348 ? -20.781 -13.016 -17.891 1 96.5 348 SER A N 1
ATOM 2774 C CA . SER A 1 348 ? -20.5 -12.188 -19.047 1 96.5 348 SER A CA 1
ATOM 2775 C C . SER A 1 348 ? -19.297 -11.273 -18.797 1 96.5 348 SER A C 1
ATOM 2777 O O . SER A 1 348 ? -19.25 -10.156 -19.312 1 96.5 348 SER A O 1
ATOM 2779 N N . HIS A 1 349 ? -18.469 -11.688 -17.844 1 97.88 349 HIS A N 1
ATOM 2780 C CA . HIS A 1 349 ? -17.234 -10.992 -17.469 1 97.88 349 HIS A CA 1
ATOM 2781 C C . HIS A 1 349 ? -16.062 -11.484 -18.312 1 97.88 349 HIS A C 1
ATOM 2783 O O . HIS A 1 349 ? -16.234 -12.312 -19.219 1 97.88 349 HIS A O 1
ATOM 2789 N N . CYS A 1 350 ? -14.914 -10.914 -18.094 1 98.12 350 CYS A N 1
ATOM 2790 C CA . CYS A 1 350 ? -13.672 -11.375 -18.688 1 98.12 350 CYS A CA 1
ATOM 2791 C C . CYS A 1 350 ? -12.609 -11.633 -17.625 1 98.12 350 CYS A C 1
ATOM 2793 O O . CYS A 1 350 ? -12.742 -11.164 -16.5 1 98.12 350 CYS A O 1
ATOM 2795 N N . ALA A 1 351 ? -11.695 -12.422 -17.984 1 97.81 351 ALA A N 1
ATOM 2796 C CA . ALA A 1 351 ? -10.578 -12.727 -17.094 1 97.81 351 ALA A CA 1
ATOM 2797 C C . ALA A 1 351 ? -9.258 -12.789 -17.859 1 97.81 351 ALA A C 1
ATOM 2799 O O . ALA A 1 351 ? -9.227 -13.234 -19.016 1 97.81 351 ALA A O 1
ATOM 2800 N N . CYS A 1 352 ? -8.234 -12.336 -17.281 1 97.12 352 CYS A N 1
ATOM 2801 C CA . CYS A 1 352 ? -6.898 -12.445 -17.844 1 97.12 352 CYS A CA 1
ATOM 2802 C C . CYS A 1 352 ? -5.844 -12.484 -16.75 1 97.12 352 CYS A C 1
ATOM 2804 O O . CYS A 1 352 ? -6.145 -12.227 -15.586 1 97.12 352 CYS A O 1
ATOM 2806 N N . VAL A 1 353 ? -4.688 -12.898 -17.141 1 97.25 353 VAL A N 1
ATOM 2807 C CA . VAL A 1 353 ? -3.578 -13.016 -16.203 1 97.25 353 VAL A CA 1
ATOM 2808 C C . VAL A 1 353 ? -2.41 -12.148 -16.672 1 97.25 353 VAL A C 1
ATOM 2810 O O . VAL A 1 353 ? -2.053 -12.164 -17.844 1 97.25 353 VAL A O 1
ATOM 2813 N N . MET A 1 354 ? -1.902 -11.344 -15.773 1 96.31 354 MET A N 1
ATOM 2814 C CA . MET A 1 354 ? -0.655 -10.617 -16.016 1 96.31 354 MET A CA 1
ATOM 2815 C C . MET A 1 354 ? 0.376 -10.953 -14.938 1 96.31 354 MET A C 1
ATOM 2817 O O . MET A 1 354 ? 0.217 -10.57 -13.773 1 96.31 354 MET A O 1
ATOM 2821 N N . ASN A 1 355 ? 1.43 -11.648 -15.32 1 95.56 355 ASN A N 1
ATOM 2822 C CA . ASN A 1 355 ? 2.518 -12.062 -14.438 1 95.56 355 ASN A CA 1
ATOM 2823 C C . ASN A 1 355 ? 1.988 -12.719 -13.172 1 95.56 355 ASN A C 1
ATOM 2825 O O . ASN A 1 355 ? 2.375 -12.344 -12.062 1 95.56 355 ASN A O 1
ATOM 2829 N N . ASN A 1 356 ? 1.051 -13.57 -13.352 1 96.69 356 ASN A N 1
ATOM 2830 C CA . ASN A 1 356 ? 0.482 -14.508 -12.391 1 96.69 356 ASN A CA 1
ATOM 2831 C C . ASN A 1 356 ? -0.507 -13.82 -11.453 1 96.69 356 ASN A C 1
ATOM 2833 O O . ASN A 1 356 ? -0.809 -14.336 -10.375 1 96.69 356 ASN A O 1
ATOM 2837 N N . PHE A 1 357 ? -0.919 -12.57 -11.797 1 97.19 357 PHE A N 1
ATOM 2838 C CA . PHE A 1 357 ? -2.07 -11.938 -11.164 1 97.19 357 PHE A CA 1
ATOM 2839 C C . PHE A 1 357 ? -3.322 -12.117 -12.016 1 97.19 357 PHE A C 1
ATOM 2841 O O . PHE A 1 357 ? -3.297 -11.891 -13.227 1 97.19 357 PHE A O 1
ATOM 2848 N N . LEU A 1 358 ? -4.336 -12.516 -11.391 1 98 358 LEU A N 1
ATOM 2849 C CA . LEU A 1 358 ? -5.59 -12.75 -12.102 1 98 358 LEU A CA 1
ATOM 2850 C C . LEU A 1 358 ? -6.492 -11.523 -12.023 1 98 358 LEU A C 1
ATOM 2852 O O . LEU A 1 358 ? -6.777 -11.023 -10.938 1 98 358 LEU A O 1
ATOM 2856 N N . TYR A 1 359 ? -6.902 -11.07 -13.156 1 98.25 359 TYR A N 1
ATOM 2857 C CA . TYR A 1 359 ? -7.828 -9.945 -13.242 1 98.25 359 TYR A CA 1
ATOM 2858 C C . TYR A 1 359 ? -9.203 -10.406 -13.711 1 98.25 359 TYR A C 1
ATOM 2860 O O . TYR A 1 359 ? -9.312 -11.148 -14.695 1 98.25 359 TYR A O 1
ATOM 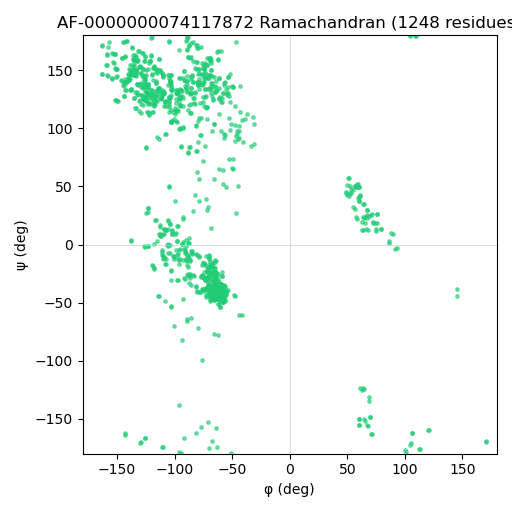2868 N N . VAL A 1 360 ? -10.18 -10.016 -13.031 1 98.38 360 VAL A N 1
ATOM 2869 C CA . VAL A 1 360 ? -11.562 -10.195 -13.453 1 98.38 360 VAL A CA 1
ATOM 2870 C C . VAL A 1 360 ? -12.188 -8.836 -13.773 1 98.38 360 VAL A C 1
ATOM 2872 O O . VAL A 1 360 ? -12.18 -7.93 -12.945 1 98.38 360 VAL A O 1
ATOM 2875 N N . VAL A 1 361 ? -12.727 -8.734 -14.969 1 98.31 361 VAL A N 1
ATOM 2876 C CA . VAL A 1 361 ? -13.055 -7.422 -15.516 1 98.31 361 VAL A CA 1
ATOM 2877 C C . VAL A 1 361 ? -14.523 -7.395 -15.945 1 98.31 361 VAL A C 1
ATOM 2879 O O . VAL A 1 361 ? -14.961 -8.227 -16.734 1 98.31 361 VAL A O 1
ATOM 2882 N N . GLY A 1 362 ? -15.25 -6.469 -15.422 1 98.19 362 GLY A N 1
ATOM 2883 C CA . GLY A 1 362 ? -16.609 -6.203 -15.852 1 98.19 362 GLY A CA 1
ATOM 2884 C C . GLY A 1 362 ? -17.547 -7.387 -15.672 1 98.19 362 GLY A C 1
ATOM 2885 O O . GLY A 1 362 ? -17.359 -8.188 -14.75 1 98.19 362 GLY A O 1
ATOM 2886 N N . GLY A 1 363 ? -18.625 -7.371 -16.516 1 97.81 363 GLY A N 1
ATOM 2887 C CA . GLY A 1 363 ? -19.656 -8.391 -16.438 1 97.81 363 GLY A CA 1
ATOM 2888 C C . GLY A 1 363 ? -20.938 -7.887 -15.82 1 97.81 363 GLY A C 1
ATOM 2889 O O . GLY A 1 363 ? -21.281 -6.711 -15.961 1 97.81 363 GLY A O 1
ATOM 2890 N N . GLN A 1 364 ? -21.688 -8.891 -15.43 1 97.06 364 GLN A N 1
ATOM 2891 C CA . GLN A 1 364 ? -22.969 -8.609 -14.797 1 97.06 364 GLN A CA 1
ATOM 2892 C C . GLN A 1 364 ? -23.078 -9.289 -13.438 1 97.06 364 GLN A C 1
ATOM 2894 O O . GLN A 1 364 ? -22.672 -10.445 -13.281 1 97.06 364 GLN A O 1
ATOM 2899 N N . ASN A 1 365 ? -23.625 -8.539 -12.523 1 93.62 365 ASN A N 1
ATOM 2900 C CA . ASN A 1 365 ? -23.812 -9.125 -11.203 1 93.62 365 ASN A CA 1
ATOM 2901 C C . ASN A 1 365 ? -25.172 -9.836 -11.094 1 93.62 365 ASN A C 1
ATOM 2903 O O . ASN A 1 365 ? -25.391 -10.625 -10.172 1 93.62 365 ASN A O 1
ATOM 2907 N N . MET A 1 366 ? -26.016 -9.516 -11.961 1 93.25 366 MET A N 1
ATOM 2908 C CA . MET A 1 366 ? -27.281 -10.211 -12.188 1 93.25 366 MET A CA 1
ATOM 2909 C C . MET A 1 366 ? -27.516 -10.445 -13.672 1 93.25 366 MET A C 1
ATOM 2911 O O . MET A 1 366 ? -27.391 -9.523 -14.484 1 93.25 366 MET A O 1
ATOM 2915 N N . PHE A 1 367 ? -27.859 -11.664 -13.922 1 90.25 367 PHE A N 1
ATOM 2916 C CA . PHE A 1 367 ? -27.984 -11.992 -15.336 1 90.25 367 PHE A CA 1
ATOM 2917 C C . PHE A 1 367 ? -29.156 -11.234 -15.961 1 90.25 367 PHE A C 1
ATOM 2919 O O . PHE A 1 367 ? -30.281 -11.273 -15.445 1 90.25 367 PHE A O 1
ATOM 2926 N N . ASP A 1 368 ? -28.766 -10.531 -17.016 1 89.94 368 ASP A N 1
ATOM 2927 C CA . ASP A 1 368 ? -29.734 -9.812 -17.844 1 89.94 368 ASP A CA 1
ATOM 2928 C C . ASP A 1 368 ? -29.344 -9.852 -19.312 1 89.94 368 ASP A C 1
ATOM 2930 O O . ASP A 1 368 ? -28.234 -9.445 -19.688 1 89.94 368 ASP A O 1
ATOM 2934 N N . GLU A 1 369 ? -30.25 -10.25 -20.141 1 83.88 369 GLU A N 1
ATOM 2935 C CA . GLU A 1 369 ? -29.938 -10.453 -21.562 1 83.88 369 GLU A CA 1
ATOM 2936 C C . GLU A 1 369 ? -29.594 -9.141 -22.234 1 83.88 369 GLU A C 1
ATOM 2938 O O . GLU A 1 369 ? -28.844 -9.125 -23.219 1 83.88 369 GLU A O 1
ATOM 2943 N N . ARG A 1 370 ? -30.125 -8.094 -21.703 1 87.88 370 ARG A N 1
ATOM 2944 C CA . ARG A 1 370 ? -29.922 -6.805 -22.359 1 87.88 370 ARG A CA 1
ATOM 2945 C C . ARG A 1 370 ? -28.719 -6.074 -21.781 1 87.88 370 ARG A C 1
ATOM 2947 O O . ARG A 1 370 ? -28.406 -4.953 -22.188 1 87.88 370 ARG A O 1
ATOM 2954 N N . GLY A 1 371 ? -28.094 -6.645 -20.891 1 91.19 371 GLY A N 1
ATOM 2955 C CA . GLY A 1 371 ? -26.891 -6.062 -20.312 1 91.19 371 GLY A CA 1
ATOM 2956 C C . GLY A 1 371 ? -27.172 -4.898 -19.375 1 91.19 371 GLY A C 1
ATOM 2957 O O . GLY A 1 371 ? -26.297 -4.07 -19.125 1 91.19 371 GLY A O 1
ATOM 2958 N N . THR A 1 372 ? -28.344 -4.676 -18.844 1 93.5 372 THR A N 1
ATOM 2959 C CA . THR A 1 372 ? -28.734 -3.537 -18.016 1 93.5 372 THR A CA 1
ATOM 2960 C C . THR A 1 372 ? -28.016 -3.566 -16.672 1 93.5 372 THR A C 1
ATOM 2962 O O . THR A 1 372 ? -27.891 -2.535 -16 1 93.5 372 THR A O 1
ATOM 2965 N N . THR A 1 373 ? -27.5 -4.711 -16.281 1 95.56 373 THR A N 1
ATOM 2966 C CA . THR A 1 373 ? -26.844 -4.855 -14.992 1 95.56 373 THR A CA 1
ATOM 2967 C C . THR A 1 373 ? -25.328 -4.902 -15.164 1 95.56 373 THR A C 1
ATOM 2969 O O . THR A 1 373 ? -24.609 -5.348 -14.273 1 95.56 373 THR A O 1
ATOM 2972 N N . ALA A 1 374 ? -24.859 -4.461 -16.297 1 97.56 374 ALA A N 1
ATOM 2973 C CA . ALA A 1 374 ? -23.438 -4.465 -16.594 1 97.56 374 ALA A CA 1
ATOM 2974 C C . ALA A 1 374 ? -22.672 -3.588 -15.594 1 97.56 374 ALA A C 1
ATOM 2976 O O . ALA A 1 374 ? -23.156 -2.525 -15.203 1 97.56 374 ALA A O 1
ATOM 2977 N N . VAL A 1 375 ? -21.469 -4.004 -15.203 1 97 375 VAL A N 1
ATOM 2978 C CA . VAL A 1 375 ? -20.625 -3.244 -14.289 1 97 375 VAL A CA 1
ATOM 2979 C C . VAL A 1 375 ? -19.297 -2.91 -14.969 1 97 375 VAL A C 1
ATOM 2981 O O . VAL A 1 375 ? -18.969 -3.473 -16.016 1 97 375 VAL A O 1
ATOM 2984 N N . ASN A 1 376 ? -18.547 -1.947 -14.422 1 98 376 ASN A N 1
ATOM 2985 C CA . ASN A 1 376 ? -17.25 -1.562 -14.945 1 98 376 ASN A CA 1
ATOM 2986 C C . ASN A 1 376 ? -16.125 -1.908 -13.969 1 98 376 ASN A C 1
ATOM 2988 O O . ASN A 1 376 ? -14.969 -1.537 -14.188 1 98 376 ASN A O 1
ATOM 2992 N N . SER A 1 377 ? -16.453 -2.641 -12.938 1 96.06 377 SER A N 1
ATOM 2993 C CA . SER A 1 377 ? -15.492 -2.938 -11.875 1 96.06 377 SER A CA 1
ATOM 2994 C C . SER A 1 377 ? -14.406 -3.896 -12.359 1 96.06 377 SER A C 1
ATOM 2996 O O . SER A 1 377 ? -14.656 -4.738 -13.227 1 96.06 377 SER A O 1
ATOM 2998 N N . VAL A 1 378 ? -13.258 -3.732 -11.875 1 97.62 378 VAL A N 1
ATOM 2999 C CA . VAL A 1 378 ? -12.117 -4.605 -12.117 1 97.62 378 VAL A CA 1
ATOM 3000 C C . VAL A 1 378 ? -11.492 -5.023 -10.789 1 97.62 378 VAL A C 1
ATOM 3002 O O . VAL A 1 378 ? -11.211 -4.18 -9.93 1 97.62 378 VAL A O 1
ATOM 3005 N N . ILE A 1 379 ? -11.297 -6.328 -10.617 1 96.56 379 ILE A N 1
ATOM 3006 C CA . ILE A 1 379 ? -10.68 -6.828 -9.391 1 96.56 379 ILE A CA 1
ATOM 3007 C C . ILE A 1 379 ? -9.508 -7.738 -9.742 1 96.56 379 ILE A C 1
ATOM 3009 O O . ILE A 1 379 ? -9.469 -8.336 -10.82 1 96.56 379 ILE A O 1
ATOM 3013 N N . ARG A 1 380 ? -8.578 -7.766 -8.875 1 97.44 380 ARG A N 1
ATOM 3014 C CA . ARG A 1 380 ? -7.363 -8.555 -9.07 1 97.44 380 ARG A CA 1
ATOM 3015 C C . ARG A 1 380 ? -7.172 -9.547 -7.926 1 97.44 380 ARG A C 1
ATOM 3017 O O . ARG A 1 380 ? -7.359 -9.203 -6.762 1 97.44 380 ARG A O 1
ATOM 3024 N N . TYR A 1 381 ? -6.844 -10.742 -8.297 1 96.5 381 TYR A N 1
ATOM 3025 C CA . TYR A 1 381 ? -6.523 -11.797 -7.332 1 96.5 381 TYR A CA 1
ATOM 3026 C C . TYR A 1 381 ? -5.02 -12.039 -7.277 1 96.5 381 TYR A C 1
ATOM 3028 O O . TYR A 1 381 ? -4.375 -12.211 -8.312 1 96.5 381 TYR A O 1
ATOM 3036 N N . ASP A 1 382 ? -4.516 -11.969 -6.074 1 94.19 382 ASP A N 1
ATOM 3037 C CA . ASP A 1 382 ? -3.117 -12.281 -5.797 1 94.19 382 ASP A CA 1
ATOM 3038 C C . ASP A 1 382 ? -2.982 -13.656 -5.152 1 94.19 382 ASP A C 1
ATOM 3040 O O . ASP A 1 382 ? -3.266 -13.82 -3.963 1 94.19 382 ASP A O 1
ATOM 3044 N N . PRO A 1 383 ? -2.525 -14.641 -5.91 1 93.44 383 PRO A N 1
ATOM 3045 C CA . PRO A 1 383 ? -2.463 -15.992 -5.359 1 93.44 383 PRO A CA 1
ATOM 3046 C C . PRO A 1 383 ? -1.397 -16.141 -4.273 1 93.44 383 PRO A C 1
ATOM 3048 O O . PRO A 1 383 ? -1.414 -17.109 -3.512 1 93.44 383 PRO A O 1
ATOM 3051 N N . ARG A 1 384 ? -0.43 -15.258 -4.168 1 90.12 384 ARG A N 1
ATOM 3052 C CA . ARG A 1 384 ? 0.635 -15.336 -3.174 1 90.12 384 ARG A CA 1
ATOM 3053 C C . ARG A 1 384 ? 0.075 -15.234 -1.759 1 90.12 384 ARG A C 1
ATOM 3055 O O . ARG A 1 384 ? 0.585 -15.875 -0.836 1 90.12 384 ARG A O 1
ATOM 3062 N N . PHE A 1 385 ? -1 -14.383 -1.747 1 88.06 385 PHE A N 1
ATOM 3063 C CA . PHE A 1 385 ? -1.546 -14.094 -0.427 1 88.06 385 PHE A CA 1
ATOM 3064 C C . PHE A 1 385 ? -3.027 -14.453 -0.364 1 88.06 385 PHE A C 1
ATOM 3066 O O . PHE A 1 385 ? -3.674 -14.258 0.668 1 88.06 385 PHE A O 1
ATOM 3073 N N . ASN A 1 386 ? -3.572 -14.914 -1.422 1 90.56 386 ASN A N 1
ATOM 3074 C CA . ASN A 1 386 ? -4.988 -15.25 -1.523 1 90.56 386 ASN A CA 1
ATOM 3075 C C . ASN A 1 386 ? -5.875 -14.055 -1.188 1 90.56 386 ASN A C 1
ATOM 3077 O O . ASN A 1 386 ? -6.805 -14.172 -0.387 1 90.56 386 ASN A O 1
ATOM 3081 N N . ILE A 1 387 ? -5.551 -12.977 -1.838 1 90 387 ILE A N 1
ATOM 3082 C CA . ILE A 1 387 ? -6.32 -11.766 -1.556 1 90 387 ILE A CA 1
ATOM 3083 C C . ILE A 1 387 ? -6.805 -11.148 -2.865 1 90 387 ILE A C 1
ATOM 3085 O O . ILE A 1 387 ? -6.199 -11.352 -3.918 1 90 387 ILE A O 1
ATOM 3089 N N . TRP A 1 388 ? -7.926 -10.43 -2.748 1 92.94 388 TRP A N 1
ATOM 3090 C CA . TRP A 1 388 ? -8.477 -9.641 -3.85 1 92.94 388 TRP A CA 1
ATOM 3091 C C . TRP A 1 388 ? -8.227 -8.156 -3.637 1 92.94 388 TRP A C 1
ATOM 3093 O O . TRP A 1 388 ? -8.227 -7.672 -2.502 1 92.94 388 TRP A O 1
ATOM 3103 N N . MET A 1 389 ? -8.016 -7.473 -4.66 1 91.5 389 MET A N 1
ATOM 3104 C CA . MET A 1 389 ? -7.895 -6.02 -4.586 1 91.5 389 MET A CA 1
ATOM 3105 C C . MET A 1 389 ? -8.664 -5.355 -5.723 1 91.5 389 MET A C 1
ATOM 3107 O O . MET A 1 389 ? -8.773 -5.914 -6.816 1 91.5 389 MET A O 1
ATOM 3111 N N . ARG A 1 390 ? -9.141 -4.145 -5.465 1 90.25 390 ARG A N 1
ATOM 3112 C CA . ARG A 1 390 ? -9.82 -3.377 -6.5 1 90.25 390 ARG A CA 1
ATOM 3113 C C . ARG A 1 390 ? -8.82 -2.623 -7.371 1 90.25 390 ARG A C 1
ATOM 3115 O O . ARG A 1 390 ? -7.828 -2.098 -6.871 1 90.25 390 ARG A O 1
ATOM 3122 N N . ILE A 1 391 ? -9.125 -2.646 -8.555 1 93.06 391 ILE A N 1
ATOM 3123 C CA . ILE A 1 391 ? -8.383 -1.915 -9.578 1 93.06 391 ILE A CA 1
ATOM 3124 C C . ILE A 1 391 ? -9.266 -0.814 -10.156 1 93.06 391 ILE A C 1
ATOM 3126 O O . ILE A 1 391 ? -10.484 -0.827 -9.977 1 93.06 391 ILE A O 1
ATOM 3130 N N . ALA A 1 392 ? -8.625 0.174 -10.773 1 93.94 392 ALA A N 1
ATOM 3131 C CA . ALA A 1 392 ? -9.406 1.23 -11.414 1 93.94 392 ALA A CA 1
ATOM 3132 C C . ALA A 1 392 ? -10.484 0.644 -12.32 1 93.94 392 ALA A C 1
ATOM 3134 O O . ALA A 1 392 ? -10.227 -0.305 -13.062 1 93.94 392 ALA A O 1
ATOM 3135 N N . SER A 1 393 ? -11.648 1.164 -12.266 1 96.88 393 SER A N 1
ATOM 3136 C CA . SER A 1 393 ? -12.773 0.704 -13.07 1 96.88 393 SER A CA 1
ATOM 3137 C C . SER A 1 393 ? -12.625 1.151 -14.523 1 96.88 393 SER A C 1
ATOM 3139 O O . SER A 1 393 ? -12 2.178 -14.805 1 96.88 393 SER A O 1
ATOM 3141 N N . MET A 1 394 ? -13.195 0.352 -15.336 1 97.81 394 MET A N 1
ATOM 3142 C CA . MET A 1 394 ? -13.297 0.779 -16.734 1 97.81 394 MET A CA 1
ATOM 3143 C C . MET A 1 394 ? -14.133 2.045 -16.859 1 97.81 394 MET A C 1
ATOM 3145 O O . MET A 1 394 ? -14.922 2.365 -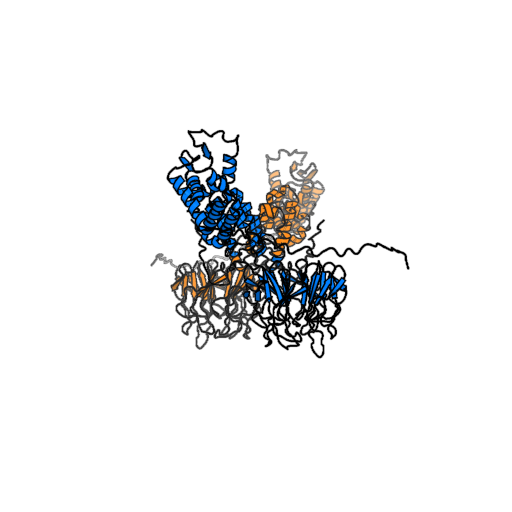15.961 1 97.81 394 MET A O 1
ATOM 3149 N N . ASN A 1 395 ? -13.945 2.738 -17.953 1 97.38 395 ASN A N 1
ATOM 3150 C CA . ASN A 1 395 ? -14.773 3.908 -18.219 1 97.38 395 ASN A CA 1
ATOM 3151 C C . ASN A 1 395 ? -16.219 3.516 -18.5 1 97.38 395 ASN A C 1
ATOM 3153 O O . ASN A 1 395 ? -17.141 4.199 -18.078 1 97.38 395 ASN A O 1
ATOM 3157 N N . ASP A 1 396 ? -16.375 2.393 -19.219 1 97.38 396 ASP A N 1
ATOM 3158 C CA . ASP A 1 396 ? -17.703 1.916 -19.594 1 97.38 396 ASP A CA 1
ATOM 3159 C C . ASP A 1 396 ? -18.062 0.647 -18.828 1 97.38 396 ASP A C 1
ATOM 3161 O O . ASP A 1 396 ? -17.203 -0.2 -18.578 1 97.38 396 ASP A O 1
ATOM 3165 N N . LYS A 1 397 ? -19.375 0.563 -18.531 1 98 397 LYS A N 1
ATOM 3166 C CA . LYS A 1 397 ? -19.891 -0.731 -18.094 1 98 397 LYS A CA 1
ATOM 3167 C C . LYS A 1 397 ? -20 -1.705 -19.266 1 98 397 LYS A C 1
ATOM 3169 O O . LYS A 1 397 ? -20.484 -1.344 -20.344 1 98 397 LYS A O 1
ATOM 3174 N N . ARG A 1 398 ? -19.531 -2.926 -19.078 1 98.12 398 ARG A N 1
ATOM 3175 C CA . ARG A 1 398 ? -19.469 -3.84 -20.219 1 98.12 398 ARG A CA 1
ATOM 3176 C C . ARG A 1 398 ? -19.922 -5.242 -19.812 1 98.12 398 ARG A C 1
ATOM 3178 O O . ARG A 1 398 ? -19.453 -5.781 -18.812 1 98.12 398 ARG A O 1
ATOM 3185 N N . ALA A 1 399 ? -20.766 -5.809 -20.609 1 97.88 399 ALA A N 1
ATOM 3186 C CA . ALA A 1 399 ? -21.109 -7.227 -20.594 1 97.88 399 ALA A CA 1
ATOM 3187 C C . ALA A 1 399 ? -20.969 -7.852 -21.969 1 97.88 399 ALA A C 1
ATOM 3189 O O . ALA A 1 399 ? -21.234 -7.199 -22.984 1 97.88 399 ALA A O 1
ATOM 3190 N N . GLY A 1 400 ? -20.547 -9.133 -21.969 1 96.88 400 GLY A N 1
ATOM 3191 C CA . GLY A 1 400 ? -20.391 -9.781 -23.266 1 96.88 400 GLY A CA 1
ATOM 3192 C C . GLY A 1 400 ? -19.328 -9.148 -24.141 1 96.88 400 GLY A C 1
ATOM 3193 O O . GLY A 1 400 ? -19.516 -8.977 -25.344 1 96.88 400 GLY A O 1
ATOM 3194 N N . PHE A 1 401 ? -18.266 -8.672 -23.562 1 98.06 401 PHE A N 1
ATOM 3195 C CA . PHE A 1 401 ? -17.125 -8.039 -24.188 1 98.06 401 PHE A CA 1
ATOM 3196 C C . PHE A 1 401 ? -15.883 -8.93 -24.094 1 98.06 401 PHE A C 1
ATOM 3198 O O . PHE A 1 401 ? -15.984 -10.094 -23.719 1 98.06 401 PHE A O 1
ATOM 3205 N N . THR A 1 402 ? -14.742 -8.43 -24.516 1 97.94 402 THR A N 1
ATOM 3206 C CA . THR A 1 402 ? -13.523 -9.234 -24.438 1 97.94 402 THR A CA 1
ATOM 3207 C C . THR A 1 402 ? -12.367 -8.406 -23.906 1 97.94 402 THR A C 1
ATOM 3209 O O . THR A 1 402 ? -12.375 -7.176 -24 1 97.94 402 THR A O 1
ATOM 3212 N N . VAL A 1 403 ? -11.453 -9.102 -23.297 1 98.06 403 VAL A N 1
ATOM 3213 C CA . VAL A 1 403 ? -10.234 -8.484 -22.781 1 98.06 403 VAL A CA 1
ATOM 3214 C C . VAL A 1 403 ? -9.016 -9.305 -23.203 1 98.06 403 VAL A C 1
ATOM 3216 O O . VAL A 1 403 ? -9.055 -10.539 -23.188 1 98.06 403 VAL A O 1
ATOM 3219 N N . SER A 1 404 ? -7.992 -8.672 -23.594 1 95.75 404 SER A N 1
ATOM 3220 C CA . SER A 1 404 ? -6.715 -9.305 -23.906 1 95.75 404 SER A CA 1
ATOM 3221 C C . SER A 1 404 ? -5.547 -8.508 -23.328 1 95.75 404 SER A C 1
ATOM 3223 O O . SER A 1 404 ? -5.688 -7.324 -23.016 1 95.75 404 SER A O 1
ATOM 3225 N N . VAL A 1 405 ? -4.445 -9.211 -23.203 1 96.75 405 VAL A N 1
ATOM 3226 C CA . VAL A 1 405 ? -3.242 -8.586 -22.672 1 96.75 405 VAL A CA 1
ATOM 3227 C C . VAL A 1 405 ? -2.152 -8.555 -23.734 1 96.75 405 VAL A C 1
ATOM 3229 O O . VAL A 1 405 ? -1.83 -9.586 -24.344 1 96.75 405 VAL A O 1
ATOM 3232 N N . VAL A 1 406 ? -1.656 -7.395 -24.031 1 95.69 406 VAL A N 1
ATOM 3233 C CA . VAL A 1 406 ? -0.498 -7.219 -24.891 1 95.69 406 VAL A CA 1
ATOM 3234 C C . VAL A 1 406 ? 0.515 -6.293 -24.219 1 95.69 406 VAL A C 1
ATOM 3236 O O . VAL A 1 406 ? 0.183 -5.164 -23.859 1 95.69 406 VAL A O 1
ATOM 3239 N N . ASP A 1 407 ? 1.782 -6.75 -24.047 1 92.19 407 ASP A N 1
ATOM 3240 C CA . ASP A 1 407 ? 2.867 -5.965 -23.469 1 92.19 407 ASP A CA 1
ATOM 3241 C C . ASP A 1 407 ? 2.455 -5.363 -22.125 1 92.19 407 ASP A C 1
ATOM 3243 O O . ASP A 1 407 ? 2.572 -4.152 -21.906 1 92.19 407 ASP A O 1
ATOM 3247 N N . ASN A 1 408 ? 1.824 -6.141 -21.312 1 92.81 408 ASN A N 1
ATOM 3248 C CA . ASN A 1 408 ? 1.444 -5.805 -19.953 1 92.81 408 ASN A CA 1
ATOM 3249 C C . ASN A 1 408 ? 0.386 -4.707 -19.922 1 92.81 408 ASN A C 1
ATOM 3251 O O . ASN A 1 408 ? 0.398 -3.854 -19.031 1 92.81 408 ASN A O 1
ATOM 3255 N N . ARG A 1 409 ? -0.409 -4.672 -20.938 1 95.62 409 ARG A N 1
ATOM 3256 C CA . ARG A 1 409 ? -1.586 -3.809 -20.984 1 95.62 409 ARG A CA 1
ATOM 3257 C C . ARG A 1 409 ? -2.846 -4.613 -21.281 1 95.62 409 ARG A C 1
ATOM 3259 O O . ARG A 1 409 ? -2.811 -5.562 -22.062 1 95.62 409 ARG A O 1
ATOM 3266 N N . MET A 1 410 ? -3.908 -4.191 -20.688 1 97.06 410 MET A N 1
ATOM 3267 C CA . MET A 1 410 ? -5.191 -4.848 -20.938 1 97.06 410 MET A CA 1
ATOM 3268 C C . MET A 1 410 ? -6.047 -4.031 -21.891 1 97.06 410 MET A C 1
ATOM 3270 O O . MET A 1 410 ? -6.18 -2.816 -21.734 1 97.06 410 MET A O 1
ATOM 3274 N N . TYR A 1 411 ? -6.613 -4.699 -22.844 1 98.31 411 TYR A N 1
ATOM 3275 C CA . TYR A 1 411 ? -7.492 -4.074 -23.828 1 98.31 411 TYR A CA 1
ATOM 3276 C C . TYR A 1 411 ? -8.898 -4.66 -23.75 1 98.31 411 TYR A C 1
ATOM 3278 O O . TYR A 1 411 ? -9.086 -5.863 -23.922 1 98.31 411 TYR A O 1
ATOM 3286 N N . ALA A 1 412 ? -9.859 -3.854 -23.484 1 98.56 412 ALA A N 1
ATOM 3287 C CA . ALA A 1 412 ? -11.258 -4.258 -23.422 1 98.56 412 ALA A CA 1
ATOM 3288 C C . ALA A 1 412 ? -12.047 -3.701 -24.609 1 98.56 412 ALA A C 1
ATOM 3290 O O . ALA A 1 412 ? -12 -2.498 -24.875 1 98.56 412 ALA A O 1
ATOM 3291 N N . LEU A 1 413 ? -12.781 -4.535 -25.266 1 98.44 413 LEU A N 1
ATOM 3292 C CA . LEU A 1 413 ? -13.484 -4.094 -26.469 1 98.44 413 LEU A CA 1
ATOM 3293 C C . LEU A 1 413 ? -14.961 -4.469 -26.391 1 98.44 413 LEU A C 1
ATOM 3295 O O . LEU A 1 413 ? -15.305 -5.613 -26.078 1 98.44 413 LEU A O 1
ATOM 3299 N N . GLY A 1 414 ? -15.781 -3.502 -26.766 1 98.25 414 GLY A N 1
ATOM 3300 C CA . GLY A 1 414 ? -17.172 -3.752 -27.062 1 98.25 414 GLY A CA 1
ATOM 3301 C C . GLY A 1 414 ? -18 -4.105 -25.844 1 98.25 414 GLY A C 1
ATOM 3302 O O . GLY A 1 414 ? -17.797 -3.541 -24.766 1 98.25 414 GLY A O 1
ATOM 3303 N N . GLY A 1 415 ? -19.016 -4.953 -26.094 1 97.81 415 GLY A N 1
ATOM 3304 C CA . GLY A 1 415 ? -19.953 -5.32 -25.031 1 97.81 415 GLY A CA 1
ATOM 3305 C C . GLY A 1 415 ? -21.25 -4.559 -25.109 1 97.81 415 GLY A C 1
ATOM 3306 O O . GLY A 1 415 ? -21.516 -3.846 -26.078 1 97.81 415 GLY A O 1
ATOM 3307 N N . VAL A 1 416 ? -22.094 -4.855 -24.125 1 96.81 416 VAL A N 1
ATOM 3308 C CA . VAL A 1 416 ? -23.422 -4.246 -24.078 1 96.81 416 VAL A CA 1
ATOM 3309 C C . VAL A 1 416 ? -23.703 -3.744 -22.656 1 96.81 416 VAL A C 1
ATOM 3311 O O . VAL A 1 416 ? -23.172 -4.285 -21.688 1 96.81 416 VAL A O 1
ATOM 3314 N N . ASN A 1 417 ? -24.375 -2.699 -22.562 1 96 417 ASN A N 1
ATOM 3315 C CA . ASN A 1 417 ? -24.875 -2.174 -21.297 1 96 417 ASN A CA 1
ATOM 3316 C C . ASN A 1 417 ? -26.266 -1.556 -21.469 1 96 417 ASN A C 1
ATOM 3318 O O . ASN A 1 417 ? -26.953 -1.825 -22.453 1 96 417 ASN A O 1
ATOM 3322 N N . ALA A 1 418 ? -26.703 -0.75 -20.5 1 94.31 418 ALA A N 1
ATOM 3323 C CA . ALA A 1 418 ? -28.047 -0.188 -20.531 1 94.31 418 ALA A CA 1
ATOM 3324 C C . ALA A 1 418 ? -28.25 0.717 -21.734 1 94.31 418 ALA A C 1
ATOM 3326 O O . ALA A 1 418 ? -29.359 0.837 -22.266 1 94.31 418 ALA A O 1
ATOM 3327 N N . ALA A 1 419 ? -27.172 1.261 -22.219 1 93.69 419 ALA A N 1
ATOM 3328 C CA . ALA A 1 419 ? -27.234 2.186 -23.344 1 93.69 419 ALA A CA 1
ATOM 3329 C C . ALA A 1 419 ? -27.188 1.435 -24.672 1 93.69 419 ALA A C 1
ATOM 3331 O O . ALA A 1 419 ? -27.469 2.006 -25.719 1 93.69 419 ALA A O 1
ATOM 3332 N N . GLY A 1 420 ? -26.828 0.14 -24.672 1 94.12 420 GLY A N 1
ATOM 3333 C CA . GLY A 1 420 ? -26.75 -0.668 -25.875 1 94.12 420 GLY A CA 1
ATOM 3334 C C . GLY A 1 420 ? -25.375 -1.232 -26.141 1 94.12 420 GLY A C 1
ATOM 3335 O O . GLY A 1 420 ? -24.562 -1.378 -25.203 1 94.12 420 GLY A O 1
ATOM 3336 N N . ARG A 1 421 ? -25.188 -1.597 -27.438 1 95.62 421 ARG A N 1
ATOM 3337 C CA . ARG A 1 421 ? -23.906 -2.188 -27.828 1 95.62 421 ARG A CA 1
ATOM 3338 C C . ARG A 1 421 ? -22.844 -1.113 -28.031 1 95.62 421 ARG A C 1
ATOM 3340 O O . ARG A 1 421 ? -23.125 -0.033 -28.547 1 95.62 421 ARG A O 1
ATOM 3347 N N . MET A 1 422 ? -21.656 -1.437 -27.719 1 96.12 422 MET A N 1
ATOM 3348 C CA . MET A 1 422 ? -20.594 -0.438 -27.734 1 96.12 422 MET A CA 1
ATOM 3349 C C . MET A 1 422 ? -19.547 -0.767 -28.797 1 96.12 422 MET A C 1
ATOM 3351 O O . MET A 1 422 ? -19.219 -1.936 -29.016 1 96.12 422 MET A O 1
ATOM 3355 N N . SER A 1 423 ? -19 0.296 -29.328 1 97.44 423 SER A N 1
ATOM 3356 C CA . SER A 1 423 ? -17.891 0.155 -30.266 1 97.44 423 SER A CA 1
ATOM 3357 C C . SER A 1 423 ? -16.562 0.515 -29.609 1 97.44 423 SER A C 1
ATOM 3359 O O . SER A 1 423 ? -15.5 0.249 -30.172 1 97.44 423 SER A O 1
ATOM 3361 N N . SER A 1 424 ? -16.609 1.003 -28.453 1 97.69 424 SER A N 1
ATOM 3362 C CA . SER A 1 424 ? -15.438 1.583 -27.812 1 97.69 424 SER A CA 1
ATOM 3363 C C . SER A 1 424 ? -14.461 0.5 -27.375 1 97.69 424 SER A C 1
ATOM 3365 O O . SER A 1 424 ? -14.867 -0.621 -27.047 1 97.69 424 SER A O 1
ATOM 3367 N N . MET A 1 425 ? -13.203 0.854 -27.422 1 98.25 425 MET A N 1
ATOM 3368 C CA . MET A 1 425 ? -12.109 0.075 -26.844 1 98.25 425 MET A CA 1
ATOM 3369 C C . MET A 1 425 ? -11.312 0.905 -25.844 1 98.25 425 MET A C 1
ATOM 3371 O O . MET A 1 425 ? -11.078 2.096 -26.062 1 98.25 425 MET A O 1
ATOM 3375 N N . GLU A 1 426 ? -10.961 0.299 -24.75 1 98 426 GLU A N 1
ATOM 3376 C CA . GLU A 1 426 ? -10.164 1.015 -23.766 1 98 426 GLU A CA 1
ATOM 3377 C C . GLU A 1 426 ? -8.992 0.162 -23.281 1 98 426 GLU A C 1
ATOM 3379 O O . GLU A 1 426 ? -9.039 -1.067 -23.359 1 98 426 GLU A O 1
ATOM 3384 N N . CYS A 1 427 ? -7.973 0.791 -22.938 1 98.19 427 CYS A N 1
ATOM 3385 C CA . CYS A 1 427 ? -6.711 0.183 -22.531 1 98.19 427 CYS A CA 1
ATOM 3386 C C . CYS A 1 427 ? -6.352 0.574 -21.109 1 98.19 427 CYS A C 1
ATOM 3388 O O . CYS A 1 427 ? -6.434 1.747 -20.75 1 98.19 427 CYS A O 1
ATOM 3390 N N . TYR A 1 428 ? -5.969 -0.389 -20.328 1 97.5 428 TYR A N 1
ATOM 3391 C CA . TYR A 1 428 ? -5.562 -0.181 -18.953 1 97.5 428 TYR A CA 1
ATOM 3392 C C . TYR A 1 428 ? -4.047 -0.092 -18.828 1 97.5 428 TYR A C 1
ATOM 3394 O O . TYR A 1 428 ? -3.326 -0.955 -19.344 1 97.5 428 TYR A O 1
ATOM 3402 N N . SER A 1 429 ? -3.664 0.957 -18.125 1 92.62 429 SER A N 1
ATOM 3403 C CA . SER A 1 429 ? -2.244 1.134 -17.828 1 92.62 429 SER A CA 1
ATOM 3404 C C . SER A 1 429 ? -1.926 0.772 -16.391 1 92.62 429 SER A C 1
ATOM 3406 O O . SER A 1 429 ? -2.492 1.352 -15.461 1 92.62 429 SER A O 1
ATOM 3408 N N . LEU A 1 430 ? -0.936 -0.143 -16.234 1 92.88 430 LEU A N 1
ATOM 3409 C CA . LEU A 1 430 ? -0.528 -0.591 -14.906 1 92.88 430 LEU A CA 1
ATOM 3410 C C . LEU A 1 430 ? 0.215 0.515 -14.164 1 92.88 430 LEU A C 1
ATOM 3412 O O . LEU A 1 430 ? 0.159 0.589 -12.938 1 92.88 430 LEU A O 1
ATOM 3416 N N . GLU A 1 431 ? 0.862 1.397 -14.859 1 87 431 GLU A N 1
ATOM 3417 C CA . GLU A 1 431 ? 1.651 2.475 -14.266 1 87 431 GLU A CA 1
ATOM 3418 C C . GLU A 1 431 ? 0.756 3.512 -13.602 1 87 431 GLU A C 1
ATOM 3420 O O . GLU A 1 431 ? 1.071 4.004 -12.516 1 87 431 GLU A O 1
ATOM 3425 N N . ASP A 1 432 ? -0.35 3.699 -14.219 1 85.81 432 ASP A N 1
ATOM 3426 C CA . ASP A 1 432 ? -1.204 4.793 -13.758 1 85.81 432 ASP A CA 1
ATOM 3427 C C . ASP A 1 432 ? -2.469 4.258 -13.086 1 85.81 432 ASP A C 1
ATOM 3429 O O . ASP A 1 432 ? -3.209 5.016 -12.461 1 85.81 432 ASP A O 1
ATOM 3433 N N . ASP A 1 433 ? -2.705 2.986 -13.188 1 91.38 433 ASP A N 1
ATOM 3434 C CA . ASP A 1 433 ? -3.957 2.406 -12.711 1 91.38 433 ASP A CA 1
ATOM 3435 C C . ASP A 1 433 ? -5.16 3.158 -13.281 1 91.38 433 ASP A C 1
ATOM 3437 O O . ASP A 1 433 ? -6.016 3.629 -12.531 1 91.38 433 ASP A O 1
ATOM 3441 N N . ARG A 1 434 ? -5.16 3.168 -14.617 1 94.12 434 ARG A N 1
ATOM 3442 C CA . ARG A 1 434 ? -6.203 3.936 -15.297 1 94.12 434 ARG A CA 1
ATOM 3443 C C . ARG A 1 434 ? -6.531 3.328 -16.656 1 94.12 434 ARG A C 1
ATOM 3445 O O . ARG A 1 434 ? -5.668 2.729 -17.297 1 94.12 434 ARG A O 1
ATOM 3452 N N . TRP A 1 435 ? -7.805 3.551 -17.031 1 97.25 435 TRP A N 1
ATOM 3453 C CA . TRP A 1 435 ? -8.266 3.141 -18.359 1 97.25 435 TRP A CA 1
ATOM 3454 C C . TRP A 1 435 ? -8.367 4.336 -19.297 1 97.25 435 TRP A C 1
ATOM 3456 O O . TRP A 1 435 ? -8.812 5.414 -18.891 1 97.25 435 TRP A O 1
ATOM 3466 N N . ARG A 1 436 ? -7.918 4.152 -20.453 1 97.06 436 ARG A N 1
ATOM 3467 C CA . ARG A 1 436 ? -8.039 5.176 -21.5 1 97.06 436 ARG A CA 1
ATOM 3468 C C . ARG A 1 436 ? -8.633 4.59 -22.781 1 97.06 436 ARG A C 1
ATOM 3470 O O . ARG A 1 436 ? -8.328 3.451 -23.141 1 97.06 436 ARG A O 1
ATOM 3477 N N . TYR A 1 437 ? -9.367 5.41 -23.469 1 97.81 437 TYR A N 1
ATOM 3478 C CA . TYR A 1 437 ? -9.922 4.969 -24.75 1 97.81 437 TYR A CA 1
ATOM 3479 C C . TYR A 1 437 ? -8.844 4.91 -25.812 1 97.81 437 TYR A C 1
ATOM 3481 O O . TYR A 1 437 ? -7.93 5.738 -25.828 1 97.81 437 TYR A O 1
ATOM 3489 N N . VAL A 1 438 ? -8.961 3.938 -26.656 1 97.94 438 VAL A N 1
ATOM 3490 C CA . VAL A 1 438 ? -8.141 3.824 -27.859 1 97.94 438 VAL A CA 1
ATOM 3491 C C . VAL A 1 438 ? -9.039 3.689 -29.094 1 97.94 438 VAL A C 1
ATOM 3493 O O . VAL A 1 438 ? -10.227 4.02 -29.031 1 97.94 438 VAL A O 1
ATOM 3496 N N . ALA A 1 439 ? -8.445 3.301 -30.219 1 97.69 439 ALA A N 1
ATOM 3497 C CA . ALA A 1 439 ? -9.227 3.25 -31.453 1 97.69 439 ALA A CA 1
ATOM 3498 C C . ALA A 1 439 ? -10.43 2.314 -31.312 1 97.69 439 ALA A C 1
ATOM 3500 O O . ALA A 1 439 ? -10.281 1.169 -30.875 1 97.69 439 ALA A O 1
ATOM 3501 N N . SER A 1 440 ? -11.562 2.734 -31.656 1 97.56 440 SER A N 1
ATOM 3502 C CA . SER A 1 440 ? -12.797 1.958 -31.594 1 97.56 440 SER A CA 1
ATOM 3503 C C . SER A 1 440 ? -13.023 1.17 -32.875 1 97.56 440 SER A C 1
ATOM 3505 O O . SER A 1 440 ? -12.398 1.451 -33.906 1 97.56 440 SER A O 1
ATOM 3507 N N . VAL A 1 441 ? -13.883 0.174 -32.75 1 96.44 441 VAL A N 1
ATOM 3508 C CA . VAL A 1 441 ? -14.398 -0.444 -33.969 1 96.44 441 VAL A CA 1
ATOM 3509 C C . VAL A 1 441 ? -15.516 0.425 -34.531 1 96.44 441 VAL A C 1
ATOM 3511 O O . VAL A 1 441 ? -15.984 1.357 -33.906 1 96.44 441 VAL A O 1
ATOM 3514 N N . GLN A 1 442 ? -15.93 0.108 -35.75 1 93.06 442 GLN A N 1
ATOM 3515 C CA . GLN A 1 442 ? -16.859 0.965 -36.5 1 93.06 442 GLN A CA 1
ATOM 3516 C C . GLN A 1 442 ? -18.266 0.874 -35.906 1 93.06 442 GLN A C 1
ATOM 3518 O O . GLN A 1 442 ? -18.984 1.874 -35.844 1 93.06 442 GLN A O 1
ATOM 3523 N N . THR A 1 443 ? -18.656 -0.361 -35.625 1 94.31 443 THR A N 1
ATOM 3524 C CA . THR A 1 443 ? -20.016 -0.59 -35.125 1 94.31 443 THR A CA 1
ATOM 3525 C C . THR A 1 443 ? -20 -1.316 -33.781 1 94.31 443 THR A C 1
ATOM 3527 O O . THR A 1 443 ? -19.094 -2.117 -33.531 1 94.31 443 THR A O 1
ATOM 3530 N N . GLY A 1 444 ? -21.062 -1.009 -33.031 1 95.81 444 GLY A N 1
ATOM 3531 C CA . GLY A 1 444 ? -21.188 -1.711 -31.766 1 95.81 444 GLY A CA 1
ATOM 3532 C C . GLY A 1 444 ? -21.219 -3.219 -31.922 1 95.81 444 GLY A C 1
ATOM 3533 O O . GLY A 1 444 ? -21.828 -3.744 -32.844 1 95.81 444 GLY A O 1
ATOM 3534 N N . LEU A 1 445 ? -20.531 -3.855 -31.016 1 94.94 445 LEU A N 1
ATOM 3535 C CA . LEU A 1 445 ? -20.344 -5.301 -31.109 1 94.94 445 LEU A CA 1
ATOM 3536 C C . LEU A 1 445 ? -20.375 -5.941 -29.719 1 94.94 445 LEU A C 1
ATOM 3538 O O . LEU A 1 445 ? -19.844 -5.371 -28.766 1 94.94 445 LEU A O 1
ATOM 3542 N N . CYS A 1 446 ? -21.047 -7.137 -29.625 1 96.5 446 CYS A N 1
ATOM 3543 C CA . CYS A 1 446 ? -21 -7.918 -28.391 1 96.5 446 CYS A CA 1
ATOM 3544 C C . CYS A 1 446 ? -20.953 -9.414 -28.688 1 96.5 446 CYS A C 1
ATOM 3546 O O . CYS A 1 446 ? -21.078 -9.82 -29.844 1 96.5 446 CYS A O 1
ATOM 3548 N N . ASP A 1 447 ? -20.547 -10.227 -27.719 1 96.38 447 ASP A N 1
ATOM 3549 C CA . ASP A 1 447 ? -20.547 -11.68 -27.797 1 96.38 447 ASP A CA 1
ATOM 3550 C C . ASP A 1 447 ? -19.547 -12.18 -28.828 1 96.38 447 ASP A C 1
ATOM 3552 O O . ASP A 1 447 ? -19.75 -13.227 -29.453 1 96.38 447 ASP A O 1
ATOM 3556 N N . HIS A 1 448 ? -18.578 -11.352 -29.109 1 97.69 448 HIS A N 1
ATOM 3557 C CA . HIS A 1 448 ? -17.438 -11.727 -29.938 1 97.69 448 HIS A CA 1
ATOM 3558 C C . HIS A 1 448 ? -16.359 -12.422 -29.109 1 97.69 448 HIS A C 1
ATOM 3560 O O . HIS A 1 448 ? -16.531 -12.609 -27.891 1 97.69 448 HIS A O 1
ATOM 3566 N N . ALA A 1 449 ? -15.328 -12.922 -29.75 1 97.94 449 ALA A N 1
ATOM 3567 C CA . ALA A 1 449 ? -14.18 -13.523 -29.078 1 97.94 449 ALA A CA 1
ATOM 3568 C C . ALA A 1 449 ? -12.883 -12.82 -29.453 1 97.94 449 ALA A C 1
ATOM 3570 O O . ALA A 1 449 ? -12.82 -12.117 -30.453 1 97.94 449 ALA A O 1
ATOM 3571 N N . GLN A 1 450 ? -11.961 -12.977 -28.562 1 96.88 450 GLN A N 1
ATOM 3572 C CA . GLN A 1 450 ? -10.695 -12.273 -28.734 1 96.88 450 GLN A CA 1
ATOM 3573 C C . GLN A 1 450 ? -9.508 -13.156 -28.359 1 96.88 450 GLN A C 1
ATOM 3575 O O . GLN A 1 450 ? -9.633 -14.016 -27.484 1 96.88 450 GLN A O 1
ATOM 3580 N N . SER A 1 451 ? -8.414 -12.992 -29.031 1 96.62 451 SER A N 1
ATOM 3581 C CA . SER A 1 451 ? -7.152 -13.633 -28.688 1 96.62 451 SER A CA 1
ATOM 3582 C C . SER A 1 451 ? -5.965 -12.828 -29.188 1 96.62 451 SER A C 1
ATOM 3584 O O . SER A 1 451 ? -6.133 -11.914 -30 1 96.62 451 SER A O 1
ATOM 3586 N N . VAL A 1 452 ? -4.812 -13.164 -28.641 1 97.19 452 VAL A N 1
ATOM 3587 C CA . VAL A 1 452 ? -3.611 -12.414 -29 1 97.19 452 VAL A CA 1
ATOM 3588 C C . VAL A 1 452 ? -2.617 -13.328 -29.703 1 97.19 452 VAL A C 1
ATOM 3590 O O . VAL A 1 452 ? -2.385 -14.453 -29.266 1 97.19 452 VAL A O 1
ATOM 3593 N N . HIS A 1 453 ? -2.104 -12.945 -30.734 1 95.38 453 HIS A N 1
ATOM 3594 C CA . HIS A 1 453 ? -0.991 -13.586 -31.438 1 95.38 453 HIS A CA 1
ATOM 3595 C C . HIS A 1 453 ? 0.038 -12.562 -31.891 1 95.38 453 HIS A C 1
ATOM 3597 O O . HIS A 1 453 ? -0.31 -11.578 -32.562 1 95.38 453 HIS A O 1
ATOM 3603 N N . GLY A 1 454 ? 1.29 -12.883 -31.453 1 91.44 454 GLY A N 1
ATOM 3604 C CA . GLY A 1 454 ? 2.291 -11.844 -31.656 1 91.44 454 GLY A CA 1
ATOM 3605 C C . GLY A 1 454 ? 2.004 -10.578 -30.875 1 91.44 454 GLY A C 1
ATOM 3606 O O . GLY A 1 454 ? 1.812 -10.625 -29.656 1 91.44 454 GLY A O 1
ATOM 3607 N N . ASN A 1 455 ? 1.902 -9.43 -31.547 1 93.81 455 ASN A N 1
ATOM 3608 C CA . ASN A 1 455 ? 1.599 -8.172 -30.875 1 93.81 455 ASN A CA 1
ATOM 3609 C C . ASN A 1 455 ? 0.271 -7.59 -31.344 1 93.81 455 ASN A C 1
ATOM 3611 O O . ASN A 1 455 ? 0.015 -6.398 -31.172 1 93.81 455 ASN A O 1
ATOM 3615 N N . LEU A 1 456 ? -0.513 -8.547 -31.891 1 97.06 456 LEU A N 1
ATOM 3616 C CA . LEU A 1 456 ? -1.81 -8.102 -32.406 1 97.06 456 LEU A CA 1
ATOM 3617 C C . LEU A 1 456 ? -2.945 -8.75 -31.609 1 97.06 456 LEU A C 1
ATOM 3619 O O . LEU A 1 456 ? -2.805 -9.867 -31.109 1 97.06 456 LEU A O 1
ATOM 3623 N N . ILE A 1 457 ? -4.012 -8.039 -31.562 1 98.12 457 ILE A N 1
ATOM 3624 C CA . ILE A 1 457 ? -5.238 -8.555 -30.953 1 98.12 457 ILE A CA 1
ATOM 3625 C C . ILE A 1 457 ? -6.23 -8.93 -32.062 1 98.12 457 ILE A C 1
ATOM 3627 O O . ILE A 1 457 ? -6.625 -8.078 -32.875 1 98.12 457 ILE A O 1
ATOM 3631 N N . TYR A 1 458 ? -6.652 -10.141 -32.062 1 98.19 458 TYR A N 1
ATOM 3632 C CA . TYR A 1 458 ? -7.609 -10.625 -33.062 1 98.19 458 TYR A CA 1
ATOM 3633 C C . TYR A 1 458 ? -9.008 -10.727 -32.469 1 98.19 458 TYR A C 1
ATOM 3635 O O . TYR A 1 458 ? -9.18 -11.258 -31.359 1 98.19 458 TYR A O 1
ATOM 3643 N N . ILE A 1 459 ? -9.961 -10.219 -33.188 1 98.06 459 ILE A N 1
ATOM 3644 C CA . ILE A 1 459 ? -11.359 -10.242 -32.781 1 98.06 459 ILE A CA 1
ATOM 3645 C C . ILE A 1 459 ? -12.188 -11.008 -33.812 1 98.06 459 ILE A C 1
ATOM 3647 O O . ILE A 1 459 ? -12.164 -10.68 -35 1 98.06 459 ILE A O 1
ATOM 3651 N N . SER A 1 460 ? -12.969 -11.945 -33.312 1 97.75 460 SER A N 1
ATOM 3652 C CA . SER A 1 460 ? -13.742 -12.734 -34.25 1 97.75 460 SER A CA 1
ATOM 3653 C C . SER A 1 460 ? -15.227 -12.719 -33.906 1 97.75 460 SER A C 1
ATOM 3655 O O . SER A 1 460 ? -15.602 -12.742 -32.75 1 97.75 460 SER A O 1
ATOM 3657 N N . GLY A 1 461 ? -16.016 -12.664 -34.969 1 97.44 461 GLY A N 1
ATOM 3658 C CA . GLY A 1 461 ? -17.453 -12.883 -34.875 1 97.44 461 GLY A CA 1
ATOM 3659 C C . GLY A 1 461 ? -18.141 -11.883 -33.969 1 97.44 461 GLY A C 1
ATOM 3660 O O . GLY A 1 461 ? -17.781 -10.703 -33.938 1 97.44 461 GLY A O 1
ATOM 3661 N N . GLY A 1 462 ? -19.25 -12.367 -33.344 1 96.56 462 GLY A N 1
ATOM 3662 C CA . GLY A 1 462 ? -20.062 -11.531 -32.469 1 96.56 462 GLY A CA 1
ATOM 3663 C C . GLY A 1 462 ? -21.359 -11.094 -33.094 1 96.56 462 GLY A C 1
ATOM 3664 O O . GLY A 1 462 ? -21.703 -11.547 -34.188 1 96.56 462 GLY A O 1
ATOM 3665 N N . PHE A 1 463 ? -22.047 -10.391 -32.344 1 94.88 463 PHE A N 1
ATOM 3666 C CA . PHE A 1 463 ? -23.344 -9.867 -32.781 1 94.88 463 PHE A CA 1
ATOM 3667 C C . PHE A 1 463 ? -23.234 -8.375 -33.094 1 94.88 463 PHE A C 1
ATOM 3669 O O . PHE A 1 463 ? -22.844 -7.582 -32.219 1 94.88 463 PHE A O 1
ATOM 3676 N N . LYS A 1 464 ? -23.5 -8.078 -34.219 1 91.12 464 LYS A N 1
ATOM 3677 C CA . LYS A 1 464 ? -23.422 -6.711 -34.719 1 91.12 464 LYS A CA 1
ATOM 3678 C C . LYS A 1 464 ? -24.531 -6.438 -35.75 1 91.12 464 LYS A C 1
ATOM 3680 O O . LYS A 1 464 ? -24.844 -7.301 -36.562 1 91.12 464 LYS A O 1
ATOM 3685 N N . GLU A 1 465 ? -25.172 -5.27 -35.656 1 87.25 465 GLU A N 1
ATOM 3686 C CA . GLU A 1 465 ? -26.188 -4.836 -36.625 1 87.25 465 GLU A CA 1
ATOM 3687 C C . GLU A 1 465 ? -27.312 -5.867 -36.719 1 87.25 465 GLU A C 1
ATOM 3689 O O . GLU A 1 465 ? -27.734 -6.215 -37.844 1 87.25 465 GLU A O 1
ATOM 3694 N N . GLY A 1 466 ? -27.578 -6.535 -35.688 1 87.62 466 GLY A N 1
ATOM 3695 C CA . GLY A 1 466 ? -28.734 -7.402 -35.594 1 87.62 466 GLY A CA 1
ATOM 3696 C C . GLY A 1 466 ? -28.453 -8.82 -36.062 1 87.62 466 GLY A C 1
ATOM 3697 O O . GLY A 1 466 ? -29.375 -9.625 -36.188 1 87.62 466 GLY A O 1
ATOM 3698 N N . ARG A 1 467 ? -27.219 -9.141 -36.312 1 91.25 467 ARG A N 1
ATOM 3699 C CA . ARG A 1 467 ? -26.891 -10.5 -36.75 1 91.25 467 ARG A CA 1
ATOM 3700 C C . ARG A 1 467 ? -25.547 -10.945 -36.219 1 91.25 467 ARG A C 1
ATOM 3702 O O . ARG A 1 467 ? -24.703 -10.117 -35.844 1 91.25 467 ARG A O 1
ATOM 3709 N N . PHE A 1 468 ? -25.375 -12.297 -36.219 1 95.06 468 PHE A N 1
ATOM 3710 C CA . PHE A 1 468 ? -24.062 -12.859 -35.969 1 95.06 468 PHE A CA 1
ATOM 3711 C C . PHE A 1 468 ? -23.156 -12.719 -37.188 1 95.06 468 PHE A C 1
ATOM 3713 O O . PHE A 1 468 ? -23.625 -12.805 -38.312 1 95.06 468 PHE A O 1
ATOM 3720 N N . ASN A 1 469 ? -21.891 -12.523 -36.906 1 93.62 469 ASN A N 1
ATOM 3721 C CA . ASN A 1 469 ? -20.984 -12.25 -38.031 1 93.62 469 ASN A CA 1
ATOM 3722 C C . ASN A 1 469 ? -19.812 -13.227 -38.031 1 93.62 469 ASN A C 1
ATOM 3724 O O . ASN A 1 469 ? -19.562 -13.922 -37.031 1 93.62 469 ASN A O 1
ATOM 3728 N N . ASN A 1 470 ? -19.156 -13.328 -39.188 1 96.75 470 ASN A N 1
ATOM 3729 C CA . ASN A 1 470 ? -17.984 -14.195 -39.312 1 96.75 470 ASN A CA 1
ATOM 3730 C C . ASN A 1 470 ? -16.719 -13.383 -39.531 1 96.75 470 ASN A C 1
ATOM 3732 O O . ASN A 1 470 ? -15.672 -13.938 -39.875 1 96.75 470 ASN A O 1
ATOM 3736 N N . GLN A 1 471 ? -16.75 -12.109 -39.25 1 96.12 471 GLN A N 1
ATOM 3737 C CA . GLN A 1 471 ? -15.633 -11.203 -39.5 1 96.12 471 GLN A CA 1
ATOM 3738 C C . GLN A 1 471 ? -14.477 -11.5 -38.562 1 96.12 471 GLN A C 1
ATOM 3740 O O . GLN A 1 471 ? -14.68 -11.93 -37.438 1 96.12 471 GLN A O 1
ATOM 3745 N N . LEU A 1 472 ? -13.273 -11.312 -39.094 1 98.06 472 LEU A N 1
ATOM 3746 C CA . LEU A 1 472 ? -12.055 -11.312 -38.281 1 98.06 472 LEU A CA 1
ATOM 3747 C C . LEU A 1 472 ? -11.32 -9.984 -38.406 1 98.06 472 LEU A C 1
ATOM 3749 O O . LEU A 1 472 ? -10.992 -9.547 -39.5 1 98.06 472 LEU A O 1
ATOM 3753 N N . LEU A 1 473 ? -11.133 -9.336 -37.281 1 97.62 473 LEU A N 1
ATOM 3754 C CA . LEU A 1 473 ? -10.391 -8.078 -37.219 1 97.62 473 LEU A CA 1
ATOM 3755 C C . LEU A 1 473 ? -9.086 -8.25 -36.438 1 97.62 473 LEU A C 1
ATOM 3757 O O . LEU A 1 473 ? -8.977 -9.125 -35.594 1 97.62 473 LEU A O 1
ATOM 3761 N N . ALA A 1 474 ? -8.141 -7.48 -36.812 1 98.06 474 ALA A N 1
ATOM 3762 C CA . ALA A 1 474 ? -6.871 -7.406 -36.094 1 98.06 474 ALA A CA 1
ATOM 3763 C C . ALA A 1 474 ? -6.57 -5.977 -35.656 1 98.06 474 ALA A C 1
ATOM 3765 O O . ALA A 1 474 ? -6.656 -5.047 -36.469 1 98.06 474 ALA A O 1
ATOM 3766 N N . TYR A 1 475 ? -6.242 -5.824 -34.438 1 98.19 475 TYR A N 1
ATOM 3767 C CA . TYR A 1 475 ? -5.887 -4.531 -33.875 1 98.19 475 TYR A CA 1
ATOM 3768 C C . TYR A 1 475 ? -4.398 -4.469 -33.531 1 98.19 475 TYR A C 1
ATOM 3770 O O . TYR A 1 475 ? -3.857 -5.371 -32.906 1 98.19 475 TYR A O 1
ATOM 3778 N N . SER A 1 476 ? -3.752 -3.383 -33.938 1 97.31 476 SER A N 1
ATOM 3779 C CA . SER A 1 476 ? -2.355 -3.123 -33.594 1 97.31 476 SER A CA 1
ATOM 3780 C C . SER A 1 476 ? -2.234 -2.084 -32.5 1 97.31 476 SER A C 1
ATOM 3782 O O . SER A 1 476 ? -2.381 -0.885 -32.75 1 97.31 476 SER A O 1
ATOM 3784 N N . PRO A 1 477 ? -1.903 -2.537 -31.344 1 96.44 477 PRO A N 1
ATOM 3785 C CA . PRO A 1 477 ? -1.73 -1.57 -30.25 1 96.44 477 PRO A CA 1
ATOM 3786 C C . PRO A 1 477 ? -0.646 -0.538 -30.547 1 96.44 477 PRO A C 1
ATOM 3788 O O . PRO A 1 477 ? -0.773 0.626 -30.156 1 96.44 477 PRO A O 1
ATOM 3791 N N . ARG A 1 478 ? 0.402 -0.876 -31.234 1 94.69 478 ARG A N 1
ATOM 3792 C CA . ARG A 1 478 ? 1.517 0.013 -31.547 1 94.69 478 ARG A CA 1
ATOM 3793 C C . ARG A 1 478 ? 1.058 1.19 -32.406 1 94.69 478 ARG A C 1
ATOM 3795 O O . ARG A 1 478 ? 1.496 2.324 -32.188 1 94.69 478 ARG A O 1
ATOM 3802 N N . HIS A 1 479 ? 0.129 0.898 -33.281 1 95.75 479 HIS A N 1
ATOM 3803 C CA . HIS A 1 479 ? -0.289 1.929 -34.219 1 95.75 479 HIS A CA 1
ATOM 3804 C C . HIS A 1 479 ? -1.7 2.418 -33.906 1 95.75 479 HIS A C 1
ATOM 3806 O O . HIS A 1 479 ? -2.174 3.383 -34.5 1 95.75 479 HIS A O 1
ATOM 3812 N N . ASP A 1 480 ? -2.344 1.748 -33.062 1 97.31 480 ASP A N 1
ATOM 3813 C CA . ASP A 1 480 ? -3.721 2.072 -32.688 1 97.31 480 ASP A CA 1
ATOM 3814 C C . ASP A 1 480 ? -4.629 2.064 -33.906 1 97.31 480 ASP A C 1
ATOM 3816 O O . ASP A 1 480 ? -5.344 3.035 -34.188 1 97.31 480 ASP A O 1
ATOM 3820 N N . THR A 1 481 ? -4.5 0.963 -34.656 1 97.38 481 THR A N 1
ATOM 3821 C CA . THR A 1 481 ? -5.27 0.84 -35.875 1 97.38 481 THR A CA 1
ATOM 3822 C C . THR A 1 481 ? -5.898 -0.547 -36 1 97.38 481 THR A C 1
ATOM 3824 O O . THR A 1 481 ? -5.422 -1.499 -35.375 1 97.38 481 THR A O 1
ATOM 3827 N N . TRP A 1 482 ? -6.969 -0.651 -36.812 1 97.38 482 TRP A N 1
ATOM 3828 C CA . TRP A 1 482 ? -7.68 -1.895 -37.094 1 97.38 482 TRP A CA 1
ATOM 3829 C C . TRP A 1 482 ? -7.438 -2.352 -38.531 1 97.38 482 TRP A C 1
ATOM 3831 O O . TRP A 1 482 ? -7.395 -1.532 -39.438 1 97.38 482 TRP A O 1
ATOM 3841 N N . HIS A 1 483 ? -7.363 -3.65 -38.688 1 96.38 483 HIS A N 1
ATOM 3842 C CA . HIS A 1 483 ? -7.238 -4.258 -40 1 96.38 483 HIS A CA 1
ATOM 3843 C C . HIS A 1 483 ? -8.164 -5.461 -40.156 1 96.38 483 HIS A C 1
ATOM 3845 O O . HIS A 1 483 ? -8.359 -6.219 -39.188 1 96.38 483 HIS A O 1
ATOM 3851 N N . GLU A 1 484 ? -8.656 -5.641 -41.344 1 96.69 484 GLU A N 1
ATOM 3852 C CA . GLU A 1 484 ? -9.484 -6.812 -41.625 1 96.69 484 GLU A CA 1
ATOM 3853 C C . GLU A 1 484 ? -8.633 -7.996 -42.094 1 96.69 484 GLU A C 1
ATOM 3855 O O . GLU A 1 484 ? -7.66 -7.828 -42.812 1 96.69 484 GLU A O 1
ATOM 3860 N N . ARG A 1 485 ? -9.008 -9.125 -41.625 1 97.88 485 ARG A N 1
ATOM 3861 C CA . ARG A 1 485 ? -8.398 -10.391 -42.031 1 97.88 485 ARG A CA 1
ATOM 3862 C C . ARG A 1 485 ? -9.422 -11.32 -42.656 1 97.88 485 ARG A C 1
ATOM 3864 O O . ARG A 1 485 ? -10.594 -10.953 -42.812 1 97.88 485 ARG A O 1
ATOM 3871 N N . THR A 1 486 ? -8.945 -12.516 -43.094 1 98.25 486 THR A N 1
ATOM 3872 C CA . THR A 1 486 ? -9.859 -13.477 -43.719 1 98.25 486 THR A CA 1
ATOM 3873 C C . THR A 1 486 ? -10.961 -13.883 -42.719 1 98.25 486 THR A C 1
ATOM 3875 O O . THR A 1 486 ? -10.68 -14.297 -41.625 1 98.25 486 THR A O 1
ATOM 3878 N N . PRO A 1 487 ? -12.203 -13.758 -43.125 1 98.12 487 PRO A N 1
ATOM 3879 C CA . PRO A 1 487 ? -13.305 -14.102 -42.219 1 98.12 487 PRO A CA 1
ATOM 3880 C C . PRO A 1 487 ? -13.391 -15.602 -41.938 1 98.12 487 PRO A C 1
ATOM 3882 O O . PRO A 1 487 ? -12.891 -16.406 -42.719 1 98.12 487 PRO A O 1
ATOM 3885 N N . MET A 1 488 ? -13.961 -15.945 -40.875 1 98.06 488 MET A N 1
ATOM 3886 C CA . MET A 1 488 ? -14.227 -17.344 -40.531 1 98.06 488 MET A CA 1
ATOM 3887 C C . MET A 1 488 ? -15.164 -17.984 -41.562 1 98.06 488 MET A C 1
ATOM 3889 O O . MET A 1 488 ? -15.859 -17.266 -42.281 1 98.06 488 MET A O 1
ATOM 3893 N N . HIS A 1 489 ? -15.242 -19.297 -41.5 1 97.25 489 HIS A N 1
ATOM 3894 C CA . HIS A 1 489 ? -16.156 -20.016 -42.406 1 97.25 489 HIS A CA 1
ATOM 3895 C C . HIS A 1 489 ? -17.594 -19.875 -41.906 1 97.25 489 HIS A C 1
ATOM 3897 O O . HIS A 1 489 ? -18.531 -19.922 -42.719 1 97.25 489 HIS A O 1
ATOM 3903 N N . PHE A 1 490 ? -17.797 -19.703 -40.594 1 95.56 490 PHE A N 1
ATOM 3904 C CA . PHE A 1 490 ? -19.141 -19.688 -40.031 1 95.56 490 PHE A CA 1
ATOM 3905 C C . PHE A 1 490 ? -19.344 -18.422 -39.188 1 95.56 490 PHE A C 1
ATOM 3907 O O . PHE A 1 490 ? -18.484 -18.062 -38.375 1 95.56 490 PHE A O 1
ATOM 3914 N N . ALA A 1 491 ? -20.516 -17.797 -39.406 1 95.88 491 ALA A N 1
ATOM 3915 C CA . ALA A 1 491 ? -20.906 -16.734 -38.469 1 95.88 491 ALA A CA 1
ATOM 3916 C C . ALA A 1 491 ? -21.25 -17.297 -37.094 1 95.88 491 ALA A C 1
ATOM 3918 O O . ALA A 1 491 ? -21.938 -18.312 -37 1 95.88 491 ALA A O 1
ATOM 3919 N N . ARG A 1 492 ? -20.766 -16.672 -36.125 1 96.31 492 ARG A N 1
ATOM 3920 C CA . ARG A 1 492 ? -21.016 -17.203 -34.781 1 96.31 492 ARG A CA 1
ATOM 3921 C C . ARG A 1 492 ? -20.828 -16.109 -33.719 1 96.31 492 ARG A C 1
ATOM 3923 O O . ARG A 1 492 ? -20.094 -15.141 -33.938 1 96.31 492 ARG A O 1
ATOM 3930 N N . GLY A 1 493 ? -21.453 -16.25 -32.625 1 96.25 493 GLY A N 1
ATOM 3931 C CA . GLY A 1 493 ? -21.281 -15.531 -31.391 1 96.25 493 GLY A CA 1
ATOM 3932 C C . GLY A 1 493 ? -21.219 -16.438 -30.172 1 96.25 493 GLY A C 1
ATOM 3933 O O . GLY A 1 493 ? -21.547 -17.625 -30.266 1 96.25 493 GLY A O 1
ATOM 3934 N N . TRP A 1 494 ? -20.625 -15.922 -29.078 1 96.38 494 TRP A N 1
ATOM 3935 C CA . TRP A 1 494 ? -20.484 -16.703 -27.844 1 96.38 494 TRP A CA 1
ATOM 3936 C C . TRP A 1 494 ? -19.594 -17.922 -28.062 1 96.38 494 TRP A C 1
ATOM 3938 O O . TRP A 1 494 ? -19.797 -18.953 -27.422 1 96.38 494 TRP A O 1
ATOM 3948 N N . HIS A 1 495 ? -18.75 -17.844 -29.047 1 97.69 495 HIS A N 1
ATOM 3949 C CA . HIS A 1 495 ? -17.812 -18.938 -29.328 1 97.69 495 HIS A CA 1
ATOM 3950 C C . HIS A 1 495 ? -16.531 -18.781 -28.516 1 97.69 495 HIS A C 1
ATOM 3952 O O . HIS A 1 495 ? -16.344 -17.766 -27.828 1 97.69 495 HIS A O 1
ATOM 3958 N N . ALA A 1 496 ? -15.695 -19.797 -28.562 1 97.38 496 ALA A N 1
ATOM 3959 C CA . ALA A 1 496 ? -14.414 -19.812 -27.859 1 97.38 496 ALA A CA 1
ATOM 3960 C C . ALA A 1 496 ? -13.258 -19.578 -28.828 1 97.38 496 ALA A C 1
ATOM 3962 O O . ALA A 1 496 ? -13.281 -20.047 -29.969 1 97.38 496 ALA A O 1
ATOM 3963 N N . MET A 1 497 ? -12.344 -18.844 -28.359 1 98 497 MET A N 1
ATOM 3964 C CA . MET A 1 497 ? -11.172 -18.484 -29.156 1 98 497 MET A CA 1
ATOM 3965 C C . MET A 1 497 ? -9.914 -18.453 -28.297 1 98 497 MET A C 1
ATOM 3967 O O . MET A 1 497 ? -9.945 -17.938 -27.172 1 98 497 MET A O 1
ATOM 3971 N N . VAL A 1 498 ? -8.812 -19.094 -28.797 1 97.75 498 VAL A N 1
ATOM 3972 C CA . VAL A 1 498 ? -7.57 -19.062 -28.031 1 97.75 498 VAL A CA 1
ATOM 3973 C C . VAL A 1 498 ? -6.379 -19.234 -28.969 1 97.75 498 VAL A C 1
ATOM 3975 O O . VAL A 1 498 ? -6.465 -19.953 -29.969 1 97.75 498 VAL A O 1
ATOM 3978 N N . ALA A 1 499 ? -5.367 -18.547 -28.672 1 97 499 ALA A N 1
ATOM 3979 C CA . ALA A 1 499 ? -4.137 -18.703 -29.438 1 97 499 ALA A CA 1
ATOM 3980 C C . ALA A 1 499 ? -3.309 -19.875 -28.906 1 97 499 ALA A C 1
ATOM 3982 O O . ALA A 1 499 ? -3.322 -20.156 -27.703 1 97 499 ALA A O 1
ATOM 3983 N N . PHE A 1 500 ? -2.656 -20.547 -29.734 1 95.25 500 PHE A N 1
ATOM 3984 C CA . PHE A 1 500 ? -1.692 -21.594 -29.406 1 95.25 500 PHE A CA 1
ATOM 3985 C C . PHE A 1 500 ? -0.619 -21.703 -30.484 1 95.25 500 PHE A C 1
ATOM 3987 O O . PHE A 1 500 ? -0.932 -21.781 -31.672 1 95.25 500 PHE A O 1
ATOM 3994 N N . GLY A 1 501 ? 0.566 -21.578 -30.016 1 91.12 501 GLY A N 1
ATOM 3995 C CA . GLY A 1 501 ? 1.637 -21.516 -30.984 1 91.12 501 GLY A CA 1
ATOM 3996 C C . GLY A 1 501 ? 1.521 -20.328 -31.922 1 91.12 501 GLY A C 1
ATOM 3997 O O . GLY A 1 501 ? 1.431 -19.188 -31.469 1 91.12 501 GLY A O 1
ATOM 3998 N N . ASP A 1 502 ? 1.494 -20.625 -33.219 1 91.19 502 ASP A N 1
ATOM 3999 C CA . ASP A 1 502 ? 1.397 -19.562 -34.219 1 91.19 502 ASP A CA 1
ATOM 4000 C C . ASP A 1 502 ? -0.002 -19.516 -34.812 1 91.19 502 ASP A C 1
ATOM 4002 O O . ASP A 1 502 ? -0.178 -19.031 -35.938 1 91.19 502 ASP A O 1
ATOM 4006 N N . SER A 1 503 ? -0.863 -20.062 -34.062 1 95.69 503 SER A N 1
ATOM 4007 C CA . SER A 1 503 ? -2.211 -20.188 -34.625 1 95.69 503 SER A CA 1
ATOM 4008 C C . SER A 1 503 ? -3.258 -19.703 -33.625 1 95.69 503 SER A C 1
ATOM 4010 O O . SER A 1 503 ? -2.951 -19.484 -32.438 1 95.69 503 SER A O 1
ATOM 4012 N N . ILE A 1 504 ? -4.445 -19.516 -34.156 1 98.06 504 ILE A N 1
ATOM 4013 C CA . ILE A 1 504 ? -5.605 -19.188 -33.344 1 98.06 504 ILE A CA 1
ATOM 4014 C C . ILE A 1 504 ? -6.703 -20.234 -33.531 1 98.06 504 ILE A C 1
ATOM 4016 O O . ILE A 1 504 ? -7.059 -20.547 -34.688 1 98.06 504 ILE A O 1
ATOM 4020 N N . PHE A 1 505 ? -7.152 -20.766 -32.5 1 98.12 505 PHE A N 1
ATOM 4021 C CA . PHE A 1 505 ? -8.172 -21.797 -32.469 1 98.12 505 PHE A CA 1
ATOM 4022 C C . PHE A 1 505 ? -9.539 -21.203 -32.156 1 98.12 505 PHE A C 1
ATOM 4024 O O . PHE A 1 505 ? -9.68 -20.375 -31.25 1 98.12 505 PHE A O 1
ATOM 4031 N N . VAL A 1 506 ? -10.617 -21.562 -32.906 1 98.38 506 VAL A N 1
ATOM 4032 C CA . VAL A 1 506 ? -11.977 -21.109 -32.656 1 98.38 506 VAL A CA 1
ATOM 4033 C C . VAL A 1 506 ? -12.93 -22.312 -32.688 1 98.38 506 VAL A C 1
ATOM 4035 O O . VAL A 1 506 ? -12.852 -23.156 -33.562 1 98.38 506 VAL A O 1
ATOM 4038 N N . THR A 1 507 ? -13.867 -22.375 -31.75 1 98.06 507 THR A N 1
ATOM 4039 C CA . THR A 1 507 ? -14.82 -23.469 -31.719 1 98.06 507 THR A CA 1
ATOM 4040 C C . THR A 1 507 ? -16.125 -23.047 -31.062 1 98.06 507 THR A C 1
ATOM 4042 O O . THR A 1 507 ? -16.156 -22.031 -30.344 1 98.06 507 THR A O 1
ATOM 4045 N N . GLY A 1 508 ? -17.188 -23.75 -31.391 1 97 508 GLY A N 1
ATOM 4046 C CA . GLY A 1 508 ? -18.469 -23.547 -30.734 1 97 508 GLY A CA 1
ATOM 4047 C C . GLY A 1 508 ? -19.141 -22.234 -31.125 1 97 508 GLY A C 1
ATOM 4048 O O . GLY A 1 508 ? -18.812 -21.641 -32.156 1 97 508 GLY A O 1
ATOM 4049 N N . GLY A 1 509 ? -20.141 -21.844 -30.266 1 96.94 509 GLY A N 1
ATOM 4050 C CA . GLY A 1 509 ? -20.906 -20.641 -30.516 1 96.94 509 GLY A CA 1
ATOM 4051 C C . GLY A 1 509 ? -22.297 -20.922 -31.047 1 96.94 509 GLY A C 1
ATOM 4052 O O . GLY A 1 509 ? -22.781 -22.047 -30.984 1 96.94 509 GLY A O 1
ATOM 4053 N N . ASN A 1 510 ? -22.875 -19.828 -31.406 1 94.31 510 ASN A N 1
ATOM 4054 C CA . ASN A 1 510 ? -24.25 -19.875 -31.906 1 94.31 510 ASN A CA 1
ATOM 4055 C C . ASN A 1 510 ? -24.438 -18.969 -33.125 1 94.31 510 ASN A C 1
ATOM 4057 O O . ASN A 1 510 ? -23.797 -17.922 -33.219 1 94.31 510 ASN A O 1
ATOM 4061 N N . ALA A 1 511 ? -25.312 -19.312 -34.062 1 88.12 511 ALA A N 1
ATOM 4062 C CA . ALA A 1 511 ? -25.594 -18.5 -35.25 1 88.12 511 ALA A CA 1
ATOM 4063 C C . ALA A 1 511 ? -27.094 -18.234 -35.375 1 88.12 511 ALA A C 1
ATOM 4065 O O . ALA A 1 511 ? -27.5 -17.453 -36.25 1 88.12 511 ALA A O 1
ATOM 4066 N N . GLY A 1 512 ? -27.969 -18.594 -34.688 1 81.5 512 GLY A N 1
ATOM 4067 C CA . GLY A 1 512 ? -29.391 -18.484 -34.938 1 81.5 512 GLY A CA 1
ATOM 4068 C C . GLY A 1 512 ? -30 -17.203 -34.375 1 81.5 512 GLY A C 1
ATOM 4069 O O . GLY A 1 512 ? -29.594 -16.734 -33.312 1 81.5 512 GLY A O 1
ATOM 4070 N N . LEU A 1 513 ? -30.875 -16.531 -35.156 1 78.75 513 LEU A N 1
ATOM 4071 C CA . LEU A 1 513 ? -31.578 -15.336 -34.719 1 78.75 513 LEU A CA 1
ATOM 4072 C C . LEU A 1 513 ? -32.906 -15.695 -34.031 1 78.75 513 LEU A C 1
ATOM 4074 O O . LEU A 1 513 ? -33.062 -15.508 -32.844 1 78.75 513 LEU A O 1
ATOM 4078 N N . ASN A 1 514 ? -33.781 -16.281 -34.812 1 79.12 514 ASN A N 1
ATOM 4079 C CA . ASN A 1 514 ? -35.094 -16.672 -34.281 1 79.12 514 ASN A CA 1
ATOM 4080 C C . ASN A 1 514 ? -35 -17.953 -33.469 1 79.12 514 ASN A C 1
ATOM 4082 O O . ASN A 1 514 ? -35.594 -18.062 -32.406 1 79.12 514 ASN A O 1
ATOM 4086 N N . LYS A 1 515 ? -34.219 -18.891 -33.969 1 85.5 515 LYS A N 1
ATOM 4087 C CA . LYS A 1 515 ? -33.938 -20.125 -33.25 1 85.5 515 LYS A CA 1
ATOM 4088 C C . LYS A 1 515 ? -32.438 -20.344 -33.094 1 85.5 515 LYS A C 1
ATOM 4090 O O . LYS A 1 515 ? -31.688 -20.391 -34.094 1 85.5 515 LYS A O 1
ATOM 4095 N N . ARG A 1 516 ? -32 -20.484 -31.859 1 88.5 516 ARG A N 1
ATOM 4096 C CA . ARG A 1 516 ? -30.578 -20.656 -31.578 1 88.5 516 ARG A CA 1
ATOM 4097 C C . ARG A 1 516 ? -30.094 -22.016 -32.094 1 88.5 516 ARG A C 1
ATOM 4099 O O . ARG A 1 516 ? -30.766 -23.031 -31.938 1 88.5 516 ARG A O 1
ATOM 4106 N N . VAL A 1 517 ? -28.969 -21.953 -32.75 1 91.75 517 VAL A N 1
ATOM 4107 C CA . VAL A 1 517 ? -28.359 -23.156 -33.281 1 91.75 517 VAL A CA 1
ATOM 4108 C C . VAL A 1 517 ? -26.906 -23.25 -32.812 1 91.75 517 VAL A C 1
ATOM 4110 O O . VAL A 1 517 ? -26.094 -22.359 -33.094 1 91.75 517 VAL A O 1
ATOM 4113 N N . ASP A 1 518 ? -26.562 -24.391 -32.219 1 94.94 518 ASP A N 1
ATOM 4114 C CA . ASP A 1 518 ? -25.203 -24.609 -31.766 1 94.94 518 ASP A CA 1
ATOM 4115 C C . ASP A 1 518 ? -24.281 -24.922 -32.938 1 94.94 518 ASP A C 1
ATOM 4117 O O . ASP A 1 518 ? -24.641 -25.703 -33.844 1 94.94 518 ASP A O 1
ATOM 4121 N N . ILE A 1 519 ? -23.141 -24.344 -32.906 1 95.81 519 ILE A N 1
ATOM 4122 C CA . ILE A 1 519 ? -22.156 -24.578 -33.938 1 95.81 519 ILE A CA 1
ATOM 4123 C C . ILE A 1 519 ? -21.188 -25.672 -33.5 1 95.81 519 ILE A C 1
ATOM 4125 O O . ILE A 1 519 ? -20.578 -25.578 -32.438 1 95.81 519 ILE A O 1
ATOM 4129 N N . HIS A 1 520 ? -20.922 -26.656 -34.406 1 94.12 520 HIS A N 1
ATOM 4130 C CA . HIS A 1 520 ? -20.047 -27.781 -34.156 1 94.12 520 HIS A CA 1
ATOM 4131 C C . HIS A 1 520 ? -18.656 -27.547 -34.688 1 94.12 520 HIS A C 1
ATOM 4133 O O . HIS A 1 520 ? -17.672 -28.078 -34.156 1 94.12 520 HIS A O 1
ATOM 4139 N N . GLU A 1 521 ? -18.609 -26.844 -35.656 1 96.19 521 GLU A N 1
ATOM 4140 C CA . GLU A 1 521 ? -17.391 -26.734 -36.469 1 96.19 521 GLU A CA 1
ATOM 4141 C C . GLU A 1 521 ? -16.281 -26.031 -35.656 1 96.19 521 GLU A C 1
ATOM 4143 O O . GLU A 1 521 ? -16.547 -25.062 -34.938 1 96.19 521 GLU A O 1
ATOM 4148 N N . THR A 1 522 ? -15.125 -26.562 -35.75 1 98.25 522 THR A N 1
ATOM 4149 C CA . THR A 1 522 ? -13.898 -26.016 -35.188 1 98.25 522 THR A CA 1
ATOM 4150 C C . THR A 1 522 ? -12.922 -25.625 -36.312 1 98.25 522 THR A C 1
ATOM 4152 O O . THR A 1 522 ? -12.773 -26.359 -37.281 1 98.25 522 THR A O 1
ATOM 4155 N N . GLU A 1 523 ? -12.352 -24.484 -36.219 1 97.81 523 GLU A N 1
ATOM 4156 C CA . GLU A 1 523 ? -11.422 -24.047 -37.25 1 97.81 523 GLU A CA 1
ATOM 4157 C C . GLU A 1 523 ? -10.203 -23.359 -36.656 1 97.81 523 GLU A C 1
ATOM 4159 O O . GLU A 1 523 ? -10.266 -22.844 -35.531 1 97.81 523 GLU A O 1
ATOM 4164 N N . ILE A 1 524 ? -9.078 -23.422 -37.281 1 98.38 524 ILE A N 1
ATOM 4165 C CA . ILE A 1 524 ? -7.797 -22.859 -36.875 1 98.38 524 ILE A CA 1
ATOM 4166 C C . ILE A 1 524 ? -7.328 -21.828 -37.906 1 98.38 524 ILE A C 1
ATOM 4168 O O . ILE A 1 524 ? -7.332 -22.094 -39.094 1 98.38 524 ILE A O 1
ATOM 4172 N N . TYR A 1 525 ? -6.996 -20.703 -37.406 1 98.25 525 TYR A N 1
ATOM 4173 C CA . TYR A 1 525 ? -6.504 -19.609 -38.219 1 98.25 525 TYR A CA 1
ATOM 4174 C C . TYR A 1 525 ? -4.98 -19.547 -38.188 1 98.25 525 TYR A C 1
ATOM 4176 O O . TYR A 1 525 ? -4.375 -19.562 -37.125 1 98.25 525 TYR A O 1
ATOM 4184 N N . SER A 1 526 ? -4.367 -19.469 -39.344 1 96.62 526 SER A N 1
ATOM 4185 C CA . SER A 1 526 ? -2.938 -19.219 -39.469 1 96.62 526 SER A CA 1
ATOM 4186 C C . SER A 1 526 ? -2.656 -17.75 -39.781 1 96.62 526 SER A C 1
ATOM 4188 O O . SER A 1 526 ? -2.99 -17.266 -40.844 1 96.62 526 SER A O 1
ATOM 4190 N N . ALA A 1 527 ? -2.018 -17.156 -38.875 1 92.19 527 ALA A N 1
ATOM 4191 C CA . ALA A 1 527 ? -1.7 -15.742 -39.094 1 92.19 527 ALA A CA 1
ATOM 4192 C C . ALA A 1 527 ? -0.702 -15.562 -40.219 1 92.19 527 ALA A C 1
ATOM 4194 O O . ALA A 1 527 ? -0.719 -14.547 -40.906 1 92.19 527 ALA A O 1
ATOM 4195 N N . MET A 1 528 ? 0.129 -16.516 -40.406 1 92.38 528 MET A N 1
ATOM 4196 C CA . MET A 1 528 ? 1.142 -16.469 -41.438 1 92.38 528 MET A CA 1
ATOM 4197 C C . MET A 1 528 ? 0.495 -16.516 -42.812 1 92.38 528 MET A C 1
ATOM 4199 O O . MET A 1 528 ? 0.832 -15.719 -43.688 1 92.38 528 MET A O 1
ATOM 4203 N N . SER A 1 529 ? -0.477 -17.344 -42.969 1 95.25 529 SER A N 1
ATOM 4204 C CA . SER A 1 529 ? -1.088 -17.531 -44.281 1 95.25 529 SER A CA 1
ATOM 4205 C C . SER A 1 529 ? -2.408 -16.781 -44.375 1 95.25 529 SER A C 1
ATOM 4207 O O . SER A 1 529 ? -2.973 -16.656 -45.469 1 95.25 529 SER A O 1
ATOM 4209 N N . ASP A 1 530 ? -2.914 -16.266 -43.312 1 96.5 530 ASP A N 1
ATOM 4210 C CA . ASP A 1 530 ? -4.211 -15.602 -43.281 1 96.5 530 ASP A CA 1
ATOM 4211 C C . ASP A 1 530 ? -5.316 -16.516 -43.812 1 96.5 530 ASP A C 1
ATOM 4213 O O . ASP A 1 530 ? -6.082 -16.109 -44.688 1 96.5 530 ASP A O 1
ATOM 4217 N N . GLN A 1 531 ? -5.281 -17.719 -43.312 1 97.31 531 GLN A N 1
ATOM 4218 C CA . GLN A 1 531 ? -6.258 -18.703 -43.781 1 97.31 531 GLN A CA 1
ATOM 4219 C C . GLN A 1 531 ? -6.789 -19.531 -42.594 1 97.31 531 GLN A C 1
ATOM 4221 O O . GLN A 1 531 ? -6.102 -19.703 -41.594 1 97.31 531 GLN A O 1
ATOM 4226 N N . TRP A 1 532 ? -8.023 -20.031 -42.844 1 98.06 532 TRP A N 1
ATOM 4227 C CA . TRP A 1 532 ? -8.664 -20.906 -41.844 1 98.06 532 TRP A CA 1
ATOM 4228 C C . TRP A 1 532 ? -8.625 -22.359 -42.312 1 98.06 532 TRP A C 1
ATOM 4230 O O . TRP A 1 532 ? -8.797 -22.641 -43.5 1 98.06 532 TRP A O 1
ATOM 4240 N N . THR A 1 533 ? -8.438 -23.25 -41.406 1 97.94 533 THR A N 1
ATOM 4241 C CA . THR A 1 533 ? -8.516 -24.688 -41.656 1 97.94 533 THR A CA 1
ATOM 4242 C C . THR A 1 533 ? -9.508 -25.344 -40.688 1 97.94 533 THR A C 1
ATOM 4244 O O . THR A 1 533 ? -9.484 -25.109 -39.5 1 97.94 533 THR A O 1
ATOM 4247 N N . LEU A 1 534 ? -10.406 -26.172 -41.25 1 98.12 534 LEU A N 1
ATOM 4248 C CA . LEU A 1 534 ? -11.352 -26.906 -40.438 1 98.12 534 LEU A CA 1
ATOM 4249 C C . LEU A 1 534 ? -10.688 -28.125 -39.812 1 98.12 534 LEU A C 1
ATOM 4251 O O . LEU A 1 534 ? -9.906 -28.828 -40.469 1 98.12 534 LEU A O 1
ATOM 4255 N N . VAL A 1 535 ? -10.953 -28.406 -38.594 1 98.31 535 VAL A N 1
ATOM 4256 C CA . VAL A 1 535 ? -10.43 -29.562 -37.875 1 98.31 535 VAL A CA 1
ATOM 4257 C C . VAL A 1 535 ? -11.578 -30.312 -37.188 1 98.31 535 VAL A C 1
ATOM 4259 O O . VAL A 1 535 ? -12.75 -30.109 -37.531 1 98.31 535 VAL A O 1
ATOM 4262 N N . ALA A 1 536 ? -11.242 -31.312 -36.312 1 98.25 536 ALA A N 1
ATOM 4263 C CA . ALA A 1 536 ? -12.281 -32.125 -35.688 1 98.25 536 ALA A CA 1
ATOM 4264 C C . ALA A 1 536 ? -13.32 -31.234 -34.969 1 98.25 536 ALA A C 1
ATOM 4266 O O . ALA A 1 536 ? -12.961 -30.344 -34.219 1 98.25 536 ALA A O 1
ATOM 4267 N N . PRO A 1 537 ? -14.523 -31.438 -35.25 1 97.81 537 PRO A N 1
ATOM 4268 C CA . PRO A 1 537 ? -15.57 -30.594 -34.688 1 97.81 537 PRO A CA 1
ATOM 4269 C C . PRO A 1 537 ? -15.781 -30.859 -33.188 1 97.81 537 PRO A C 1
ATOM 4271 O O . PRO A 1 537 ? -15.453 -31.938 -32.688 1 97.81 537 PRO A O 1
ATOM 4274 N N . LEU A 1 538 ? -16.266 -29.875 -32.531 1 97.25 538 LEU A N 1
ATOM 4275 C CA . LEU A 1 538 ? -16.609 -29.984 -31.109 1 97.25 538 LEU A CA 1
ATOM 4276 C C . LEU A 1 538 ? -17.656 -31.078 -30.891 1 97.25 538 LEU A C 1
ATOM 4278 O O . LEU A 1 538 ? -18.766 -31 -31.422 1 97.25 538 LEU A O 1
ATOM 4282 N N . PRO A 1 539 ? -17.375 -32.062 -30.062 1 96.06 539 PRO A N 1
ATOM 4283 C CA . PRO A 1 539 ? -18.297 -33.219 -29.906 1 96.06 539 PRO A CA 1
ATOM 4284 C C . PRO A 1 539 ? -19.641 -32.812 -29.297 1 96.06 539 PRO A C 1
ATOM 4286 O O . PRO A 1 539 ? -20.688 -33.25 -29.781 1 96.06 539 PRO A O 1
ATOM 4289 N N . LEU A 1 540 ? -19.562 -32.062 -28.281 1 95.31 540 LEU A N 1
ATOM 4290 C CA . LEU A 1 540 ? -20.766 -31.516 -27.688 1 95.31 540 LEU A CA 1
ATOM 4291 C C . LEU A 1 540 ? -20.875 -30.016 -27.953 1 95.31 540 LEU A C 1
ATOM 4293 O O . LEU A 1 540 ? -20.375 -29.203 -27.188 1 95.31 540 LEU A O 1
ATOM 4297 N N . PRO A 1 541 ? -21.594 -29.688 -29 1 94.62 541 PRO A N 1
ATOM 4298 C CA . PRO A 1 541 ? -21.641 -28.281 -29.375 1 94.62 541 PRO A CA 1
ATOM 4299 C C . PRO A 1 541 ? -22.391 -27.422 -28.344 1 94.62 541 PRO A C 1
ATOM 4301 O O . PRO A 1 541 ? -23.406 -27.859 -27.797 1 94.62 541 PRO A O 1
ATOM 4304 N N . HIS A 1 542 ? -21.922 -26.266 -28.031 1 94.88 542 HIS A N 1
ATOM 4305 C CA . HIS A 1 542 ? -22.5 -25.344 -27.062 1 94.88 542 HIS A CA 1
ATOM 4306 C C . HIS A 1 542 ? -21.922 -23.938 -27.25 1 94.88 542 HIS A C 1
ATOM 4308 O O . HIS A 1 542 ? -21.078 -23.703 -28.125 1 94.88 542 HIS A O 1
ATOM 4314 N N . SER A 1 543 ? -22.5 -23.031 -26.547 1 95.19 543 SER A N 1
ATOM 4315 C CA . SER A 1 543 ? -22.047 -21.641 -26.5 1 95.19 543 SER A CA 1
ATOM 4316 C C . SER A 1 543 ? -21.703 -21.219 -25.078 1 95.19 543 SER A C 1
ATOM 4318 O O . SER A 1 543 ? -22.062 -21.891 -24.109 1 95.19 543 SER A O 1
ATOM 4320 N N . GLU A 1 544 ? -20.859 -20.156 -24.984 1 94.88 544 GLU A N 1
ATOM 4321 C CA . GLU A 1 544 ? -20.547 -19.5 -23.719 1 94.88 544 GLU A CA 1
ATOM 4322 C C . GLU A 1 544 ? -19.672 -20.391 -22.828 1 94.88 544 GLU A C 1
ATOM 4324 O O . GLU A 1 544 ? -19.781 -20.344 -21.609 1 94.88 544 GLU A O 1
ATOM 4329 N N . GLY A 1 545 ? -18.969 -21.234 -23.391 1 94.88 545 GLY A N 1
ATOM 4330 C CA . GLY A 1 545 ? -17.969 -21.984 -22.641 1 94.88 545 GLY A CA 1
ATOM 4331 C C . GLY A 1 545 ? -16.672 -21.219 -22.438 1 94.88 545 GLY A C 1
ATOM 4332 O O . GLY A 1 545 ? -16.312 -20.375 -23.266 1 94.88 545 GLY A O 1
ATOM 4333 N N . GLY A 1 546 ? -15.961 -21.5 -21.344 1 96.75 546 GLY A N 1
ATOM 4334 C CA . GLY A 1 546 ? -14.609 -20.969 -21.188 1 96.75 546 GLY A CA 1
ATOM 4335 C C . GLY A 1 546 ? -13.57 -21.75 -21.969 1 96.75 546 GLY A C 1
ATOM 4336 O O . GLY A 1 546 ? -13.727 -22.953 -22.203 1 96.75 546 GLY A O 1
ATOM 4337 N N . CYS A 1 547 ? -12.547 -21.062 -22.344 1 97.06 547 CYS A N 1
ATOM 4338 C CA . CYS A 1 547 ? -11.523 -21.688 -23.172 1 97.06 547 CYS A CA 1
ATOM 4339 C C . CYS A 1 547 ? -10.125 -21.25 -22.75 1 97.06 547 CYS A C 1
ATOM 4341 O O . CYS A 1 547 ? -9.906 -20.094 -22.422 1 97.06 547 CYS A O 1
ATOM 4343 N N . ALA A 1 548 ? -9.172 -22.203 -22.781 1 96.81 548 ALA A N 1
ATOM 4344 C CA . ALA A 1 548 ? -7.785 -21.906 -22.453 1 96.81 548 ALA A CA 1
ATOM 4345 C C . ALA A 1 548 ? -6.84 -22.938 -23.047 1 96.81 548 ALA A C 1
ATOM 4347 O O . ALA A 1 548 ? -7.219 -24.109 -23.219 1 96.81 548 ALA A O 1
ATOM 4348 N N . TYR A 1 549 ? -5.723 -22.516 -23.422 1 96.69 549 TYR A N 1
ATOM 4349 C CA . TYR A 1 549 ? -4.629 -23.406 -23.781 1 96.69 549 TYR A CA 1
ATOM 4350 C C . TYR A 1 549 ? -3.814 -23.781 -22.547 1 96.69 549 TYR A C 1
ATOM 4352 O O . TYR A 1 549 ? -3.283 -22.906 -21.859 1 96.69 549 TYR A O 1
ATOM 4360 N N . TYR A 1 550 ? -3.77 -25.016 -22.281 1 95.38 550 TYR A N 1
ATOM 4361 C CA . TYR A 1 550 ? -3.141 -25.484 -21.047 1 95.38 550 TYR A CA 1
ATOM 4362 C C . TYR A 1 550 ? -2.531 -26.875 -21.234 1 95.38 550 TYR A C 1
ATOM 4364 O O . TYR A 1 550 ? -3.201 -27.797 -21.703 1 95.38 550 TYR A O 1
ATOM 4372 N N . ASP A 1 551 ? -1.189 -26.969 -20.953 1 92.81 551 ASP A N 1
ATOM 4373 C CA . ASP A 1 551 ? -0.465 -28.234 -20.953 1 92.81 551 ASP A CA 1
ATOM 4374 C C . ASP A 1 551 ? -0.527 -28.891 -22.328 1 92.81 551 ASP A C 1
ATOM 4376 O O . ASP A 1 551 ? -0.854 -30.078 -22.438 1 92.81 551 ASP A O 1
ATOM 4380 N N . GLY A 1 552 ? -0.464 -28.094 -23.297 1 94.19 552 GLY A N 1
ATOM 4381 C CA . GLY A 1 552 ? -0.36 -28.594 -24.656 1 94.19 552 GLY A CA 1
ATOM 4382 C C . GLY A 1 552 ? -1.706 -28.906 -25.281 1 94.19 552 GLY A C 1
ATOM 4383 O O . GLY A 1 552 ? -1.774 -29.391 -26.422 1 94.19 552 GLY A O 1
ATOM 4384 N N . LYS A 1 553 ? -2.703 -28.641 -24.578 1 96.75 553 LYS A N 1
ATOM 4385 C CA . LYS A 1 553 ? -4.051 -28.891 -25.094 1 96.75 553 LYS A CA 1
ATOM 4386 C C . LYS A 1 553 ? -4.926 -27.656 -24.953 1 96.75 553 LYS A C 1
ATOM 4388 O O . LYS A 1 553 ? -4.559 -26.688 -24.266 1 96.75 553 LYS A O 1
ATOM 4393 N N . ILE A 1 554 ? -6.035 -27.688 -25.672 1 97.62 554 ILE A N 1
ATOM 4394 C CA . ILE A 1 554 ? -7.027 -26.609 -25.578 1 97.62 554 ILE A CA 1
ATOM 4395 C C . ILE A 1 554 ? -8.266 -27.125 -24.844 1 97.62 554 ILE A C 1
ATOM 4397 O O . ILE A 1 554 ? -8.875 -28.109 -25.25 1 97.62 554 ILE A O 1
ATOM 4401 N N . PHE A 1 555 ? -8.602 -26.484 -23.812 1 97.44 555 PHE A N 1
ATOM 4402 C CA . PHE A 1 555 ? -9.734 -26.906 -22.984 1 97.44 555 PHE A CA 1
ATOM 4403 C C . PHE A 1 555 ? -10.93 -26 -23.234 1 97.44 555 PHE A C 1
ATOM 4405 O O . PHE A 1 555 ? -10.781 -24.781 -23.344 1 97.44 555 PHE A O 1
ATOM 4412 N N . VAL A 1 556 ? -12.078 -26.531 -23.328 1 97.56 556 VAL A N 1
ATOM 4413 C CA . VAL A 1 556 ? -13.367 -25.844 -23.344 1 97.56 556 VAL A CA 1
ATOM 4414 C C . VAL A 1 556 ? -14.25 -26.375 -22.219 1 97.56 556 VAL A C 1
ATOM 4416 O O . VAL A 1 556 ? -14.57 -27.562 -22.172 1 97.56 556 VAL A O 1
ATOM 4419 N N . VAL A 1 557 ? -14.641 -25.484 -21.375 1 96.62 557 VAL A N 1
ATOM 4420 C CA . VAL A 1 557 ? -15.273 -25.922 -20.141 1 96.62 557 VAL A CA 1
ATOM 4421 C C . VAL A 1 557 ? -16.641 -25.25 -20 1 96.62 557 VAL A C 1
ATOM 4423 O O . VAL A 1 557 ? -16.766 -24.031 -20.188 1 96.62 557 VAL A O 1
ATOM 4426 N N . GLY A 1 558 ? -17.625 -26.062 -19.594 1 96.62 558 GLY A N 1
ATOM 4427 C CA . GLY A 1 558 ? -18.969 -25.531 -19.375 1 96.62 558 GLY A CA 1
ATOM 4428 C C . GLY A 1 558 ? -19.641 -25.078 -20.656 1 96.62 558 GLY A C 1
ATOM 4429 O O . GLY A 1 558 ? -19.438 -25.672 -21.719 1 96.62 558 GLY A O 1
ATOM 4430 N N . GLY A 1 559 ? -20.609 -24.125 -20.453 1 96.81 559 GLY A N 1
ATOM 4431 C CA . GLY A 1 559 ? -21.359 -23.578 -21.578 1 96.81 559 GLY A CA 1
ATOM 4432 C C . GLY A 1 559 ? -22.828 -23.969 -21.562 1 96.81 559 GLY A C 1
ATOM 4433 O O . GLY A 1 559 ? -23.312 -24.562 -20.594 1 96.81 559 GLY A O 1
ATOM 4434 N N . TYR A 1 560 ? -23.438 -23.547 -22.594 1 96 560 TYR A N 1
ATOM 4435 C CA . TYR A 1 560 ? -24.875 -23.828 -22.734 1 96 560 TYR A CA 1
ATOM 4436 C C . TYR A 1 560 ? -25.156 -24.516 -24.062 1 96 560 TYR A C 1
ATOM 4438 O O . TYR A 1 560 ? -24.797 -24 -25.125 1 96 560 TYR A O 1
ATOM 4446 N N . SER A 1 561 ? -25.828 -25.594 -23.938 1 95.81 561 SER A N 1
ATOM 4447 C CA . SER A 1 561 ? -26.281 -26.297 -25.141 1 95.81 561 SER A CA 1
ATOM 4448 C C . SER A 1 561 ? -27.719 -25.953 -25.469 1 95.81 561 SER A C 1
ATOM 4450 O O . SER A 1 561 ? -28.641 -26.312 -24.734 1 95.81 561 SER A O 1
ATOM 4452 N N . TRP A 1 562 ? -27.844 -25.359 -26.531 1 93.38 562 TRP A N 1
ATOM 4453 C CA . TRP A 1 562 ? -29.188 -24.984 -26.938 1 93.38 562 TRP A CA 1
ATOM 4454 C C . TRP A 1 562 ? -29.969 -26.203 -27.438 1 93.38 562 TRP A C 1
ATOM 4456 O O . TRP A 1 562 ? -31.188 -26.25 -27.328 1 93.38 562 TRP A O 1
ATOM 4466 N N . THR A 1 563 ? -29.266 -27.109 -27.922 1 91.38 563 THR A N 1
ATOM 4467 C CA . THR A 1 563 ? -29.875 -28.359 -28.359 1 91.38 563 THR A CA 1
ATOM 4468 C C . THR A 1 563 ? -30.453 -29.109 -27.156 1 91.38 563 THR A C 1
ATOM 4470 O O . THR A 1 563 ? -31.562 -29.641 -27.219 1 91.38 563 THR A O 1
ATOM 4473 N N . GLN A 1 564 ? -29.719 -29.078 -26.141 1 92.19 564 GLN A N 1
ATOM 4474 C CA . GLN A 1 564 ? -30.156 -29.797 -24.938 1 92.19 564 GLN A CA 1
ATOM 4475 C C . GLN A 1 564 ? -30.875 -28.859 -23.969 1 92.19 564 GLN A C 1
ATOM 4477 O O . GLN A 1 564 ? -31.453 -29.312 -22.984 1 92.19 564 GLN A O 1
ATOM 4482 N N . GLN A 1 565 ? -30.797 -27.688 -24.172 1 91.5 565 GLN A N 1
ATOM 4483 C CA . GLN A 1 565 ? -31.438 -26.641 -23.391 1 91.5 565 GLN A CA 1
ATOM 4484 C C . GLN A 1 565 ? -30.969 -26.703 -21.938 1 91.5 565 GLN A C 1
ATOM 4486 O O . GLN A 1 565 ? -31.797 -26.703 -21.016 1 91.5 565 GLN A O 1
ATOM 4491 N N . LYS A 1 566 ? -29.703 -26.719 -21.797 1 93.38 566 LYS A N 1
ATOM 4492 C CA . LYS A 1 566 ? -29.188 -26.75 -20.422 1 93.38 566 LYS A CA 1
ATOM 4493 C C . LYS A 1 566 ? -27.734 -26.25 -20.375 1 93.38 566 LYS A C 1
ATOM 4495 O O . LYS A 1 566 ? -27.031 -26.266 -21.391 1 93.38 566 LYS A O 1
ATOM 4500 N N . CYS A 1 567 ? -27.312 -25.922 -19.156 1 95.12 567 CYS A N 1
ATOM 4501 C CA . CYS A 1 567 ? -25.891 -25.672 -18.875 1 95.12 567 CYS A CA 1
ATOM 4502 C C . CYS A 1 567 ? -25.109 -26.969 -18.812 1 95.12 567 CYS A C 1
ATOM 4504 O O . CYS A 1 567 ? -25.641 -28 -18.422 1 95.12 567 CYS A O 1
ATOM 4506 N N . LEU A 1 568 ? -23.922 -26.875 -19.125 1 95.44 568 LEU A N 1
ATOM 4507 C CA . LEU A 1 568 ? -23.078 -28.062 -19.156 1 95.44 568 LEU A CA 1
ATOM 4508 C C . LEU A 1 568 ? -22.047 -28.016 -18.047 1 95.44 568 LEU A C 1
ATOM 4510 O O . LEU A 1 568 ? -21.562 -26.953 -17.656 1 95.44 568 LEU A O 1
ATOM 4514 N N . SER A 1 569 ? -21.672 -29.156 -17.516 1 94.62 569 SER A N 1
ATOM 4515 C CA . SER A 1 569 ? -20.547 -29.297 -16.578 1 94.62 569 SER A CA 1
ATOM 4516 C C . SER A 1 569 ? -19.344 -29.938 -17.25 1 94.62 569 SER A C 1
ATOM 4518 O O . SER A 1 569 ? -18.281 -30.062 -16.641 1 94.62 569 SER A O 1
ATOM 4520 N N . THR A 1 570 ? -19.453 -30.281 -18.453 1 94.06 570 THR A N 1
ATOM 4521 C CA . THR A 1 570 ? -18.469 -31.109 -19.156 1 94.06 570 THR A CA 1
ATOM 4522 C C . THR A 1 570 ? -17.203 -30.312 -19.438 1 94.06 570 THR A C 1
ATOM 4524 O O . THR A 1 570 ? -17.25 -29.125 -19.766 1 94.06 570 THR A O 1
ATOM 4527 N N . ILE A 1 571 ? -16.094 -30.969 -19.359 1 96 571 ILE A N 1
ATOM 4528 C CA . ILE A 1 571 ? -14.789 -30.469 -19.781 1 96 571 ILE A CA 1
ATOM 4529 C C . ILE A 1 571 ? -14.344 -31.203 -21.047 1 96 571 ILE A C 1
ATOM 4531 O O . ILE A 1 571 ? -14.219 -32.438 -21.062 1 96 571 ILE A O 1
ATOM 4535 N N . GLN A 1 572 ? -14.164 -30.438 -22.062 1 96.5 572 GLN A N 1
ATOM 4536 C CA . GLN A 1 572 ? -13.688 -31 -23.328 1 96.5 572 GLN A CA 1
ATOM 4537 C C . GLN A 1 572 ? -12.289 -30.484 -23.656 1 96.5 572 GLN A C 1
ATOM 4539 O O . GLN A 1 572 ? -11.992 -29.312 -23.469 1 96.5 572 GLN A O 1
ATOM 4544 N N . SER A 1 573 ? -11.453 -31.375 -24.047 1 96.81 573 SER A N 1
ATOM 4545 C CA . SER A 1 573 ? -10.094 -31 -24.406 1 96.81 573 SER A CA 1
ATOM 4546 C C . SER A 1 573 ? -9.742 -31.422 -25.828 1 96.81 573 SER A C 1
ATOM 4548 O O . SER A 1 573 ? -10.102 -32.531 -26.25 1 96.81 573 SER A O 1
ATOM 4550 N N . TYR A 1 574 ? -9.117 -30.562 -26.516 1 97.69 574 TYR A N 1
ATOM 4551 C CA . TYR A 1 574 ? -8.672 -30.797 -27.875 1 97.69 574 TYR A CA 1
ATOM 4552 C C . TYR A 1 574 ? -7.148 -30.891 -27.938 1 97.69 574 TYR A C 1
ATOM 4554 O O . TYR A 1 574 ? -6.449 -30 -27.453 1 97.69 574 TYR A O 1
ATOM 4562 N N . ASP A 1 575 ? -6.629 -31.906 -28.531 1 97.5 575 ASP A N 1
ATOM 4563 C CA . ASP A 1 575 ? -5.203 -32.062 -28.781 1 97.5 575 ASP A CA 1
ATOM 4564 C C . ASP A 1 575 ? -4.848 -31.672 -30.219 1 97.5 575 ASP A C 1
ATOM 4566 O O . ASP A 1 575 ? -5.109 -32.438 -31.156 1 97.5 575 ASP A O 1
ATOM 4570 N N . PRO A 1 576 ? -4.258 -30.594 -30.391 1 96.06 576 PRO A N 1
ATOM 4571 C CA . PRO A 1 576 ? -3.969 -30.125 -31.734 1 96.06 576 PRO A CA 1
ATOM 4572 C C . PRO A 1 576 ? -3.012 -31.031 -32.5 1 96.06 576 PRO A C 1
ATOM 4574 O O . PRO A 1 576 ? -3.012 -31.047 -33.719 1 96.06 576 PRO A O 1
ATOM 4577 N N . ASN A 1 577 ? -2.219 -31.797 -31.797 1 95.81 577 ASN A N 1
ATOM 4578 C CA . ASN A 1 577 ? -1.279 -32.688 -32.438 1 95.81 577 ASN A CA 1
ATOM 4579 C C . ASN A 1 577 ? -1.982 -33.938 -33 1 95.81 577 ASN A C 1
ATOM 4581 O O . ASN A 1 577 ? -1.552 -34.5 -34 1 95.81 577 ASN A O 1
ATOM 4585 N N . LYS A 1 578 ? -3.078 -34.25 -32.375 1 97.19 578 LYS A N 1
ATOM 4586 C CA . LYS A 1 578 ? -3.797 -35.469 -32.781 1 97.19 578 LYS A CA 1
ATOM 4587 C C . LYS A 1 578 ? -5.09 -35.125 -33.5 1 97.19 578 LYS A C 1
ATOM 4589 O O . LYS A 1 578 ? -5.715 -36 -34.125 1 97.19 578 LYS A O 1
ATOM 4594 N N . ASP A 1 579 ? -5.512 -33.875 -33.469 1 97.88 579 ASP A N 1
ATOM 4595 C CA . ASP A 1 579 ? -6.801 -33.438 -34 1 97.88 579 ASP A CA 1
ATOM 4596 C C . ASP A 1 579 ? -7.938 -34.281 -33.438 1 97.88 579 ASP A C 1
ATOM 4598 O O . ASP A 1 579 ? -8.727 -34.875 -34.188 1 97.88 579 ASP A O 1
ATOM 4602 N N . GLN A 1 580 ? -7.891 -34.375 -32.188 1 98 580 GLN A N 1
ATOM 4603 C CA . GLN A 1 580 ? -8.883 -35.219 -31.484 1 98 580 GLN A CA 1
ATOM 4604 C C . GLN A 1 580 ? -9.383 -34.531 -30.219 1 98 580 GLN A C 1
ATOM 4606 O O . GLN A 1 580 ? -8.641 -33.781 -29.578 1 98 580 GLN A O 1
ATOM 4611 N N . TRP A 1 581 ? -10.602 -34.781 -29.922 1 97.69 581 TRP A N 1
ATOM 4612 C CA . TRP A 1 581 ? -11.227 -34.281 -28.688 1 97.69 581 TRP A CA 1
ATOM 4613 C C . TRP A 1 581 ? -11.328 -35.406 -27.656 1 97.69 581 TRP A C 1
ATOM 4615 O O . TRP A 1 581 ? -11.492 -36.594 -28.016 1 97.69 581 TRP A O 1
ATOM 4625 N N . GLU A 1 582 ? -11.195 -35.062 -26.422 1 95.44 582 GLU A N 1
ATOM 4626 C CA . GLU A 1 582 ? -11.43 -35.938 -25.281 1 95.44 582 GLU A CA 1
ATOM 4627 C C . GLU A 1 582 ? -12.242 -35.25 -24.203 1 95.44 582 GLU A C 1
ATOM 4629 O O . GLU A 1 582 ? -12.461 -34.031 -24.25 1 95.44 582 GLU A O 1
ATOM 4634 N N . ASN A 1 583 ? -12.781 -36.062 -23.312 1 93.94 583 ASN A N 1
ATOM 4635 C CA . ASN A 1 583 ? -13.461 -35.562 -22.125 1 93.94 583 ASN A CA 1
ATOM 4636 C C . ASN A 1 583 ? -12.719 -35.969 -20.844 1 93.94 583 ASN A C 1
ATOM 4638 O O . ASN A 1 583 ? -13.016 -37.031 -20.266 1 93.94 583 ASN A O 1
ATOM 4642 N N . PRO A 1 584 ? -11.867 -35.156 -20.391 1 91.62 584 PRO A N 1
ATOM 4643 C CA . PRO A 1 584 ? -11.07 -35.531 -19.219 1 91.62 584 PRO A CA 1
ATOM 4644 C C . PRO A 1 584 ? -11.891 -35.562 -17.938 1 91.62 584 PRO A C 1
ATOM 4646 O O . PRO A 1 584 ? -11.461 -36.125 -16.938 1 91.62 584 PRO A O 1
ATOM 4649 N N . GLY A 1 585 ? -13.023 -34.875 -17.891 1 91.19 585 GLY A N 1
ATOM 4650 C CA . GLY A 1 585 ? -13.828 -34.844 -16.672 1 91.19 585 GLY A CA 1
ATOM 4651 C C . GLY A 1 585 ? -14.953 -33.844 -16.734 1 91.19 585 GLY A C 1
ATOM 4652 O O . GLY A 1 585 ? -15.312 -33.344 -17.812 1 91.19 585 GLY A O 1
ATOM 4653 N N . ASN A 1 586 ? -15.586 -33.625 -15.469 1 93 586 ASN A N 1
ATOM 4654 C CA . ASN A 1 586 ? -16.703 -32.688 -15.352 1 93 586 ASN A CA 1
ATOM 4655 C C . ASN A 1 586 ? -16.516 -31.766 -14.156 1 93 586 ASN A C 1
ATOM 4657 O O . ASN A 1 586 ? -15.867 -32.125 -13.172 1 93 586 ASN A O 1
ATOM 4661 N N . LEU A 1 587 ? -17.078 -30.609 -14.359 1 92.56 587 LEU A N 1
ATOM 4662 C CA . LEU A 1 587 ? -17.188 -29.719 -13.219 1 92.56 587 LEU A CA 1
ATOM 4663 C C . LEU A 1 587 ? -18.172 -30.25 -12.195 1 92.56 587 LEU A C 1
ATOM 4665 O O . LEU A 1 587 ? -19.062 -31.031 -12.539 1 92.56 587 LEU A O 1
ATOM 4669 N N . PRO A 1 588 ? -18.031 -29.766 -10.93 1 88.94 588 PRO A N 1
ATOM 4670 C CA . PRO A 1 588 ? -19 -30.172 -9.906 1 88.94 588 PRO A CA 1
ATOM 4671 C C . PRO A 1 588 ? -20.391 -29.594 -10.133 1 88.94 588 PRO A C 1
ATOM 4673 O O . PRO A 1 588 ? -21.391 -30.125 -9.633 1 88.94 588 PRO A O 1
ATOM 4676 N N . ILE A 1 589 ? -20.422 -28.484 -10.828 1 91.38 589 ILE A N 1
ATOM 4677 C CA . ILE A 1 589 ? -21.688 -27.797 -11.102 1 91.38 589 ILE A CA 1
ATOM 4678 C C . ILE A 1 589 ? -21.75 -27.406 -12.57 1 91.38 589 ILE A C 1
ATOM 4680 O O . ILE A 1 589 ? -20.719 -27.156 -13.203 1 91.38 589 ILE A O 1
ATOM 4684 N N . GLU A 1 590 ? -23.016 -27.438 -13.07 1 95.31 590 GLU A N 1
ATOM 4685 C CA . GLU A 1 590 ? -23.234 -26.938 -14.43 1 95.31 590 GLU A CA 1
ATOM 4686 C C . GLU A 1 590 ? -23.156 -25.422 -14.477 1 95.31 590 GLU A C 1
ATOM 4688 O O . GLU A 1 590 ? -23.859 -24.734 -13.727 1 95.31 590 GLU A O 1
ATOM 4693 N N . LEU A 1 591 ? -22.312 -24.922 -15.375 1 95.69 591 LEU A N 1
ATOM 4694 C CA . LEU A 1 591 ? -22.125 -23.484 -15.477 1 95.69 591 LEU A CA 1
ATOM 4695 C C . LEU A 1 591 ? -22.016 -23.047 -16.938 1 95.69 591 LEU A C 1
ATOM 4697 O O . LEU A 1 591 ? -21.422 -23.75 -17.75 1 95.69 591 LEU A O 1
ATOM 4701 N N . SER A 1 592 ? -22.578 -21.922 -17.25 1 96.12 592 SER A N 1
ATOM 4702 C CA . SER A 1 592 ? -22.359 -21.234 -18.516 1 96.12 592 SER A CA 1
ATOM 4703 C C . SER A 1 592 ? -21.719 -19.859 -18.297 1 96.12 592 SER A C 1
ATOM 4705 O O . SER A 1 592 ? -21.812 -19.297 -17.203 1 96.12 592 SER A O 1
ATOM 4707 N N . GLY A 1 593 ? -21.016 -19.438 -19.297 1 95.62 593 GLY A N 1
ATOM 4708 C CA . GLY A 1 593 ? -20.438 -18.109 -19.219 1 95.62 593 GLY A CA 1
ATOM 4709 C C . GLY A 1 593 ? -19.219 -18.047 -18.312 1 95.62 593 GLY A C 1
ATOM 4710 O O . GLY A 1 593 ? -18.906 -16.984 -17.766 1 95.62 593 GLY A O 1
ATOM 4711 N N . VAL A 1 594 ? -18.5 -19.109 -18.125 1 96.81 594 VAL A N 1
ATOM 4712 C CA . VAL A 1 594 ? -17.297 -19.141 -17.297 1 96.81 594 VAL A CA 1
ATOM 4713 C C . VAL A 1 594 ? -16.109 -18.609 -18.094 1 96.81 594 VAL A C 1
ATOM 4715 O O . VAL A 1 594 ? -16.141 -18.578 -19.328 1 96.81 594 VAL A O 1
ATOM 4718 N N . ARG A 1 595 ? -15.141 -18.156 -17.375 1 97.88 595 ARG A N 1
ATOM 4719 C CA . ARG A 1 595 ? -13.859 -17.812 -17.984 1 97.88 595 ARG A CA 1
ATOM 4720 C C . ARG A 1 595 ? -12.734 -18.672 -17.391 1 97.88 595 ARG A C 1
ATOM 4722 O O . ARG A 1 595 ? -12.852 -19.172 -16.281 1 97.88 595 ARG A O 1
ATOM 4729 N N . LEU A 1 596 ? -11.75 -18.844 -18.234 1 97.56 596 LEU A N 1
ATOM 4730 C CA . LEU A 1 596 ? -10.617 -19.656 -17.797 1 97.56 596 LEU A CA 1
ATOM 4731 C C . LEU A 1 596 ? -9.328 -18.844 -17.812 1 97.56 596 LEU A C 1
ATOM 4733 O O . LEU A 1 596 ? -9.156 -17.953 -18.641 1 97.56 596 LEU A O 1
ATOM 4737 N N . ALA A 1 597 ? -8.477 -19.156 -16.891 1 97.12 597 ALA A N 1
ATOM 4738 C CA . ALA A 1 597 ? -7.137 -18.578 -16.812 1 97.12 597 ALA A CA 1
ATOM 4739 C C . ALA A 1 597 ? -6.152 -19.562 -16.188 1 97.12 597 ALA A C 1
ATOM 4741 O O . ALA A 1 597 ? -6.531 -20.359 -15.328 1 97.12 597 ALA A O 1
ATOM 4742 N N . ASN A 1 598 ? -4.949 -19.531 -16.656 1 96.88 598 ASN A N 1
ATOM 4743 C CA . ASN A 1 598 ? -3.896 -20.328 -16.031 1 96.88 598 ASN A CA 1
ATOM 4744 C C . ASN A 1 598 ? -3.189 -19.562 -14.914 1 96.88 598 ASN A C 1
ATOM 4746 O O . ASN A 1 598 ? -2.779 -18.406 -15.117 1 96.88 598 ASN A O 1
ATOM 4750 N N . LEU A 1 599 ? -3.047 -20.172 -13.82 1 96.75 599 LEU A N 1
ATOM 4751 C CA . LEU A 1 599 ? -2.438 -19.531 -12.664 1 96.75 599 LEU A CA 1
ATOM 4752 C C . LEU A 1 599 ? -1.48 -20.469 -11.953 1 96.75 599 LEU A C 1
ATOM 4754 O O . LEU A 1 599 ? -1.794 -21.641 -11.758 1 96.75 599 LEU A O 1
ATOM 4758 N N . THR A 1 600 ? -0.281 -19.953 -11.609 1 95.69 600 THR A N 1
ATOM 4759 C CA . THR A 1 600 ? 0.625 -20.719 -10.758 1 95.69 600 THR A CA 1
ATOM 4760 C C . THR A 1 600 ? 0.261 -20.547 -9.281 1 95.69 600 THR A C 1
ATOM 4762 O O . THR A 1 600 ? 0.278 -19.422 -8.766 1 95.69 600 THR A O 1
ATOM 4765 N N . ILE A 1 601 ? -0.013 -21.625 -8.672 1 92.88 601 ILE A N 1
ATOM 4766 C CA . ILE A 1 601 ? -0.468 -21.609 -7.281 1 92.88 601 ILE A CA 1
ATOM 4767 C C . ILE A 1 601 ? 0.706 -21.906 -6.352 1 92.88 601 ILE A C 1
ATOM 4769 O O . ILE A 1 601 ? 1.44 -22.875 -6.559 1 92.88 601 ILE A O 1
ATOM 4773 N N . PRO A 1 602 ? 0.873 -21.047 -5.32 1 91 602 PRO A N 1
ATOM 4774 C CA . PRO A 1 602 ? 1.941 -21.328 -4.359 1 91 602 PRO A CA 1
ATOM 4775 C C . PRO A 1 602 ? 1.667 -22.578 -3.523 1 91 602 PRO A C 1
ATOM 4777 O O . PRO A 1 602 ? 0.507 -22.922 -3.289 1 91 602 PRO A O 1
ATOM 4780 N N . TYR A 1 603 ? 2.721 -23.25 -3.104 1 85.5 603 TYR A N 1
ATOM 4781 C CA . TYR A 1 603 ? 2.586 -24.422 -2.236 1 85.5 603 TYR A CA 1
ATOM 4782 C C . TYR A 1 603 ? 2.195 -24 -0.824 1 85.5 603 TYR A C 1
ATOM 4784 O O . TYR A 1 603 ? 1.593 -24.781 -0.085 1 85.5 603 TYR A O 1
ATOM 4792 N N . THR A 1 604 ? 2.633 -22.828 -0.501 1 78.19 604 THR A N 1
ATOM 4793 C CA . THR A 1 604 ? 2.309 -22.25 0.804 1 78.19 604 THR A CA 1
ATOM 4794 C C . THR A 1 604 ? 1.822 -20.812 0.665 1 78.19 604 THR A C 1
ATOM 4796 O O . THR A 1 604 ? 2.412 -20.031 -0.072 1 78.19 604 THR A O 1
ATOM 4799 N N . VAL A 1 605 ? 0.633 -20.672 1.342 1 72.69 605 VAL A N 1
ATOM 4800 C CA . VAL A 1 605 ? 0.1 -19.312 1.311 1 72.69 605 VAL A CA 1
ATOM 4801 C C . VAL A 1 605 ? 0.456 -18.594 2.607 1 72.69 605 VAL A C 1
ATOM 4803 O O . VAL A 1 605 ? 0.296 -19.141 3.697 1 72.69 605 VAL A O 1
ATOM 4806 N N . SER A 1 606 ? 1.274 -17.547 2.471 1 62.81 606 SER A N 1
ATOM 4807 C CA . SER A 1 606 ? 1.591 -16.719 3.631 1 62.81 606 SER A CA 1
ATOM 4808 C C . SER A 1 606 ? 0.417 -15.828 4.008 1 62.81 606 SER A C 1
ATOM 4810 O O . SER A 1 606 ? -0.185 -15.188 3.143 1 62.81 606 SER A O 1
ATOM 4812 N N . PRO A 1 607 ? -0.04 -16.078 5.262 1 54.19 607 PRO A N 1
ATOM 4813 C CA . PRO A 1 607 ? -1.125 -15.172 5.633 1 54.19 607 PRO A CA 1
ATOM 4814 C C . PRO A 1 607 ? -0.703 -13.703 5.594 1 54.19 607 PRO A C 1
ATOM 4816 O O . PRO A 1 607 ? 0.412 -13.367 6 1 54.19 607 PRO A O 1
ATOM 4819 N N . ARG A 1 608 ? -0.93 -12.977 4.664 1 53.28 608 ARG A N 1
ATOM 4820 C CA . ARG A 1 608 ? -0.686 -11.547 4.812 1 53.28 608 ARG A CA 1
ATOM 4821 C C . ARG A 1 608 ? -1.287 -11.023 6.113 1 53.28 608 ARG A C 1
ATOM 4823 O O . ARG A 1 608 ? -2.395 -11.414 6.492 1 53.28 608 ARG A O 1
ATOM 4830 N N . SER A 1 609 ? -0.499 -10.789 7.125 1 42.19 609 SER A N 1
ATOM 4831 C CA . SER A 1 609 ? -0.851 -10.188 8.406 1 42.19 609 SER A CA 1
ATOM 4832 C C . SER A 1 609 ? -1.974 -9.172 8.25 1 42.19 609 SER A C 1
ATOM 4834 O O . SER A 1 609 ? -1.956 -8.352 7.328 1 42.19 609 SER A O 1
ATOM 4836 N N . GLY A 1 610 ? -3.422 -9.391 8.773 1 40.5 610 GLY A N 1
ATOM 4837 C CA . GLY A 1 610 ? -4.734 -8.852 9.094 1 40.5 610 GLY A CA 1
ATOM 4838 C C . GLY A 1 610 ? -5.863 -9.828 8.82 1 40.5 610 GLY A C 1
ATOM 4839 O O . GLY A 1 610 ? -7.008 -9.586 9.219 1 40.5 610 GLY A O 1
ATOM 4840 N N . LEU A 1 611 ? -5.879 -10.586 7.605 1 36.72 611 LEU A N 1
ATOM 4841 C CA . LEU A 1 611 ? -7.055 -11.445 7.543 1 36.72 611 LEU A CA 1
ATOM 4842 C C . LEU A 1 611 ? -6.789 -12.781 8.234 1 36.72 611 LEU A C 1
ATOM 4844 O O . LEU A 1 611 ? -5.754 -13.414 8 1 36.72 611 LEU A O 1
ATOM 4848 N N . THR A 1 612 ? -7.422 -13.172 9.406 1 31.48 612 THR A N 1
ATOM 4849 C CA . THR A 1 612 ? -7.402 -14.266 10.375 1 31.48 612 THR A CA 1
ATOM 4850 C C . THR A 1 612 ? -7.398 -15.617 9.656 1 31.48 612 THR A C 1
ATOM 4852 O O . THR A 1 612 ? -8.219 -16.484 9.961 1 31.48 612 THR A O 1
ATOM 4855 N N . GLN A 1 613 ? -7.062 -16.203 8.57 1 31.2 613 GLN A N 1
ATOM 4856 C CA . GLN A 1 613 ? -7.246 -17.641 8.789 1 31.2 613 GLN A CA 1
ATOM 4857 C C . GLN A 1 613 ? -6.379 -18.141 9.938 1 31.2 613 GLN A C 1
ATOM 4859 O O . GLN A 1 613 ? -5.406 -17.484 10.32 1 31.2 613 GLN A O 1
ATOM 4864 N N . GLY A 1 614 ? -6.523 -19.531 10.664 1 29.45 614 GLY A N 1
ATOM 4865 C CA . GLY A 1 614 ? -6.148 -20.281 11.852 1 29.45 614 GLY A CA 1
ATOM 4866 C C . GLY A 1 614 ? -4.652 -20.484 11.984 1 29.45 614 GLY A C 1
ATOM 4867 O O . GLY A 1 614 ? -4.082 -20.219 13.047 1 29.45 614 GLY A O 1
ATOM 4868 N N . SER A 1 615 ? -3.934 -21.453 11.242 1 28.34 615 SER A N 1
ATOM 4869 C CA . SER A 1 615 ? -2.984 -22.281 11.984 1 28.34 615 SER A CA 1
ATOM 4870 C C . SER A 1 615 ? -1.765 -21.469 12.414 1 28.34 615 SER A C 1
ATOM 4872 O O . SER A 1 615 ? -1.531 -20.375 11.898 1 28.34 615 SER A O 1
ATOM 4874 N N . HIS A 1 616 ? -0.252 -22.25 12.641 1 31.06 616 HIS A N 1
ATOM 4875 C CA . HIS A 1 616 ? 0.679 -22.469 13.742 1 31.06 616 HIS A CA 1
ATOM 4876 C C . HIS A 1 616 ? 1.642 -21.297 13.883 1 31.06 616 HIS A C 1
ATOM 4878 O O . HIS A 1 616 ? 2.309 -20.906 12.922 1 31.06 616 HIS A O 1
ATOM 4884 N N . VAL A 1 617 ? 1.669 -20.453 14.914 1 32.03 617 VAL A N 1
ATOM 4885 C CA . VAL A 1 617 ? 2.324 -19.281 15.492 1 32.03 617 VAL A CA 1
ATOM 4886 C C . VAL A 1 617 ? 3.811 -19.562 15.688 1 32.03 617 VAL A C 1
ATOM 4888 O O . VAL A 1 617 ? 4.637 -18.656 15.656 1 32.03 617 VAL A O 1
ATOM 4891 N N . PRO A 1 618 ? 4.719 -20.578 15.844 1 33.09 618 PRO A N 1
ATOM 4892 C CA . PRO A 1 618 ? 5.719 -20.094 16.797 1 33.09 618 PRO A CA 1
ATOM 4893 C C . PRO A 1 618 ? 6.699 -19.094 16.188 1 33.09 618 PRO A C 1
ATOM 4895 O O . PRO A 1 618 ? 7.43 -19.453 15.25 1 33.09 618 PRO A O 1
ATOM 4898 N N . LEU A 1 619 ? 6.547 -17.875 15.828 1 35.09 619 LEU A N 1
ATOM 4899 C CA . LEU A 1 619 ? 7.598 -16.953 15.422 1 35.09 619 LEU A CA 1
ATOM 4900 C C . LEU A 1 619 ? 8.305 -16.359 16.625 1 35.09 619 LEU A C 1
ATOM 4902 O O . LEU A 1 619 ? 7.77 -15.469 17.281 1 35.09 619 LEU A O 1
ATOM 4906 N N . SER A 1 620 ? 9.109 -16.844 17.75 1 35.28 620 SER A N 1
ATOM 4907 C CA . SER A 1 620 ? 9.555 -15.922 18.781 1 35.28 620 SER A CA 1
ATOM 4908 C C . SER A 1 620 ? 10.672 -15.023 18.266 1 35.28 620 SER A C 1
ATOM 4910 O O . SER A 1 620 ? 11.18 -14.172 19.016 1 35.28 620 SER A O 1
ATOM 4912 N N . TRP A 1 621 ? 11.359 -14.852 17.453 1 31.77 621 TRP A N 1
ATOM 4913 C CA . TRP A 1 621 ? 12.547 -14.055 17.156 1 31.77 621 TRP A CA 1
ATOM 4914 C C . TRP A 1 621 ? 12.164 -12.617 16.828 1 31.77 621 TRP A C 1
ATOM 4916 O O . TRP A 1 621 ? 12.641 -12.055 15.844 1 31.77 621 TRP A O 1
ATOM 4926 N N . PRO A 1 622 ? 11.414 -11.664 17.625 1 36.84 622 PRO A N 1
ATOM 4927 C CA . PRO A 1 622 ? 12.023 -10.344 17.75 1 36.84 622 PRO A CA 1
ATOM 4928 C C . PRO A 1 622 ? 12.828 -10.18 19.047 1 36.84 622 PRO A C 1
ATOM 4930 O O . PRO A 1 622 ? 13.805 -9.414 19.078 1 36.84 622 PRO A O 1
ATOM 4933 N N . PRO A 1 623 ? 13.164 -10.797 20.5 1 30.53 623 PRO A N 1
ATOM 4934 C CA . PRO A 1 623 ? 13.484 -9.781 21.5 1 30.53 623 PRO A CA 1
ATOM 4935 C C . PRO A 1 623 ? 14.891 -9.211 21.328 1 30.53 623 PRO A C 1
ATOM 4937 O O . PRO A 1 623 ? 15.086 -7.996 21.453 1 30.53 623 PRO A O 1
ATOM 4940 N N . LYS A 1 624 ? 16.297 -9.461 22.016 1 26.05 624 LYS A N 1
ATOM 4941 C CA . LYS A 1 624 ? 16.719 -9.062 23.359 1 26.05 624 LYS A CA 1
ATOM 4942 C C . LYS A 1 624 ? 16.984 -7.559 23.438 1 26.05 624 LYS A C 1
ATOM 4944 O O . LYS A 1 624 ? 17.781 -7.023 22.656 1 26.05 624 LYS A O 1
ATOM 4949 N N . PRO A 1 625 ? 15.953 -6.66 23.672 1 25.45 625 PRO A N 1
ATOM 4950 C CA . PRO A 1 625 ? 16.578 -5.422 24.125 1 25.45 625 PRO A CA 1
ATOM 4951 C C . PRO A 1 625 ? 17.484 -5.633 25.344 1 25.45 625 PRO A C 1
ATOM 4953 O O . PRO A 1 625 ? 17.016 -6.09 26.391 1 25.45 625 PRO A O 1
ATOM 4956 N N . GLY A 1 626 ? 18.625 -6.777 25.469 1 20.97 626 GLY A N 1
ATOM 4957 C CA . GLY A 1 626 ? 19.422 -6.223 26.547 1 20.97 626 GLY A CA 1
ATOM 4958 C C . GLY A 1 626 ? 19.812 -4.773 26.328 1 20.97 626 GLY A C 1
ATOM 4959 O O . GLY A 1 626 ? 19.906 -4.32 25.188 1 20.97 626 GLY A O 1
ATOM 4960 N N . MET B 1 1 ? -2.15 30.812 61.812 1 14.26 1 MET B N 1
ATOM 4961 C CA . MET B 1 1 ? -1.768 31.641 62.938 1 14.26 1 MET B CA 1
ATOM 4962 C C . MET B 1 1 ? -1.015 32.875 62.5 1 14.26 1 MET B C 1
ATOM 4964 O O . MET B 1 1 ? -0.624 33.719 63.312 1 14.26 1 MET B O 1
ATOM 4968 N N . ALA B 1 2 ? -0.374 32.719 61.281 1 14.27 2 ALA B N 1
ATOM 4969 C CA . ALA B 1 2 ? 0.933 33.375 61.375 1 14.27 2 ALA B CA 1
ATOM 4970 C C . ALA B 1 2 ? 0.789 34.875 61.594 1 14.27 2 ALA B C 1
ATOM 4972 O O . ALA B 1 2 ? -0.25 35.469 61.281 1 14.27 2 ALA B O 1
ATOM 4973 N N . GLY B 1 3 ? 1.789 35.812 61.281 1 15.13 3 GLY B N 1
ATOM 4974 C CA . GLY B 1 3 ? 2.475 36.594 62.281 1 15.13 3 GLY B CA 1
ATOM 4975 C C . GLY B 1 3 ? 1.945 38.031 62.406 1 15.13 3 GLY B C 1
ATOM 4976 O O . GLY B 1 3 ? 1.638 38.5 63.5 1 15.13 3 GLY B O 1
ATOM 4977 N N . LEU B 1 4 ? 2.242 38.812 61.344 1 16.8 4 LEU B N 1
ATOM 4978 C CA . LEU B 1 4 ? 2.879 40.062 61.781 1 16.8 4 LEU B CA 1
ATOM 4979 C C . LEU B 1 4 ? 1.845 41.031 62.312 1 16.8 4 LEU B C 1
ATOM 4981 O O . LEU B 1 4 ? 0.741 41.156 61.75 1 16.8 4 LEU B O 1
ATOM 4985 N N . ILE B 1 5 ? 2.102 41.688 63.344 1 18.14 5 ILE B N 1
ATOM 4986 C CA . ILE B 1 5 ? 1.476 42.219 64.562 1 18.14 5 ILE B CA 1
ATOM 4987 C C . ILE B 1 5 ? 1.092 43.688 64.312 1 18.14 5 ILE B C 1
ATOM 4989 O O . ILE B 1 5 ? 0.141 44.188 64.938 1 18.14 5 ILE B O 1
ATOM 4993 N N . PRO B 1 6 ? 1.682 44.344 63.219 1 17.45 6 PRO B N 1
ATOM 4994 C CA . PRO B 1 6 ? 2.369 45.5 63.781 1 17.45 6 PRO B CA 1
ATOM 4995 C C . PRO B 1 6 ? 1.403 46.594 64.312 1 17.45 6 PRO B C 1
ATOM 4997 O O . PRO B 1 6 ? 0.238 46.594 63.875 1 17.45 6 PRO B O 1
ATOM 5000 N N . GLN B 1 7 ? 1.992 47.75 64.75 1 16.44 7 GLN B N 1
ATOM 5001 C CA . GLN B 1 7 ? 1.849 48.625 65.938 1 16.44 7 GLN B CA 1
ATOM 5002 C C . GLN B 1 7 ? 0.819 49.719 65.625 1 16.44 7 GLN B C 1
ATOM 5004 O O . GLN B 1 7 ? 0.466 50 64.5 1 16.44 7 GLN B O 1
ATOM 5009 N N . ARG B 1 8 ? 0.846 50.75 66.562 1 17.83 8 ARG B N 1
ATOM 5010 C CA . ARG B 1 8 ? 0.001 51.469 67.5 1 17.83 8 ARG B CA 1
ATOM 5011 C C . ARG B 1 8 ? -0.413 52.812 67 1 17.83 8 ARG B C 1
ATOM 5013 O O . ARG B 1 8 ? -1.535 53.281 67.188 1 17.83 8 ARG B O 1
ATOM 5020 N N . SER B 1 9 ? 0.407 53.594 66.125 1 17.67 9 SER B N 1
ATOM 5021 C CA . SER B 1 9 ? 0.714 54.906 66.625 1 17.67 9 SER B CA 1
ATOM 5022 C C . SER B 1 9 ? -0.449 55.875 66.438 1 17.67 9 SER B C 1
ATOM 5024 O O . SER B 1 9 ? -1.233 55.719 65.5 1 17.67 9 SER B O 1
ATOM 5026 N N . VAL B 1 10 ? -0.743 56.844 67.438 1 21.58 10 VAL B N 1
ATOM 5027 C CA . VAL B 1 10 ? -1.794 57.625 68.125 1 21.58 10 VAL B CA 1
ATOM 5028 C C . VAL B 1 10 ? -1.997 58.938 67.375 1 21.58 10 VAL B C 1
ATOM 5030 O O . VAL B 1 10 ? -3.023 59.594 67.5 1 21.58 10 VAL B O 1
ATOM 5033 N N . SER B 1 11 ? -0.971 59.281 66.375 1 19.2 11 SER B N 1
ATOM 5034 C CA . SER B 1 11 ? -0.566 60.656 66.5 1 19.2 11 SER B CA 1
ATOM 5035 C C . SER B 1 11 ? -1.725 61.625 66.188 1 19.2 11 SER B C 1
ATOM 5037 O O . SER B 1 11 ? -2.664 61.219 65.5 1 19.2 11 SER B O 1
ATOM 5039 N N . GLY B 1 12 ? -1.796 62.75 67 1 20.27 12 GLY B N 1
ATOM 5040 C CA . GLY B 1 12 ? -2.555 63.875 67.5 1 20.27 12 GLY B CA 1
ATOM 5041 C C . GLY B 1 12 ? -2.852 64.938 66.438 1 20.27 12 GLY B C 1
ATOM 5042 O O . GLY B 1 12 ? -1.967 65.312 65.688 1 20.27 12 GLY B O 1
ATOM 5043 N N . ASN B 1 13 ? -3.965 65 65.812 1 20.78 13 ASN B N 1
ATOM 5044 C CA . ASN B 1 13 ? -4.492 65.562 64.625 1 20.78 13 ASN B CA 1
ATOM 5045 C C . ASN B 1 13 ? -4.527 67.125 64.75 1 20.78 13 ASN B C 1
ATOM 5047 O O . ASN B 1 13 ? -5.25 67.75 64 1 20.78 13 ASN B O 1
ATOM 5051 N N . VAL B 1 14 ? -3.809 67.625 65.75 1 22.22 14 VAL B N 1
ATOM 5052 C CA . VAL B 1 14 ? -4.441 68.938 66.125 1 22.22 14 VAL B CA 1
ATOM 5053 C C . VAL B 1 14 ? -4.168 69.938 65 1 22.22 14 VAL B C 1
ATOM 5055 O O . VAL B 1 14 ? -3.158 70.625 65 1 22.22 14 VAL B O 1
ATOM 5058 N N . ALA B 1 15 ? -4.07 69.688 63.781 1 22.19 15 ALA B N 1
ATOM 5059 C CA . ALA B 1 15 ? -3.355 70.562 62.875 1 22.19 15 ALA B CA 1
ATOM 5060 C C . ALA B 1 15 ? -4.016 71.938 62.844 1 22.19 15 ALA B C 1
ATOM 5062 O O . ALA B 1 15 ? -5.242 72.062 62.781 1 22.19 15 ALA B O 1
ATOM 5063 N N . GLY B 1 16 ? -3.238 72.938 63.406 1 21.34 16 GLY B N 1
ATOM 5064 C CA . GLY B 1 16 ? -3.248 74.375 63.656 1 21.34 16 GLY B CA 1
ATOM 5065 C C . GLY B 1 16 ? -3.605 75.188 62.406 1 21.34 16 GLY B C 1
ATOM 5066 O O . GLY B 1 16 ? -3.504 74.688 61.281 1 21.34 16 GLY B O 1
ATOM 5067 N N . SER B 1 17 ? -4.473 76.188 62.531 1 23.62 17 SER B N 1
ATOM 5068 C CA . SER B 1 17 ? -5.207 77.062 61.688 1 23.62 17 SER B CA 1
ATOM 5069 C C . SER B 1 17 ? -4.262 78 60.906 1 23.62 17 SER B C 1
ATOM 5071 O O . SER B 1 17 ? -3.555 78.812 61.5 1 23.62 17 SER B O 1
ATOM 5073 N N . LEU B 1 18 ? -3.283 77.438 60.125 1 22.06 18 LEU B N 1
ATOM 5074 C CA . LEU B 1 18 ? -2.158 78.188 59.531 1 22.06 18 LEU B CA 1
ATOM 5075 C C . LEU B 1 18 ? -2.641 79.375 58.781 1 22.06 18 LEU B C 1
ATOM 5077 O O . LEU B 1 18 ? -3.709 79.375 58.188 1 22.06 18 LEU B O 1
ATOM 5081 N N . GLY B 1 19 ? -2.119 80.5 59.219 1 24.75 19 GLY B N 1
ATOM 5082 C CA . GLY B 1 19 ? -2.182 81.938 58.812 1 24.75 19 GLY B CA 1
ATOM 5083 C C . GLY B 1 19 ? -2.061 82.125 57.312 1 24.75 19 GLY B C 1
ATOM 5084 O O . GLY B 1 19 ? -1.536 81.25 56.625 1 24.75 19 GLY B O 1
ATOM 5085 N N . ARG B 1 20 ? -2.893 83 56.75 1 27.23 20 ARG B N 1
ATOM 5086 C CA . ARG B 1 20 ? -3.223 83.375 55.375 1 27.23 20 ARG B CA 1
ATOM 5087 C C . ARG B 1 20 ? -1.991 83.938 54.656 1 27.23 20 ARG B C 1
ATOM 5089 O O . ARG B 1 20 ? -1.492 85 54.969 1 27.23 20 ARG B O 1
ATOM 5096 N N . ARG B 1 21 ? -0.943 83.125 54.438 1 29.73 21 ARG B N 1
ATOM 5097 C CA . ARG B 1 21 ? 0.207 83.812 53.844 1 29.73 21 ARG B CA 1
ATOM 5098 C C . ARG B 1 21 ? -0.197 84.562 52.562 1 29.73 21 ARG B C 1
ATOM 5100 O O . ARG B 1 21 ? -1.123 84.125 51.875 1 29.73 21 ARG B O 1
ATOM 5107 N N . PRO B 1 22 ? 0.247 85.688 52.469 1 30.3 22 PRO B N 1
ATOM 5108 C CA . PRO B 1 22 ? -0.051 86.625 51.406 1 30.3 22 PRO B CA 1
ATOM 5109 C C . PRO B 1 22 ? 0.254 86.062 50.031 1 30.3 22 PRO B C 1
ATOM 5111 O O . PRO B 1 22 ? 1.072 85.125 49.906 1 30.3 22 PRO B O 1
ATOM 5114 N N . ASP B 1 23 ? -0.636 86.188 49 1 26.94 23 ASP B N 1
ATOM 5115 C CA . ASP B 1 23 ? -0.748 85.75 47.625 1 26.94 23 ASP B CA 1
ATOM 5116 C C . ASP B 1 23 ? 0.512 86.062 46.844 1 26.94 23 ASP B C 1
ATOM 5118 O O . ASP B 1 23 ? 0.833 87.25 46.625 1 26.94 23 ASP B O 1
ATOM 5122 N N . PHE B 1 24 ? 1.717 85.438 47.156 1 29.09 24 PHE B N 1
ATOM 5123 C CA . PHE B 1 24 ? 2.852 85.812 46.312 1 29.09 24 PHE B CA 1
ATOM 5124 C C . PHE B 1 24 ? 2.496 85.625 44.844 1 29.09 24 PHE B C 1
ATOM 5126 O O . PHE B 1 24 ? 1.925 84.625 44.438 1 29.09 24 PHE B O 1
ATOM 5133 N N . GLN B 1 25 ? 2.311 86.75 44.094 1 29.89 25 GLN B N 1
ATOM 5134 C CA . GLN B 1 25 ? 2.102 86.875 42.656 1 29.89 25 GLN B CA 1
ATOM 5135 C C . GLN B 1 25 ? 3.084 86 41.906 1 29.89 25 GLN B C 1
ATOM 5137 O O . GLN B 1 25 ? 4.297 86.062 42.094 1 29.89 25 GLN B O 1
ATOM 5142 N N . THR B 1 26 ? 2.688 84.75 41.625 1 34.66 26 THR B N 1
ATOM 5143 C CA . THR B 1 26 ? 3.465 83.812 40.812 1 34.66 26 THR B CA 1
ATOM 5144 C C . THR B 1 26 ? 3.955 84.438 39.531 1 34.66 26 THR B C 1
ATOM 5146 O O . THR B 1 26 ? 3.162 85 38.781 1 34.66 26 THR B O 1
ATOM 5149 N N . PHE B 1 27 ? 5.16 85.062 39.562 1 34.91 27 PHE B N 1
ATOM 5150 C CA . PHE B 1 27 ? 5.805 85.562 38.344 1 34.91 27 PHE B CA 1
ATOM 5151 C C . PHE B 1 27 ? 5.66 84.5 37.219 1 34.91 27 PHE B C 1
ATOM 5153 O O . PHE B 1 27 ? 5.762 83.312 37.469 1 34.91 27 PHE B O 1
ATOM 5160 N N . LYS B 1 28 ? 4.906 84.875 36.188 1 43 28 LYS B N 1
ATOM 5161 C CA . LYS B 1 28 ? 4.75 84.125 34.969 1 43 28 LYS B CA 1
ATOM 5162 C C . LYS B 1 28 ? 6.094 83.625 34.438 1 43 28 LYS B C 1
ATOM 5164 O O . LYS B 1 28 ? 7.031 84.375 34.281 1 43 28 LYS B O 1
ATOM 5169 N N . PRO B 1 29 ? 6.402 82.438 34.719 1 42.22 29 PRO B N 1
ATOM 5170 C CA . PRO B 1 29 ? 7.641 81.938 34.094 1 42.22 29 PRO B CA 1
ATOM 5171 C C . PRO B 1 29 ? 7.777 82.375 32.625 1 42.22 29 PRO B C 1
ATOM 5173 O O . PRO B 1 29 ? 6.773 82.562 31.953 1 42.22 29 PRO B O 1
ATOM 5176 N N . PHE B 1 30 ? 8.68 83.312 32.312 1 42.59 30 PHE B N 1
ATOM 5177 C CA . PHE B 1 30 ? 9.039 83.625 30.938 1 42.59 30 PHE B CA 1
ATOM 5178 C C . PHE B 1 30 ? 8.945 82.438 30.016 1 42.59 30 PHE B C 1
ATOM 5180 O O . PHE B 1 30 ? 9.641 81.438 30.234 1 42.59 30 PHE B O 1
ATOM 5187 N N . LEU B 1 31 ? 7.824 82.188 29.484 1 44.38 31 LEU B N 1
ATOM 5188 C CA . LEU B 1 31 ? 7.613 81.125 28.484 1 44.38 31 LEU B CA 1
ATOM 5189 C C . LEU B 1 31 ? 8.602 81.25 27.328 1 44.38 31 LEU B C 1
ATOM 5191 O O . LEU B 1 31 ? 8.633 82.312 26.656 1 44.38 31 LEU B O 1
ATOM 5195 N N . SER B 1 32 ? 9.82 80.938 27.469 1 54.94 32 SER B N 1
ATOM 5196 C CA . SER B 1 32 ? 10.727 80.875 26.328 1 54.94 32 SER B CA 1
ATOM 5197 C C . SER B 1 32 ? 10.102 80 25.203 1 54.94 32 SER B C 1
ATOM 5199 O O . SER B 1 32 ? 9.422 79 25.453 1 54.94 32 SER B O 1
ATOM 5201 N N . GLN B 1 33 ? 9.609 80.688 24.203 1 53.53 33 GLN B N 1
ATOM 5202 C CA . GLN B 1 33 ? 9.094 80 23.031 1 53.53 33 GLN B CA 1
ATOM 5203 C C . GLN B 1 33 ? 10.227 79.562 22.125 1 53.53 33 GLN B C 1
ATOM 5205 O O . GLN B 1 33 ? 11.109 80.312 21.781 1 53.53 33 GLN B O 1
ATOM 5210 N N . SER B 1 34 ? 10.5 78.375 22.047 1 67.06 34 SER B N 1
ATOM 5211 C CA . SER B 1 34 ? 11.469 77.75 21.141 1 67.06 34 SER B CA 1
ATOM 5212 C C . SER B 1 34 ? 10.906 77.625 19.734 1 67.06 34 SER B C 1
ATOM 5214 O O . SER B 1 34 ? 9.758 77.188 19.562 1 67.06 34 SER B O 1
ATOM 5216 N N . PHE B 1 35 ? 11.375 78.375 18.844 1 62.72 35 PHE B N 1
ATOM 5217 C CA . PHE B 1 35 ? 11 78.188 17.453 1 62.72 35 PHE B CA 1
ATOM 5218 C C . PHE B 1 35 ? 11.953 77.312 16.719 1 62.72 35 PHE B C 1
ATOM 5220 O O . PHE B 1 35 ? 13.172 77.375 16.875 1 62.72 35 PHE B O 1
ATOM 5227 N N . LYS B 1 36 ? 11.422 76.188 16.203 1 67.19 36 LYS B N 1
ATOM 5228 C CA . LYS B 1 36 ? 12.203 75.25 15.414 1 67.19 36 LYS B CA 1
ATOM 5229 C C . LYS B 1 36 ? 11.859 75.375 13.93 1 67.19 36 LYS B C 1
ATOM 5231 O O . LYS B 1 36 ? 10.688 75.375 13.562 1 67.19 36 LYS B O 1
ATOM 5236 N N . SER B 1 37 ? 12.797 75.812 13.133 1 64.38 37 SER B N 1
ATOM 5237 C CA . SER B 1 37 ? 12.602 75.875 11.688 1 64.38 37 SER B CA 1
ATOM 5238 C C . SER B 1 37 ? 13.273 74.688 10.977 1 64.38 37 SER B C 1
ATOM 5240 O O . SER B 1 37 ? 14.5 74.625 10.875 1 64.38 37 SER B O 1
ATOM 5242 N N . ASN B 1 38 ? 12.586 73.688 10.43 1 69.5 38 ASN B N 1
ATOM 5243 C CA . ASN B 1 38 ? 13.125 72.625 9.641 1 69.5 38 ASN B CA 1
ATOM 5244 C C . ASN B 1 38 ? 13.719 73.125 8.32 1 69.5 38 ASN B C 1
ATOM 5246 O O . ASN B 1 38 ? 14.688 72.562 7.82 1 69.5 38 ASN B O 1
ATOM 5250 N N . SER B 1 39 ? 13.164 74.188 7.906 1 72.94 39 SER B N 1
ATOM 5251 C CA . SER B 1 39 ? 13.672 74.75 6.664 1 72.94 39 SER B CA 1
ATOM 5252 C C . SER B 1 39 ? 15.086 75.25 6.844 1 72.94 39 SER B C 1
ATOM 5254 O O . SER B 1 39 ? 15.891 75.25 5.914 1 72.94 39 SER B O 1
ATOM 5256 N N . HIS B 1 40 ? 15.328 75.688 8.047 1 75.56 40 HIS B N 1
ATOM 5257 C CA . HIS B 1 40 ? 16.656 76.25 8.32 1 75.56 40 HIS B CA 1
ATOM 5258 C C . HIS B 1 40 ? 17.719 75.125 8.266 1 75.56 40 HIS B C 1
ATOM 5260 O O . HIS B 1 40 ? 18.828 75.375 7.762 1 75.56 40 HIS B O 1
ATOM 5266 N N . ASN B 1 41 ? 17.312 74.062 8.789 1 73.25 41 ASN B N 1
ATOM 5267 C CA . ASN B 1 41 ? 18.266 73 8.75 1 73.25 41 ASN B CA 1
ATOM 5268 C C . ASN B 1 41 ? 18.625 72.625 7.312 1 73.25 41 ASN B C 1
ATOM 5270 O O . ASN B 1 41 ? 19.797 72.375 7 1 73.25 41 ASN B O 1
ATOM 5274 N N . ASN B 1 42 ? 17.719 72.625 6.48 1 80.81 42 ASN B N 1
ATOM 5275 C CA . ASN B 1 42 ? 17.953 72.312 5.074 1 80.81 42 ASN B CA 1
ATOM 5276 C C . ASN B 1 42 ? 18.828 73.375 4.41 1 80.81 42 ASN B C 1
ATOM 5278 O O . ASN B 1 42 ? 19.688 73.062 3.588 1 80.81 42 ASN B O 1
ATOM 5282 N N . ALA B 1 43 ? 18.531 74.5 4.836 1 78.5 43 ALA B N 1
ATOM 5283 C CA . ALA B 1 43 ? 19.297 75.625 4.258 1 78.5 43 ALA B CA 1
ATOM 5284 C C . ALA B 1 43 ? 20.766 75.562 4.668 1 78.5 43 ALA B C 1
ATOM 5286 O O . ALA B 1 43 ? 21.656 75.812 3.857 1 78.5 43 ALA B O 1
ATOM 5287 N N . VAL B 1 44 ? 21 75.188 5.879 1 79.94 44 VAL B N 1
ATOM 5288 C CA . VAL B 1 44 ? 22.359 75.062 6.375 1 79.94 44 VAL B CA 1
ATOM 5289 C C . VAL B 1 44 ? 23.094 74 5.617 1 79.94 44 VAL B C 1
ATOM 5291 O O . VAL B 1 44 ? 24.219 74.188 5.152 1 79.94 44 VAL B O 1
ATOM 5294 N N . VAL B 1 45 ? 22.469 72.938 5.457 1 85.12 45 VAL B N 1
ATOM 5295 C CA . VAL B 1 45 ? 23.109 71.812 4.793 1 85.12 45 VAL B CA 1
ATOM 5296 C C . VAL B 1 45 ? 23.344 72.125 3.32 1 85.12 45 VAL B C 1
ATOM 5298 O O . VAL B 1 45 ? 24.406 71.812 2.775 1 85.12 45 VAL B O 1
ATOM 5301 N N . SER B 1 46 ? 22.438 72.75 2.713 1 87.44 46 SER B N 1
ATOM 5302 C CA . SER B 1 46 ? 22.609 73.188 1.325 1 87.44 46 SER B CA 1
ATOM 5303 C C . SER B 1 46 ? 23.75 74.188 1.184 1 87.44 46 SER B C 1
ATOM 5305 O O . SER B 1 46 ? 24.516 74.125 0.218 1 87.44 46 SER B O 1
ATOM 5307 N N . GLY B 1 47 ? 23.797 75.062 2.121 1 86.38 47 GLY B N 1
ATOM 5308 C CA . GLY B 1 47 ? 24.891 76 2.125 1 86.38 47 GLY B CA 1
ATOM 5309 C C . GLY B 1 47 ? 26.25 75.375 2.277 1 86.38 47 GLY B C 1
ATOM 5310 O O . GLY B 1 47 ? 27.203 75.75 1.592 1 86.38 47 GLY B O 1
ATOM 5311 N N . LEU B 1 48 ? 26.281 74.438 3.18 1 87.56 48 LEU B N 1
ATOM 5312 C CA . LEU B 1 48 ? 27.531 73.688 3.379 1 87.56 48 LEU B CA 1
ATOM 5313 C C . LEU B 1 48 ? 27.922 72.938 2.111 1 87.56 48 LEU B C 1
ATOM 5315 O O . LEU B 1 48 ? 29.094 72.875 1.769 1 87.56 48 LEU B O 1
ATOM 5319 N N . ASN B 1 49 ? 26.984 72.438 1.407 1 90.75 49 ASN B N 1
ATOM 5320 C CA . ASN B 1 49 ? 27.266 71.75 0.152 1 90.75 49 ASN B CA 1
ATOM 5321 C C . ASN B 1 49 ? 27.766 72.688 -0.918 1 90.75 49 ASN B C 1
ATOM 5323 O O . ASN B 1 49 ? 28.641 72.375 -1.71 1 90.75 49 ASN B O 1
ATOM 5327 N N . ASP B 1 50 ? 27.219 73.812 -0.956 1 90.25 50 ASP B N 1
ATOM 5328 C CA . ASP B 1 50 ? 27.688 74.875 -1.896 1 90.25 50 ASP B CA 1
ATOM 5329 C C . ASP B 1 50 ? 29.141 75.188 -1.638 1 90.25 50 ASP B C 1
ATOM 5331 O O . ASP B 1 50 ? 29.938 75.375 -2.576 1 90.25 50 ASP B O 1
ATOM 5335 N N . LEU B 1 51 ? 29.391 75.375 -0.369 1 89.25 51 LEU B N 1
ATOM 5336 C CA . LEU B 1 51 ? 30.766 75.688 0.008 1 89.25 51 LEU B CA 1
ATOM 5337 C C . LEU B 1 51 ? 31.703 74.562 -0.424 1 89.25 51 LEU B C 1
ATOM 5339 O O . LEU B 1 51 ? 32.812 74.812 -0.918 1 89.25 51 LEU B O 1
ATOM 5343 N N . ARG B 1 52 ? 31.219 73.312 -0.308 1 91.94 52 ARG B N 1
ATOM 5344 C CA . ARG B 1 52 ? 32.031 72.188 -0.707 1 91.94 52 ARG B CA 1
ATOM 5345 C C . ARG B 1 52 ? 32.219 72.125 -2.217 1 91.94 52 ARG B C 1
ATOM 5347 O O . ARG B 1 52 ? 33.344 71.938 -2.689 1 91.94 52 ARG B O 1
ATOM 5354 N N . GLU B 1 53 ? 31.203 72.375 -2.986 1 90.88 53 GLU B N 1
ATOM 5355 C CA . GLU B 1 53 ? 31.281 72.375 -4.445 1 90.88 53 GLU B CA 1
ATOM 5356 C C . GLU B 1 53 ? 32.188 73.438 -4.965 1 90.88 53 GLU B C 1
ATOM 5358 O O . GLU B 1 53 ? 32.906 73.25 -5.957 1 90.88 53 GLU B O 1
ATOM 5363 N N . ASP B 1 54 ? 32.188 74.562 -4.156 1 91.06 54 ASP B N 1
ATOM 5364 C CA . ASP B 1 54 ? 33.031 75.688 -4.543 1 91.06 54 ASP B CA 1
ATOM 5365 C C . ASP B 1 54 ? 34.406 75.562 -3.924 1 91.06 54 ASP B C 1
ATOM 5367 O O . ASP B 1 54 ? 35.25 76.438 -4.145 1 91.06 54 ASP B O 1
ATOM 5371 N N . LYS B 1 55 ? 34.625 74.562 -3.166 1 89.75 55 LYS B N 1
ATOM 5372 C CA . LYS B 1 55 ? 35.906 74.25 -2.514 1 89.75 55 LYS B CA 1
ATOM 5373 C C . LYS B 1 55 ? 36.281 75.438 -1.569 1 89.75 55 LYS B C 1
ATOM 5375 O O . LYS B 1 55 ? 37.438 75.812 -1.533 1 89.75 55 LYS B O 1
ATOM 5380 N N . ILE B 1 56 ? 35.25 75.875 -0.923 1 89.31 56 ILE B N 1
ATOM 5381 C CA . ILE B 1 56 ? 35.469 77 -0.007 1 89.31 56 ILE B CA 1
ATOM 5382 C C . ILE B 1 56 ? 35.5 76.5 1.431 1 89.31 56 ILE B C 1
ATOM 5384 O O . ILE B 1 56 ? 34.625 75.75 1.847 1 89.31 56 ILE B O 1
ATOM 5388 N N . LEU B 1 57 ? 36.469 76.812 2.191 1 85.69 57 LEU B N 1
ATOM 5389 C CA . LEU B 1 57 ? 36.656 76.562 3.615 1 85.69 57 LEU B CA 1
ATOM 5390 C C . LEU B 1 57 ? 36.719 75.062 3.902 1 85.69 57 LEU B C 1
ATOM 5392 O O . LEU B 1 57 ? 36.344 74.625 4.988 1 85.69 57 LEU B O 1
ATOM 5396 N N . CYS B 1 58 ? 37 74.312 2.846 1 90.38 58 CYS B N 1
ATOM 5397 C CA . CYS B 1 58 ? 37.219 72.938 3.068 1 90.38 58 CYS B CA 1
ATOM 5398 C C . CYS B 1 58 ? 38.5 72.688 3.844 1 90.38 58 CYS B C 1
ATOM 5400 O O . CYS B 1 58 ? 39.562 73.188 3.467 1 90.38 58 CYS B O 1
ATOM 5402 N N . ASP B 1 59 ? 38.406 71.875 4.898 1 88.12 59 ASP B N 1
ATOM 5403 C CA . ASP B 1 59 ? 39.562 71.75 5.77 1 88.12 59 ASP B CA 1
ATOM 5404 C C . ASP B 1 59 ? 40.094 70.312 5.781 1 88.12 59 ASP B C 1
ATOM 5406 O O . ASP B 1 59 ? 41.031 69.938 6.512 1 88.12 59 ASP B O 1
ATOM 5410 N N . VAL B 1 60 ? 39.469 69.438 5.02 1 90.94 60 VAL B N 1
ATOM 5411 C CA . VAL B 1 60 ? 39.938 68.062 4.949 1 90.94 60 VAL B CA 1
ATOM 5412 C C . VAL B 1 60 ? 39.812 67.562 3.527 1 90.94 60 VAL B C 1
ATOM 5414 O O . VAL B 1 60 ? 38.844 67.875 2.826 1 90.94 60 VAL B O 1
ATOM 5417 N N . THR B 1 61 ? 40.75 66.812 3.107 1 91.44 61 THR B N 1
ATOM 5418 C CA . THR B 1 61 ? 40.719 66.062 1.847 1 91.44 61 THR B CA 1
ATOM 5419 C C . THR B 1 61 ? 40.812 64.562 2.09 1 91.44 61 THR B C 1
ATOM 5421 O O . THR B 1 61 ? 41.812 64.062 2.586 1 91.44 61 THR B O 1
ATOM 5424 N N . LEU B 1 62 ? 39.719 63.906 1.753 1 91.69 62 LEU B N 1
ATOM 5425 C CA . LEU B 1 62 ? 39.719 62.438 1.839 1 91.69 62 LEU B CA 1
ATOM 5426 C C . LEU B 1 62 ? 40.188 61.812 0.528 1 91.69 62 LEU B C 1
ATOM 5428 O O . LEU B 1 62 ? 39.812 62.281 -0.552 1 91.69 62 LEU B O 1
ATOM 5432 N N . ILE B 1 63 ? 41.062 60.844 0.63 1 92.19 63 ILE B N 1
ATOM 5433 C CA . ILE B 1 63 ? 41.594 60.188 -0.562 1 92.19 63 ILE B CA 1
ATOM 5434 C C . ILE B 1 63 ? 41.219 58.688 -0.546 1 92.19 63 ILE B C 1
ATOM 5436 O O . ILE B 1 63 ? 41.438 58 0.441 1 92.19 63 ILE B O 1
ATOM 5440 N N . ALA B 1 64 ? 40.5 58.281 -1.515 1 92.69 64 ALA B N 1
ATOM 5441 C CA . ALA B 1 64 ? 40.219 56.875 -1.754 1 92.69 64 ALA B CA 1
ATOM 5442 C C . ALA B 1 64 ? 40.594 56.469 -3.168 1 92.69 64 ALA B C 1
ATOM 5444 O O . ALA B 1 64 ? 40.188 57.094 -4.145 1 92.69 64 ALA B O 1
ATOM 5445 N N . GLN B 1 65 ? 41.375 55.469 -3.324 1 91.75 65 GLN B N 1
ATOM 5446 C CA . GLN B 1 65 ? 41.875 55 -4.609 1 91.75 65 GLN B CA 1
ATOM 5447 C C . GLN B 1 65 ? 42.469 56.156 -5.426 1 91.75 65 GLN B C 1
ATOM 5449 O O . GLN B 1 65 ? 42.125 56.344 -6.59 1 91.75 65 GLN B O 1
ATOM 5454 N N . GLU B 1 66 ? 43.188 57 -4.84 1 88.31 66 GLU B N 1
ATOM 5455 C CA . GLU B 1 66 ? 44 58.062 -5.426 1 88.31 66 GLU B CA 1
ATOM 5456 C C . GLU B 1 66 ? 43.094 59.219 -5.914 1 88.31 66 GLU B C 1
ATOM 5458 O O . GLU B 1 66 ? 43.562 60.125 -6.621 1 88.31 66 GLU B O 1
ATOM 5463 N N . GLN B 1 67 ? 41.875 59.219 -5.527 1 92.62 67 GLN B N 1
ATOM 5464 C CA . GLN B 1 67 ? 40.969 60.312 -5.863 1 92.62 67 GLN B CA 1
ATOM 5465 C C . GLN B 1 67 ? 40.656 61.156 -4.637 1 92.62 67 GLN B C 1
ATOM 5467 O O . GLN B 1 67 ? 40.25 60.625 -3.598 1 92.62 67 GLN B O 1
ATOM 5472 N N . PRO B 1 68 ? 40.938 62.406 -4.734 1 91.94 68 PRO B N 1
ATOM 5473 C CA . PRO B 1 68 ? 40.688 63.281 -3.588 1 91.94 68 PRO B CA 1
ATOM 5474 C C . PRO B 1 68 ? 39.281 63.812 -3.535 1 91.94 68 PRO B C 1
ATOM 5476 O O . PRO B 1 68 ? 38.688 64.125 -4.578 1 91.94 68 PRO B O 1
ATOM 5479 N N . PHE B 1 69 ? 38.688 63.938 -2.326 1 93.56 69 PHE B N 1
ATOM 5480 C CA . PHE B 1 69 ? 37.375 64.5 -2.062 1 93.56 69 PHE B CA 1
ATOM 5481 C C . PHE B 1 69 ? 37.469 65.562 -0.961 1 93.56 69 PHE B C 1
ATOM 5483 O O . PHE B 1 69 ? 37.781 65.25 0.187 1 93.56 69 PHE B O 1
ATOM 5490 N N . LEU B 1 70 ? 37.219 66.75 -1.35 1 91.38 70 LEU B N 1
ATOM 5491 C CA . LEU B 1 70 ? 37.25 67.875 -0.382 1 91.38 70 LEU B CA 1
ATOM 5492 C C . LEU B 1 70 ? 35.969 67.938 0.438 1 91.38 70 LEU B C 1
ATOM 5494 O O . LEU B 1 70 ? 34.875 67.688 -0.095 1 91.38 70 LEU B O 1
ATOM 5498 N N . ALA B 1 71 ? 36.156 68.188 1.746 1 93.5 71 ALA B N 1
ATOM 5499 C CA . ALA B 1 71 ? 35 68.188 2.635 1 93.5 71 ALA B CA 1
ATOM 5500 C C . ALA B 1 71 ? 35.312 69 3.889 1 93.5 71 ALA B C 1
ATOM 5502 O O . ALA B 1 71 ? 36.375 69.562 4.02 1 93.5 71 ALA B O 1
ATOM 5503 N N . HIS B 1 72 ? 34.281 69.25 4.668 1 91.94 72 HIS B N 1
ATOM 5504 C CA . HIS B 1 72 ? 34.438 69.875 5.965 1 91.94 72 HIS B CA 1
ATOM 5505 C C . HIS B 1 72 ? 34.5 68.875 7.09 1 91.94 72 HIS B C 1
ATOM 5507 O O . HIS B 1 72 ? 33.625 68 7.227 1 91.94 72 HIS B O 1
ATOM 5513 N N . LYS B 1 73 ? 35.469 68.875 7.918 1 89.81 73 LYS B N 1
ATOM 5514 C CA . LYS B 1 73 ? 35.719 67.938 9.008 1 89.81 73 LYS B CA 1
ATOM 5515 C C . LYS B 1 73 ? 34.5 67.875 9.93 1 89.81 73 LYS B C 1
ATOM 5517 O O . LYS B 1 73 ? 34.094 66.75 10.32 1 89.81 73 LYS B O 1
ATOM 5522 N N . ASN B 1 74 ? 33.938 69 10.164 1 88.38 74 ASN B N 1
ATOM 5523 C CA . ASN B 1 74 ? 32.812 69 11.109 1 88.38 74 ASN B CA 1
ATOM 5524 C C . ASN B 1 74 ? 31.578 68.375 10.555 1 88.38 74 ASN B C 1
ATOM 5526 O O . ASN B 1 74 ? 30.828 67.688 11.289 1 88.38 74 ASN B O 1
ATOM 5530 N N . VAL B 1 75 ? 31.406 68.5 9.211 1 90.25 75 VAL B N 1
ATOM 5531 C CA . VAL B 1 75 ? 30.25 67.875 8.578 1 90.25 75 VAL B CA 1
ATOM 5532 C C . VAL B 1 75 ? 30.422 66.375 8.586 1 90.25 75 VAL B C 1
ATOM 5534 O O . VAL B 1 75 ? 29.5 65.625 8.969 1 90.25 75 VAL B O 1
ATOM 5537 N N . LEU B 1 76 ? 31.578 65.938 8.266 1 90.94 76 LEU B N 1
ATOM 5538 C CA . LEU B 1 76 ? 31.859 64.5 8.203 1 90.94 76 LEU B CA 1
ATOM 5539 C C . LEU B 1 76 ? 31.828 63.875 9.594 1 90.94 76 LEU B C 1
ATOM 5541 O O . LEU B 1 76 ? 31.25 62.812 9.789 1 90.94 76 LEU B O 1
ATOM 5545 N N . ALA B 1 77 ? 32.375 64.562 10.57 1 88.88 77 ALA B N 1
ATOM 5546 C CA . ALA B 1 77 ? 32.438 64.062 11.945 1 88.88 77 ALA B CA 1
ATOM 5547 C C . ALA B 1 77 ? 31.062 64 12.602 1 88.88 77 ALA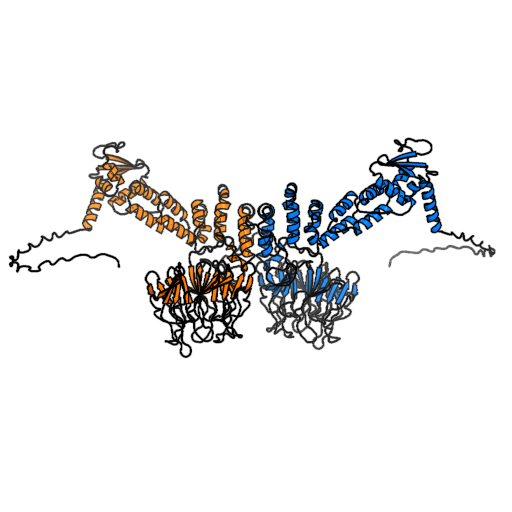 B C 1
ATOM 5549 O O . ALA B 1 77 ? 30.812 63.188 13.477 1 88.88 77 ALA B O 1
ATOM 5550 N N . SER B 1 78 ? 30.219 64.875 12.195 1 89.31 78 SER B N 1
ATOM 5551 C CA . SER B 1 78 ? 28.875 64.938 12.781 1 89.31 78 SER B CA 1
ATOM 5552 C C . SER B 1 78 ? 28.016 63.75 12.328 1 89.31 78 SER B C 1
ATOM 5554 O O . SER B 1 78 ? 27.047 63.375 13 1 89.31 78 SER B O 1
ATOM 5556 N N . CYS B 1 79 ? 28.422 63.188 11.211 1 88.31 79 CYS B N 1
ATOM 5557 C CA . CYS B 1 79 ? 27.547 62.188 10.625 1 88.31 79 CYS B CA 1
ATOM 5558 C C . CYS B 1 79 ? 28.141 60.781 10.789 1 88.31 79 CYS B C 1
ATOM 5560 O O . CYS B 1 79 ? 27.438 59.781 10.648 1 88.31 79 CYS B O 1
ATOM 5562 N N . SER B 1 80 ? 29.422 60.656 11.086 1 89.88 80 SER B N 1
ATOM 5563 C CA . SER B 1 80 ? 30.125 59.375 11.156 1 89.88 80 SER B CA 1
ATOM 5564 C C . SER B 1 80 ? 30.984 59.281 12.406 1 89.88 80 SER B C 1
ATOM 5566 O O . SER B 1 80 ? 31.938 60.031 12.562 1 89.88 80 SER B O 1
ATOM 5568 N N . PRO B 1 81 ? 30.641 58.312 13.25 1 88.62 81 PRO B N 1
ATOM 5569 C CA . PRO B 1 81 ? 31.5 58.094 14.422 1 88.62 81 PRO B CA 1
ATOM 5570 C C . PRO B 1 81 ? 32.938 57.719 14.039 1 88.62 81 PRO B C 1
ATOM 5572 O O . PRO B 1 81 ? 33.875 58.094 14.727 1 88.62 81 PRO B O 1
ATOM 5575 N N . TYR B 1 82 ? 33.031 57.031 12.992 1 90.25 82 TYR B N 1
ATOM 5576 C CA . TYR B 1 82 ? 34.344 56.656 12.5 1 90.25 82 TYR B CA 1
ATOM 5577 C C . TYR B 1 82 ? 35.156 57.875 12.148 1 90.25 82 TYR B C 1
ATOM 5579 O O . TYR B 1 82 ? 36.312 58.031 12.586 1 90.25 82 TYR B O 1
ATOM 5587 N N . LEU B 1 83 ? 34.625 58.812 11.445 1 87.25 83 LEU B N 1
ATOM 5588 C CA . LEU B 1 83 ? 35.344 60 11.016 1 87.25 83 LEU B CA 1
ATOM 5589 C C . LEU B 1 83 ? 35.562 60.969 12.188 1 87.25 83 LEU B C 1
ATOM 5591 O O . LEU B 1 83 ? 36.594 61.656 12.25 1 87.25 83 LEU B O 1
ATOM 5595 N N . ARG B 1 84 ? 34.625 60.938 13.094 1 88.25 84 ARG B N 1
ATOM 5596 C CA . ARG B 1 84 ? 34.812 61.719 14.312 1 88.25 84 ARG B CA 1
ATOM 5597 C C . ARG B 1 84 ? 36.031 61.25 15.094 1 88.25 84 ARG B C 1
ATOM 5599 O O . ARG B 1 84 ? 36.844 62.062 15.539 1 88.25 84 ARG B O 1
ATOM 5606 N N . ASN B 1 85 ? 36.125 59.969 15.164 1 87.75 85 ASN B N 1
ATOM 5607 C CA . ASN B 1 85 ? 37.25 59.406 15.859 1 87.75 85 ASN B CA 1
ATOM 5608 C C . ASN B 1 85 ? 38.562 59.625 15.078 1 87.75 85 ASN B C 1
ATOM 5610 O O . ASN B 1 85 ? 39.594 59.875 15.672 1 87.75 85 ASN B O 1
ATOM 5614 N N . LEU B 1 86 ? 38.406 59.5 13.812 1 85.62 86 LEU B N 1
ATOM 5615 C CA . LEU B 1 86 ? 39.562 59.688 12.945 1 85.62 86 LEU B CA 1
ATOM 5616 C C . LEU B 1 86 ? 40.125 61.094 13.055 1 85.62 86 LEU B C 1
ATOM 5618 O O . LEU B 1 86 ? 41.344 61.281 13.102 1 85.62 86 LEU B O 1
ATOM 5622 N N . PHE B 1 87 ? 39.312 62.125 13.242 1 83.62 87 PHE B N 1
ATOM 5623 C CA . PHE B 1 87 ? 39.719 63.531 13.25 1 83.62 87 PHE B CA 1
ATOM 5624 C C . PHE B 1 87 ? 40.125 63.969 14.648 1 83.62 87 PHE B C 1
ATOM 5626 O O . PHE B 1 87 ? 40.875 64.938 14.805 1 83.62 87 PHE B O 1
ATOM 5633 N N . ASN B 1 88 ? 39.562 63.281 15.664 1 79.06 88 ASN B N 1
ATOM 5634 C CA . ASN B 1 88 ? 39.875 63.656 17.031 1 79.06 88 ASN B CA 1
ATOM 5635 C C . ASN B 1 88 ? 41.125 62.969 17.531 1 79.06 88 ASN B C 1
ATOM 5637 O O . ASN B 1 88 ? 41.688 63.312 18.562 1 79.06 88 ASN B O 1
ATOM 5641 N N . SER B 1 89 ? 41.438 61.781 17.016 1 68.12 89 SER B N 1
ATOM 5642 C CA . SER B 1 89 ? 42.594 61.062 17.516 1 68.12 89 SER B CA 1
ATOM 5643 C C . SER B 1 89 ? 43.906 61.781 17.219 1 68.12 89 SER B C 1
ATOM 5645 O O . SER B 1 89 ? 44.094 62.25 16.109 1 68.12 89 SER B O 1
ATOM 5647 N N . GLU B 1 90 ? 44.5 62.406 18.109 1 57.5 90 GLU B N 1
ATOM 5648 C CA . GLU B 1 90 ? 45.812 63 18.062 1 57.5 90 GLU B CA 1
ATOM 5649 C C . GLU B 1 90 ? 46.812 62.094 17.359 1 57.5 90 GLU B C 1
ATOM 5651 O O . GLU B 1 90 ? 47.688 62.562 16.641 1 57.5 90 GLU B O 1
ATOM 5656 N N . ASP B 1 91 ? 47.125 60.875 17.766 1 50.38 91 ASP B N 1
ATOM 5657 C CA . ASP B 1 91 ? 48.156 59.906 17.375 1 50.38 91 ASP B CA 1
ATOM 5658 C C . ASP B 1 91 ? 47.844 59.281 16.016 1 50.38 91 ASP B C 1
ATOM 5660 O O . ASP B 1 91 ? 48.688 58.594 15.422 1 50.38 91 ASP B O 1
ATOM 5664 N N . GLY B 1 92 ? 46.719 59 15.664 1 46.59 92 GLY B N 1
ATOM 5665 C CA . GLY B 1 92 ? 46.375 58.031 14.641 1 46.59 92 GLY B CA 1
ATOM 5666 C C . GLY B 1 92 ? 46.594 58.531 13.227 1 46.59 92 GLY B C 1
ATOM 5667 O O . GLY B 1 92 ? 46.312 57.844 12.258 1 46.59 92 GLY B O 1
ATOM 5668 N N . PHE B 1 93 ? 46.719 59.844 12.984 1 49.94 93 PHE B N 1
ATOM 5669 C CA . PHE B 1 93 ? 46.781 60.312 11.602 1 49.94 93 PHE B CA 1
ATOM 5670 C C . PHE B 1 93 ? 48.188 60.188 11.047 1 49.94 93 PHE B C 1
ATOM 5672 O O . PHE B 1 93 ? 48.938 61.156 10.984 1 49.94 93 PHE B O 1
ATOM 5679 N N . LYS B 1 94 ? 48.781 59.188 11.297 1 48.19 94 LYS B N 1
ATOM 5680 C CA . LYS B 1 94 ? 50.125 59 10.758 1 48.19 94 LYS B CA 1
ATOM 5681 C C . LYS B 1 94 ? 50.156 59.312 9.266 1 48.19 94 LYS B C 1
ATOM 5683 O O . LYS B 1 94 ? 51.219 59.594 8.711 1 48.19 94 LYS B O 1
ATOM 5688 N N . ASN B 1 95 ? 49.188 58.875 8.477 1 49.78 95 ASN B N 1
ATOM 5689 C CA . ASN B 1 95 ? 49.375 59.062 7.039 1 49.78 95 ASN B CA 1
ATOM 5690 C C . ASN B 1 95 ? 48.75 60.375 6.57 1 49.78 95 ASN B C 1
ATOM 5692 O O . ASN B 1 95 ? 48.25 60.469 5.453 1 49.78 95 ASN B O 1
ATOM 5696 N N . GLU B 1 96 ? 48.594 61.375 7.516 1 53.56 96 GLU B N 1
ATOM 5697 C CA . GLU B 1 96 ? 48.156 62.719 7.191 1 53.56 96 GLU B CA 1
ATOM 5698 C C . GLU B 1 96 ? 49.281 63.531 6.602 1 53.56 96 GLU B C 1
ATOM 5700 O O . GLU B 1 96 ? 50.406 63.562 7.145 1 53.56 96 GLU B O 1
ATOM 5705 N N . HIS B 1 97 ? 49.406 63.594 5.379 1 58.62 97 HIS B N 1
ATOM 5706 C CA . HIS B 1 97 ? 50.312 64.625 4.875 1 58.62 97 HIS B CA 1
ATOM 5707 C C . HIS B 1 97 ? 49.625 66 4.828 1 58.62 97 HIS B C 1
ATOM 5709 O O . HIS B 1 97 ? 48.469 66.125 4.395 1 58.62 97 HIS B O 1
ATOM 5715 N N . GLU B 1 98 ? 49.844 66.875 5.719 1 56.38 98 GLU B N 1
ATOM 5716 C CA . GLU B 1 98 ? 49.344 68.25 5.707 1 56.38 98 GLU B CA 1
ATOM 5717 C C . GLU B 1 98 ? 49.781 68.938 4.438 1 56.38 98 GLU B C 1
ATOM 5719 O O . GLU B 1 98 ? 50.938 69 4.09 1 56.38 98 GLU B O 1
ATOM 5724 N N . VAL B 1 99 ? 49 68.938 3.479 1 56.88 99 VAL B N 1
ATOM 5725 C CA . VAL B 1 99 ? 49.344 69.75 2.348 1 56.88 99 VAL B CA 1
ATOM 5726 C C . VAL B 1 99 ? 48.625 71.125 2.5 1 56.88 99 VAL B C 1
ATOM 5728 O O . VAL B 1 99 ? 47.438 71.25 2.182 1 56.88 99 VAL B O 1
ATOM 5731 N N . GLY B 1 100 ? 49.312 72.125 2.939 1 58.09 100 GLY B N 1
ATOM 5732 C CA . GLY B 1 100 ? 48.812 73.5 3.215 1 58.09 100 GLY B CA 1
ATOM 5733 C C . GLY B 1 100 ? 47.875 73.562 4.406 1 58.09 100 GLY B C 1
ATOM 5734 O O . GLY B 1 100 ? 48.188 73 5.473 1 58.09 100 GLY B O 1
ATOM 5735 N N . ASP B 1 101 ? 46.656 74.188 4.406 1 62.53 101 ASP B N 1
ATOM 5736 C CA . ASP B 1 101 ? 45.688 74.375 5.473 1 62.53 101 ASP B CA 1
ATOM 5737 C C . ASP B 1 101 ? 44.688 73.188 5.496 1 62.53 101 ASP B C 1
ATOM 5739 O O . ASP B 1 101 ? 43.719 73.25 6.273 1 62.53 101 ASP B O 1
ATOM 5743 N N . SER B 1 102 ? 44.875 72.188 4.672 1 73 102 SER B N 1
ATOM 5744 C CA . SER B 1 102 ? 43.906 71.125 4.605 1 73 102 SER B CA 1
ATOM 5745 C C . SER B 1 102 ? 44.531 69.75 5.012 1 73 102 SER B C 1
ATOM 5747 O O . SER B 1 102 ? 45.719 69.5 4.723 1 73 102 SER B O 1
ATOM 5749 N N . VAL B 1 103 ? 43.969 69.062 5.906 1 82 103 VAL B N 1
ATOM 5750 C CA . VAL B 1 103 ? 44.406 67.75 6.352 1 82 103 VAL B CA 1
ATOM 5751 C C . VAL B 1 103 ? 44.031 66.688 5.324 1 82 103 VAL B C 1
ATOM 5753 O O . VAL B 1 103 ? 42.875 66.625 4.859 1 82 103 VAL B O 1
ATOM 5756 N N . VAL B 1 104 ? 45.031 65.938 4.805 1 87.5 104 VAL B N 1
ATOM 5757 C CA . VAL B 1 104 ? 44.75 64.875 3.838 1 87.5 104 VAL B CA 1
ATOM 5758 C C . VAL B 1 104 ? 44.719 63.562 4.551 1 87.5 104 VAL B C 1
ATOM 5760 O O . VAL B 1 104 ? 45.656 63.156 5.25 1 87.5 104 VAL B O 1
ATOM 5763 N N . VAL B 1 105 ? 43.562 62.875 4.438 1 87.62 105 VAL B N 1
ATOM 5764 C CA . VAL B 1 105 ? 43.375 61.594 5.082 1 87.62 105 VAL B CA 1
ATOM 5765 C C . VAL B 1 105 ? 43.094 60.531 4.023 1 87.62 105 VAL B C 1
ATOM 5767 O O . VAL B 1 105 ? 42.156 60.688 3.209 1 87.62 105 VAL B O 1
ATOM 5770 N N . GLU B 1 106 ? 43.812 59.469 4.09 1 88.69 106 GLU B N 1
ATOM 5771 C CA . GLU B 1 106 ? 43.594 58.375 3.184 1 88.69 106 GLU B CA 1
ATOM 5772 C C . GLU B 1 106 ? 42.688 57.312 3.826 1 88.69 106 GLU B C 1
ATOM 5774 O O . GLU B 1 106 ? 42.969 56.844 4.922 1 88.69 106 GLU B O 1
ATOM 5779 N N . ILE B 1 107 ? 41.594 57.031 3.137 1 88.25 107 ILE B N 1
ATOM 5780 C CA . ILE B 1 107 ? 40.688 56 3.59 1 88.25 107 ILE B CA 1
ATOM 5781 C C . ILE B 1 107 ? 40.938 54.688 2.818 1 88.25 107 ILE B C 1
ATOM 5783 O O . ILE B 1 107 ? 40.625 54.594 1.629 1 88.25 107 ILE B O 1
ATOM 5787 N N . ARG B 1 108 ? 41.406 53.75 3.494 1 86.44 108 ARG B N 1
ATOM 5788 C CA . ARG B 1 108 ? 41.719 52.438 2.885 1 86.44 108 ARG B CA 1
ATOM 5789 C C . ARG B 1 108 ? 40.5 51.5 2.932 1 86.44 108 ARG B C 1
ATOM 5791 O O . ARG B 1 108 ? 39.688 51.594 3.852 1 86.44 108 ARG B O 1
ATOM 5798 N N . GLY B 1 109 ? 40.344 50.625 1.83 1 84 109 GLY B N 1
ATOM 5799 C CA . GLY B 1 109 ? 39.344 49.594 1.816 1 84 109 GLY B CA 1
ATOM 5800 C C . GLY B 1 109 ? 38.031 50.031 1.214 1 84 109 GLY B C 1
ATOM 5801 O O . GLY B 1 109 ? 37.031 49.312 1.226 1 84 109 GLY B O 1
ATOM 5802 N N . VAL B 1 110 ? 37.969 51.344 0.856 1 90.81 110 VAL B N 1
ATOM 5803 C CA . VAL B 1 110 ? 36.75 51.875 0.259 1 90.81 110 VAL B CA 1
ATOM 5804 C C . VAL B 1 110 ? 37.031 52.344 -1.167 1 90.81 110 VAL B C 1
ATOM 5806 O O . VAL B 1 110 ? 38.125 52.844 -1.462 1 90.81 110 VAL B O 1
ATOM 5809 N N . SER B 1 111 ? 36.125 52.094 -2.006 1 93 111 SER B N 1
ATOM 5810 C CA . SER B 1 111 ? 36.281 52.562 -3.383 1 93 111 SER B CA 1
ATOM 5811 C C . SER B 1 111 ? 36 54.062 -3.492 1 93 111 SER B C 1
ATOM 5813 O O . SER B 1 111 ? 35.312 54.625 -2.645 1 93 111 SER B O 1
ATOM 5815 N N . ALA B 1 112 ? 36.594 54.656 -4.543 1 93.94 112 ALA B N 1
ATOM 5816 C CA . ALA B 1 112 ? 36.344 56.094 -4.793 1 93.94 112 ALA B CA 1
ATOM 5817 C C . ALA B 1 112 ? 34.875 56.375 -5.066 1 93.94 112 ALA B C 1
ATOM 5819 O O . ALA B 1 112 ? 34.344 57.375 -4.578 1 93.94 112 ALA B O 1
ATOM 5820 N N . ASP B 1 113 ? 34.344 55.469 -5.766 1 93.44 113 ASP B N 1
ATOM 5821 C CA . ASP B 1 113 ? 32.938 55.625 -6.105 1 93.44 113 ASP B CA 1
ATOM 5822 C C . ASP B 1 113 ? 32.062 55.531 -4.863 1 93.44 113 ASP B C 1
ATOM 5824 O O . ASP B 1 113 ? 31.141 56.344 -4.688 1 93.44 113 ASP B O 1
ATOM 5828 N N . GLY B 1 114 ? 32.281 54.625 -4.023 1 94.56 114 GLY B N 1
ATOM 5829 C CA . GLY B 1 114 ? 31.547 54.5 -2.779 1 94.56 114 GLY B CA 1
ATOM 5830 C C . GLY B 1 114 ? 31.672 55.719 -1.881 1 94.56 114 GLY B C 1
ATOM 5831 O O . GLY B 1 114 ? 30.672 56.188 -1.342 1 94.56 114 GLY B O 1
ATOM 5832 N N . LEU B 1 115 ? 32.906 56.188 -1.789 1 94.06 115 LEU B N 1
ATOM 5833 C CA . LEU B 1 115 ? 33.156 57.375 -0.956 1 94.06 115 LEU B CA 1
ATOM 5834 C C . LEU B 1 115 ? 32.438 58.594 -1.516 1 94.06 115 LEU B C 1
ATOM 5836 O O . LEU B 1 115 ? 31.875 59.406 -0.757 1 94.06 115 LEU B O 1
ATOM 5840 N N . ARG B 1 116 ? 32.438 58.656 -2.826 1 93.88 116 ARG B N 1
ATOM 5841 C CA . ARG B 1 116 ? 31.75 59.781 -3.484 1 93.88 116 ARG B CA 1
ATOM 5842 C C . ARG B 1 116 ? 30.281 59.812 -3.123 1 93.88 116 ARG B C 1
ATOM 5844 O O . ARG B 1 116 ? 29.75 60.875 -2.764 1 93.88 116 ARG B O 1
ATOM 5851 N N . HIS B 1 117 ? 29.688 58.688 -3.164 1 94.06 117 HIS B N 1
ATOM 5852 C CA . HIS B 1 117 ? 28.266 58.594 -2.881 1 94.06 117 HIS B CA 1
ATOM 5853 C C . HIS B 1 117 ? 27.969 58.875 -1.412 1 94.06 117 HIS B C 1
ATOM 5855 O O . HIS B 1 117 ? 26.984 59.562 -1.087 1 94.06 117 HIS B O 1
ATOM 5861 N N . VAL B 1 118 ? 28.812 58.438 -0.544 1 94.25 118 VAL B N 1
ATOM 5862 C CA . VAL B 1 118 ? 28.641 58.625 0.891 1 94.25 118 VAL B CA 1
ATOM 5863 C C . VAL B 1 118 ? 28.781 60.094 1.225 1 94.25 118 VAL B C 1
ATOM 5865 O O . VAL B 1 118 ? 27.938 60.688 1.921 1 94.25 118 VAL B O 1
ATOM 5868 N N . ILE B 1 119 ? 29.844 60.75 0.67 1 92.62 119 ILE B N 1
ATOM 5869 C CA . ILE B 1 119 ? 30.078 62.156 0.941 1 92.62 119 ILE B CA 1
ATOM 5870 C C . ILE B 1 119 ? 28.922 63 0.39 1 92.62 119 ILE B C 1
ATOM 5872 O O . ILE B 1 119 ? 28.422 63.906 1.062 1 92.62 119 ILE B O 1
ATOM 5876 N N . ASN B 1 120 ? 28.516 62.688 -0.816 1 92.12 120 ASN B N 1
ATOM 5877 C CA . ASN B 1 120 ? 27.391 63.375 -1.409 1 92.12 120 ASN B CA 1
ATOM 5878 C C . ASN B 1 120 ? 26.141 63.281 -0.539 1 92.12 120 ASN B C 1
ATOM 5880 O O . ASN B 1 120 ? 25.406 64.25 -0.381 1 92.12 120 ASN B O 1
ATOM 5884 N N . PHE B 1 121 ? 25.906 62.125 0.026 1 93.19 121 PHE B N 1
ATOM 5885 C CA . PHE B 1 121 ? 24.75 61.906 0.894 1 93.19 121 PHE B CA 1
ATOM 5886 C C . PHE B 1 121 ? 24.875 62.75 2.156 1 93.19 121 PHE B C 1
ATOM 5888 O O . PHE B 1 121 ? 23.891 63.344 2.615 1 93.19 121 PHE B O 1
ATOM 5895 N N . LEU B 1 122 ? 26.047 62.906 2.715 1 90.06 122 LEU B N 1
ATOM 5896 C CA . LEU B 1 122 ? 26.25 63.656 3.955 1 90.06 122 LEU B CA 1
ATOM 5897 C C . LEU B 1 122 ? 25.938 65.125 3.762 1 90.06 122 LEU B C 1
ATOM 5899 O O . LEU B 1 122 ? 25.547 65.812 4.707 1 90.06 122 LEU B O 1
ATOM 5903 N N . TYR B 1 123 ? 26.047 65.5 2.477 1 90.25 123 TYR B N 1
ATOM 5904 C CA . TYR B 1 123 ? 25.859 66.938 2.213 1 90.25 123 TYR B CA 1
ATOM 5905 C C . TYR B 1 123 ? 24.469 67.188 1.631 1 90.25 123 TYR B C 1
ATOM 5907 O O . TYR B 1 123 ? 23.969 68.312 1.687 1 90.25 123 TYR B O 1
ATOM 5915 N N . THR B 1 124 ? 23.797 66.188 1.015 1 88.31 124 THR B N 1
ATOM 5916 C CA . THR B 1 124 ? 22.562 66.438 0.279 1 88.31 124 THR B CA 1
ATOM 5917 C C . THR B 1 124 ? 21.391 65.688 0.883 1 88.31 124 THR B C 1
ATOM 5919 O O . THR B 1 124 ? 20.234 65.938 0.602 1 88.31 124 THR B O 1
ATOM 5922 N N . SER B 1 125 ? 21.703 64.625 1.66 1 87.81 125 SER B N 1
ATOM 5923 C CA . SER B 1 125 ? 20.703 63.719 2.223 1 87.81 125 SER B CA 1
ATOM 5924 C C . SER B 1 125 ? 20.016 62.906 1.13 1 87.81 125 SER B C 1
ATOM 5926 O O . SER B 1 125 ? 18.922 62.375 1.336 1 87.81 125 SER B O 1
ATOM 5928 N N . GLU B 1 126 ? 20.609 62.969 -0.044 1 90.31 126 GLU B N 1
ATOM 5929 C CA . GLU B 1 126 ? 20.109 62.188 -1.164 1 90.31 126 GLU B CA 1
ATOM 5930 C C . GLU B 1 126 ? 21.094 61.094 -1.58 1 90.31 126 GLU B C 1
ATOM 5932 O O . GLU B 1 126 ? 22.297 61.344 -1.655 1 90.31 126 GLU B O 1
ATOM 5937 N N . LEU B 1 127 ? 20.5 59.906 -1.692 1 92.12 127 LEU B N 1
ATOM 5938 C CA . LEU B 1 127 ? 21.344 58.781 -2.1 1 92.12 127 LEU B CA 1
ATOM 5939 C C . LEU B 1 127 ? 20.719 58.031 -3.275 1 92.12 127 LEU B C 1
ATOM 5941 O O . LEU B 1 127 ? 19.547 57.625 -3.211 1 92.12 127 LEU B O 1
ATOM 5945 N N . GLN B 1 128 ? 21.406 57.938 -4.371 1 91.88 128 GLN B N 1
ATOM 5946 C CA . GLN B 1 128 ? 20.969 57.156 -5.52 1 91.88 128 GLN B CA 1
ATOM 5947 C C . GLN B 1 128 ? 21.594 55.75 -5.512 1 91.88 128 GLN B C 1
ATOM 5949 O O . GLN B 1 128 ? 22.812 55.625 -5.566 1 91.88 128 GLN B O 1
ATOM 5954 N N . LEU B 1 129 ? 20.688 54.781 -5.449 1 92.62 129 LEU B N 1
ATOM 5955 C CA . LEU B 1 129 ? 21.203 53.406 -5.375 1 92.62 129 LEU B CA 1
ATOM 5956 C C . LEU B 1 129 ? 20.797 52.625 -6.605 1 92.62 129 LEU B C 1
ATOM 5958 O O . LEU B 1 129 ? 19.703 52.812 -7.137 1 92.62 129 LEU B O 1
ATOM 5962 N N . SER B 1 130 ? 21.641 51.844 -7.148 1 91 130 SER B N 1
ATOM 5963 C CA . SER B 1 130 ? 21.422 50.812 -8.18 1 91 130 SER B CA 1
ATOM 5964 C C . SER B 1 130 ? 22.188 49.531 -7.855 1 91 130 SER B C 1
ATOM 5966 O O . SER B 1 130 ? 23.016 49.5 -6.934 1 91 130 SER B O 1
ATOM 5968 N N . MET B 1 131 ? 21.906 48.469 -8.609 1 88.94 131 MET B N 1
ATOM 5969 C CA . MET B 1 131 ? 22.594 47.188 -8.359 1 88.94 131 MET B CA 1
ATOM 5970 C C . MET B 1 131 ? 24.062 47.281 -8.766 1 88.94 131 MET B C 1
ATOM 5972 O O . MET B 1 131 ? 24.875 46.469 -8.32 1 88.94 131 MET B O 1
ATOM 5976 N N . ARG B 1 132 ? 24.438 48.312 -9.406 1 87.81 132 ARG B N 1
ATOM 5977 C CA . ARG B 1 132 ? 25.812 48.5 -9.836 1 87.81 132 ARG B CA 1
ATOM 5978 C C . ARG B 1 132 ? 26.656 49.125 -8.734 1 87.81 132 ARG B C 1
ATOM 5980 O O . ARG B 1 132 ? 27.828 48.781 -8.562 1 87.81 132 ARG B O 1
ATOM 5987 N N . ASN B 1 133 ? 25.969 50 -7.996 1 91.62 133 ASN B N 1
ATOM 5988 C CA . ASN B 1 133 ? 26.781 50.781 -7.051 1 91.62 133 ASN B CA 1
ATOM 5989 C C . ASN B 1 133 ? 26.484 50.375 -5.609 1 91.62 133 ASN B C 1
ATOM 5991 O O . ASN B 1 133 ? 27.203 50.781 -4.691 1 91.62 133 ASN B O 1
ATOM 5995 N N . VAL B 1 134 ? 25.516 49.531 -5.41 1 93 134 VAL B N 1
ATOM 5996 C CA . VAL B 1 134 ? 25.078 49.219 -4.051 1 93 134 VAL B CA 1
ATOM 5997 C C . VAL B 1 134 ? 26.234 48.562 -3.285 1 93 134 VAL B C 1
ATOM 5999 O O . VAL B 1 134 ? 26.406 48.781 -2.09 1 93 134 VAL B O 1
ATOM 6002 N N . HIS B 1 135 ? 27.047 47.812 -3.93 1 91 135 HIS B N 1
ATOM 6003 C CA . HIS B 1 135 ? 28.156 47.156 -3.275 1 91 135 HIS B CA 1
ATOM 6004 C C . HIS B 1 135 ? 29.188 48.125 -2.752 1 91 135 HIS B C 1
ATOM 6006 O O . HIS B 1 135 ? 29.625 48.031 -1.601 1 91 135 HIS B O 1
ATOM 6012 N N . CYS B 1 136 ? 29.578 49.031 -3.529 1 91.88 136 CYS B N 1
ATOM 6013 C CA . CYS B 1 136 ? 30.594 50 -3.135 1 91.88 136 CYS B CA 1
ATOM 6014 C C . CYS B 1 136 ? 30.062 50.969 -2.078 1 91.88 136 CYS B C 1
ATOM 6016 O O . CYS B 1 136 ? 30.781 51.375 -1.166 1 91.88 136 CYS B O 1
ATOM 6018 N N . VAL B 1 137 ? 28.797 51.281 -2.195 1 93.62 137 VAL B N 1
ATOM 6019 C CA . VAL B 1 137 ? 28.188 52.188 -1.218 1 93.62 137 VAL B CA 1
ATOM 6020 C C . VAL B 1 137 ? 28.125 51.5 0.143 1 93.62 137 VAL B C 1
ATOM 6022 O O . VAL B 1 137 ? 28.453 52.094 1.167 1 93.62 137 VAL B O 1
ATOM 6025 N N . LEU B 1 138 ? 27.719 50.219 0.083 1 93.44 138 LEU B N 1
ATOM 6026 C CA . LEU B 1 138 ? 27.641 49.438 1.309 1 93.44 138 LEU B CA 1
ATOM 6027 C C . LEU B 1 138 ? 29.016 49.312 1.957 1 93.44 138 LEU B C 1
ATOM 6029 O O . LEU B 1 138 ? 29.141 49.406 3.178 1 93.44 138 LEU B O 1
ATOM 6033 N N . SER B 1 139 ? 30 49.125 1.158 1 92.81 139 SER B N 1
ATOM 6034 C CA . SER B 1 139 ? 31.359 49 1.663 1 92.81 139 SER B CA 1
ATOM 6035 C C . SER B 1 139 ? 31.828 50.281 2.334 1 92.81 139 SER B C 1
ATOM 6037 O O . SER B 1 139 ? 32.375 50.25 3.441 1 92.81 139 SER B O 1
ATOM 6039 N N . ALA B 1 140 ? 31.562 51.375 1.736 1 93.06 140 ALA B N 1
ATOM 6040 C CA . ALA B 1 140 ? 31.953 52.656 2.262 1 93.06 140 ALA B CA 1
ATOM 6041 C C . ALA B 1 140 ? 31.172 53 3.523 1 93.06 140 ALA B C 1
ATOM 6043 O O . ALA B 1 140 ? 31.75 53.438 4.527 1 93.06 140 ALA B O 1
ATOM 6044 N N . ALA B 1 141 ? 29.922 52.844 3.408 1 93.06 141 ALA B N 1
ATOM 6045 C CA . ALA B 1 141 ? 29.047 53.156 4.539 1 93.06 141 ALA B CA 1
ATOM 6046 C C . ALA B 1 141 ? 29.375 52.281 5.746 1 93.06 141 ALA B C 1
ATOM 6048 O O . ALA B 1 141 ? 29.344 52.75 6.887 1 93.06 141 ALA B O 1
ATOM 6049 N N . GLY B 1 142 ? 29.656 51.031 5.504 1 90.62 142 GLY B N 1
ATOM 6050 C CA . GLY B 1 142 ? 30.031 50.125 6.574 1 90.62 142 GLY B CA 1
ATOM 6051 C C . GLY B 1 142 ? 31.344 50.5 7.238 1 90.62 142 GLY B C 1
ATOM 6052 O O . GLY B 1 142 ? 31.438 50.531 8.469 1 90.62 142 GLY B O 1
ATOM 6053 N N . HIS B 1 143 ? 32.25 50.844 6.383 1 89.94 143 HIS B N 1
ATOM 6054 C CA . HIS B 1 143 ? 33.562 51.25 6.875 1 89.94 143 HIS B CA 1
ATOM 6055 C C . HIS B 1 143 ? 33.469 52.531 7.707 1 89.94 143 HIS B C 1
ATOM 6057 O O . HIS B 1 143 ? 34.125 52.656 8.734 1 89.94 143 HIS B O 1
ATOM 6063 N N . MET B 1 144 ? 32.594 53.375 7.344 1 90.5 144 MET B N 1
ATOM 6064 C CA . MET B 1 144 ? 32.469 54.688 7.992 1 90.5 144 MET B CA 1
ATOM 6065 C C . MET B 1 144 ? 31.359 54.688 9.031 1 90.5 144 MET B C 1
ATOM 6067 O O . MET B 1 144 ? 31.109 55.719 9.68 1 90.5 144 MET B O 1
ATOM 6071 N N . GLN B 1 145 ? 30.656 53.594 9.102 1 89.19 145 GLN B N 1
ATOM 6072 C CA . GLN B 1 145 ? 29.609 53.375 10.102 1 89.19 145 GLN B CA 1
ATOM 6073 C C . GLN B 1 145 ? 28.5 54.438 9.961 1 89.19 145 GLN B C 1
ATOM 6075 O O . GLN B 1 145 ? 28.125 55.094 10.938 1 89.19 145 GLN B O 1
ATOM 6080 N N . ILE B 1 146 ? 28.078 54.594 8.805 1 91.75 146 ILE B N 1
ATOM 6081 C CA . ILE B 1 146 ? 26.984 55.5 8.539 1 91.75 146 ILE B CA 1
ATOM 6082 C C . ILE B 1 146 ? 25.672 54.75 8.516 1 91.75 146 ILE B C 1
ATOM 6084 O O . ILE B 1 146 ? 25.234 54.25 7.465 1 91.75 146 ILE B O 1
ATOM 6088 N N . LYS B 1 147 ? 24.906 54.75 9.516 1 90.25 147 LYS B N 1
ATOM 6089 C CA . LYS B 1 147 ? 23.75 53.875 9.758 1 90.25 147 LYS B CA 1
ATOM 6090 C C . LYS B 1 147 ? 22.609 54.188 8.789 1 90.25 147 LYS B C 1
ATOM 6092 O O . LYS B 1 147 ? 22 53.281 8.234 1 90.25 147 LYS B O 1
ATOM 6097 N N . PRO B 1 148 ? 22.297 55.438 8.531 1 91.5 148 PRO B N 1
ATOM 6098 C CA . PRO B 1 148 ? 21.188 55.719 7.613 1 91.5 148 PRO B CA 1
ATOM 6099 C C . PRO B 1 148 ? 21.422 55.156 6.215 1 91.5 148 PRO B C 1
ATOM 6101 O O . PRO B 1 148 ? 20.484 54.625 5.586 1 91.5 148 PRO B O 1
ATOM 6104 N N . ILE B 1 149 ? 22.625 55.219 5.762 1 92.5 149 ILE B N 1
ATOM 6105 C CA . ILE B 1 149 ? 22.922 54.719 4.434 1 92.5 149 ILE B CA 1
ATOM 6106 C C . ILE B 1 149 ? 22.797 53.188 4.434 1 92.5 149 ILE B C 1
ATOM 6108 O O . ILE B 1 149 ? 22.25 52.625 3.484 1 92.5 149 ILE B O 1
ATOM 6112 N N . LEU B 1 150 ? 23.203 52.594 5.504 1 91.88 150 LEU B N 1
ATOM 6113 C CA . LEU B 1 150 ? 23.062 51.125 5.609 1 91.88 150 LEU B CA 1
ATOM 6114 C C . LEU B 1 150 ? 21.609 50.719 5.574 1 91.88 150 LEU B C 1
ATOM 6116 O O . LEU B 1 150 ? 21.25 49.75 4.902 1 91.88 150 LEU B O 1
ATOM 6120 N N . ASN B 1 151 ? 20.797 51.469 6.18 1 92.56 151 ASN B N 1
ATOM 6121 C CA . ASN B 1 151 ? 19.375 51.188 6.199 1 92.56 151 ASN B CA 1
ATOM 6122 C C . ASN B 1 151 ? 18.734 51.375 4.824 1 92.56 151 ASN B C 1
ATOM 6124 O O . ASN B 1 151 ? 17.875 50.594 4.418 1 92.56 151 ASN B O 1
ATOM 6128 N N . PHE B 1 152 ? 19.172 52.438 4.148 1 93.31 152 PHE B N 1
ATOM 6129 C CA . PHE B 1 152 ? 18.688 52.656 2.795 1 93.31 152 PHE B CA 1
ATOM 6130 C C . PHE B 1 152 ? 19.078 51.5 1.872 1 93.31 152 PHE B C 1
ATOM 6132 O O . PHE B 1 152 ? 18.297 51.062 1.032 1 93.31 152 PHE B O 1
ATOM 6139 N N . CYS B 1 153 ? 20.281 51.062 2.055 1 93.12 153 CYS B N 1
ATOM 6140 C CA . CYS B 1 153 ? 20.766 49.969 1.236 1 93.12 153 CYS B CA 1
ATOM 6141 C C . CYS B 1 153 ? 19.969 48.688 1.511 1 93.12 153 CYS B C 1
ATOM 6143 O O . CYS B 1 153 ? 19.625 47.969 0.583 1 93.12 153 CYS B O 1
ATOM 6145 N N . LYS B 1 154 ? 19.688 48.406 2.732 1 93.62 154 LYS B N 1
ATOM 6146 C CA . LYS B 1 154 ? 18.875 47.25 3.104 1 93.62 154 LYS B CA 1
ATOM 6147 C C . LYS B 1 154 ? 17.5 47.312 2.434 1 93.62 154 LYS B C 1
ATOM 6149 O O . LYS B 1 154 ? 17.062 46.312 1.834 1 93.62 154 LYS B O 1
ATOM 6154 N N . THR B 1 155 ? 16.875 48.469 2.514 1 93.5 155 THR B N 1
ATOM 6155 C CA . THR B 1 155 ? 15.562 48.656 1.92 1 93.5 155 THR B CA 1
ATOM 6156 C C . THR B 1 155 ? 15.617 48.469 0.405 1 93.5 155 THR B C 1
ATOM 6158 O O . THR B 1 155 ? 14.734 47.844 -0.189 1 93.5 155 THR B O 1
ATOM 6161 N N . PHE B 1 156 ? 16.641 49.031 -0.138 1 93.62 156 PHE B N 1
ATOM 6162 C CA . PHE B 1 156 ? 16.844 48.938 -1.58 1 93.62 156 PHE B CA 1
ATOM 6163 C C . PHE B 1 156 ? 17 47.5 -2.006 1 93.62 156 PHE B C 1
ATOM 6165 O O . PHE B 1 156 ? 16.359 47.031 -2.953 1 93.62 156 PHE B O 1
ATOM 6172 N N . LEU B 1 157 ? 17.828 46.75 -1.318 1 93.94 157 LEU B N 1
ATOM 6173 C CA . LEU B 1 157 ? 18.109 45.375 -1.666 1 93.94 157 LEU B CA 1
ATOM 6174 C C . LEU B 1 157 ? 16.875 44.5 -1.524 1 93.94 157 LEU B C 1
ATOM 6176 O O . LEU B 1 157 ? 16.609 43.656 -2.375 1 93.94 157 LEU B O 1
ATOM 6180 N N . VAL B 1 158 ? 16.109 44.688 -0.499 1 93.69 158 VAL B N 1
ATOM 6181 C CA . VAL B 1 158 ? 14.883 43.938 -0.287 1 93.69 158 VAL B CA 1
ATOM 6182 C C . VAL B 1 158 ? 13.922 44.188 -1.448 1 93.69 158 VAL B C 1
ATOM 6184 O O . VAL B 1 158 ? 13.273 43.25 -1.928 1 93.69 158 VAL B O 1
ATOM 6187 N N . GLY B 1 159 ? 13.883 45.406 -1.893 1 92.69 159 GLY B N 1
ATOM 6188 C CA . GLY B 1 159 ? 13.008 45.781 -2.992 1 92.69 159 GLY B CA 1
ATOM 6189 C C . GLY B 1 159 ? 13.453 45.188 -4.328 1 92.69 159 GLY B C 1
ATOM 6190 O O . GLY B 1 159 ? 12.641 45.031 -5.238 1 92.69 159 GLY B O 1
ATOM 6191 N N . GLU B 1 160 ? 14.734 44.875 -4.441 1 92.38 160 GLU B N 1
ATOM 6192 C CA . GLU B 1 160 ? 15.305 44.406 -5.707 1 92.38 160 GLU B CA 1
ATOM 6193 C C . GLU B 1 160 ? 15.273 42.906 -5.82 1 92.38 160 GLU B C 1
ATOM 6195 O O . GLU B 1 160 ? 15.633 42.344 -6.863 1 92.38 160 GLU B O 1
ATOM 6200 N N . ILE B 1 161 ? 14.836 42.25 -4.801 1 92.25 161 ILE B N 1
ATOM 6201 C CA . ILE B 1 161 ? 14.883 40.781 -4.801 1 92.25 161 ILE B CA 1
ATOM 6202 C C . ILE B 1 161 ? 14.023 40.25 -5.941 1 92.25 161 ILE B C 1
ATOM 6204 O O . ILE B 1 161 ? 12.852 40.625 -6.082 1 92.25 161 ILE B O 1
ATOM 6208 N N . SER B 1 162 ? 14.562 39.438 -6.785 1 89.19 162 SER B N 1
ATOM 6209 C CA . SER B 1 162 ? 13.883 38.781 -7.891 1 89.19 162 SER B CA 1
ATOM 6210 C C . SER B 1 162 ? 14.445 37.375 -8.125 1 89.19 162 SER B C 1
ATOM 6212 O O . SER B 1 162 ? 15.43 37 -7.5 1 89.19 162 SER B O 1
ATOM 6214 N N . VAL B 1 163 ? 13.836 36.625 -9.016 1 87.38 163 VAL B N 1
ATOM 6215 C CA . VAL B 1 163 ? 14.227 35.25 -9.281 1 87.38 163 VAL B CA 1
ATOM 6216 C C . VAL B 1 163 ? 15.586 35.219 -9.977 1 87.38 163 VAL B C 1
ATOM 6218 O O . VAL B 1 163 ? 16.297 34.219 -9.93 1 87.38 163 VAL B O 1
ATOM 6221 N N . TYR B 1 164 ? 16.047 36.344 -10.5 1 86.81 164 TYR B N 1
ATOM 6222 C CA . TYR B 1 164 ? 17.266 36.375 -11.305 1 86.81 164 TYR B CA 1
ATOM 6223 C C . TYR B 1 164 ? 18.438 36.875 -10.477 1 86.81 164 TYR B C 1
ATOM 6225 O O . TYR B 1 164 ? 19.594 36.781 -10.914 1 86.81 164 TYR B O 1
ATOM 6233 N N . ASN B 1 165 ? 18.172 37.438 -9.297 1 88.31 165 ASN B N 1
ATOM 6234 C CA . ASN B 1 165 ? 19.297 38.031 -8.578 1 88.31 165 ASN B CA 1
ATOM 6235 C C . ASN B 1 165 ? 19.25 37.719 -7.094 1 88.31 165 ASN B C 1
ATOM 6237 O O . ASN B 1 165 ? 20.062 38.219 -6.312 1 88.31 165 ASN B O 1
ATOM 6241 N N . CYS B 1 166 ? 18.328 36.938 -6.66 1 88.94 166 CYS B N 1
ATOM 6242 C CA . CYS B 1 166 ? 18.109 36.625 -5.246 1 88.94 166 CYS B CA 1
ATOM 6243 C C . CYS B 1 166 ? 19.359 36.062 -4.602 1 88.94 166 CYS B C 1
ATOM 6245 O O . CYS B 1 166 ? 19.703 36.438 -3.475 1 88.94 166 CYS B O 1
ATOM 6247 N N . VAL B 1 167 ? 20.094 35.281 -5.297 1 88.25 167 VAL B N 1
ATOM 6248 C CA . VAL B 1 167 ? 21.266 34.656 -4.711 1 88.25 167 VAL B CA 1
ATOM 6249 C C . VAL B 1 167 ? 22.391 35.688 -4.582 1 88.25 167 VAL B C 1
ATOM 6251 O O . VAL B 1 167 ? 23.125 35.719 -3.592 1 88.25 167 VAL B O 1
ATOM 6254 N N . ASP B 1 168 ? 22.516 36.531 -5.516 1 88.5 168 ASP B N 1
ATOM 6255 C CA . ASP B 1 168 ? 23.469 37.625 -5.422 1 88.5 168 ASP B CA 1
ATOM 6256 C C . ASP B 1 168 ? 23.188 38.5 -4.207 1 88.5 168 ASP B C 1
ATOM 6258 O O . ASP B 1 168 ? 24.125 38.906 -3.506 1 88.5 168 ASP B O 1
ATOM 6262 N N . ILE B 1 169 ? 21.984 38.719 -4.027 1 91.25 169 ILE B N 1
ATOM 6263 C CA . ILE B 1 169 ? 21.578 39.562 -2.896 1 91.25 169 ILE B CA 1
ATOM 6264 C C . ILE B 1 169 ? 21.906 38.812 -1.59 1 91.25 169 ILE B C 1
ATOM 6266 O O . ILE B 1 169 ? 22.344 39.438 -0.619 1 91.25 169 ILE B O 1
ATOM 6270 N N . ILE B 1 170 ? 21.734 37.562 -1.578 1 89.38 170 ILE B N 1
ATOM 6271 C CA . ILE B 1 170 ? 22.078 36.75 -0.401 1 89.38 170 ILE B CA 1
ATOM 6272 C C . ILE B 1 170 ? 23.578 36.875 -0.139 1 89.38 170 ILE B C 1
ATOM 6274 O O . ILE B 1 170 ? 24 37.062 1.005 1 89.38 170 ILE B O 1
ATOM 6278 N N . HIS B 1 171 ? 24.359 36.844 -1.148 1 87.81 171 HIS B N 1
ATOM 6279 C CA . HIS B 1 171 ? 25.812 36.969 -1.002 1 87.81 171 HIS B CA 1
ATOM 6280 C C . HIS B 1 171 ? 26.203 38.344 -0.458 1 87.81 171 HIS B C 1
ATOM 6282 O O . HIS B 1 171 ? 27.094 38.438 0.395 1 87.81 171 HIS B O 1
ATOM 6288 N N . ILE B 1 172 ? 25.516 39.281 -0.959 1 88.94 172 ILE B N 1
ATOM 6289 C CA . ILE B 1 172 ? 25.781 40.656 -0.486 1 88.94 172 ILE B CA 1
ATOM 6290 C C . ILE B 1 172 ? 25.406 40.75 0.989 1 88.94 172 ILE B C 1
ATOM 6292 O O . ILE B 1 172 ? 26.172 41.281 1.794 1 88.94 172 ILE B O 1
ATOM 6296 N N . ALA B 1 173 ? 24.25 40.219 1.299 1 90.19 173 ALA B N 1
ATOM 6297 C CA . ALA B 1 173 ? 23.766 40.281 2.672 1 90.19 173 ALA B CA 1
ATOM 6298 C C . ALA B 1 173 ? 24.703 39.531 3.623 1 90.19 173 ALA B C 1
ATOM 6300 O O . ALA B 1 173 ? 24.938 40 4.746 1 90.19 173 ALA B O 1
ATOM 6301 N N . ASP B 1 174 ? 25.219 38.5 3.186 1 87.56 174 ASP B N 1
ATOM 6302 C CA . ASP B 1 174 ? 26.156 37.719 3.994 1 87.56 174 ASP B CA 1
ATOM 6303 C C . ASP B 1 174 ? 27.469 38.469 4.203 1 87.56 174 ASP B C 1
ATOM 6305 O O . ASP B 1 174 ? 28 38.469 5.312 1 87.56 174 ASP B O 1
ATOM 6309 N N . LYS B 1 175 ? 27.969 39.031 3.16 1 86.56 175 LYS B N 1
ATOM 6310 C CA . LYS B 1 175 ? 29.25 39.75 3.195 1 86.56 175 LYS B CA 1
ATOM 6311 C C . LYS B 1 175 ? 29.188 40.938 4.168 1 86.56 175 LYS B C 1
ATOM 6313 O O . LYS B 1 175 ? 30.141 41.188 4.887 1 86.56 175 LYS B O 1
ATOM 6318 N N . TYR B 1 176 ? 28.016 41.531 4.242 1 87.5 176 TYR B N 1
ATOM 6319 C CA . TYR B 1 176 ? 27.906 42.75 5.051 1 87.5 176 TYR B CA 1
ATOM 6320 C C . TYR B 1 176 ? 27.031 42.5 6.281 1 87.5 176 TYR B C 1
ATOM 6322 O O . TYR B 1 176 ? 26.609 43.469 6.941 1 87.5 176 TYR B O 1
ATOM 6330 N N . THR B 1 177 ? 26.625 41.25 6.555 1 86.75 177 THR B N 1
ATOM 6331 C CA . THR B 1 177 ? 25.906 40.812 7.738 1 86.75 177 THR B CA 1
ATOM 6332 C C . THR B 1 177 ? 24.562 41.531 7.871 1 86.75 177 THR B C 1
ATOM 6334 O O . THR B 1 177 ? 24.25 42.062 8.938 1 86.75 177 THR B O 1
ATOM 6337 N N . LEU B 1 178 ? 23.953 41.656 6.758 1 90.12 178 LEU B N 1
ATOM 6338 C CA . LEU B 1 178 ? 22.625 42.25 6.738 1 90.12 178 LEU B CA 1
ATOM 6339 C C . LEU B 1 178 ? 21.547 41.188 6.996 1 90.12 178 LEU B C 1
ATOM 6341 O O . LEU B 1 178 ? 20.906 40.719 6.062 1 90.12 178 LEU B O 1
ATOM 6345 N N . ALA B 1 179 ? 21.234 40.844 8.18 1 87.06 179 ALA B N 1
ATOM 6346 C CA . ALA B 1 179 ? 20.391 39.719 8.578 1 87.06 179 ALA B CA 1
ATOM 6347 C C . ALA B 1 179 ? 18.984 39.875 8.039 1 87.06 179 ALA B C 1
ATOM 6349 O O . ALA B 1 179 ? 18.391 38.906 7.535 1 87.06 179 ALA B O 1
ATOM 6350 N N . GLY B 1 180 ? 18.453 41.031 8.047 1 88.62 180 GLY B N 1
ATOM 6351 C CA . GLY B 1 180 ? 17.109 41.281 7.566 1 88.62 180 GLY B CA 1
ATOM 6352 C C . GLY B 1 180 ? 16.953 41.031 6.078 1 88.62 180 GLY B C 1
ATOM 6353 O O . GLY B 1 180 ? 15.945 40.438 5.645 1 88.62 180 GLY B O 1
ATOM 6354 N N . VAL B 1 181 ? 17.953 41.438 5.324 1 91.62 181 VAL B N 1
ATOM 6355 C CA . VAL B 1 181 ? 17.922 41.25 3.877 1 91.62 181 VAL B CA 1
ATOM 6356 C C . VAL B 1 181 ? 18.047 39.781 3.541 1 91.62 181 VAL B C 1
ATOM 6358 O O . VAL B 1 181 ? 17.344 39.281 2.656 1 91.62 181 VAL B O 1
ATOM 6361 N N . GLU B 1 182 ? 18.875 39.125 4.301 1 88.12 182 GLU B N 1
ATOM 6362 C CA . GLU B 1 182 ? 19.078 37.688 4.094 1 88.12 182 GLU B CA 1
ATOM 6363 C C . GLU B 1 182 ? 17.781 36.906 4.34 1 88.12 182 GLU B C 1
ATOM 6365 O O . GLU B 1 182 ? 17.406 36.062 3.539 1 88.12 182 GLU B O 1
ATOM 6370 N N . ASP B 1 183 ? 17.172 37.219 5.336 1 87.38 183 ASP B N 1
ATOM 6371 C CA . ASP B 1 183 ? 15.93 36.562 5.691 1 87.38 183 ASP B CA 1
ATOM 6372 C C . ASP B 1 183 ? 14.875 36.75 4.602 1 87.38 183 ASP B C 1
ATOM 6374 O O . ASP B 1 183 ? 14.164 35.781 4.25 1 87.38 183 ASP B O 1
ATOM 6378 N N . LYS B 1 184 ? 14.82 37.938 4.145 1 89.62 184 LYS B N 1
ATOM 6379 C CA . LYS B 1 184 ? 13.836 38.219 3.105 1 89.62 184 LYS B CA 1
ATOM 6380 C C . LYS B 1 184 ? 14.188 37.531 1.801 1 89.62 184 LYS B C 1
ATOM 6382 O O . LYS B 1 184 ? 13.297 37.062 1.07 1 89.62 184 LYS B O 1
ATOM 6387 N N . ALA B 1 185 ? 15.414 37.5 1.58 1 88.69 185 ALA B N 1
ATOM 6388 C CA . ALA B 1 185 ? 15.859 36.812 0.369 1 88.69 185 ALA B CA 1
ATOM 6389 C C . ALA B 1 185 ? 15.539 35.344 0.437 1 88.69 185 ALA B C 1
ATOM 6391 O O . ALA B 1 185 ? 15.039 34.75 -0.53 1 88.69 185 ALA B O 1
ATOM 6392 N N . TYR B 1 186 ? 15.727 34.75 1.536 1 82.88 186 TYR B N 1
ATOM 6393 C CA . TYR B 1 186 ? 15.422 33.344 1.714 1 82.88 186 TYR B CA 1
ATOM 6394 C C . TYR B 1 186 ? 13.922 33.094 1.636 1 82.88 186 TYR B C 1
ATOM 6396 O O . TYR B 1 186 ? 13.477 32.094 1.064 1 82.88 186 TYR B O 1
ATOM 6404 N N . SER B 1 187 ? 13.273 33.938 2.23 1 82.88 187 SER B N 1
ATOM 6405 C CA . SER B 1 187 ? 11.82 33.812 2.145 1 82.88 187 SER B CA 1
ATOM 6406 C C . SER B 1 187 ? 11.344 33.875 0.696 1 82.88 187 SER B C 1
ATOM 6408 O O . SER B 1 187 ? 10.422 33.156 0.307 1 82.88 187 SER B O 1
ATOM 6410 N N . PHE B 1 188 ? 11.992 34.75 -0.012 1 87.38 188 PHE B N 1
ATOM 6411 C CA . PHE B 1 188 ? 11.664 34.875 -1.429 1 87.38 188 PHE B CA 1
ATOM 6412 C C . PHE B 1 188 ? 11.977 33.594 -2.166 1 87.38 188 PHE B C 1
ATOM 6414 O O . PHE B 1 188 ? 11.172 33.125 -2.979 1 87.38 188 PHE B O 1
ATOM 6421 N N . ILE B 1 189 ? 13.078 33.031 -1.894 1 82.81 189 ILE B N 1
ATOM 6422 C CA . ILE B 1 189 ? 13.469 31.781 -2.525 1 82.81 189 ILE B CA 1
ATOM 6423 C C . ILE B 1 189 ? 12.469 30.688 -2.176 1 82.81 189 ILE B C 1
ATOM 6425 O O . ILE B 1 189 ? 12.062 29.906 -3.043 1 82.81 189 ILE B O 1
ATOM 6429 N N . ALA B 1 190 ? 12.117 30.641 -1.011 1 74.88 190 ALA B N 1
ATOM 6430 C CA . ALA B 1 190 ? 11.172 29.641 -0.53 1 74.88 190 ALA B CA 1
ATOM 6431 C C . ALA B 1 190 ? 9.844 29.719 -1.279 1 74.88 190 ALA B C 1
ATOM 6433 O O . ALA B 1 190 ? 9.219 28.703 -1.58 1 74.88 190 ALA B O 1
ATOM 6434 N N . GLU B 1 191 ? 9.508 30.875 -1.569 1 78 191 GLU B N 1
ATOM 6435 C CA . GLU B 1 191 ? 8.211 31.109 -2.199 1 78 191 GLU B CA 1
ATOM 6436 C C . GLU B 1 191 ? 8.281 30.875 -3.707 1 78 191 GLU B C 1
ATOM 6438 O O . GLU B 1 191 ? 7.273 30.578 -4.34 1 78 191 GLU B O 1
ATOM 6443 N N . HIS B 1 192 ? 9.484 31.062 -4.266 1 81.44 192 HIS B N 1
ATOM 6444 C CA . HIS B 1 192 ? 9.594 31.031 -5.719 1 81.44 192 HIS B CA 1
ATOM 6445 C C . HIS B 1 192 ? 10.602 29.969 -6.176 1 81.44 192 HIS B C 1
ATOM 6447 O O . HIS B 1 192 ? 11.266 30.141 -7.195 1 81.44 192 HIS B O 1
ATOM 6453 N N . LEU B 1 193 ? 10.727 28.984 -5.383 1 77.75 193 LEU B N 1
ATOM 6454 C CA . LEU B 1 193 ? 11.75 27.984 -5.668 1 77.75 193 LEU B CA 1
ATOM 6455 C C . LEU B 1 193 ? 11.523 27.344 -7.031 1 77.75 193 LEU B C 1
ATOM 6457 O O . LEU B 1 193 ? 12.469 27.094 -7.773 1 77.75 193 LEU B O 1
ATOM 6461 N N . ASN B 1 194 ? 10.328 27.062 -7.414 1 74.5 194 ASN B N 1
ATOM 6462 C CA . ASN B 1 194 ? 9.992 26.422 -8.68 1 74.5 194 ASN B CA 1
ATOM 6463 C C . ASN B 1 194 ? 10.477 27.25 -9.867 1 74.5 194 ASN B C 1
ATOM 6465 O O . ASN B 1 194 ? 10.898 26.688 -10.891 1 74.5 194 ASN B O 1
ATOM 6469 N N . GLU B 1 195 ? 10.383 28.5 -9.711 1 80.5 195 GLU B N 1
ATOM 6470 C CA . GLU B 1 195 ? 10.867 29.391 -10.75 1 80.5 195 GLU B CA 1
ATOM 6471 C C . GLU B 1 195 ? 12.391 29.484 -10.742 1 80.5 195 GLU B C 1
ATOM 6473 O O . GLU B 1 195 ? 13.023 29.531 -11.797 1 80.5 195 GLU B O 1
ATOM 6478 N N . LEU B 1 196 ? 12.883 29.484 -9.555 1 80.94 196 LEU B N 1
ATOM 6479 C CA . LEU B 1 196 ? 14.328 29.625 -9.391 1 80.94 196 LEU B CA 1
ATOM 6480 C C . LEU B 1 196 ? 15.07 28.453 -10 1 80.94 196 LEU B C 1
ATOM 6482 O O . LEU B 1 196 ? 16.141 28.625 -10.578 1 80.94 196 LEU B O 1
ATOM 6486 N N . VAL B 1 197 ? 14.484 27.281 -9.906 1 76.88 197 VAL B N 1
ATOM 6487 C CA . VAL B 1 197 ? 15.125 26.062 -10.383 1 76.88 197 VAL B CA 1
ATOM 6488 C C . VAL B 1 197 ? 15.281 26.109 -11.898 1 76.88 197 VAL B C 1
ATOM 6490 O O . VAL B 1 197 ? 16.172 25.453 -12.461 1 76.88 197 VAL B O 1
ATOM 6493 N N . LYS B 1 198 ? 14.484 26.797 -12.508 1 77.44 198 LYS B N 1
ATOM 6494 C CA . LYS B 1 198 ? 14.539 26.938 -13.961 1 77.44 198 LYS B CA 1
ATOM 6495 C C . LYS B 1 198 ? 15.625 27.922 -14.383 1 77.44 198 LYS B C 1
ATOM 6497 O O . LYS B 1 198 ? 15.914 28.062 -15.57 1 77.44 198 LYS B O 1
ATOM 6502 N N . THR B 1 199 ? 16.109 28.578 -13.352 1 79.94 199 THR B N 1
ATOM 6503 C CA . THR B 1 199 ? 17.172 29.547 -13.617 1 79.94 199 THR B CA 1
ATOM 6504 C C . THR B 1 199 ? 18.531 29 -13.164 1 79.94 199 THR B C 1
ATOM 6506 O O . THR B 1 199 ? 18.609 27.891 -12.648 1 79.94 199 THR B O 1
ATOM 6509 N N . GLU B 1 200 ? 19.562 29.781 -13.477 1 82.81 200 GLU B N 1
ATOM 6510 C CA . GLU B 1 200 ? 20.906 29.375 -13.07 1 82.81 200 GLU B CA 1
ATOM 6511 C C . GLU B 1 200 ? 21.234 29.875 -11.664 1 82.81 200 GLU B C 1
ATOM 6513 O O . GLU B 1 200 ? 22.312 29.625 -11.141 1 82.81 200 GLU B O 1
ATOM 6518 N N . GLU B 1 201 ? 20.328 30.5 -11.102 1 83.88 201 GLU B N 1
ATOM 6519 C CA . GLU B 1 201 ? 20.578 31.109 -9.797 1 83.88 201 GLU B CA 1
ATOM 6520 C C . GLU B 1 201 ? 20.844 30.047 -8.734 1 83.88 201 GLU B C 1
ATOM 6522 O O . GLU B 1 201 ? 21.672 30.25 -7.844 1 83.88 201 GLU B O 1
ATOM 6527 N N . ILE B 1 202 ? 20.234 28.938 -8.891 1 84.69 202 ILE B N 1
ATOM 6528 C CA . ILE B 1 202 ? 20.359 27.891 -7.879 1 84.69 202 ILE B CA 1
ATOM 6529 C C . ILE B 1 202 ? 21.797 27.406 -7.816 1 84.69 202 ILE B C 1
ATOM 6531 O O . ILE B 1 202 ? 22.281 27.031 -6.746 1 84.69 202 ILE B O 1
ATOM 6535 N N . GLN B 1 203 ? 22.438 27.547 -8.938 1 89.38 203 GLN B N 1
ATOM 6536 C CA . GLN B 1 203 ? 23.812 27.047 -9.008 1 89.38 203 GLN B CA 1
ATOM 6537 C C . GLN B 1 203 ? 24.766 27.953 -8.242 1 89.38 203 GLN B C 1
ATOM 6539 O O . GLN B 1 203 ? 25.859 27.547 -7.875 1 89.38 203 GLN B O 1
ATOM 6544 N N . LYS B 1 204 ? 24.297 29.172 -7.957 1 88.81 204 LYS B N 1
ATOM 6545 C CA . LYS B 1 204 ? 25.141 30.156 -7.277 1 88.81 204 LYS B CA 1
ATOM 6546 C C . LYS B 1 204 ? 25.078 29.969 -5.766 1 88.81 204 LYS B C 1
ATOM 6548 O O . LYS B 1 204 ? 25.891 30.547 -5.035 1 88.81 204 LYS B O 1
ATOM 6553 N N . LEU B 1 205 ? 24.234 29.156 -5.336 1 88 205 LEU B N 1
ATOM 6554 C CA . LEU B 1 205 ? 24.094 28.938 -3.9 1 88 205 LEU B CA 1
ATOM 6555 C C . LEU B 1 205 ? 25.312 28.188 -3.346 1 88 205 LEU B C 1
ATOM 6557 O O . LEU B 1 205 ? 25.859 27.312 -4.016 1 88 205 LEU B O 1
ATOM 6561 N N . THR B 1 206 ? 25.672 28.594 -2.141 1 88.88 206 THR B N 1
ATOM 6562 C CA . THR B 1 206 ? 26.672 27.812 -1.425 1 88.88 206 THR B CA 1
ATOM 6563 C C . THR B 1 206 ? 26.047 26.594 -0.769 1 88.88 206 THR B C 1
ATOM 6565 O O . THR B 1 206 ? 24.812 26.453 -0.762 1 88.88 206 THR B O 1
ATOM 6568 N N . ILE B 1 207 ? 26.859 25.703 -0.217 1 92.88 207 ILE B N 1
ATOM 6569 C CA . ILE B 1 207 ? 26.375 24.5 0.461 1 92.88 207 ILE B CA 1
ATOM 6570 C C . ILE B 1 207 ? 25.562 24.906 1.691 1 92.88 207 ILE B C 1
ATOM 6572 O O . ILE B 1 207 ? 24.547 24.266 2.006 1 92.88 207 ILE B O 1
ATOM 6576 N N . ASN B 1 208 ? 26 25.984 2.299 1 89.06 208 ASN B N 1
ATOM 6577 C CA . ASN B 1 208 ? 25.297 26.453 3.484 1 89.06 208 ASN B CA 1
ATOM 6578 C C . ASN B 1 208 ? 23.922 27.016 3.131 1 89.06 208 ASN B C 1
ATOM 6580 O O . ASN B 1 208 ? 22.938 26.75 3.834 1 89.06 208 ASN B O 1
ATOM 6584 N N . ASN B 1 209 ? 23.922 27.781 2.021 1 85.62 209 ASN B N 1
ATOM 6585 C CA . ASN B 1 209 ? 22.641 28.312 1.567 1 85.62 209 ASN B CA 1
ATOM 6586 C C . ASN B 1 209 ? 21.672 27.203 1.19 1 85.62 209 ASN B C 1
ATOM 6588 O O . ASN B 1 209 ? 20.5 27.234 1.573 1 85.62 209 ASN B O 1
ATOM 6592 N N . MET B 1 210 ? 22.219 26.234 0.468 1 88.94 210 MET B N 1
ATOM 6593 C CA . MET B 1 210 ? 21.391 25.109 0.031 1 88.94 210 MET B CA 1
ATOM 6594 C C . MET B 1 210 ? 20.891 24.297 1.226 1 88.94 210 MET B C 1
ATOM 6596 O O . MET B 1 210 ? 19.719 23.922 1.277 1 88.94 210 MET B O 1
ATOM 6600 N N . SER B 1 211 ? 21.719 24.094 2.154 1 93 211 SER B N 1
ATOM 6601 C CA . SER B 1 211 ? 21.359 23.359 3.363 1 93 211 SER B CA 1
ATOM 6602 C C . SER B 1 211 ? 20.266 24.078 4.145 1 93 211 SER B C 1
ATOM 6604 O O . SER B 1 211 ? 19.297 23.453 4.59 1 93 211 SER B O 1
ATOM 6606 N N . LEU B 1 212 ? 20.406 25.359 4.277 1 87.12 212 LEU B N 1
ATOM 6607 C CA . LEU B 1 212 ? 19.422 26.156 5 1 87.12 212 LEU B CA 1
ATOM 6608 C C . LEU B 1 212 ? 18.078 26.125 4.293 1 87.12 212 LEU B C 1
ATOM 6610 O O . LEU B 1 212 ? 17.031 26.047 4.945 1 87.12 212 LEU B O 1
ATOM 6614 N N . LEU B 1 213 ? 18.188 26.203 3.035 1 86.06 213 LEU B N 1
ATOM 6615 C CA . LEU B 1 213 ? 16.969 26.156 2.24 1 86.06 213 LEU B CA 1
ATOM 6616 C C . LEU B 1 213 ? 16.234 24.844 2.451 1 86.06 213 LEU B C 1
ATOM 6618 O O . LEU B 1 213 ? 15.016 24.828 2.678 1 86.06 213 LEU B O 1
ATOM 6622 N N . LEU B 1 214 ? 16.969 23.75 2.461 1 92.44 214 LEU B N 1
ATOM 6623 C CA . LEU B 1 214 ? 16.375 22.422 2.559 1 92.44 214 LEU B CA 1
ATOM 6624 C C . LEU B 1 214 ? 15.906 22.125 3.982 1 92.44 214 LEU B C 1
ATOM 6626 O O . LEU B 1 214 ? 15.062 21.25 4.203 1 92.44 214 LEU B O 1
ATOM 6630 N N . ASP B 1 215 ? 16.359 22.875 4.906 1 92.5 215 ASP B N 1
ATOM 6631 C CA . ASP B 1 215 ? 15.961 22.703 6.301 1 92.5 215 ASP B CA 1
ATOM 6632 C C . ASP B 1 215 ? 14.703 23.5 6.617 1 92.5 215 ASP B C 1
ATOM 6634 O O . ASP B 1 215 ? 14.078 23.297 7.66 1 92.5 215 ASP B O 1
ATOM 6638 N N . SER B 1 216 ? 14.352 24.328 5.715 1 88.19 216 SER B N 1
ATOM 6639 C CA . SER B 1 216 ? 13.273 25.266 5.996 1 88.19 216 SER B CA 1
ATOM 6640 C C . SER B 1 216 ? 11.914 24.578 5.965 1 88.19 216 SER B C 1
ATOM 6642 O O . SER B 1 216 ? 11.656 23.75 5.094 1 88.19 216 SER B O 1
ATOM 6644 N N . TYR B 1 217 ? 10.992 24.922 6.895 1 89.5 217 TYR B N 1
ATOM 6645 C CA . TYR B 1 217 ? 9.617 24.438 6.922 1 89.5 217 TYR B CA 1
ATOM 6646 C C . TYR B 1 217 ? 8.656 25.5 6.395 1 89.5 217 TYR B C 1
ATOM 6648 O O . TYR B 1 217 ? 7.438 25.359 6.527 1 89.5 217 TYR B O 1
ATOM 6656 N N . SER B 1 218 ? 9.266 26.547 5.77 1 82.69 218 SER B N 1
ATOM 6657 C CA . SER B 1 218 ? 8.43 27.656 5.312 1 82.69 218 SER B CA 1
ATOM 6658 C C . SER B 1 218 ? 8.344 27.703 3.791 1 82.69 218 SER B C 1
ATOM 6660 O O . SER B 1 218 ? 7.875 28.672 3.215 1 82.69 218 SER B O 1
ATOM 6662 N N . LEU B 1 219 ? 8.875 26.625 3.203 1 82.81 219 LEU B N 1
ATOM 6663 C CA . LEU B 1 219 ? 8.828 26.562 1.747 1 82.81 219 LEU B CA 1
ATOM 6664 C C . LEU B 1 219 ? 7.41 26.297 1.258 1 82.81 219 LEU B C 1
ATOM 6666 O O . LEU B 1 219 ? 6.832 25.25 1.539 1 82.81 219 LEU B O 1
ATOM 6670 N N . LYS B 1 220 ? 6.891 27.25 0.503 1 79.81 220 LYS B N 1
ATOM 6671 C CA . LYS B 1 220 ? 5.512 27.125 0.044 1 79.81 220 LYS B CA 1
ATOM 6672 C C . LYS B 1 220 ? 5.457 26.703 -1.426 1 79.81 220 LYS B C 1
ATOM 6674 O O . LYS B 1 220 ? 6.289 27.141 -2.227 1 79.81 220 LYS B O 1
ATOM 6679 N N . ASN B 1 221 ? 4.562 25.859 -1.757 1 77.94 221 ASN B N 1
ATOM 6680 C CA . ASN B 1 221 ? 4.23 25.469 -3.123 1 77.94 221 ASN B CA 1
ATOM 6681 C C . ASN B 1 221 ? 5.371 24.703 -3.783 1 77.94 221 ASN B C 1
ATOM 6683 O O . ASN B 1 221 ? 5.641 24.891 -4.973 1 77.94 221 ASN B O 1
ATOM 6687 N N . VAL B 1 222 ? 6.145 24.109 -3.008 1 83.38 222 VAL B N 1
ATOM 6688 C CA . VAL B 1 222 ? 7.211 23.25 -3.533 1 83.38 222 VAL B CA 1
ATOM 6689 C C . VAL B 1 222 ? 7.094 21.859 -2.945 1 83.38 222 VAL B C 1
ATOM 6691 O O . VAL B 1 222 ? 6.969 21.688 -1.729 1 83.38 222 VAL B O 1
ATOM 6694 N N . SER B 1 223 ? 7.121 20.859 -3.838 1 87.5 223 SER B N 1
ATOM 6695 C CA . SER B 1 223 ? 7.055 19.484 -3.377 1 87.5 223 SER B CA 1
ATOM 6696 C C . SER B 1 223 ? 8.438 18.953 -3.02 1 87.5 223 SER B C 1
ATOM 6698 O O . SER B 1 223 ? 9.453 19.531 -3.406 1 87.5 223 SER B O 1
ATOM 6700 N N . GLU B 1 224 ? 8.43 17.922 -2.266 1 92.81 224 GLU B N 1
ATOM 6701 C CA . GLU B 1 224 ? 9.703 17.281 -1.92 1 92.81 224 GLU B CA 1
ATOM 6702 C C . GLU B 1 224 ? 10.438 16.812 -3.168 1 92.81 224 GLU B C 1
ATOM 6704 O O . GLU B 1 224 ? 11.672 16.828 -3.217 1 92.81 224 GLU B O 1
ATOM 6709 N N . LEU B 1 225 ? 9.688 16.312 -4.152 1 91.69 225 LEU B N 1
ATOM 6710 C CA . LEU B 1 225 ? 10.305 15.891 -5.406 1 91.69 225 LEU B CA 1
ATOM 6711 C C . LEU B 1 225 ? 11 17.062 -6.09 1 91.69 225 LEU B C 1
ATOM 6713 O O . LEU B 1 225 ? 12.102 16.906 -6.633 1 91.69 225 LEU B O 1
ATOM 6717 N N . GLU B 1 226 ? 10.414 18.203 -6.062 1 87.19 226 GLU B N 1
ATOM 6718 C CA . GLU B 1 226 ? 11.016 19.391 -6.66 1 87.19 226 GLU B CA 1
ATOM 6719 C C . GLU B 1 226 ? 12.258 19.828 -5.895 1 87.19 226 GLU B C 1
ATOM 6721 O O . GLU B 1 226 ? 13.234 20.297 -6.492 1 87.19 226 GLU B O 1
ATOM 6726 N N . LEU B 1 227 ? 12.164 19.734 -4.633 1 91.56 227 LEU B N 1
ATOM 6727 C CA . LEU B 1 227 ? 13.336 20.031 -3.818 1 91.56 227 LEU B CA 1
ATOM 6728 C C . LEU B 1 227 ? 14.484 19.078 -4.148 1 91.56 227 LEU B C 1
ATOM 6730 O O . LEU B 1 227 ? 15.641 19.5 -4.25 1 91.56 227 LEU B O 1
ATOM 6734 N N . PHE B 1 228 ? 14.141 17.828 -4.297 1 95.31 228 PHE B N 1
ATOM 6735 C CA . PHE B 1 228 ? 15.133 16.844 -4.691 1 95.31 228 PHE B CA 1
ATOM 6736 C C . PHE B 1 228 ? 15.766 17.203 -6.027 1 95.31 228 PHE B C 1
ATOM 6738 O O . PHE B 1 228 ? 16.984 17.172 -6.172 1 95.31 228 PHE B O 1
ATOM 6745 N N . GLU B 1 229 ? 14.945 17.484 -6.953 1 90 229 GLU B N 1
ATOM 6746 C CA . GLU B 1 229 ? 15.445 17.844 -8.281 1 90 229 GLU B CA 1
ATOM 6747 C C . GLU B 1 229 ? 16.359 19.062 -8.227 1 90 229 GLU B C 1
ATOM 6749 O O . GLU B 1 229 ? 17.391 19.094 -8.898 1 90 229 GLU B O 1
ATOM 6754 N N . ALA B 1 230 ? 15.961 20.047 -7.477 1 88.88 230 ALA B N 1
ATOM 6755 C CA . ALA B 1 230 ? 16.797 21.234 -7.309 1 88.88 230 ALA B CA 1
ATOM 6756 C C . ALA B 1 230 ? 18.141 20.875 -6.707 1 88.88 230 ALA B C 1
ATOM 6758 O O . ALA B 1 230 ? 19.188 21.328 -7.188 1 88.88 230 ALA B O 1
ATOM 6759 N N . ALA B 1 231 ? 18.125 20.094 -5.699 1 94.19 231 ALA B N 1
ATOM 6760 C CA . ALA B 1 231 ? 19.359 19.672 -5.043 1 94.19 231 ALA B CA 1
ATOM 6761 C C . ALA B 1 231 ? 20.219 18.812 -5.973 1 94.19 231 ALA B C 1
ATOM 6763 O O . ALA B 1 231 ? 21.438 18.969 -6.004 1 94.19 231 ALA B O 1
ATOM 6764 N N . ARG B 1 232 ? 19.578 17.906 -6.648 1 93.94 232 ARG B N 1
ATOM 6765 C CA . ARG B 1 232 ? 20.281 17.062 -7.602 1 93.94 232 ARG B CA 1
ATOM 6766 C C . ARG B 1 232 ? 20.984 17.891 -8.664 1 93.94 232 ARG B C 1
ATOM 6768 O O . ARG B 1 232 ? 22.156 17.656 -8.969 1 93.94 232 ARG B O 1
ATOM 6775 N N . GLN B 1 233 ? 20.281 18.875 -9.195 1 89.62 233 GLN B N 1
ATOM 6776 C CA . GLN B 1 233 ? 20.875 19.766 -10.188 1 89.62 233 GLN B CA 1
ATOM 6777 C C . GLN B 1 233 ? 22.062 20.531 -9.602 1 89.62 233 GLN B C 1
ATOM 6779 O O . GLN B 1 233 ? 23.094 20.672 -10.258 1 89.62 233 GLN B O 1
ATOM 6784 N N . TRP B 1 234 ? 21.859 21.016 -8.461 1 92.56 234 TRP B N 1
ATOM 6785 C CA . TRP B 1 234 ? 22.938 21.734 -7.789 1 92.56 234 TRP B CA 1
ATOM 6786 C C . TRP B 1 234 ? 24.156 20.828 -7.586 1 92.56 234 TRP B C 1
ATOM 6788 O O . TRP B 1 234 ? 25.281 21.234 -7.848 1 92.56 234 TRP B O 1
ATOM 6798 N N . LEU B 1 235 ? 23.969 19.594 -7.188 1 95.19 235 LEU B N 1
ATOM 6799 C CA . LEU B 1 235 ? 25.031 18.641 -6.895 1 95.19 235 LEU B CA 1
ATOM 6800 C C . LEU B 1 235 ? 25.797 18.266 -8.164 1 95.19 235 LEU B C 1
ATOM 6802 O O . LEU B 1 235 ? 27.016 18.156 -8.141 1 95.19 235 LEU B O 1
ATOM 6806 N N . LEU B 1 236 ? 25.078 18.109 -9.211 1 92.44 236 LEU B N 1
ATOM 6807 C CA . LEU B 1 236 ? 25.672 17.594 -10.43 1 92.44 236 LEU B CA 1
ATOM 6808 C C . LEU B 1 236 ? 26.312 18.703 -11.25 1 92.44 236 LEU B C 1
ATOM 6810 O O . LEU B 1 236 ? 27.031 18.438 -12.219 1 92.44 236 LEU B O 1
ATOM 6814 N N . TYR B 1 237 ? 26.141 19.906 -10.812 1 91.69 237 TYR B N 1
ATOM 6815 C CA . TYR B 1 237 ? 26.688 21.047 -11.539 1 91.69 237 TYR B CA 1
ATOM 6816 C C . TYR B 1 237 ? 28.203 21.094 -11.414 1 91.69 237 TYR B C 1
ATOM 6818 O O . TYR B 1 237 ? 28.906 21.438 -12.375 1 91.69 237 TYR B O 1
ATOM 6826 N N . LYS B 1 238 ? 28.719 20.781 -10.273 1 93.25 238 LYS B N 1
ATOM 6827 C CA . LYS B 1 238 ? 30.156 20.734 -10.031 1 93.25 238 LYS B CA 1
ATOM 6828 C C . LYS B 1 238 ? 30.547 19.406 -9.375 1 93.25 238 LYS B C 1
ATOM 6830 O O . LYS B 1 238 ? 29.891 18.953 -8.438 1 93.25 238 LYS B O 1
ATOM 6835 N N . THR B 1 239 ? 31.609 18.828 -9.797 1 93.56 239 THR B N 1
ATOM 6836 C CA . THR B 1 239 ? 32.062 17.531 -9.336 1 93.56 239 THR B CA 1
ATOM 6837 C C . THR B 1 239 ? 32.438 17.578 -7.859 1 93.56 239 THR B C 1
ATOM 6839 O O . THR B 1 239 ? 32.25 16.609 -7.125 1 93.56 239 THR B O 1
ATOM 6842 N N . GLU B 1 240 ? 32.938 18.797 -7.461 1 94.56 240 GLU B N 1
ATOM 6843 C CA . GLU B 1 240 ? 33.375 18.953 -6.078 1 94.56 240 GLU B CA 1
ATOM 6844 C C . GLU B 1 240 ? 32.219 18.891 -5.109 1 94.56 240 GLU B C 1
ATOM 6846 O O . GLU B 1 240 ? 32.406 18.609 -3.922 1 94.56 240 GLU B O 1
ATOM 6851 N N . ARG B 1 241 ? 31.047 19.078 -5.637 1 95.88 241 ARG B N 1
ATOM 6852 C CA . ARG B 1 241 ? 29.859 19.141 -4.785 1 95.88 241 ARG B CA 1
ATOM 6853 C C . ARG B 1 241 ? 29.375 17.734 -4.434 1 95.88 241 ARG B C 1
ATOM 6855 O O . ARG B 1 241 ? 28.562 17.562 -3.525 1 95.88 241 ARG B O 1
ATOM 6862 N N . TYR B 1 242 ? 29.938 16.719 -5.027 1 94.75 242 TYR B N 1
ATOM 6863 C CA . TYR B 1 242 ? 29.484 15.336 -4.852 1 94.75 242 TYR B CA 1
ATOM 6864 C C . TYR B 1 242 ? 29.703 14.867 -3.42 1 94.75 242 TYR B C 1
ATOM 6866 O O . TYR B 1 242 ? 28.969 14.008 -2.924 1 94.75 242 TYR B O 1
ATOM 6874 N N . GLN B 1 243 ? 30.594 15.492 -2.754 1 95.62 243 GLN B N 1
ATOM 6875 C CA . GLN B 1 243 ? 30.906 15.117 -1.375 1 95.62 243 GLN B CA 1
ATOM 6876 C C . GLN B 1 243 ? 29.734 15.453 -0.447 1 95.62 243 GLN B C 1
ATOM 6878 O O . GLN B 1 243 ? 29.656 14.93 0.663 1 95.62 243 GLN B O 1
ATOM 6883 N N . HIS B 1 244 ? 28.875 16.344 -0.902 1 96.88 244 HIS B N 1
ATOM 6884 C CA . HIS B 1 244 ? 27.781 16.812 -0.052 1 96.88 244 HIS B CA 1
ATOM 6885 C C . HIS B 1 244 ? 26.5 16.062 -0.338 1 96.88 244 HIS B C 1
ATOM 6887 O O . HIS B 1 244 ? 25.422 16.453 0.126 1 96.88 244 HIS B O 1
ATOM 6893 N N . VAL B 1 245 ? 26.562 14.93 -1.021 1 97.5 245 VAL B N 1
ATOM 6894 C CA . VAL B 1 245 ? 25.391 14.188 -1.447 1 97.5 245 VAL B CA 1
ATOM 6895 C C . VAL B 1 245 ? 24.578 13.742 -0.226 1 97.5 245 VAL B C 1
ATOM 6897 O O . VAL B 1 245 ? 23.391 14.047 -0.11 1 97.5 245 VAL B O 1
ATOM 6900 N N . ARG B 1 246 ? 25.203 13.117 0.723 1 96.94 246 ARG B N 1
ATOM 6901 C CA . ARG B 1 246 ? 24.5 12.586 1.891 1 96.94 246 ARG B CA 1
ATOM 6902 C C . ARG B 1 246 ? 23.922 13.703 2.742 1 96.94 246 ARG B C 1
ATOM 6904 O O . ARG B 1 246 ? 22.766 13.633 3.168 1 96.94 246 ARG B O 1
ATOM 6911 N N . THR B 1 247 ? 24.688 14.758 2.891 1 97.06 247 THR B N 1
ATOM 6912 C CA . THR B 1 247 ? 24.281 15.883 3.725 1 97.06 247 THR B CA 1
ATOM 6913 C C . THR B 1 247 ? 23.016 16.531 3.18 1 97.06 247 THR B C 1
ATOM 6915 O O . THR B 1 247 ? 22.109 16.859 3.943 1 97.06 247 THR B O 1
ATOM 6918 N N . LEU B 1 248 ? 22.938 16.672 1.934 1 97.38 248 LEU B N 1
ATOM 6919 C CA . LEU B 1 248 ? 21.781 17.359 1.33 1 97.38 248 LEU B CA 1
ATOM 6920 C C . LEU B 1 248 ? 20.594 16.406 1.219 1 97.38 248 LEU B C 1
ATOM 6922 O O . LEU B 1 248 ? 19.453 16.797 1.506 1 97.38 248 LEU B O 1
ATOM 6926 N N . MET B 1 249 ? 20.844 15.109 0.835 1 98.19 249 MET B N 1
ATOM 6927 C CA . MET B 1 249 ? 19.75 14.172 0.613 1 98.19 249 MET B CA 1
ATOM 6928 C C . MET B 1 249 ? 19.047 13.828 1.926 1 98.19 249 MET B C 1
ATOM 6930 O O . MET B 1 249 ? 17.844 13.555 1.942 1 98.19 249 MET B O 1
ATOM 6934 N N . GLU B 1 250 ? 19.719 13.914 3.025 1 98.06 250 GLU B N 1
ATOM 6935 C CA . GLU B 1 250 ? 19.141 13.625 4.332 1 98.06 250 GLU B CA 1
ATOM 6936 C C . GLU B 1 250 ? 18.141 14.695 4.742 1 98.06 250 GLU B C 1
ATOM 6938 O O . GLU B 1 250 ? 17.359 14.5 5.684 1 98.06 250 GLU B O 1
ATOM 6943 N N . LYS B 1 251 ? 18.141 15.797 4.02 1 97.56 251 LYS B N 1
ATOM 6944 C CA . LYS B 1 251 ? 17.25 16.906 4.359 1 97.56 251 LYS B CA 1
ATOM 6945 C C . LYS B 1 251 ? 15.984 16.859 3.512 1 97.56 251 LYS B C 1
ATOM 6947 O O . LYS B 1 251 ? 15.047 17.625 3.75 1 97.56 251 LYS B O 1
ATOM 6952 N N . ILE B 1 252 ? 15.969 15.969 2.518 1 97.62 252 ILE B N 1
ATOM 6953 C CA . ILE B 1 252 ? 14.773 15.773 1.702 1 97.62 252 ILE B CA 1
ATOM 6954 C C . ILE B 1 252 ? 13.844 14.773 2.385 1 97.62 252 ILE B C 1
ATOM 6956 O O . ILE B 1 252 ? 14.297 13.742 2.896 1 97.62 252 ILE B O 1
ATOM 6960 N N . HIS B 1 253 ? 12.57 15.109 2.414 1 96.94 253 HIS B N 1
ATOM 6961 C CA . HIS B 1 253 ? 11.586 14.211 3.008 1 96.94 253 HIS B CA 1
ATOM 6962 C C . HIS B 1 253 ? 11.055 13.219 1.979 1 96.94 253 HIS B C 1
ATOM 6964 O O . HIS B 1 253 ? 9.914 13.336 1.529 1 96.94 253 HIS B O 1
ATOM 6970 N N . PHE B 1 254 ? 11.828 12.188 1.707 1 97.38 254 PHE B N 1
ATOM 6971 C CA . PHE B 1 254 ? 11.516 11.227 0.65 1 97.38 254 PHE B CA 1
ATOM 6972 C C . PHE B 1 254 ? 10.219 10.492 0.949 1 97.38 254 PHE B C 1
ATOM 6974 O O . PHE B 1 254 ? 9.445 10.188 0.036 1 97.38 254 PHE B O 1
ATOM 6981 N N . PRO B 1 255 ? 9.883 10.188 2.215 1 96.12 255 PRO B N 1
ATOM 6982 C CA . PRO B 1 255 ? 8.633 9.484 2.523 1 96.12 255 PRO B CA 1
ATOM 6983 C C . PRO B 1 255 ? 7.391 10.289 2.156 1 96.12 255 PRO B C 1
ATOM 6985 O O . PRO B 1 255 ? 6.281 9.758 2.154 1 96.12 255 PRO B O 1
ATOM 6988 N N . LEU B 1 256 ? 7.613 11.594 1.892 1 95.06 256 LEU B N 1
ATOM 6989 C CA . LEU B 1 256 ? 6.477 12.438 1.521 1 95.06 256 LEU B CA 1
ATOM 6990 C C . LEU B 1 256 ? 6.281 12.445 0.009 1 95.06 256 LEU B C 1
ATOM 6992 O O . LEU B 1 256 ? 5.273 12.961 -0.487 1 95.06 256 LEU B O 1
ATOM 6996 N N . ILE B 1 257 ? 7.176 11.875 -0.725 1 94.38 257 ILE B N 1
ATOM 6997 C CA . ILE B 1 257 ? 7.043 11.758 -2.174 1 94.38 257 ILE B CA 1
ATOM 6998 C C . ILE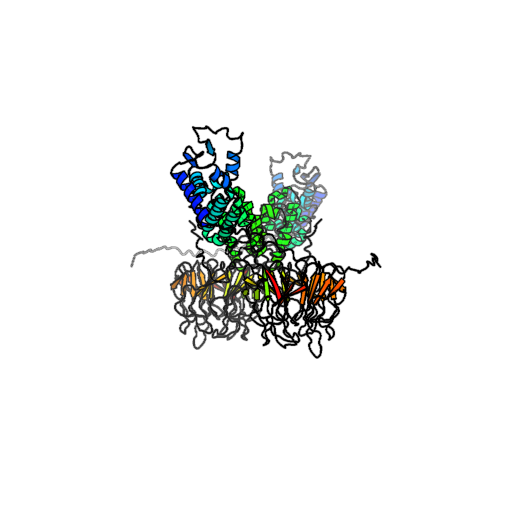 B 1 257 ? 6.172 10.555 -2.52 1 94.38 257 ILE B C 1
ATOM 7000 O O . ILE B 1 257 ? 6.367 9.461 -1.984 1 94.38 257 ILE B O 1
ATOM 7004 N N . PRO B 1 258 ? 5.172 10.773 -3.4 1 90.94 258 PRO B N 1
ATOM 7005 C CA . PRO B 1 258 ? 4.344 9.633 -3.797 1 90.94 258 PRO B CA 1
ATOM 7006 C C . PRO B 1 258 ? 5.172 8.461 -4.32 1 90.94 258 PRO B C 1
ATOM 7008 O O . PRO B 1 258 ? 6.176 8.664 -5.008 1 90.94 258 PRO B O 1
ATOM 7011 N N . PRO B 1 259 ? 4.727 7.223 -4.02 1 89.94 259 PRO B N 1
ATOM 7012 C CA . PRO B 1 259 ? 5.496 6.031 -4.387 1 89.94 259 PRO B CA 1
ATOM 7013 C C . PRO B 1 259 ? 5.812 5.973 -5.883 1 89.94 259 PRO B C 1
ATOM 7015 O O . PRO B 1 259 ? 6.93 5.617 -6.266 1 89.94 259 PRO B O 1
ATOM 7018 N N . ARG B 1 260 ? 4.957 6.254 -6.723 1 87.88 260 ARG B N 1
ATOM 7019 C CA . ARG B 1 260 ? 5.18 6.219 -8.164 1 87.88 260 ARG B CA 1
ATOM 7020 C C . ARG B 1 260 ? 6.297 7.176 -8.57 1 87.88 260 ARG B C 1
ATOM 7022 O O . ARG B 1 260 ? 7.141 6.836 -9.406 1 87.88 260 ARG B O 1
ATOM 7029 N N . ASP B 1 261 ? 6.277 8.359 -8.008 1 91.06 261 ASP B N 1
ATOM 7030 C CA . ASP B 1 261 ? 7.293 9.367 -8.32 1 91.06 261 ASP B CA 1
ATOM 7031 C C . ASP B 1 261 ? 8.664 8.938 -7.793 1 91.06 261 ASP B C 1
ATOM 7033 O O . ASP B 1 261 ? 9.688 9.211 -8.43 1 91.06 261 ASP B O 1
ATOM 7037 N N . LEU B 1 262 ? 8.641 8.305 -6.672 1 93.19 262 LEU B N 1
ATOM 7038 C CA . LEU B 1 262 ? 9.898 7.781 -6.137 1 93.19 262 LEU B CA 1
ATOM 7039 C C . LEU B 1 262 ? 10.555 6.824 -7.125 1 93.19 262 LEU B C 1
ATOM 7041 O O . LEU B 1 262 ? 11.742 6.953 -7.426 1 93.19 262 LEU B O 1
ATOM 7045 N N . LEU B 1 263 ? 9.773 5.938 -7.602 1 88.88 263 LEU B N 1
ATOM 7046 C CA . LEU B 1 263 ? 10.273 4.918 -8.516 1 88.88 263 LEU B CA 1
ATOM 7047 C C . LEU B 1 263 ? 10.703 5.539 -9.844 1 88.88 263 LEU B C 1
ATOM 7049 O O . LEU B 1 263 ? 11.734 5.164 -10.406 1 88.88 263 LEU B O 1
ATOM 7053 N N . ARG B 1 264 ? 9.977 6.469 -10.234 1 87.44 264 ARG B N 1
ATOM 7054 C CA . ARG B 1 264 ? 10.172 7.035 -11.57 1 87.44 264 ARG B CA 1
ATOM 7055 C C . ARG B 1 264 ? 11.32 8.039 -11.578 1 87.44 264 ARG B C 1
ATOM 7057 O O . ARG B 1 264 ? 12.078 8.109 -12.555 1 87.44 264 ARG B O 1
ATOM 7064 N N . TYR B 1 265 ? 11.461 8.812 -10.477 1 91.31 265 TYR B N 1
ATOM 7065 C CA . TYR B 1 265 ? 12.336 9.977 -10.57 1 91.31 265 TYR B CA 1
ATOM 7066 C C . TYR B 1 265 ? 13.492 9.875 -9.594 1 91.31 265 TYR B C 1
ATOM 7068 O O . TYR B 1 265 ? 14.516 10.539 -9.766 1 91.31 265 TYR B O 1
ATOM 7076 N N . VAL B 1 266 ? 13.391 9.047 -8.609 1 95.62 266 VAL B N 1
ATOM 7077 C CA . VAL B 1 266 ? 14.398 9.102 -7.551 1 95.62 266 VAL B CA 1
ATOM 7078 C C . VAL B 1 266 ? 15.227 7.82 -7.555 1 95.62 266 VAL B C 1
ATOM 7080 O O . VAL B 1 266 ? 16.453 7.867 -7.547 1 95.62 266 VAL B O 1
ATOM 7083 N N . ASN B 1 267 ? 14.578 6.641 -7.684 1 90.25 267 ASN B N 1
ATOM 7084 C CA . ASN B 1 267 ? 15.195 5.336 -7.461 1 90.25 267 ASN B CA 1
ATOM 7085 C C . ASN B 1 267 ? 16.266 5.035 -8.5 1 90.25 267 ASN B C 1
ATOM 7087 O O . ASN B 1 267 ? 17.156 4.227 -8.258 1 90.25 267 ASN B O 1
ATOM 7091 N N . PHE B 1 268 ? 16.188 5.625 -9.625 1 88.25 268 PHE B N 1
ATOM 7092 C CA . PHE B 1 268 ? 17.125 5.273 -10.688 1 88.25 268 PHE B CA 1
ATOM 7093 C C . PHE B 1 268 ? 18.375 6.141 -10.609 1 88.25 268 PHE B C 1
ATOM 7095 O O . PHE B 1 268 ? 19.375 5.859 -11.266 1 88.25 268 PHE B O 1
ATOM 7102 N N . VAL B 1 269 ? 18.375 7.234 -9.844 1 93.94 269 VAL B N 1
ATOM 7103 C CA . VAL B 1 269 ? 19.516 8.125 -9.711 1 93.94 269 VAL B CA 1
ATOM 7104 C C . VAL B 1 269 ? 20.672 7.391 -9.039 1 93.94 269 VAL B C 1
ATOM 7106 O O . VAL B 1 269 ? 20.5 6.777 -7.988 1 93.94 269 VAL B O 1
ATOM 7109 N N . GLU B 1 270 ? 21.828 7.477 -9.586 1 93.12 270 GLU B N 1
ATOM 7110 C CA . GLU B 1 270 ? 22.984 6.664 -9.203 1 93.12 270 GLU B CA 1
ATOM 7111 C C . GLU B 1 270 ? 23.359 6.902 -7.742 1 93.12 270 GLU B C 1
ATOM 7113 O O . GLU B 1 270 ? 23.484 5.953 -6.969 1 93.12 270 GLU B O 1
ATOM 7118 N N . PHE B 1 271 ? 23.578 8.203 -7.32 1 95.06 271 PHE B N 1
ATOM 7119 C CA . PHE B 1 271 ? 24.062 8.438 -5.961 1 95.06 271 PHE B CA 1
ATOM 7120 C C . PHE B 1 271 ? 22.984 8.086 -4.941 1 95.06 271 PHE B C 1
ATOM 7122 O O . PHE B 1 271 ? 23.266 7.898 -3.76 1 95.06 271 PHE B O 1
ATOM 7129 N N . MET B 1 272 ? 21.703 8.008 -5.367 1 95.44 272 MET B N 1
ATOM 7130 C CA . MET B 1 272 ? 20.656 7.543 -4.461 1 95.44 272 MET B CA 1
ATOM 7131 C C . MET B 1 272 ? 20.781 6.043 -4.199 1 95.44 272 MET B C 1
ATOM 7133 O O . MET B 1 272 ? 20.594 5.586 -3.074 1 95.44 272 MET B O 1
ATOM 7137 N N . ARG B 1 273 ? 21.141 5.27 -5.184 1 89.81 273 ARG B N 1
ATOM 7138 C CA . ARG B 1 273 ? 21.25 3.814 -5.102 1 89.81 273 ARG B CA 1
ATOM 7139 C C . ARG B 1 273 ? 22.516 3.391 -4.367 1 89.81 273 ARG B C 1
ATOM 7141 O O . ARG B 1 273 ? 22.531 2.355 -3.695 1 89.81 273 ARG B O 1
ATOM 7148 N N . VAL B 1 274 ? 23.438 4.215 -4.465 1 90.62 274 VAL B N 1
ATOM 7149 C CA . VAL B 1 274 ? 24.734 3.803 -3.949 1 90.62 274 VAL B CA 1
ATOM 7150 C C . VAL B 1 274 ? 25 4.465 -2.596 1 90.62 274 VAL B C 1
ATOM 7152 O O . VAL B 1 274 ? 25.156 3.777 -1.583 1 90.62 274 VAL B O 1
ATOM 7155 N N . GLU B 1 275 ? 24.875 5.828 -2.555 1 92.19 275 GLU B N 1
ATOM 7156 C CA . GLU B 1 275 ? 25.266 6.562 -1.352 1 92.19 275 GLU B CA 1
ATOM 7157 C C . GLU B 1 275 ? 24.062 6.734 -0.412 1 92.19 275 GLU B C 1
ATOM 7159 O O . GLU B 1 275 ? 24.25 6.852 0.803 1 92.19 275 GLU B O 1
ATOM 7164 N N . CYS B 1 276 ? 22.906 6.781 -0.958 1 95.44 276 CYS B N 1
ATOM 7165 C CA . CYS B 1 276 ? 21.75 7.168 -0.161 1 95.44 276 CYS B CA 1
ATOM 7166 C C . CYS B 1 276 ? 20.688 6.086 -0.193 1 95.44 276 CYS B C 1
ATOM 7168 O O . CYS B 1 276 ? 19.484 6.387 -0.139 1 95.44 276 CYS B O 1
ATOM 7170 N N . ASN B 1 277 ? 21.094 4.844 -0.306 1 92.62 277 ASN B N 1
ATOM 7171 C CA . ASN B 1 277 ? 20.156 3.734 -0.417 1 92.62 277 ASN B CA 1
ATOM 7172 C C . ASN B 1 277 ? 19.297 3.6 0.837 1 92.62 277 ASN B C 1
ATOM 7174 O O . ASN B 1 277 ? 18.141 3.18 0.759 1 92.62 277 ASN B O 1
ATOM 7178 N N . TYR B 1 278 ? 19.875 3.963 1.996 1 92.06 278 TYR B N 1
ATOM 7179 C CA . TYR B 1 278 ? 19.125 3.875 3.252 1 92.06 278 TYR B CA 1
ATOM 7180 C C . TYR B 1 278 ? 17.953 4.844 3.262 1 92.06 278 TYR B C 1
ATOM 7182 O O . TYR B 1 278 ? 16.922 4.578 3.889 1 92.06 278 TYR B O 1
ATOM 7190 N N . LEU B 1 279 ? 18.031 5.957 2.566 1 96.69 279 LEU B N 1
ATOM 7191 C CA . LEU B 1 279 ? 16.938 6.914 2.457 1 96.69 279 LEU B CA 1
ATOM 7192 C C . LEU B 1 279 ? 15.828 6.367 1.568 1 96.69 279 LEU B C 1
ATOM 7194 O O . LEU B 1 279 ? 14.641 6.57 1.853 1 96.69 279 LEU B O 1
ATOM 7198 N N . LEU B 1 280 ? 16.266 5.652 0.508 1 95.31 280 LEU B N 1
ATOM 7199 C CA . LEU B 1 280 ? 15.281 5.008 -0.362 1 95.31 280 LEU B CA 1
ATOM 7200 C C . LEU B 1 280 ? 14.516 3.926 0.39 1 95.31 280 LEU B C 1
ATOM 7202 O O . LEU B 1 280 ? 13.289 3.822 0.264 1 95.31 280 LEU B O 1
ATOM 7206 N N . LEU B 1 281 ? 15.219 3.201 1.128 1 93.5 281 LEU B N 1
ATOM 7207 C CA . LEU B 1 281 ? 14.602 2.131 1.901 1 93.5 281 LEU B CA 1
ATOM 7208 C C . LEU B 1 281 ? 13.633 2.695 2.936 1 93.5 281 LEU B C 1
ATOM 7210 O O . LEU B 1 281 ? 12.539 2.158 3.129 1 93.5 281 LEU B O 1
ATOM 7214 N N . GLU B 1 282 ? 14.039 3.748 3.604 1 94.19 282 GLU B N 1
ATOM 7215 C CA . GLU B 1 282 ? 13.164 4.402 4.574 1 94.19 282 GLU B CA 1
ATOM 7216 C C . GLU B 1 282 ? 11.852 4.832 3.93 1 94.19 282 GLU B C 1
ATOM 7218 O O . GLU B 1 282 ? 10.773 4.559 4.465 1 94.19 282 GLU B O 1
ATOM 7223 N N . ALA B 1 283 ? 11.953 5.461 2.816 1 96.19 283 ALA B N 1
ATOM 7224 C CA . ALA B 1 283 ? 10.766 5.941 2.113 1 96.19 283 ALA B CA 1
ATOM 7225 C C . ALA B 1 283 ? 9.891 4.781 1.653 1 96.19 283 ALA B C 1
ATOM 7227 O O . ALA B 1 283 ? 8.672 4.805 1.834 1 96.19 283 ALA B O 1
ATOM 7228 N N . SER B 1 284 ? 10.531 3.797 1.078 1 93.75 284 SER B N 1
ATOM 7229 C CA . SER B 1 284 ? 9.789 2.646 0.572 1 93.75 284 SER B CA 1
ATOM 7230 C C . SER B 1 284 ? 9.094 1.896 1.703 1 93.75 284 SER B C 1
ATOM 7232 O O . SER B 1 284 ? 7.941 1.482 1.565 1 93.75 284 SER B O 1
ATOM 7234 N N . ASN B 1 285 ? 9.781 1.69 2.775 1 91.88 285 ASN B N 1
ATOM 7235 C CA . ASN B 1 285 ? 9.18 1.031 3.932 1 91.88 285 ASN B CA 1
ATOM 7236 C C . ASN B 1 285 ? 7.992 1.818 4.477 1 91.88 285 ASN B C 1
ATOM 7238 O O . ASN B 1 285 ? 6.996 1.231 4.902 1 91.88 285 ASN B O 1
ATOM 7242 N N . TYR B 1 286 ? 8.148 3.096 4.461 1 94.69 286 TYR B N 1
ATOM 7243 C CA . TYR B 1 286 ? 7.09 3.969 4.953 1 94.69 286 TYR B CA 1
ATOM 7244 C C . TYR B 1 286 ? 5.828 3.818 4.109 1 94.69 286 TYR B C 1
ATOM 7246 O O . TYR B 1 286 ? 4.719 3.803 4.645 1 94.69 286 TYR B O 1
ATOM 7254 N N . HIS B 1 287 ? 5.988 3.645 2.838 1 93.12 287 HIS B N 1
ATOM 7255 C CA . HIS B 1 287 ? 4.852 3.582 1.929 1 93.12 287 HIS B CA 1
ATOM 7256 C C . HIS B 1 287 ? 4.297 2.164 1.835 1 93.12 287 HIS B C 1
ATOM 7258 O O . HIS B 1 287 ? 3.121 1.973 1.514 1 93.12 287 HIS B O 1
ATOM 7264 N N . MET B 1 288 ? 5.105 1.198 2.08 1 90.88 288 MET B N 1
ATOM 7265 C CA . MET B 1 288 ? 4.711 -0.194 1.886 1 90.88 288 MET B CA 1
ATOM 7266 C C . MET B 1 288 ? 3.713 -0.63 2.951 1 90.88 288 MET B C 1
ATOM 7268 O O . MET B 1 288 ? 2.957 -1.581 2.746 1 90.88 288 MET B O 1
ATOM 7272 N N . LEU B 1 289 ? 3.719 0.04 4.086 1 88.75 289 LEU B N 1
ATOM 7273 C CA . LEU B 1 289 ? 2.805 -0.282 5.176 1 88.75 289 LEU B CA 1
ATOM 7274 C C . LEU B 1 289 ? 1.999 0.945 5.586 1 88.75 289 LEU B C 1
ATOM 7276 O O . LEU B 1 289 ? 2.262 1.541 6.637 1 88.75 289 LEU B O 1
ATOM 7280 N N . PRO B 1 290 ? 0.989 1.196 4.926 1 88.75 290 PRO B N 1
ATOM 7281 C CA . PRO B 1 290 ? 0.255 2.434 5.199 1 88.75 290 PRO B CA 1
ATOM 7282 C C . PRO B 1 290 ? -0.33 2.471 6.609 1 88.75 290 PRO B C 1
ATOM 7284 O O . PRO B 1 290 ? -0.291 3.512 7.273 1 88.75 290 PRO B O 1
ATOM 7287 N N . HIS B 1 291 ? -0.816 1.382 7.18 1 89.69 291 HIS B N 1
ATOM 7288 C CA . HIS B 1 291 ? -1.453 1.38 8.492 1 89.69 291 HIS B CA 1
ATOM 7289 C C . HIS B 1 291 ? -0.431 1.605 9.602 1 89.69 291 HIS B C 1
ATOM 7291 O O . HIS B 1 291 ? -0.777 2.096 10.68 1 89.69 291 HIS B O 1
ATOM 7297 N N . SER B 1 292 ? 0.828 1.293 9.305 1 92.06 292 SER B N 1
ATOM 7298 C CA . SER B 1 292 ? 1.859 1.363 10.328 1 92.06 292 SER B CA 1
ATOM 7299 C C . SER B 1 292 ? 2.641 2.67 10.242 1 92.06 292 SER B C 1
ATOM 7301 O O . SER B 1 292 ? 3.559 2.906 11.031 1 92.06 292 SER B O 1
ATOM 7303 N N . GLN B 1 293 ? 2.299 3.52 9.383 1 93.69 293 GLN B N 1
ATOM 7304 C CA . GLN B 1 293 ? 3.051 4.742 9.133 1 93.69 293 GLN B CA 1
ATOM 7305 C C . GLN B 1 293 ? 3.207 5.562 10.414 1 93.69 293 GLN B C 1
ATOM 7307 O O . GLN B 1 293 ? 4.277 6.113 10.672 1 93.69 293 GLN B O 1
ATOM 7312 N N . PRO B 1 294 ? 2.219 5.582 11.297 1 94.44 294 PRO B N 1
ATOM 7313 C CA . PRO B 1 294 ? 2.375 6.398 12.508 1 94.44 294 PRO B CA 1
ATOM 7314 C C . PRO B 1 294 ? 3.5 5.906 13.406 1 94.44 294 PRO B C 1
ATOM 7316 O O . PRO B 1 294 ? 4.016 6.672 14.234 1 94.44 294 PRO B O 1
ATOM 7319 N N . ILE B 1 295 ? 3.92 4.684 13.281 1 92.75 295 ILE B N 1
ATOM 7320 C CA . ILE B 1 295 ? 4.957 4.172 14.172 1 92.75 295 ILE B CA 1
ATOM 7321 C C . ILE B 1 295 ? 6.281 4.082 13.414 1 92.75 295 ILE B C 1
ATOM 7323 O O . ILE B 1 295 ? 7.277 3.59 13.953 1 92.75 295 ILE B O 1
ATOM 7327 N N . LEU B 1 296 ? 6.273 4.465 12.18 1 92.25 296 LEU B N 1
ATOM 7328 C CA . LEU B 1 296 ? 7.488 4.516 11.375 1 92.25 296 LEU B CA 1
ATOM 7329 C C . LEU B 1 296 ? 7.961 5.953 11.195 1 92.25 296 LEU B C 1
ATOM 7331 O O . LEU B 1 296 ? 8.328 6.355 10.086 1 92.25 296 LEU B O 1
ATOM 7335 N N . GLN B 1 297 ? 8.047 6.664 12.273 1 93 297 GLN B N 1
ATOM 7336 C CA . GLN B 1 297 ? 8.297 8.102 12.188 1 93 297 GLN B CA 1
ATOM 7337 C C . GLN B 1 297 ? 9.789 8.398 12.234 1 93 297 GLN B C 1
ATOM 7339 O O . GLN B 1 297 ? 10.547 7.699 12.906 1 93 297 GLN B O 1
ATOM 7344 N N . SER B 1 298 ? 10.195 9.336 11.445 1 94.19 298 SER B N 1
ATOM 7345 C CA . SER B 1 298 ? 11.484 10.008 11.438 1 94.19 298 SER B CA 1
ATOM 7346 C C . SER B 1 298 ? 11.336 11.5 11.141 1 94.19 298 SER B C 1
ATOM 7348 O O . SER B 1 298 ? 10.227 11.984 10.922 1 94.19 298 SER B O 1
ATOM 7350 N N . VAL B 1 299 ? 12.422 12.227 11.203 1 94.5 299 VAL B N 1
ATOM 7351 C CA . VAL B 1 299 ? 12.383 13.648 10.875 1 94.5 299 VAL B CA 1
ATOM 7352 C C . VAL B 1 299 ? 11.883 13.828 9.438 1 94.5 299 VAL B C 1
ATOM 7354 O O . VAL B 1 299 ? 11.195 14.805 9.133 1 94.5 299 VAL B O 1
ATOM 7357 N N . ARG B 1 300 ? 12.102 12.852 8.609 1 96.31 300 ARG B N 1
ATOM 7358 C CA . ARG B 1 300 ? 11.805 12.984 7.188 1 96.31 300 ARG B CA 1
ATOM 7359 C C . ARG B 1 300 ? 10.367 12.57 6.883 1 96.31 300 ARG B C 1
ATOM 7361 O O . ARG B 1 300 ? 9.891 12.758 5.766 1 96.31 300 ARG B O 1
ATOM 7368 N N . THR B 1 301 ? 9.703 12.008 7.812 1 95.69 301 THR B N 1
ATOM 7369 C CA . THR B 1 301 ? 8.305 11.656 7.602 1 95.69 301 THR B CA 1
ATOM 7370 C C . THR B 1 301 ? 7.395 12.805 8.031 1 95.69 301 THR B C 1
ATOM 7372 O O . THR B 1 301 ? 6.188 12.773 7.781 1 95.69 301 THR B O 1
ATOM 7375 N N . GLN B 1 302 ? 7.961 13.852 8.602 1 94.31 302 GLN B N 1
ATOM 7376 C CA . GLN B 1 302 ? 7.191 15.008 9.039 1 94.31 302 GLN B CA 1
ATOM 7377 C C . GLN B 1 302 ? 6.844 15.914 7.859 1 94.31 302 GLN B C 1
ATOM 7379 O O . GLN B 1 302 ? 7.672 16.141 6.977 1 94.31 302 GLN B O 1
ATOM 7384 N N . VAL B 1 303 ? 5.652 16.391 7.918 1 93.94 303 VAL B N 1
ATOM 7385 C CA . VAL B 1 303 ? 5.219 17.344 6.91 1 93.94 303 VAL B CA 1
ATOM 7386 C C . VAL B 1 303 ? 6.051 18.625 7.016 1 93.94 303 VAL B C 1
ATOM 7388 O O . VAL B 1 303 ? 6.266 19.141 8.117 1 93.94 303 VAL B O 1
ATOM 7391 N N . ARG B 1 304 ? 6.5 19.031 5.887 1 91.94 304 ARG B N 1
ATOM 7392 C CA . ARG B 1 304 ? 7.258 20.281 5.852 1 91.94 304 ARG B CA 1
ATOM 7393 C C . ARG B 1 304 ? 6.328 21.484 5.859 1 91.94 304 ARG B C 1
ATOM 7395 O O . ARG B 1 304 ? 6.113 22.125 4.82 1 91.94 304 ARG B O 1
ATOM 7402 N N . SER B 1 305 ? 5.855 21.828 7.027 1 92.31 305 SER B N 1
ATOM 7403 C CA . SER B 1 305 ? 4.898 22.922 7.176 1 92.31 305 SER B CA 1
ATOM 7404 C C . SER B 1 305 ? 4.816 23.391 8.625 1 92.31 305 SER B C 1
ATOM 7406 O O . SER B 1 305 ? 4.977 22.594 9.555 1 92.31 305 SER B O 1
ATOM 7408 N N . ASN B 1 306 ? 4.598 24.625 8.758 1 90.06 306 ASN B N 1
ATOM 7409 C CA . ASN B 1 306 ? 4.332 25.188 10.07 1 90.06 306 ASN B CA 1
ATOM 7410 C C . ASN B 1 306 ? 2.863 25.578 10.234 1 90.06 306 ASN B C 1
ATOM 7412 O O . ASN B 1 306 ? 2.502 26.297 11.164 1 90.06 306 ASN B O 1
ATOM 7416 N N . ASP B 1 307 ? 2.098 25.109 9.305 1 92.06 307 ASP B N 1
ATOM 7417 C CA . ASP B 1 307 ? 0.682 25.469 9.305 1 92.06 307 ASP B CA 1
ATOM 7418 C C . ASP B 1 307 ? -0.149 24.406 10.031 1 92.06 307 ASP B C 1
ATOM 7420 O O . ASP B 1 307 ? -0.757 23.547 9.398 1 92.06 307 ASP B O 1
ATOM 7424 N N . THR B 1 308 ? -0.237 24.516 11.312 1 94.88 308 THR B N 1
ATOM 7425 C CA . THR B 1 308 ? -1.106 23.656 12.102 1 94.88 308 THR B CA 1
ATOM 7426 C C . THR B 1 308 ? -2.465 24.312 12.328 1 94.88 308 THR B C 1
ATOM 7428 O O . THR B 1 308 ? -2.537 25.484 12.719 1 94.88 308 THR B O 1
ATOM 7431 N N . ARG B 1 309 ? -3.473 23.578 12.102 1 96.12 309 ARG B N 1
ATOM 7432 C CA . ARG B 1 309 ? -4.82 24.125 12.219 1 96.12 309 ARG B CA 1
ATOM 7433 C C . ARG B 1 309 ? -5.719 23.188 13.031 1 96.12 309 ARG B C 1
ATOM 7435 O O . ARG B 1 309 ? -5.418 22.016 13.195 1 96.12 309 ARG B O 1
ATOM 7442 N N . MET B 1 310 ? -6.75 23.828 13.539 1 96.5 310 MET B N 1
ATOM 7443 C CA . MET B 1 310 ? -7.828 23.062 14.156 1 96.5 310 MET B CA 1
ATOM 7444 C C . MET B 1 310 ? -8.836 22.609 13.117 1 96.5 310 MET B C 1
ATOM 7446 O O . MET B 1 310 ? -9.32 23.406 12.312 1 96.5 310 MET B O 1
ATOM 7450 N N . VAL B 1 311 ? -9.156 21.359 13.148 1 97.62 311 VAL B N 1
ATOM 7451 C CA . VAL B 1 311 ? -10.086 20.797 12.172 1 97.62 311 VAL B CA 1
ATOM 7452 C C . VAL B 1 311 ? -11.383 20.391 12.875 1 97.62 311 VAL B C 1
ATOM 7454 O O . VAL B 1 311 ? -11.367 19.656 13.867 1 97.62 311 VAL B O 1
ATOM 7457 N N . ILE B 1 312 ? -12.461 20.891 12.391 1 97.38 312 ILE B N 1
ATOM 7458 C CA . ILE B 1 312 ? -13.797 20.531 12.852 1 97.38 312 ILE B CA 1
ATOM 7459 C C . ILE B 1 312 ? -14.359 19.406 11.992 1 97.38 312 ILE B C 1
ATOM 7461 O O . ILE B 1 312 ? -14.406 19.516 10.766 1 97.38 312 ILE B O 1
ATOM 7465 N N . ILE B 1 313 ? -14.805 18.359 12.641 1 98 313 ILE B N 1
ATOM 7466 C CA . ILE B 1 313 ? -15.133 17.156 11.891 1 98 313 ILE B CA 1
ATOM 7467 C C . ILE B 1 313 ? -16.562 16.734 12.195 1 98 313 ILE B C 1
ATOM 7469 O O . ILE B 1 313 ? -16.922 16.516 13.352 1 98 313 ILE B O 1
ATOM 7473 N N . GLY B 1 314 ? -17.344 16.562 11.164 1 97.19 314 GLY B N 1
ATOM 7474 C CA . GLY B 1 314 ? -18.672 15.977 11.25 1 97.19 314 GLY B CA 1
ATOM 7475 C C . GLY B 1 314 ? -19.641 16.812 12.055 1 97.19 314 GLY B C 1
ATOM 7476 O O . GLY B 1 314 ? -19.609 18.047 12 1 97.19 314 GLY B O 1
ATOM 7477 N N . GLY B 1 315 ? -20.625 16.078 12.695 1 96.5 315 GLY B N 1
ATOM 7478 C CA . GLY B 1 315 ? -21.672 16.719 13.469 1 96.5 315 GLY B CA 1
ATOM 7479 C C . GLY B 1 315 ? -23.031 16.641 12.805 1 96.5 315 GLY B C 1
ATOM 7480 O O . GLY B 1 315 ? -23.188 15.984 11.766 1 96.5 315 GLY B O 1
ATOM 7481 N N . VAL B 1 316 ? -23.938 17.203 13.531 1 95.69 316 VAL B N 1
ATOM 7482 C CA . VAL B 1 316 ? -25.312 17.203 13.055 1 95.69 316 VAL B CA 1
ATOM 7483 C C . VAL B 1 316 ? -25.859 18.625 13.023 1 95.69 316 VAL B C 1
ATOM 7485 O O . VAL B 1 316 ? -25.594 19.422 13.93 1 95.69 316 VAL B O 1
ATOM 7488 N N . ASP B 1 317 ? -26.625 18.875 12.031 1 93.12 317 ASP B N 1
ATOM 7489 C CA . ASP B 1 317 ? -27.188 20.203 11.898 1 93.12 317 ASP B CA 1
ATOM 7490 C C . ASP B 1 317 ? -28.594 20.281 12.516 1 93.12 317 ASP B C 1
ATOM 7492 O O . ASP B 1 317 ? -29.078 19.297 13.086 1 93.12 317 ASP B O 1
ATOM 7496 N N . PRO B 1 318 ? -29.219 21.438 12.445 1 91 318 PRO B N 1
ATOM 7497 C CA . PRO B 1 318 ? -30.516 21.625 13.109 1 91 318 PRO B CA 1
ATOM 7498 C C . PRO B 1 318 ? -31.625 20.75 12.492 1 91 318 PRO B C 1
ATOM 7500 O O . PRO B 1 318 ? -32.656 20.562 13.109 1 91 318 PRO B O 1
ATOM 7503 N N . HIS B 1 319 ? -31.422 20.25 11.383 1 90.88 319 HIS B N 1
ATOM 7504 C CA . HIS B 1 319 ? -32.406 19.422 10.703 1 90.88 319 HIS B CA 1
ATOM 7505 C C . HIS B 1 319 ? -32.062 17.938 10.828 1 90.88 319 HIS B C 1
ATOM 7507 O O . HIS B 1 319 ? -32.594 17.109 10.086 1 90.88 319 HIS B O 1
ATOM 7513 N N . ASP B 1 320 ? -31.141 17.625 11.609 1 89.31 320 ASP B N 1
ATOM 7514 C CA . ASP B 1 320 ? -30.719 16.266 11.938 1 89.31 320 ASP B CA 1
ATOM 7515 C C . ASP B 1 320 ? -29.984 15.625 10.766 1 89.31 320 ASP B C 1
ATOM 7517 O O . ASP B 1 320 ? -30.031 14.406 10.586 1 89.31 320 ASP B O 1
ATOM 7521 N N . ARG B 1 321 ? -29.547 16.438 9.938 1 92.19 321 ARG B N 1
ATOM 7522 C CA . ARG B 1 321 ? -28.703 15.93 8.867 1 92.19 321 ARG B CA 1
ATOM 7523 C C . ARG B 1 321 ? -27.25 15.812 9.328 1 92.19 321 ARG B C 1
ATOM 7525 O O . ARG B 1 321 ? -26.672 16.781 9.805 1 92.19 321 ARG B O 1
ATOM 7532 N N . VAL B 1 322 ? -26.656 14.617 9.164 1 95.5 322 VAL B N 1
ATOM 7533 C CA . VAL B 1 322 ? -25.297 14.344 9.586 1 95.5 322 VAL B CA 1
ATOM 7534 C C . VAL B 1 322 ? -24.312 14.898 8.555 1 95.5 322 VAL B C 1
ATOM 7536 O O . VAL B 1 322 ? -24.516 14.742 7.352 1 95.5 322 VAL B O 1
ATOM 7539 N N . SER B 1 323 ? -23.25 15.516 9.031 1 95.56 323 SER B N 1
ATOM 7540 C CA . SER B 1 323 ? -22.281 16.156 8.164 1 95.56 323 SER B CA 1
ATOM 7541 C C . SER B 1 323 ? -21.094 15.242 7.879 1 95.56 323 SER B C 1
ATOM 7543 O O . SER B 1 323 ? -20.625 14.539 8.773 1 95.56 323 SER B O 1
ATOM 7545 N N . ASN B 1 324 ? -20.562 15.305 6.629 1 96.56 324 ASN B N 1
ATOM 7546 C CA . ASN B 1 324 ? -19.344 14.594 6.262 1 96.56 324 ASN B CA 1
ATOM 7547 C C . ASN B 1 324 ? -18.188 15.562 6.047 1 96.56 324 ASN B C 1
ATOM 7549 O O . ASN B 1 324 ? -17.141 15.172 5.523 1 96.56 324 ASN B O 1
ATOM 7553 N N . GLN B 1 325 ? -18.344 16.797 6.469 1 95.12 325 GLN B N 1
ATOM 7554 C CA . GLN B 1 325 ? -17.391 17.844 6.125 1 95.12 325 GLN B CA 1
ATOM 7555 C C . GLN B 1 325 ? -16.297 17.969 7.18 1 95.12 325 GLN B C 1
ATOM 7557 O O . GLN B 1 325 ? -16.516 17.625 8.344 1 95.12 325 GLN B O 1
ATOM 7562 N N . LEU B 1 326 ? -15.156 18.359 6.754 1 96.94 326 LEU B N 1
ATOM 7563 C CA . LEU B 1 326 ? -14.039 18.812 7.582 1 96.94 326 LEU B CA 1
ATOM 7564 C C . LEU B 1 326 ? -13.719 20.281 7.309 1 96.94 326 LEU B C 1
ATOM 7566 O O . LEU B 1 326 ? -13.539 20.688 6.156 1 96.94 326 LEU B O 1
ATOM 7570 N N . PHE B 1 327 ? -13.672 21.016 8.383 1 95.81 327 PHE B N 1
ATOM 7571 C CA . PHE B 1 327 ? -13.406 22.453 8.258 1 95.81 327 PHE B CA 1
ATOM 7572 C C . PHE B 1 327 ? -12.18 22.844 9.078 1 95.81 327 PHE B C 1
ATOM 7574 O O . PHE B 1 327 ? -12.195 22.75 10.312 1 95.81 327 PHE B O 1
ATOM 7581 N N . ALA B 1 328 ? -11.109 23.266 8.438 1 96 328 ALA B N 1
ATOM 7582 C CA . ALA B 1 328 ? -9.867 23.641 9.094 1 96 328 ALA B CA 1
ATOM 7583 C C . ALA B 1 328 ? -9.781 25.156 9.305 1 96 328 ALA B C 1
ATOM 7585 O O . ALA B 1 328 ? -10.031 25.922 8.383 1 96 328 ALA B O 1
ATOM 7586 N N . ILE B 1 329 ? -9.414 25.5 10.531 1 94.5 329 ILE B N 1
ATOM 7587 C CA . ILE B 1 329 ? -9.336 26.922 10.867 1 94.5 329 ILE B CA 1
ATOM 7588 C C . ILE B 1 329 ? -8.102 27.188 11.719 1 94.5 329 ILE B C 1
ATOM 7590 O O . ILE B 1 329 ? -7.668 26.312 12.484 1 94.5 329 ILE B O 1
ATOM 7594 N N . ASN B 1 330 ? -7.543 28.328 11.531 1 91.38 330 ASN B N 1
ATOM 7595 C CA . ASN B 1 330 ? -6.473 28.734 12.438 1 91.38 330 ASN B CA 1
ATOM 7596 C C . ASN B 1 330 ? -7.012 29.484 13.641 1 91.38 330 ASN B C 1
ATOM 7598 O O . ASN B 1 330 ? -8.219 29.672 13.773 1 91.38 330 ASN B O 1
ATOM 7602 N N . SER B 1 331 ? -6.129 29.844 14.562 1 84.44 331 SER B N 1
ATOM 7603 C CA . SER B 1 331 ? -6.527 30.312 15.883 1 84.44 331 SER B CA 1
ATOM 7604 C C . SER B 1 331 ? -7.262 31.656 15.797 1 84.44 331 SER B C 1
ATOM 7606 O O . SER B 1 331 ? -8.188 31.906 16.562 1 84.44 331 SER B O 1
ATOM 7608 N N . ASP B 1 332 ? -6.895 32.469 14.82 1 83.12 332 ASP B N 1
ATOM 7609 C CA . ASP B 1 332 ? -7.535 33.781 14.703 1 83.12 332 ASP B CA 1
ATOM 7610 C C . ASP B 1 332 ? -8.625 33.781 13.633 1 83.12 332 ASP B C 1
ATOM 7612 O O . ASP B 1 332 ? -9.18 34.812 13.289 1 83.12 332 ASP B O 1
ATOM 7616 N N . MET B 1 333 ? -8.938 32.625 13.133 1 81.06 333 MET B N 1
ATOM 7617 C CA . MET B 1 333 ? -10.008 32.375 12.172 1 81.06 333 MET B CA 1
ATOM 7618 C C . MET B 1 333 ? -9.742 33.094 10.852 1 81.06 333 MET B C 1
ATOM 7620 O O . MET B 1 333 ? -10.648 33.281 10.039 1 81.06 333 MET B O 1
ATOM 7624 N N . SER B 1 334 ? -8.523 33.594 10.672 1 82.5 334 SER B N 1
ATOM 7625 C CA . SER B 1 334 ? -8.188 34.281 9.445 1 82.5 334 SER B CA 1
ATOM 7626 C C . SER B 1 334 ? -8.062 33.344 8.266 1 82.5 334 SER B C 1
ATOM 7628 O O . SER B 1 334 ? -8.242 33.75 7.113 1 82.5 334 SER B O 1
ATOM 7630 N N . LYS B 1 335 ? -7.719 32.188 8.578 1 85.38 335 LYS B N 1
ATOM 7631 C CA . LYS B 1 335 ? -7.609 31.172 7.543 1 85.38 335 LYS B CA 1
ATOM 7632 C C . LYS B 1 335 ? -8.578 30.016 7.805 1 85.38 335 LYS B C 1
ATOM 7634 O O . LYS B 1 335 ? -8.664 29.516 8.93 1 85.38 335 LYS B O 1
ATOM 7639 N N . SER B 1 336 ? -9.383 29.766 6.82 1 89.75 336 SER B N 1
ATOM 7640 C CA . SER B 1 336 ? -10.289 28.625 6.902 1 89.75 336 SER B CA 1
ATOM 7641 C C . SER B 1 336 ? -10.445 27.938 5.547 1 89.75 336 SER B C 1
ATOM 7643 O O . SER B 1 336 ? -10.352 28.594 4.504 1 89.75 336 SER B O 1
ATOM 7645 N N . GLU B 1 337 ? -10.484 26.656 5.594 1 91.31 337 GLU B N 1
ATOM 7646 C CA . GLU B 1 337 ? -10.664 25.906 4.355 1 91.31 337 GLU B CA 1
ATOM 7647 C C . GLU B 1 337 ? -11.352 24.562 4.617 1 91.31 337 GLU B C 1
ATOM 7649 O O . GLU B 1 337 ? -11.227 24 5.703 1 91.31 337 GLU B O 1
ATOM 7654 N N . PHE B 1 338 ? -12.047 24.125 3.621 1 93.62 338 PHE B N 1
ATOM 7655 C CA . PHE B 1 338 ? -12.617 22.797 3.67 1 93.62 338 PHE B CA 1
ATOM 7656 C C . PHE B 1 338 ? -11.609 21.75 3.182 1 93.62 338 PHE B C 1
ATOM 7658 O O . PHE B 1 338 ? -10.961 21.953 2.15 1 93.62 338 PHE B O 1
ATOM 7665 N N . LEU B 1 339 ? -11.477 20.766 3.967 1 94.06 339 LEU B N 1
ATOM 7666 C CA . LEU B 1 339 ? -10.695 19.609 3.539 1 94.06 339 LEU B CA 1
ATOM 7667 C C . LEU B 1 339 ? -11.57 18.594 2.824 1 94.06 339 LEU B C 1
ATOM 7669 O O . LEU B 1 339 ? -12.797 18.703 2.828 1 94.06 339 LEU B O 1
ATOM 7673 N N . PRO B 1 340 ? -10.953 17.562 2.139 1 92.75 340 PRO B N 1
ATOM 7674 C CA . PRO B 1 340 ? -11.781 16.547 1.49 1 92.75 340 PRO B CA 1
ATOM 7675 C C . PRO B 1 340 ? -12.773 15.891 2.449 1 92.75 340 PRO B C 1
ATOM 7677 O O . PRO B 1 340 ? -12.398 15.477 3.547 1 92.75 340 PRO B O 1
ATOM 7680 N N . PRO B 1 341 ? -13.969 15.844 2.057 1 95.94 341 PRO B N 1
ATOM 7681 C CA . PRO B 1 341 ? -14.992 15.297 2.949 1 95.94 341 PRO B CA 1
ATOM 7682 C C . PRO B 1 341 ? -14.867 13.789 3.137 1 95.94 341 PRO B C 1
ATOM 7684 O O . PRO B 1 341 ? -14.242 13.109 2.322 1 95.94 341 PRO B O 1
ATOM 7687 N N . MET B 1 342 ? -15.453 13.336 4.176 1 94.56 342 MET B N 1
ATOM 7688 C CA . MET B 1 342 ? -15.609 11.898 4.367 1 94.56 342 MET B CA 1
ATOM 7689 C C . MET B 1 342 ? -16.594 11.32 3.363 1 94.56 342 MET B C 1
ATOM 7691 O O . MET B 1 342 ? -17.406 12.047 2.791 1 94.56 342 MET B O 1
ATOM 7695 N N . HIS B 1 343 ? -16.516 10 3.18 1 88.62 343 HIS B N 1
ATOM 7696 C CA . HIS B 1 343 ? -17.422 9.344 2.26 1 88.62 343 HIS B CA 1
ATOM 7697 C C . HIS B 1 343 ? -18.859 9.398 2.779 1 88.62 343 HIS B C 1
ATOM 7699 O O . HIS B 1 343 ? -19.812 9.477 1.995 1 88.62 343 HIS B O 1
ATOM 7705 N N . GLU B 1 344 ? -18.953 9.297 4.055 1 92.12 344 GLU B N 1
ATOM 7706 C CA . GLU B 1 344 ? -20.25 9.359 4.703 1 92.12 344 GLU B CA 1
ATOM 7707 C C . GLU B 1 344 ? -20.234 10.344 5.871 1 92.12 344 GLU B C 1
ATOM 7709 O O . GLU B 1 344 ? -19.203 10.555 6.5 1 92.12 344 GLU B O 1
ATOM 7714 N N . GLY B 1 345 ? -21.422 10.859 6.113 1 94.56 345 GLY B N 1
ATOM 7715 C CA . GLY B 1 345 ? -21.547 11.711 7.285 1 94.56 345 GLY B CA 1
ATOM 7716 C C . GLY B 1 345 ? -21.531 10.938 8.594 1 94.56 345 GLY B C 1
ATOM 7717 O O . GLY B 1 345 ? -21.969 9.789 8.641 1 94.56 345 GLY B O 1
ATOM 7718 N N . LEU B 1 346 ? -21.094 11.688 9.641 1 96.12 346 LEU B N 1
ATOM 7719 C CA . LEU B 1 346 ? -21.016 11.016 10.938 1 96.12 346 LEU B CA 1
ATOM 7720 C C . LEU B 1 346 ? -21.344 11.984 12.07 1 96.12 346 LEU B C 1
ATOM 7722 O O . LEU B 1 346 ? -20.969 13.164 12.016 1 96.12 346 LEU B O 1
ATOM 7726 N N . CYS B 1 347 ? -22.047 11.461 13.023 1 95.44 347 CYS B N 1
ATOM 7727 C CA . CYS B 1 347 ? -22.266 12.117 14.305 1 95.44 347 CYS B CA 1
ATOM 7728 C C . CYS B 1 347 ? -22.047 11.141 15.461 1 95.44 347 CYS B C 1
ATOM 7730 O O . CYS B 1 347 ? -21.938 9.93 15.242 1 95.44 347 CYS B O 1
ATOM 7732 N N . SER B 1 348 ? -21.844 11.664 16.656 1 96.56 348 SER B N 1
ATOM 7733 C CA . SER B 1 348 ? -21.562 10.852 17.844 1 96.56 348 SER B CA 1
ATOM 7734 C C . SER B 1 348 ? -20.328 9.984 17.625 1 96.56 348 SER B C 1
ATOM 7736 O O . SER B 1 348 ? -20.25 8.859 18.141 1 96.56 348 SER B O 1
ATOM 7738 N N . HIS B 1 349 ? -19.469 10.422 16.703 1 97.88 349 HIS B N 1
ATOM 7739 C CA . HIS B 1 349 ? -18.203 9.781 16.375 1 97.88 349 HIS B CA 1
ATOM 7740 C C . HIS B 1 349 ? -17.078 10.305 17.266 1 97.88 349 HIS B C 1
ATOM 7742 O O . HIS B 1 349 ? -17.312 11.117 18.156 1 97.88 349 HIS B O 1
ATOM 7748 N N . CYS B 1 350 ? -15.898 9.781 17.078 1 98.19 350 CYS B N 1
ATOM 7749 C CA . CYS B 1 350 ? -14.695 10.289 17.719 1 98.19 350 CYS B CA 1
ATOM 7750 C C . CYS B 1 350 ? -13.609 10.586 16.688 1 98.19 350 CYS B C 1
ATOM 7752 O O . CYS B 1 350 ? -13.688 10.125 15.547 1 98.19 350 CYS B O 1
ATOM 7754 N N . ALA B 1 351 ? -12.734 11.406 17.078 1 97.81 351 ALA B N 1
ATOM 7755 C CA . ALA B 1 351 ? -11.602 11.75 16.219 1 97.81 351 ALA B CA 1
ATOM 7756 C C . ALA B 1 351 ? -10.32 11.867 17.031 1 97.81 351 ALA B C 1
ATOM 7758 O O . ALA B 1 351 ? -10.336 12.305 18.172 1 97.81 351 ALA B O 1
ATOM 7759 N N . CYS B 1 352 ? -9.258 11.461 16.484 1 97.12 352 CYS B N 1
ATOM 7760 C CA . CYS B 1 352 ? -7.945 11.617 17.094 1 97.12 352 CYS B CA 1
ATOM 7761 C C . CYS B 1 352 ? -6.852 11.703 16.031 1 97.12 352 CYS B C 1
ATOM 7763 O O . CYS B 1 352 ? -7.102 11.438 14.852 1 97.12 352 CYS B O 1
ATOM 7765 N N . VAL B 1 353 ? -5.738 12.164 16.469 1 97.25 353 VAL B N 1
ATOM 7766 C CA . VAL B 1 353 ? -4.602 12.32 15.57 1 97.25 353 VAL B CA 1
ATOM 7767 C C . VAL B 1 353 ? -3.418 11.5 16.078 1 97.25 353 VAL B C 1
ATOM 7769 O O . VAL B 1 353 ? -3.102 11.531 17.266 1 97.25 353 VAL B O 1
ATOM 7772 N N . MET B 1 354 ? -2.852 10.719 15.211 1 96.38 354 MET B N 1
ATOM 7773 C CA . MET B 1 354 ? -1.585 10.047 15.492 1 96.38 354 MET B CA 1
ATOM 7774 C C . MET B 1 354 ? -0.531 10.422 14.453 1 96.38 354 MET B C 1
ATOM 7776 O O . MET B 1 354 ? -0.636 10.031 13.289 1 96.38 354 MET B O 1
ATOM 7780 N N . ASN B 1 355 ? 0.483 11.141 14.875 1 95.62 355 ASN B N 1
ATOM 7781 C CA . ASN B 1 355 ? 1.586 11.594 14.031 1 95.62 355 ASN B CA 1
ATOM 7782 C C . ASN B 1 355 ? 1.081 12.234 12.742 1 95.62 355 ASN B C 1
ATOM 7784 O O . ASN B 1 355 ? 1.523 11.875 11.648 1 95.62 355 ASN B O 1
ATOM 7788 N N . ASN B 1 356 ? 0.108 13.047 12.883 1 96.69 356 ASN B N 1
ATOM 7789 C CA . ASN B 1 356 ? -0.462 13.961 11.898 1 96.69 356 ASN B CA 1
ATOM 7790 C C . ASN B 1 356 ? -1.387 13.234 10.93 1 96.69 356 ASN B C 1
ATOM 7792 O O . ASN B 1 356 ? -1.659 13.734 9.836 1 96.69 356 ASN B O 1
ATOM 7796 N N . PHE B 1 357 ? -1.772 11.977 11.258 1 97.19 357 PHE B N 1
ATOM 7797 C CA . PHE B 1 357 ? -2.877 11.297 10.586 1 97.19 357 PHE B CA 1
ATOM 7798 C C . PHE B 1 357 ? -4.164 11.438 11.391 1 97.19 357 PHE B C 1
ATOM 7800 O O . PHE B 1 357 ? -4.172 11.203 12.602 1 97.19 357 PHE B O 1
ATOM 7807 N N . LEU B 1 358 ? -5.164 11.797 10.727 1 98 358 LEU B N 1
ATOM 7808 C CA . LEU B 1 358 ? -6.449 11.977 11.398 1 98 358 LEU B CA 1
ATOM 7809 C C . LEU B 1 358 ? -7.301 10.719 11.289 1 98 358 LEU B C 1
ATOM 7811 O O . LEU B 1 358 ? -7.531 10.211 10.188 1 98 358 LEU B O 1
ATOM 7815 N N . TYR B 1 359 ? -7.734 10.25 12.398 1 98.25 359 TYR B N 1
ATOM 7816 C CA . TYR B 1 359 ? -8.617 9.086 12.453 1 98.25 359 TYR B CA 1
ATOM 7817 C C . TYR B 1 359 ? -10.023 9.5 12.875 1 98.25 359 TYR B C 1
ATOM 7819 O O . TYR B 1 359 ? -10.203 10.234 13.852 1 98.25 359 TYR B O 1
ATOM 7827 N N . VAL B 1 360 ? -10.961 9.07 12.18 1 98.38 360 VAL B N 1
ATOM 7828 C CA . VAL B 1 360 ? -12.367 9.195 12.555 1 98.38 360 VAL B CA 1
ATOM 7829 C C . VAL B 1 360 ? -12.953 7.82 12.852 1 98.38 360 VAL B C 1
ATOM 7831 O O . VAL B 1 360 ? -12.875 6.914 12.016 1 98.38 360 VAL B O 1
ATOM 7834 N N . VAL B 1 361 ? -13.531 7.691 14.016 1 98.38 361 VAL B N 1
ATOM 7835 C CA . VAL B 1 361 ? -13.828 6.367 14.547 1 98.38 361 VAL B CA 1
ATOM 7836 C C . VAL B 1 361 ? -15.312 6.285 14.922 1 98.38 361 VAL B C 1
ATOM 7838 O O . VAL B 1 361 ? -15.805 7.105 15.695 1 98.38 361 VAL B O 1
ATOM 7841 N N . GLY B 1 362 ? -15.977 5.328 14.383 1 98.19 362 GLY B N 1
ATOM 7842 C CA . GLY B 1 362 ? -17.344 5.012 14.773 1 98.19 362 GLY B CA 1
ATOM 7843 C C . GLY B 1 362 ? -18.312 6.16 14.555 1 98.19 362 GLY B C 1
ATOM 7844 O O . GLY B 1 362 ? -18.125 6.973 13.641 1 98.19 362 GLY B O 1
ATOM 7845 N N . GLY B 1 363 ? -19.422 6.109 15.359 1 97.81 363 GLY B N 1
ATOM 7846 C CA . GLY B 1 363 ? -20.484 7.094 15.242 1 97.81 363 GLY B CA 1
ATOM 7847 C C . GLY B 1 363 ? -21.734 6.543 14.586 1 97.81 363 GLY B C 1
ATOM 7848 O O . GLY B 1 363 ? -22.031 5.355 14.711 1 97.81 363 GLY B O 1
ATOM 7849 N N . GLN B 1 364 ? -22.5 7.52 14.172 1 97.12 364 GLN B N 1
ATOM 7850 C CA . GLN B 1 364 ? -23.75 7.191 13.5 1 97.12 364 GLN B CA 1
ATOM 7851 C C . GLN B 1 364 ? -23.844 7.871 12.133 1 97.12 364 GLN B C 1
ATOM 7853 O O . GLN B 1 364 ? -23.484 9.047 12 1 97.12 364 GLN B O 1
ATOM 7858 N N . ASN B 1 365 ? -24.328 7.102 11.203 1 93.69 365 ASN B N 1
ATOM 7859 C CA . ASN B 1 365 ? -24.5 7.684 9.875 1 93.69 365 ASN B CA 1
ATOM 7860 C C . ASN B 1 365 ? -25.859 8.344 9.727 1 93.69 365 ASN B C 1
ATOM 7862 O O . ASN B 1 365 ? -26.078 9.125 8.797 1 93.69 365 ASN B O 1
ATOM 7866 N N . MET B 1 366 ? -26.734 7.984 10.555 1 93.25 366 MET B N 1
ATOM 7867 C CA . MET B 1 366 ? -28.031 8.625 10.742 1 93.25 366 MET B CA 1
ATOM 7868 C C . MET B 1 366 ? -28.312 8.859 12.219 1 93.25 366 MET B C 1
ATOM 7870 O O . MET B 1 366 ? -28.203 7.934 13.031 1 93.25 366 MET B O 1
ATOM 7874 N N . PHE B 1 367 ? -28.703 10.055 12.461 1 90.19 367 PHE B N 1
ATOM 7875 C CA . PHE B 1 367 ? -28.891 10.383 13.867 1 90.19 367 PHE B CA 1
ATOM 7876 C C . PHE B 1 367 ? -30.062 9.586 14.453 1 90.19 367 PHE B C 1
ATOM 7878 O O . PHE B 1 367 ? -31.156 9.586 13.898 1 90.19 367 PHE B O 1
ATOM 7885 N N . ASP B 1 368 ? -29.688 8.898 15.516 1 90 368 ASP B N 1
ATOM 7886 C CA . ASP B 1 368 ? -30.656 8.141 16.297 1 90 368 ASP B CA 1
ATOM 7887 C C . ASP B 1 368 ? -30.312 8.195 17.781 1 90 368 ASP B C 1
ATOM 7889 O O . ASP B 1 368 ? -29.219 7.812 18.188 1 90 368 ASP B O 1
ATOM 7893 N N . GLU B 1 369 ? -31.266 8.57 18.594 1 84.12 369 GLU B N 1
ATOM 7894 C CA . GLU B 1 369 ? -31.016 8.789 20.016 1 84.12 369 GLU B CA 1
ATOM 7895 C C . GLU B 1 369 ? -30.641 7.484 20.703 1 84.12 369 GLU B C 1
ATOM 7897 O O . GLU B 1 369 ? -29.922 7.496 21.719 1 84.12 369 GLU B O 1
ATOM 7902 N N . ARG B 1 370 ? -31.109 6.422 20.156 1 88 370 ARG B N 1
ATOM 7903 C CA . ARG B 1 370 ? -30.875 5.145 20.828 1 88 370 ARG B CA 1
ATOM 7904 C C . ARG B 1 370 ? -29.625 4.461 20.281 1 88 370 ARG B C 1
ATOM 7906 O O . ARG B 1 370 ? -29.281 3.354 20.703 1 88 370 ARG B O 1
ATOM 7913 N N . GLY B 1 371 ? -29 5.035 19.391 1 91.5 371 GLY B N 1
ATOM 7914 C CA . GLY B 1 371 ? -27.766 4.504 18.859 1 91.5 371 GLY B CA 1
ATOM 7915 C C . GLY B 1 371 ? -27.969 3.326 17.922 1 91.5 371 GLY B C 1
ATOM 7916 O O . GLY B 1 371 ? -27.047 2.531 17.703 1 91.5 371 GLY B O 1
ATOM 7917 N N . THR B 1 372 ? -29.094 3.066 17.359 1 93.56 372 THR B N 1
ATOM 7918 C CA . THR B 1 372 ? -29.422 1.911 16.531 1 93.56 372 THR B CA 1
ATOM 7919 C C . THR B 1 372 ? -28.656 1.965 15.211 1 93.56 372 THR B C 1
ATOM 7921 O O . THR B 1 372 ? -28.469 0.939 14.547 1 93.56 372 THR B O 1
ATOM 7924 N N . THR B 1 373 ? -28.172 3.115 14.828 1 95.62 373 THR B N 1
ATOM 7925 C CA . THR B 1 373 ? -27.469 3.281 13.562 1 95.62 373 THR B CA 1
ATOM 7926 C C . THR B 1 373 ? -25.969 3.383 13.789 1 95.62 373 THR B C 1
ATOM 7928 O O . THR B 1 373 ? -25.234 3.857 12.922 1 95.62 373 THR B O 1
ATOM 7931 N N . ALA B 1 374 ? -25.531 2.961 14.938 1 97.62 374 ALA B N 1
ATOM 7932 C CA . ALA B 1 374 ? -24.109 3.021 15.273 1 97.62 374 ALA B CA 1
ATOM 7933 C C . ALA B 1 374 ? -23.281 2.174 14.312 1 97.62 374 ALA B C 1
ATOM 7935 O O . ALA B 1 374 ? -23.719 1.095 13.898 1 97.62 374 ALA B O 1
ATOM 7936 N N . VAL B 1 375 ? -22.078 2.639 13.969 1 97.06 375 VAL B N 1
ATOM 7937 C CA . VAL B 1 375 ? -21.172 1.914 13.078 1 97.06 375 VAL B CA 1
ATOM 7938 C C . VAL B 1 375 ? -19.859 1.629 13.805 1 97.06 375 VAL B C 1
ATOM 7940 O O . VAL B 1 375 ? -19.594 2.203 14.859 1 97.06 375 VAL B O 1
ATOM 7943 N N . ASN B 1 376 ? -19.078 0.693 13.289 1 98 376 ASN B N 1
ATOM 7944 C CA . ASN B 1 376 ? -17.766 0.355 13.852 1 98 376 ASN B CA 1
ATOM 7945 C C . ASN B 1 376 ? -16.641 0.743 12.914 1 98 376 ASN B C 1
ATOM 7947 O O . ASN B 1 376 ? -15.477 0.413 13.172 1 98 376 ASN B O 1
ATOM 7951 N N . SER B 1 377 ? -16.953 1.468 11.867 1 96.19 377 SER B N 1
ATOM 7952 C CA . SER B 1 377 ? -15.969 1.801 10.844 1 96.19 377 SER B CA 1
ATOM 7953 C C . SER B 1 377 ? -14.938 2.795 11.359 1 96.19 377 SER B C 1
ATOM 7955 O O . SER B 1 377 ? -15.242 3.623 12.219 1 96.19 377 SER B O 1
ATOM 7957 N N . VAL B 1 378 ? -13.766 2.674 10.906 1 97.69 378 VAL B N 1
ATOM 7958 C CA . VAL B 1 378 ? -12.664 3.586 11.195 1 97.69 378 VAL B CA 1
ATOM 7959 C C . VAL B 1 378 ? -12.008 4.027 9.891 1 97.69 378 VAL B C 1
ATOM 7961 O O . VAL B 1 378 ? -11.68 3.197 9.039 1 97.69 378 VAL B O 1
ATOM 7964 N N . ILE B 1 379 ? -11.859 5.34 9.727 1 96.56 379 ILE B N 1
ATOM 7965 C CA . ILE B 1 379 ? -11.219 5.863 8.523 1 96.56 379 ILE B CA 1
ATOM 7966 C C . ILE B 1 379 ? -10.094 6.812 8.914 1 96.56 379 ILE B C 1
ATOM 7968 O O . ILE B 1 379 ? -10.117 7.406 9.992 1 96.56 379 ILE B O 1
ATOM 7972 N N . ARG B 1 380 ? -9.125 6.887 8.086 1 97.5 380 ARG B N 1
ATOM 7973 C CA . ARG B 1 380 ? -7.953 7.723 8.32 1 97.5 380 ARG B CA 1
ATOM 7974 C C . ARG B 1 380 ? -7.758 8.719 7.184 1 97.5 380 ARG B C 1
ATOM 7976 O O . ARG B 1 380 ? -7.891 8.367 6.008 1 97.5 380 ARG B O 1
ATOM 7983 N N . TYR B 1 381 ? -7.492 9.93 7.562 1 96.44 381 TYR B N 1
ATOM 7984 C CA . TYR B 1 381 ? -7.18 10.984 6.609 1 96.44 381 TYR B CA 1
ATOM 7985 C C . TYR B 1 381 ? -5.684 11.289 6.605 1 96.44 381 TYR B C 1
ATOM 7987 O O . TYR B 1 381 ? -5.082 11.484 7.664 1 96.44 381 TYR B O 1
ATOM 7995 N N . ASP B 1 382 ? -5.137 11.234 5.422 1 94.19 382 ASP B N 1
ATOM 7996 C CA . ASP B 1 382 ? -3.742 11.602 5.195 1 94.19 382 ASP B CA 1
ATOM 7997 C C . ASP B 1 382 ? -3.637 12.977 4.551 1 94.19 382 ASP B C 1
ATOM 7999 O O . ASP B 1 382 ? -3.885 13.133 3.352 1 94.19 382 ASP B O 1
ATOM 8003 N N . PRO B 1 383 ? -3.248 13.984 5.328 1 93.5 383 PRO B N 1
ATOM 8004 C CA . PRO B 1 383 ? -3.219 15.344 4.77 1 93.5 383 PRO B CA 1
ATOM 8005 C C . PRO B 1 383 ? -2.127 15.523 3.721 1 93.5 383 PRO B C 1
ATOM 8007 O O . PRO B 1 383 ? -2.156 16.5 2.957 1 93.5 383 PRO B O 1
ATOM 8010 N N . ARG B 1 384 ? -1.12 14.672 3.652 1 90.12 384 ARG B N 1
ATOM 8011 C CA . ARG B 1 384 ? -0.026 14.797 2.695 1 90.12 384 ARG B CA 1
ATOM 8012 C C . ARG B 1 384 ? -0.535 14.672 1.263 1 90.12 384 ARG B C 1
ATOM 8014 O O . ARG B 1 384 ? -0.018 15.328 0.356 1 90.12 384 ARG B O 1
ATOM 8021 N N . PHE B 1 385 ? -1.571 13.789 1.214 1 88.19 385 PHE B N 1
ATOM 8022 C CA . PHE B 1 385 ? -2.062 13.477 -0.124 1 88.19 385 PHE B CA 1
ATOM 8023 C C . PHE B 1 385 ? -3.551 13.781 -0.237 1 88.19 385 PHE B C 1
ATOM 8025 O O . PHE B 1 385 ? -4.152 13.578 -1.293 1 88.19 385 PHE B O 1
ATOM 8032 N N . ASN B 1 386 ? -4.145 14.227 0.801 1 90.62 386 ASN B N 1
ATOM 8033 C CA . ASN B 1 386 ? -5.578 14.508 0.855 1 90.62 386 ASN B CA 1
ATOM 8034 C C . ASN B 1 386 ? -6.406 13.281 0.489 1 90.62 386 ASN B C 1
ATOM 8036 O O . ASN B 1 386 ? -7.309 13.359 -0.345 1 90.62 386 ASN B O 1
ATOM 8040 N N . ILE B 1 387 ? -6.074 12.203 1.15 1 90.12 387 ILE B N 1
ATOM 8041 C CA . ILE B 1 387 ? -6.789 10.977 0.841 1 90.12 387 ILE B CA 1
ATOM 8042 C C . ILE B 1 387 ? -7.297 10.328 2.133 1 90.12 387 ILE B C 1
ATOM 8044 O O . ILE B 1 387 ? -6.734 10.562 3.207 1 90.12 387 ILE B O 1
ATOM 8048 N N . TRP B 1 388 ? -8.375 9.562 1.97 1 93 388 TRP B N 1
ATOM 8049 C CA . TRP B 1 388 ? -8.93 8.758 3.051 1 93 388 TRP B CA 1
ATOM 8050 C C . TRP B 1 388 ? -8.609 7.281 2.848 1 93 388 TRP B C 1
ATOM 8052 O O . TRP B 1 388 ? -8.555 6.805 1.711 1 93 388 TRP B O 1
ATOM 8062 N N . MET B 1 389 ? -8.414 6.613 3.881 1 91.69 389 MET B N 1
ATOM 8063 C CA . MET B 1 389 ? -8.242 5.164 3.814 1 91.69 389 MET B CA 1
ATOM 8064 C C . MET B 1 389 ? -9.023 4.469 4.922 1 91.69 389 MET B C 1
ATOM 8066 O O . MET B 1 389 ? -9.188 5.02 6.012 1 91.69 389 MET B O 1
ATOM 8070 N N . ARG B 1 390 ? -9.453 3.246 4.648 1 90.25 390 ARG B N 1
ATOM 8071 C CA . ARG B 1 390 ? -10.141 2.449 5.66 1 90.25 390 ARG B CA 1
ATOM 8072 C C . ARG B 1 390 ? -9.141 1.732 6.562 1 90.25 390 ARG B C 1
ATOM 8074 O O . ARG B 1 390 ? -8.109 1.245 6.094 1 90.25 390 ARG B O 1
ATOM 8081 N N . ILE B 1 391 ? -9.484 1.744 7.73 1 93.12 391 ILE B N 1
ATOM 8082 C CA . ILE B 1 391 ? -8.758 1.041 8.781 1 93.12 391 ILE B CA 1
ATOM 8083 C C . ILE B 1 391 ? -9.617 -0.094 9.336 1 93.12 391 ILE B C 1
ATOM 8085 O O . ILE B 1 391 ? -10.828 -0.133 9.102 1 93.12 391 ILE B O 1
ATOM 8089 N N . ALA B 1 392 ? -8.953 -1.06 9.969 1 94.06 392 ALA B N 1
ATOM 8090 C CA . ALA B 1 392 ? -9.711 -2.145 10.586 1 94.06 392 ALA B CA 1
ATOM 8091 C C . ALA B 1 392 ? -10.844 -1.6 11.453 1 94.06 392 ALA B C 1
ATOM 8093 O O . ALA B 1 392 ? -10.648 -0.646 12.211 1 94.06 392 ALA B O 1
ATOM 8094 N N . SER B 1 393 ? -11.992 -2.164 11.359 1 96.94 393 SER B N 1
ATOM 8095 C CA . SER B 1 393 ? -13.156 -1.748 12.125 1 96.94 393 SER B CA 1
ATOM 8096 C C . SER B 1 393 ? -13.047 -2.189 13.586 1 96.94 393 SER B C 1
ATOM 8098 O O . SER B 1 393 ? -12.391 -3.189 13.883 1 96.94 393 SER B O 1
ATOM 8100 N N . MET B 1 394 ? -13.672 -1.403 14.375 1 97.81 394 MET B N 1
ATOM 8101 C CA . MET B 1 394 ? -13.797 -1.833 15.766 1 97.81 394 MET B CA 1
ATOM 8102 C C . MET B 1 394 ? -14.586 -3.133 15.859 1 97.81 394 MET B C 1
ATOM 8104 O O . MET B 1 394 ? -15.328 -3.486 14.938 1 97.81 394 MET B O 1
ATOM 8108 N N . ASN B 1 395 ? -14.406 -3.82 16.953 1 97.44 395 ASN B N 1
ATOM 8109 C CA . ASN B 1 395 ? -15.195 -5.02 17.203 1 97.44 395 ASN B CA 1
ATOM 8110 C C . ASN B 1 395 ? -16.672 -4.688 17.438 1 97.44 395 ASN B C 1
ATOM 8112 O O . ASN B 1 395 ? -17.547 -5.41 16.984 1 97.44 395 ASN B O 1
ATOM 8116 N N . ASP B 1 396 ? -16.906 -3.562 18.156 1 97.38 396 ASP B N 1
ATOM 8117 C CA . ASP B 1 396 ? -18.25 -3.141 18.469 1 97.38 396 ASP B CA 1
ATOM 8118 C C . ASP B 1 396 ? -18.641 -1.884 17.703 1 97.38 396 ASP B C 1
ATOM 8120 O O . ASP B 1 396 ? -17.812 -1.003 17.484 1 97.38 396 ASP B O 1
ATOM 8124 N N . LYS B 1 397 ? -19.938 -1.851 17.359 1 98.06 397 LYS B N 1
ATOM 8125 C CA . LYS B 1 397 ? -20.484 -0.576 16.906 1 98.06 397 LYS B CA 1
ATOM 8126 C C . LYS B 1 397 ? -20.672 0.392 18.062 1 98.06 397 LYS B C 1
ATOM 8128 O O . LYS B 1 397 ? -21.172 0.01 19.125 1 98.06 397 LYS B O 1
ATOM 8133 N N . ARG B 1 398 ? -20.25 1.625 17.906 1 98.12 398 ARG B N 1
ATOM 8134 C CA . ARG B 1 398 ? -20.266 2.539 19.047 1 98.12 398 ARG B CA 1
ATOM 8135 C C . ARG B 1 398 ? -20.75 3.922 18.625 1 98.12 398 ARG B C 1
ATOM 8137 O O . ARG B 1 398 ? -20.281 4.477 17.625 1 98.12 398 ARG B O 1
ATOM 8144 N N . ALA B 1 399 ? -21.656 4.461 19.391 1 97.88 399 ALA B N 1
ATOM 8145 C CA . ALA B 1 399 ? -22.047 5.863 19.344 1 97.88 399 ALA B CA 1
ATOM 8146 C C . ALA B 1 399 ? -21.969 6.492 20.734 1 97.88 399 ALA B C 1
ATOM 8148 O O . ALA B 1 399 ? -22.25 5.832 21.734 1 97.88 399 ALA B O 1
ATOM 8149 N N . GLY B 1 400 ? -21.594 7.793 20.766 1 96.94 400 GLY B N 1
ATOM 8150 C CA . GLY B 1 400 ? -21.516 8.453 22.047 1 96.94 400 GLY B CA 1
ATOM 8151 C C . GLY B 1 400 ? -20.453 7.863 22.953 1 96.94 400 GLY B C 1
ATOM 8152 O O . GLY B 1 400 ? -20.672 7.684 24.156 1 96.94 400 GLY B O 1
ATOM 8153 N N . PHE B 1 401 ? -19.359 7.422 22.422 1 98.06 401 PHE B N 1
ATOM 8154 C CA . PHE B 1 401 ? -18.219 6.828 23.094 1 98.06 401 PHE B CA 1
ATOM 8155 C C . PHE B 1 401 ? -17.016 7.766 23.031 1 98.06 401 PHE B C 1
ATOM 8157 O O . PHE B 1 401 ? -17.141 8.93 22.656 1 98.06 401 PHE B O 1
ATOM 8164 N N . THR B 1 402 ? -15.859 7.309 23.5 1 97.88 402 THR B N 1
ATOM 8165 C CA . THR B 1 402 ? -14.672 8.156 23.453 1 97.88 402 THR B CA 1
ATOM 8166 C C . THR B 1 402 ? -13.461 7.375 22.953 1 97.88 402 THR B C 1
ATOM 8168 O O . THR B 1 402 ? -13.43 6.145 23.062 1 97.88 402 THR B O 1
ATOM 8171 N N . VAL B 1 403 ? -12.555 8.109 22.391 1 98.06 403 VAL B N 1
ATOM 8172 C CA . VAL B 1 403 ? -11.297 7.535 21.922 1 98.06 403 VAL B CA 1
ATOM 8173 C C . VAL B 1 403 ? -10.133 8.398 22.391 1 98.06 403 VAL B C 1
ATOM 8175 O O . VAL B 1 403 ? -10.211 9.633 22.359 1 98.06 403 VAL B O 1
ATOM 8178 N N . SER B 1 404 ? -9.109 7.809 22.812 1 95.69 404 SER B N 1
ATOM 8179 C CA . SER B 1 404 ? -7.867 8.484 23.172 1 95.69 404 SER B CA 1
ATOM 8180 C C . SER B 1 404 ? -6.652 7.742 22.641 1 95.69 404 SER B C 1
ATOM 8182 O O . SER B 1 404 ? -6.738 6.555 22.312 1 95.69 404 SER B O 1
ATOM 8184 N N . VAL B 1 405 ? -5.57 8.477 22.562 1 96.75 405 VAL B N 1
ATOM 8185 C CA . VAL B 1 405 ? -4.328 7.898 22.062 1 96.75 405 VAL B CA 1
ATOM 8186 C C . VAL B 1 405 ? -3.271 7.91 23.172 1 96.75 405 VAL B C 1
ATOM 8188 O O . VAL B 1 405 ? -3.012 8.953 23.781 1 96.75 405 VAL B O 1
ATOM 8191 N N . VAL B 1 406 ? -2.742 6.785 23.469 1 95.75 406 VAL B N 1
ATOM 8192 C CA . VAL B 1 406 ? -1.608 6.648 24.375 1 95.75 406 VAL B CA 1
ATOM 8193 C C . VAL B 1 406 ? -0.54 5.766 23.734 1 95.75 406 VAL B C 1
ATOM 8195 O O . VAL B 1 406 ? -0.814 4.625 23.359 1 95.75 406 VAL B O 1
ATOM 8198 N N . ASP B 1 407 ? 0.708 6.262 23.594 1 92.12 407 ASP B N 1
ATOM 8199 C CA . ASP B 1 407 ? 1.841 5.52 23.062 1 92.12 407 ASP B CA 1
ATOM 8200 C C . ASP B 1 407 ? 1.498 4.906 21.703 1 92.12 407 ASP B C 1
ATOM 8202 O O . ASP B 1 407 ? 1.668 3.703 21.5 1 92.12 407 ASP B O 1
ATOM 8206 N N . ASN B 1 408 ? 0.87 5.664 20.875 1 92.88 408 ASN B N 1
ATOM 8207 C CA . ASN B 1 408 ? 0.549 5.312 19.5 1 92.88 408 ASN B CA 1
ATOM 8208 C C . ASN B 1 408 ? -0.463 4.176 19.438 1 92.88 408 ASN B C 1
ATOM 8210 O O . ASN B 1 408 ? -0.383 3.32 18.547 1 92.88 408 ASN B O 1
ATOM 8214 N N . ARG B 1 409 ? -1.28 4.109 20.422 1 95.69 409 ARG B N 1
ATOM 8215 C CA . ARG B 1 409 ? -2.424 3.203 20.422 1 95.69 409 ARG B CA 1
ATOM 8216 C C . ARG B 1 409 ? -3.723 3.961 20.672 1 95.69 409 ARG B C 1
ATOM 8218 O O . ARG B 1 409 ? -3.754 4.914 21.453 1 95.69 409 ARG B O 1
ATOM 8225 N N . MET B 1 410 ? -4.746 3.492 20.062 1 97.12 410 MET B N 1
ATOM 8226 C CA . MET B 1 410 ? -6.062 4.098 20.25 1 97.12 410 MET B CA 1
ATOM 8227 C C . MET B 1 410 ? -6.922 3.246 21.188 1 97.12 410 MET B C 1
ATOM 8229 O O . MET B 1 410 ? -6.996 2.027 21.016 1 97.12 410 MET B O 1
ATOM 8233 N N . TYR B 1 411 ? -7.547 3.887 22.109 1 98.31 411 TYR B N 1
ATOM 8234 C CA . TYR B 1 411 ? -8.438 3.229 23.062 1 98.31 411 TYR B CA 1
ATOM 8235 C C . TYR B 1 411 ? -9.859 3.756 22.922 1 98.31 411 TYR B C 1
ATOM 8237 O O . TYR B 1 411 ? -10.102 4.953 23.078 1 98.31 411 TYR B O 1
ATOM 8245 N N . ALA B 1 412 ? -10.781 2.91 22.641 1 98.56 412 ALA B N 1
ATOM 8246 C CA . ALA B 1 412 ? -12.195 3.264 22.516 1 98.56 412 ALA B CA 1
ATOM 8247 C C . ALA B 1 412 ? -13.008 2.676 23.672 1 98.56 412 ALA B C 1
ATOM 8249 O O . ALA B 1 412 ? -12.938 1.473 23.938 1 98.56 412 ALA B O 1
ATOM 8250 N N . LEU B 1 413 ? -13.781 3.486 24.312 1 98.44 413 LEU B N 1
ATOM 8251 C CA . LEU B 1 413 ? -14.508 3.02 25.484 1 98.44 413 LEU B CA 1
ATOM 8252 C C . LEU B 1 413 ? -16 3.338 25.359 1 98.44 413 LEU B C 1
ATOM 8254 O O . LEU B 1 413 ? -16.375 4.469 25.031 1 98.44 413 LEU B O 1
ATOM 8258 N N . GLY B 1 414 ? -16.797 2.338 25.703 1 98.25 414 GLY B N 1
ATOM 8259 C CA . GLY B 1 414 ? -18.203 2.533 25.969 1 98.25 414 GLY B CA 1
ATOM 8260 C C . GLY B 1 414 ? -19 2.863 24.703 1 98.25 414 GLY B C 1
ATOM 8261 O O . GLY B 1 414 ? -18.734 2.312 23.641 1 98.25 414 GLY B O 1
ATOM 8262 N N . GLY B 1 415 ? -20.047 3.668 24.922 1 97.88 415 GLY B N 1
ATOM 8263 C CA . GLY B 1 415 ? -20.969 4.004 23.844 1 97.88 415 GLY B CA 1
ATOM 8264 C C . GLY B 1 415 ? -22.25 3.197 23.859 1 97.88 415 GLY B C 1
ATOM 8265 O O . GLY B 1 415 ? -22.516 2.477 24.828 1 97.88 415 GLY B O 1
ATOM 8266 N N . VAL B 1 416 ? -23.047 3.461 22.844 1 96.94 416 VAL B N 1
ATOM 8267 C CA . VAL B 1 416 ? -24.344 2.805 22.75 1 96.94 416 VAL B CA 1
ATOM 8268 C C . VAL B 1 416 ? -24.562 2.293 21.328 1 96.94 416 VAL B C 1
ATOM 8270 O O . VAL B 1 416 ? -24.031 2.854 20.375 1 96.94 416 VAL B O 1
ATOM 8273 N N . ASN B 1 417 ? -25.203 1.224 21.219 1 96.06 417 ASN B N 1
ATOM 8274 C CA . ASN B 1 417 ? -25.641 0.68 19.938 1 96.06 417 ASN B CA 1
ATOM 8275 C C . ASN B 1 417 ? -27.016 0.008 20.047 1 96.06 417 ASN B C 1
ATOM 8277 O O . ASN B 1 417 ? -27.75 0.257 21 1 96.06 417 ASN B O 1
ATOM 8281 N N . ALA B 1 418 ? -27.375 -0.826 19.078 1 94.38 418 ALA B N 1
ATOM 8282 C CA . ALA B 1 418 ? -28.703 -1.438 19.047 1 94.38 418 ALA B CA 1
ATOM 8283 C C . ALA B 1 418 ? -28.906 -2.35 20.266 1 94.38 418 ALA B C 1
ATOM 8285 O O . ALA B 1 418 ? -30.031 -2.512 20.734 1 94.38 418 ALA B O 1
ATOM 8286 N N . ALA B 1 419 ? -27.828 -2.844 20.766 1 93.81 419 ALA B N 1
ATOM 8287 C CA . ALA B 1 419 ? -27.906 -3.768 21.891 1 93.81 419 ALA B CA 1
ATOM 8288 C C . ALA B 1 419 ? -27.938 -3.014 23.219 1 93.81 419 ALA B C 1
ATOM 8290 O O . ALA B 1 419 ? -28.25 -3.59 24.266 1 93.81 419 ALA B O 1
ATOM 8291 N N . GLY B 1 420 ? -27.609 -1.719 23.219 1 94.19 420 GLY B N 1
ATOM 8292 C CA . GLY B 1 420 ? -27.625 -0.907 24.422 1 94.19 420 GLY B CA 1
ATOM 8293 C C . GLY B 1 420 ? -26.266 -0.289 24.734 1 94.19 420 GLY B C 1
ATOM 8294 O O . GLY B 1 420 ? -25.438 -0.123 23.844 1 94.19 420 GLY B O 1
ATOM 8295 N N . ARG B 1 421 ? -26.156 0.095 26.047 1 95.62 421 ARG B N 1
ATOM 8296 C CA . ARG B 1 421 ? -24.906 0.733 26.484 1 95.62 421 ARG B CA 1
ATOM 8297 C C . ARG B 1 421 ? -23.812 -0.301 26.719 1 95.62 421 ARG B C 1
ATOM 8299 O O . ARG B 1 421 ? -24.078 -1.39 27.234 1 95.62 421 ARG B O 1
ATOM 8306 N N . MET B 1 422 ? -22.625 0.073 26.469 1 96.25 422 MET B N 1
ATOM 8307 C CA . MET B 1 422 ? -21.531 -0.887 26.516 1 96.25 422 MET B CA 1
ATOM 8308 C C . MET B 1 422 ? -20.547 -0.521 27.625 1 96.25 422 MET B C 1
ATOM 8310 O O . MET B 1 422 ? -20.266 0.659 27.844 1 96.25 422 MET B O 1
ATOM 8314 N N . SER B 1 423 ? -19.969 -1.567 28.156 1 97.44 423 SER B N 1
ATOM 8315 C CA . SER B 1 423 ? -18.891 -1.386 29.141 1 97.44 423 SER B CA 1
ATOM 8316 C C . SER B 1 423 ? -17.531 -1.698 28.531 1 97.44 423 SER B C 1
ATOM 8318 O O . SER B 1 423 ? -16.5 -1.396 29.125 1 97.44 423 SER B O 1
ATOM 8320 N N . SER B 1 424 ? -17.516 -2.189 27.375 1 97.75 424 SER B N 1
ATOM 8321 C CA . SER B 1 424 ? -16.297 -2.725 26.781 1 97.75 424 SER B CA 1
ATOM 8322 C C . SER B 1 424 ? -15.352 -1.606 26.375 1 97.75 424 SER B C 1
ATOM 8324 O O . SER B 1 424 ? -15.789 -0.504 26.031 1 97.75 424 SER B O 1
ATOM 8326 N N . MET B 1 425 ? -14.094 -1.908 26.469 1 98.25 425 MET B N 1
ATOM 8327 C CA . MET B 1 425 ? -13.008 -1.089 25.938 1 98.25 425 MET B CA 1
ATOM 8328 C C . MET B 1 425 ? -12.148 -1.89 24.953 1 98.25 425 MET B C 1
ATOM 8330 O O . MET B 1 425 ? -11.883 -3.07 25.188 1 98.25 425 MET B O 1
ATOM 8334 N N . GLU B 1 426 ? -11.773 -1.277 23.875 1 98 426 GLU B N 1
ATOM 8335 C CA . GLU B 1 426 ? -10.914 -1.962 22.906 1 98 426 GLU B CA 1
ATOM 8336 C C . GLU B 1 426 ? -9.766 -1.065 22.469 1 98 426 GLU B C 1
ATOM 8338 O O . GLU B 1 426 ? -9.859 0.161 22.531 1 98 426 GLU B O 1
ATOM 8343 N N . CYS B 1 427 ? -8.711 -1.643 22.156 1 98.19 427 CYS B N 1
ATOM 8344 C CA . CYS B 1 427 ? -7.461 -0.984 21.797 1 98.19 427 CYS B CA 1
ATOM 8345 C C . CYS B 1 427 ? -7.031 -1.362 20.391 1 98.19 427 CYS B C 1
ATOM 8347 O O . CYS B 1 427 ? -7.055 -2.539 20.016 1 98.19 427 CYS B O 1
ATOM 8349 N N . TYR B 1 428 ? -6.66 -0.403 19.625 1 97.56 428 TYR B N 1
ATOM 8350 C CA . TYR B 1 428 ? -6.199 -0.593 18.266 1 97.56 428 TYR B CA 1
ATOM 8351 C C . TYR B 1 428 ? -4.676 -0.625 18.188 1 97.56 428 TYR B C 1
ATOM 8353 O O . TYR B 1 428 ? -4.008 0.262 18.734 1 97.56 428 TYR B O 1
ATOM 8361 N N . SER B 1 429 ? -4.223 -1.649 17.5 1 92.75 429 SER B N 1
ATOM 8362 C CA . SER B 1 429 ? -2.791 -1.771 17.266 1 92.75 429 SER B CA 1
ATOM 8363 C C . SER B 1 429 ? -2.434 -1.398 15.828 1 92.75 429 SER B C 1
ATOM 8365 O O . SER B 1 429 ? -2.943 -2 14.883 1 92.75 429 SER B O 1
ATOM 8367 N N . LEU B 1 430 ? -1.482 -0.453 15.703 1 93.06 430 LEU B N 1
ATOM 8368 C CA . LEU B 1 430 ? -1.045 0.01 14.391 1 93.06 430 LEU B CA 1
ATOM 8369 C C . LEU B 1 430 ? -0.235 -1.067 13.68 1 93.06 430 LEU B C 1
ATOM 8371 O O . LEU B 1 430 ? -0.245 -1.144 12.453 1 93.06 430 LEU B O 1
ATOM 8375 N N . GLU B 1 431 ? 0.422 -1.93 14.398 1 87.25 431 GLU B N 1
ATOM 8376 C CA . GLU B 1 431 ? 1.271 -2.977 13.836 1 87.25 431 GLU B CA 1
ATOM 8377 C C . GLU B 1 431 ? 0.438 -4.047 13.141 1 87.25 431 GLU B C 1
ATOM 8379 O O . GLU B 1 431 ? 0.809 -4.527 12.062 1 87.25 431 GLU B O 1
ATOM 8384 N N . ASP B 1 432 ? -0.683 -4.266 13.711 1 86 432 ASP B N 1
ATOM 8385 C CA . ASP B 1 432 ? -1.479 -5.391 13.227 1 86 432 ASP B CA 1
ATOM 8386 C C . ASP B 1 432 ? -2.738 -4.906 12.516 1 86 432 ASP B C 1
ATOM 8388 O O . ASP B 1 432 ? -3.424 -5.691 11.852 1 86 432 ASP B O 1
ATOM 8392 N N . ASP B 1 433 ? -3.023 -3.646 12.594 1 91.5 433 ASP B N 1
ATOM 8393 C CA . ASP B 1 433 ? -4.281 -3.115 12.078 1 91.5 433 ASP B CA 1
ATOM 8394 C C . ASP B 1 433 ? -5.473 -3.912 12.609 1 91.5 433 ASP B C 1
ATOM 8396 O O . ASP B 1 433 ? -6.281 -4.418 11.828 1 91.5 433 ASP B O 1
ATOM 8400 N N . ARG B 1 434 ? -5.52 -3.93 13.938 1 94.25 434 ARG B N 1
ATOM 8401 C CA . ARG B 1 434 ? -6.551 -4.734 14.578 1 94.25 434 ARG B CA 1
ATOM 8402 C C . ARG B 1 434 ? -6.953 -4.137 15.922 1 94.25 434 ARG B C 1
ATOM 8404 O O . ARG B 1 434 ? -6.137 -3.508 16.594 1 94.25 434 ARG B O 1
ATOM 8411 N N . TRP B 1 435 ? -8.219 -4.41 16.25 1 97.31 435 TRP B N 1
ATOM 8412 C CA . TRP B 1 435 ? -8.742 -4.016 17.562 1 97.31 435 TRP B CA 1
ATOM 8413 C C . TRP B 1 435 ? -8.82 -5.219 18.5 1 97.31 435 TRP B C 1
ATOM 8415 O O . TRP B 1 435 ? -9.219 -6.312 18.078 1 97.31 435 TRP B O 1
ATOM 8425 N N . ARG B 1 436 ? -8.438 -5.008 19.688 1 97.12 436 ARG B N 1
ATOM 8426 C CA . ARG B 1 436 ? -8.555 -6.031 20.719 1 97.12 436 ARG B CA 1
ATOM 8427 C C . ARG B 1 436 ? -9.211 -5.473 21.969 1 97.12 436 ARG B C 1
ATOM 8429 O O . ARG B 1 436 ? -8.969 -4.324 22.344 1 97.12 436 ARG B O 1
ATOM 8436 N N . TYR B 1 437 ? -9.938 -6.328 22.641 1 97.88 437 TYR B N 1
ATOM 8437 C CA . TYR B 1 437 ? -10.555 -5.906 23.906 1 97.88 437 TYR B CA 1
ATOM 8438 C C . TYR B 1 437 ? -9.516 -5.809 25.016 1 97.88 437 TYR B C 1
ATOM 8440 O O . TYR B 1 437 ? -8.578 -6.605 25.062 1 97.88 437 TYR B O 1
ATOM 8448 N N . VAL B 1 438 ? -9.695 -4.836 25.844 1 97.94 438 VAL B N 1
ATOM 8449 C CA . VAL B 1 438 ? -8.922 -4.695 27.062 1 97.94 438 VAL B CA 1
ATOM 8450 C C . VAL B 1 438 ? -9.875 -4.59 28.266 1 97.94 438 VAL B C 1
ATOM 8452 O O . VAL B 1 438 ? -11.047 -4.957 28.156 1 97.94 438 VAL B O 1
ATOM 8455 N N . ALA B 1 439 ? -9.344 -4.184 29.422 1 97.69 439 ALA B N 1
ATOM 8456 C CA . ALA B 1 439 ? -10.172 -4.164 30.625 1 97.69 439 ALA B CA 1
ATOM 8457 C C . ALA B 1 439 ? -11.398 -3.273 30.438 1 97.69 439 ALA B C 1
ATOM 8459 O O . ALA B 1 439 ? -11.273 -2.123 30 1 97.69 439 ALA B O 1
ATOM 8460 N N . SER B 1 440 ? -12.531 -3.727 30.734 1 97.56 440 SER B N 1
ATOM 8461 C CA . SER B 1 440 ? -13.789 -2.994 30.625 1 97.56 440 SER B CA 1
ATOM 8462 C C . SER B 1 440 ? -14.086 -2.219 31.906 1 97.56 440 SER B C 1
ATOM 8464 O O . SER B 1 440 ? -13.492 -2.48 32.938 1 97.56 440 SER B O 1
ATOM 8466 N N . VAL B 1 441 ? -14.977 -1.255 31.75 1 96.44 441 VAL B N 1
ATOM 8467 C CA . VAL B 1 441 ? -15.555 -0.659 32.938 1 96.44 441 VAL B CA 1
ATOM 8468 C C . VAL B 1 441 ? -16.656 -1.568 33.5 1 96.44 441 VAL B C 1
ATOM 8470 O O . VAL B 1 441 ? -17.078 -2.516 32.812 1 96.44 441 VAL B O 1
ATOM 8473 N N . GLN B 1 442 ? -17.125 -1.269 34.688 1 93.19 442 GLN B N 1
ATOM 8474 C CA . GLN B 1 442 ? -18.047 -2.158 35.406 1 93.19 442 GLN B CA 1
ATOM 8475 C C . GLN B 1 442 ? -19.438 -2.123 34.781 1 93.19 442 GLN B C 1
ATOM 8477 O O . GLN B 1 442 ? -20.109 -3.152 34.688 1 93.19 442 GLN B O 1
ATOM 8482 N N . THR B 1 443 ? -19.859 -0.909 34.469 1 94.38 443 THR B N 1
ATOM 8483 C CA . THR B 1 443 ? -21.203 -0.733 33.938 1 94.38 443 THR B CA 1
ATOM 8484 C C . THR B 1 443 ? -21.172 -0.005 32.594 1 94.38 443 THR B C 1
ATOM 8486 O O . THR B 1 443 ? -20.297 0.833 32.344 1 94.38 443 THR B O 1
ATOM 8489 N N . GLY B 1 444 ? -22.188 -0.354 31.797 1 95.88 444 GLY B N 1
ATOM 8490 C CA . GLY B 1 444 ? -22.297 0.344 30.531 1 95.88 444 GLY B CA 1
ATOM 8491 C C . GLY B 1 444 ? -22.391 1.851 30.672 1 95.88 444 GLY B C 1
ATOM 8492 O O . GLY B 1 444 ? -23.047 2.352 31.594 1 95.88 444 GLY B O 1
ATOM 8493 N N . LEU B 1 445 ? -21.703 2.521 29.781 1 94.94 445 LEU B N 1
ATOM 8494 C CA . LEU B 1 445 ? -21.578 3.971 29.891 1 94.94 445 LEU B CA 1
ATOM 8495 C C . LEU B 1 445 ? -21.578 4.613 28.5 1 94.94 445 LEU B C 1
ATOM 8497 O O . LEU B 1 445 ? -21 4.066 27.562 1 94.94 445 LEU B O 1
ATOM 8501 N N . CYS B 1 446 ? -22.281 5.777 28.375 1 96.56 446 CYS B N 1
ATOM 8502 C CA . CYS B 1 446 ? -22.234 6.559 27.156 1 96.56 446 CYS B CA 1
ATOM 8503 C C . CYS B 1 446 ? -22.25 8.055 27.453 1 96.56 446 CYS B C 1
ATOM 8505 O O . CYS B 1 446 ? -22.438 8.453 28.594 1 96.56 446 CYS B O 1
ATOM 8507 N N . ASP B 1 447 ? -21.844 8.891 26.5 1 96.38 447 ASP B N 1
ATOM 8508 C CA . ASP B 1 447 ? -21.891 10.344 26.562 1 96.38 447 ASP B CA 1
ATOM 8509 C C . ASP B 1 447 ? -20.953 10.883 27.641 1 96.38 447 ASP B C 1
ATOM 8511 O O . ASP B 1 447 ? -21.219 11.922 28.25 1 96.38 447 ASP B O 1
ATOM 8515 N N . HIS B 1 448 ? -19.969 10.086 27.938 1 97.69 448 HIS B N 1
ATOM 8516 C CA . HIS B 1 448 ? -18.875 10.5 28.812 1 97.69 448 HIS B CA 1
ATOM 8517 C C . HIS B 1 448 ? -17.781 11.234 28.031 1 97.69 448 HIS B C 1
ATOM 8519 O O . HIS B 1 448 ? -17.906 11.406 26.812 1 97.69 448 HIS B O 1
ATOM 8525 N N . ALA B 1 449 ? -16.812 11.781 28.703 1 97.94 449 ALA B N 1
ATOM 8526 C CA . ALA B 1 449 ? -15.664 12.43 28.062 1 97.94 449 ALA B CA 1
ATOM 8527 C C . ALA B 1 449 ? -14.352 11.773 28.484 1 97.94 449 ALA B C 1
ATOM 8529 O O . ALA B 1 449 ? -14.305 11.07 29.5 1 97.94 449 ALA B O 1
ATOM 8530 N N . GLN B 1 450 ? -13.406 11.977 27.641 1 96.88 450 GLN B N 1
ATOM 8531 C CA . GLN B 1 450 ? -12.125 11.312 27.859 1 96.88 450 GLN B CA 1
ATOM 8532 C C . GLN B 1 450 ? -10.961 12.242 27.516 1 96.88 450 GLN B C 1
ATOM 8534 O O . GLN B 1 450 ? -11.086 13.094 26.641 1 96.88 450 GLN B O 1
ATOM 8539 N N . SER B 1 451 ? -9.883 12.109 28.234 1 96.62 451 SER B N 1
ATOM 8540 C CA . SER B 1 451 ? -8.633 12.797 27.922 1 96.62 451 SER B CA 1
ATOM 8541 C C . SER B 1 451 ? -7.434 12.031 28.484 1 96.62 451 SER B C 1
ATOM 8543 O O . SER B 1 451 ? -7.594 11.102 29.281 1 96.62 451 SER B O 1
ATOM 8545 N N . VAL B 1 452 ? -6.281 12.414 27.984 1 97.12 452 VAL B N 1
ATOM 8546 C CA . VAL B 1 452 ? -5.066 11.703 28.375 1 97.12 452 VAL B CA 1
ATOM 8547 C C . VAL B 1 452 ? -4.133 12.656 29.125 1 97.12 452 VAL B C 1
ATOM 8549 O O . VAL B 1 452 ? -3.932 13.797 28.703 1 97.12 452 VAL B O 1
ATOM 8552 N N . HIS B 1 453 ? -3.643 12.289 30.172 1 95.25 453 HIS B N 1
ATOM 8553 C CA . HIS B 1 453 ? -2.582 12.969 30.906 1 95.25 453 HIS B CA 1
ATOM 8554 C C . HIS B 1 453 ? -1.529 11.984 31.391 1 95.25 453 HIS B C 1
ATOM 8556 O O . HIS B 1 453 ? -1.86 10.984 32.031 1 95.25 453 HIS B O 1
ATOM 8562 N N . GLY B 1 454 ? -0.264 12.352 30.984 1 91.31 454 GLY B N 1
ATOM 8563 C CA . GLY B 1 454 ? 0.766 11.352 31.219 1 91.31 454 GLY B CA 1
ATOM 8564 C C . GLY B 1 454 ? 0.551 10.078 30.422 1 91.31 454 GLY B C 1
ATOM 8565 O O . GLY B 1 454 ? 0.393 10.117 29.203 1 91.31 454 GLY B O 1
ATOM 8566 N N . ASN B 1 455 ? 0.482 8.922 31.109 1 93.69 455 ASN B N 1
ATOM 8567 C CA . ASN B 1 455 ? 0.247 7.656 30.438 1 93.69 455 ASN B CA 1
ATOM 8568 C C . ASN B 1 455 ? -1.075 7.023 30.859 1 93.69 455 ASN B C 1
ATOM 8570 O O . ASN B 1 455 ? -1.285 5.824 30.672 1 93.69 455 ASN B O 1
ATOM 8574 N N . LEU B 1 456 ? -1.915 7.941 31.375 1 97 456 LEU B N 1
ATOM 8575 C CA . LEU B 1 456 ? -3.211 7.453 31.828 1 97 456 LEU B CA 1
ATOM 8576 C C . LEU B 1 456 ? -4.34 8.055 31.016 1 97 456 LEU B C 1
ATOM 8578 O O . LEU B 1 456 ? -4.227 9.18 30.516 1 97 456 LEU B O 1
ATOM 8582 N N . ILE B 1 457 ? -5.379 7.312 30.922 1 98.12 457 ILE B N 1
ATOM 8583 C CA . ILE B 1 457 ? -6.602 7.777 30.266 1 98.12 457 ILE B CA 1
ATOM 8584 C C . ILE B 1 457 ? -7.648 8.117 31.328 1 98.12 457 ILE B C 1
ATOM 8586 O O . ILE B 1 457 ? -8.031 7.262 32.125 1 98.12 457 ILE B O 1
ATOM 8590 N N . TYR B 1 458 ? -8.117 9.305 31.328 1 98.19 458 TYR B N 1
ATOM 8591 C CA . TYR B 1 458 ? -9.125 9.758 32.281 1 98.19 458 TYR B CA 1
ATOM 8592 C C . TYR B 1 458 ? -10.5 9.812 31.625 1 98.19 458 TYR B C 1
ATOM 8594 O O . TYR B 1 458 ? -10.656 10.336 30.531 1 98.19 458 TYR B O 1
ATOM 8602 N N . ILE B 1 459 ? -11.461 9.273 32.312 1 98.06 459 ILE B N 1
ATOM 8603 C CA . ILE B 1 459 ? -12.852 9.242 31.875 1 98.06 459 ILE B CA 1
ATOM 8604 C C . ILE B 1 459 ? -13.734 9.977 32.875 1 98.06 459 ILE B C 1
ATOM 8606 O O . ILE B 1 459 ? -13.75 9.641 34.062 1 98.06 459 ILE B O 1
ATOM 8610 N N . SER B 1 460 ? -14.539 10.883 32.344 1 97.75 460 SER B N 1
ATOM 8611 C CA . SER B 1 460 ? -15.367 11.648 33.281 1 97.75 460 SER B CA 1
ATOM 8612 C C . SER B 1 460 ? -16.844 11.578 32.875 1 97.75 460 SER B C 1
ATOM 8614 O O . SER B 1 460 ? -17.172 11.586 31.688 1 97.75 460 SER B O 1
ATOM 8616 N N . GLY B 1 461 ? -17.656 11.484 33.906 1 97.44 461 GLY B N 1
ATOM 8617 C CA . GLY B 1 461 ? -19.094 11.648 33.75 1 97.44 461 GLY B CA 1
ATOM 8618 C C . GLY B 1 461 ? -19.719 10.625 32.812 1 97.44 461 GLY B C 1
ATOM 8619 O O . GLY B 1 461 ? -19.312 9.461 32.812 1 97.44 461 GLY B O 1
ATOM 8620 N N . GLY B 1 462 ? -20.812 11.07 32.156 1 96.56 462 GLY B N 1
ATOM 8621 C CA . GLY B 1 462 ? -21.562 10.211 31.25 1 96.56 462 GLY B CA 1
ATOM 8622 C C . GLY B 1 462 ? -22.875 9.719 31.828 1 96.56 462 GLY B C 1
ATOM 8623 O O . GLY B 1 462 ? -23.281 10.156 32.906 1 96.56 462 GLY B O 1
ATOM 8624 N N . PHE B 1 463 ? -23.5 9 31.062 1 94.88 463 PHE B N 1
ATOM 8625 C CA . PHE B 1 463 ? -24.797 8.43 31.438 1 94.88 463 PHE B CA 1
ATOM 8626 C C . PHE B 1 463 ? -24.656 6.941 31.766 1 94.88 463 PHE B C 1
ATOM 8628 O O . PHE B 1 463 ? -24.203 6.16 30.922 1 94.88 463 PHE B O 1
ATOM 8635 N N . LYS B 1 464 ? -24.938 6.637 32.875 1 91.12 464 LYS B N 1
ATOM 8636 C CA . LYS B 1 464 ? -24.828 5.273 33.406 1 91.12 464 LYS B CA 1
ATOM 8637 C C . LYS B 1 464 ? -25.953 4.961 34.375 1 91.12 464 LYS B C 1
ATOM 8639 O O . LYS B 1 464 ? -26.344 5.809 35.188 1 91.12 464 LYS B O 1
ATOM 8644 N N . GLU B 1 465 ? -26.547 3.76 34.25 1 87.12 465 GLU B N 1
ATOM 8645 C CA . GLU B 1 465 ? -27.578 3.289 35.156 1 87.12 465 GLU B CA 1
ATOM 8646 C C . GLU B 1 465 ? -28.75 4.277 35.25 1 87.12 465 GLU B C 1
ATOM 8648 O O . GLU B 1 465 ? -29.219 4.605 36.312 1 87.12 465 GLU B O 1
ATOM 8653 N N . GLY B 1 466 ? -29 4.941 34.188 1 87.56 466 GLY B N 1
ATOM 8654 C CA . GLY B 1 466 ? -30.188 5.77 34.031 1 87.56 466 GLY B CA 1
ATOM 8655 C C . GLY B 1 466 ? -29.984 7.195 34.531 1 87.56 466 GLY B C 1
ATOM 8656 O O . GLY B 1 466 ? -30.938 7.961 34.625 1 87.56 466 GLY B O 1
ATOM 8657 N N . ARG B 1 467 ? -28.766 7.559 34.844 1 91.25 467 ARG B N 1
ATOM 8658 C CA . ARG B 1 467 ? -28.516 8.922 35.281 1 91.25 467 ARG B CA 1
ATOM 8659 C C . ARG B 1 467 ? -27.156 9.422 34.812 1 91.25 467 ARG B C 1
ATOM 8661 O O . ARG B 1 467 ? -26.266 8.625 34.469 1 91.25 467 ARG B O 1
ATOM 8668 N N . PHE B 1 468 ? -27.047 10.781 34.812 1 95 468 PHE B N 1
ATOM 8669 C CA . PHE B 1 468 ? -25.734 11.391 34.594 1 95 468 PHE B CA 1
ATOM 8670 C C . PHE B 1 468 ? -24.875 11.281 35.844 1 95 468 PHE B C 1
ATOM 8672 O O . PHE B 1 468 ? -25.391 11.344 36.969 1 95 468 PHE B O 1
ATOM 8679 N N . ASN B 1 469 ? -23.594 11.133 35.625 1 93.56 469 ASN B N 1
ATOM 8680 C CA . ASN B 1 469 ? -22.719 10.906 36.781 1 93.56 469 ASN B CA 1
ATOM 8681 C C . ASN B 1 469 ? -21.578 11.922 36.812 1 93.56 469 ASN B C 1
ATOM 8683 O O . ASN B 1 469 ? -21.312 12.617 35.844 1 93.56 469 ASN B O 1
ATOM 8687 N N . ASN B 1 470 ? -20.969 12.031 38 1 96.69 470 ASN B N 1
ATOM 8688 C CA . ASN B 1 470 ? -19.828 12.945 38.156 1 96.69 470 ASN B CA 1
ATOM 8689 C C . ASN B 1 470 ? -18.531 12.18 38.406 1 96.69 470 ASN B C 1
ATOM 8691 O O . ASN B 1 470 ? -17.531 12.773 38.812 1 96.69 470 ASN B O 1
ATOM 8695 N N . GLN B 1 471 ? -18.516 10.898 38.156 1 96.06 471 GLN B N 1
ATOM 8696 C CA . GLN B 1 471 ? -17.375 10.031 38.438 1 96.06 471 GLN B CA 1
ATOM 8697 C C . GLN B 1 471 ? -16.188 10.375 37.531 1 96.06 471 GLN B C 1
ATOM 8699 O O . GLN B 1 471 ? -16.375 10.797 36.406 1 96.06 471 GLN B O 1
ATOM 8704 N N . LEU B 1 472 ? -15.016 10.242 38.094 1 98.06 472 LEU B N 1
ATOM 8705 C CA . LEU B 1 472 ? -13.773 10.289 37.344 1 98.06 472 LEU B CA 1
ATOM 8706 C C . LEU B 1 472 ? -12.992 8.984 37.5 1 98.06 472 LEU B C 1
ATOM 8708 O O . LEU B 1 472 ? -12.688 8.562 38.625 1 98.06 472 LEU B O 1
ATOM 8712 N N . LEU B 1 473 ? -12.742 8.344 36.375 1 97.62 473 LEU B N 1
ATOM 8713 C CA . LEU B 1 473 ? -11.953 7.117 36.344 1 97.62 473 LEU B CA 1
ATOM 8714 C C . LEU B 1 473 ? -10.633 7.332 35.625 1 97.62 473 LEU B C 1
ATOM 8716 O O . LEU B 1 473 ? -10.523 8.211 34.75 1 97.62 473 LEU B O 1
ATOM 8720 N N . ALA B 1 474 ? -9.672 6.594 36.031 1 98 474 ALA B N 1
ATOM 8721 C CA . ALA B 1 474 ? -8.383 6.566 35.344 1 98 474 ALA B CA 1
ATOM 8722 C C . ALA B 1 474 ? -8.016 5.148 34.938 1 98 474 ALA B C 1
ATOM 8724 O O . ALA B 1 474 ? -8.094 4.211 35.719 1 98 474 ALA B O 1
ATOM 8725 N N . TYR B 1 475 ? -7.641 5.012 33.719 1 98.19 475 TYR B N 1
ATOM 8726 C CA . TYR B 1 475 ? -7.219 3.732 33.156 1 98.19 475 TYR B CA 1
ATOM 8727 C C . TYR B 1 475 ? -5.719 3.725 32.875 1 98.19 475 TYR B C 1
ATOM 8729 O O . TYR B 1 475 ? -5.191 4.648 32.281 1 98.19 475 TYR B O 1
ATOM 8737 N N . SER B 1 476 ? -5.039 2.664 33.312 1 97.31 476 SER B N 1
ATOM 8738 C CA . SER B 1 476 ? -3.621 2.459 33.031 1 97.31 476 SER B CA 1
ATOM 8739 C C . SER B 1 476 ? -3.422 1.427 31.922 1 97.31 476 SER B C 1
ATOM 8741 O O . SER B 1 476 ? -3.535 0.223 32.156 1 97.31 476 SER B O 1
ATOM 8743 N N . PRO B 1 477 ? -3.07 1.889 30.797 1 96.38 477 PRO B N 1
ATOM 8744 C CA . PRO B 1 477 ? -2.822 0.927 29.719 1 96.38 477 PRO B CA 1
ATOM 8745 C C . PRO B 1 477 ? -1.712 -0.065 30.047 1 96.38 477 PRO B C 1
ATOM 8747 O O . PRO B 1 477 ? -1.781 -1.232 29.656 1 96.38 477 PRO B O 1
ATOM 8750 N N . ARG B 1 478 ? -0.693 0.315 30.766 1 94.69 478 ARG B N 1
ATOM 8751 C CA . ARG B 1 478 ? 0.441 -0.533 31.125 1 94.69 478 ARG B CA 1
ATOM 8752 C C . ARG B 1 478 ? -0.007 -1.729 31.953 1 94.69 478 ARG B C 1
ATOM 8754 O O . ARG B 1 478 ? 0.481 -2.844 31.766 1 94.69 478 ARG B O 1
ATOM 8761 N N . HIS B 1 479 ? -0.975 -1.482 32.781 1 95.75 479 HIS B N 1
ATOM 8762 C CA . HIS B 1 479 ? -1.392 -2.527 33.719 1 95.75 479 HIS B CA 1
ATOM 8763 C C . HIS B 1 479 ? -2.77 -3.07 33.344 1 95.75 479 HIS B C 1
ATOM 8765 O O . HIS B 1 479 ? -3.227 -4.059 33.938 1 95.75 479 HIS B O 1
ATOM 8771 N N . ASP B 1 480 ? -3.408 -2.422 32.5 1 97.31 480 ASP B N 1
ATOM 8772 C CA . ASP B 1 480 ? -4.758 -2.793 32.062 1 97.31 480 ASP B CA 1
ATOM 8773 C C . ASP B 1 480 ? -5.711 -2.822 33.25 1 97.31 480 ASP B C 1
ATOM 8775 O O . ASP B 1 480 ? -6.398 -3.818 33.5 1 97.31 480 ASP B O 1
ATOM 8779 N N . THR B 1 481 ? -5.645 -1.719 34 1 97.31 481 THR B N 1
ATOM 8780 C CA . THR B 1 481 ? -6.465 -1.624 35.188 1 97.31 481 THR B CA 1
ATOM 8781 C C . THR B 1 481 ? -7.141 -0.259 35.281 1 97.31 481 THR B C 1
ATOM 8783 O O . THR B 1 481 ? -6.676 0.71 34.688 1 97.31 481 THR B O 1
ATOM 8786 N N . TRP B 1 482 ? -8.242 -0.191 36.062 1 97.38 482 TRP B N 1
ATOM 8787 C CA . TRP B 1 482 ? -9.008 1.027 36.312 1 97.38 482 TRP B CA 1
ATOM 8788 C C . TRP B 1 482 ? -8.836 1.489 37.75 1 97.38 482 TRP B C 1
ATOM 8790 O O . TRP B 1 482 ? -8.797 0.669 38.688 1 97.38 482 TRP B O 1
ATOM 8800 N N . HIS B 1 483 ? -8.82 2.787 37.938 1 96.38 483 HIS B N 1
ATOM 8801 C CA . HIS B 1 483 ? -8.766 3.393 39.25 1 96.38 483 HIS B CA 1
ATOM 8802 C C . HIS B 1 483 ? -9.734 4.562 39.375 1 96.38 483 HIS B C 1
ATOM 8804 O O . HIS B 1 483 ? -9.922 5.316 38.406 1 96.38 483 HIS B O 1
ATOM 8810 N N . GLU B 1 484 ? -10.273 4.727 40.562 1 96.69 484 GLU B N 1
ATOM 8811 C CA . GLU B 1 484 ? -11.156 5.863 40.812 1 96.69 484 GLU B CA 1
ATOM 8812 C C . GLU B 1 484 ? -10.359 7.078 41.281 1 96.69 484 GLU B C 1
ATOM 8814 O O . GLU B 1 484 ? -9.414 6.945 42.031 1 96.69 484 GLU B O 1
ATOM 8819 N N . ARG B 1 485 ? -10.758 8.195 40.812 1 97.88 485 ARG B N 1
ATOM 8820 C CA . ARG B 1 485 ? -10.203 9.484 41.219 1 97.88 485 ARG B CA 1
ATOM 8821 C C . ARG B 1 485 ? -11.289 10.375 41.812 1 97.88 485 ARG B C 1
ATOM 8823 O O . ARG B 1 485 ? -12.445 9.969 41.906 1 97.88 485 ARG B O 1
ATOM 8830 N N . THR B 1 486 ? -10.883 11.586 42.281 1 98.25 486 THR B N 1
ATOM 8831 C CA . THR B 1 486 ? -11.844 12.508 42.844 1 98.25 486 THR B CA 1
ATOM 8832 C C . THR B 1 486 ? -12.93 12.875 41.844 1 98.25 486 THR B C 1
ATOM 8834 O O . THR B 1 486 ? -12.625 13.297 40.719 1 98.25 486 THR B O 1
ATOM 8837 N N . PRO B 1 487 ? -14.18 12.703 42.188 1 98.06 487 PRO B N 1
ATOM 8838 C CA . PRO B 1 487 ? -15.258 13.008 41.219 1 98.06 487 PRO B CA 1
ATOM 8839 C C . PRO B 1 487 ? -15.391 14.5 40.938 1 98.06 487 PRO B C 1
ATOM 8841 O O . PRO B 1 487 ? -14.945 15.328 41.75 1 98.06 487 PRO B O 1
ATOM 8844 N N . MET B 1 488 ? -15.93 14.836 39.875 1 98.06 488 MET B N 1
ATOM 8845 C CA . MET B 1 488 ? -16.234 16.219 39.531 1 98.06 488 MET B CA 1
ATOM 8846 C C . MET B 1 488 ? -17.234 16.812 40.5 1 98.06 488 MET B C 1
ATOM 8848 O O . MET B 1 488 ? -17.922 16.094 41.219 1 98.06 488 MET B O 1
ATOM 8852 N N . HIS B 1 489 ? -17.359 18.141 40.469 1 97.19 489 HIS B N 1
ATOM 8853 C CA . HIS B 1 489 ? -18.328 18.828 41.312 1 97.19 489 HIS B CA 1
ATOM 8854 C C . HIS B 1 489 ? -19.75 18.625 40.781 1 97.19 489 HIS B C 1
ATOM 8856 O O . HIS B 1 489 ? -20.703 18.641 41.562 1 97.19 489 HIS B O 1
ATOM 8862 N N . PHE B 1 490 ? -19.891 18.453 39.469 1 95.5 490 PHE B N 1
ATOM 8863 C CA . PHE B 1 490 ? -21.203 18.391 38.844 1 95.5 490 PHE B CA 1
ATOM 8864 C C . PHE B 1 490 ? -21.328 17.125 38 1 95.5 490 PHE B C 1
ATOM 8866 O O . PHE B 1 490 ? -20.438 16.797 37.219 1 95.5 490 PHE B O 1
ATOM 8873 N N . ALA B 1 491 ? -22.5 16.453 38.156 1 95.81 491 ALA B N 1
ATOM 8874 C CA . ALA B 1 491 ? -22.812 15.375 37.25 1 95.81 491 ALA B CA 1
ATOM 8875 C C . ALA B 1 491 ? -23.141 15.922 35.844 1 95.81 491 ALA B C 1
ATOM 8877 O O . ALA B 1 491 ? -23.844 16.922 35.719 1 95.81 491 ALA B O 1
ATOM 8878 N N . ARG B 1 492 ? -22.594 15.336 34.875 1 96.31 492 ARG B N 1
ATOM 8879 C CA . ARG B 1 492 ? -22.812 15.844 33.531 1 96.31 492 ARG B CA 1
ATOM 8880 C C . ARG B 1 492 ? -22.547 14.773 32.5 1 96.31 492 ARG B C 1
ATOM 8882 O O . ARG B 1 492 ? -21.797 13.82 32.75 1 96.31 492 ARG B O 1
ATOM 8889 N N . GLY B 1 493 ? -23.141 14.875 31.375 1 96.25 493 GLY B N 1
ATOM 8890 C CA . GLY B 1 493 ? -22.891 14.164 30.141 1 96.25 493 GLY B CA 1
ATOM 8891 C C . GLY B 1 493 ? -22.812 15.07 28.922 1 96.25 493 GLY B C 1
ATOM 8892 O O . GLY B 1 493 ? -23.188 16.25 29 1 96.25 493 GLY B O 1
ATOM 8893 N N . TRP B 1 494 ? -22.172 14.586 27.844 1 96.38 494 TRP B N 1
ATOM 8894 C CA . TRP B 1 494 ? -22.031 15.359 26.625 1 96.38 494 TRP B CA 1
ATOM 8895 C C . TRP B 1 494 ? -21.188 16.609 26.859 1 96.38 494 TRP B C 1
ATOM 8897 O O . TRP B 1 494 ? -21.391 17.641 26.219 1 96.38 494 TRP B O 1
ATOM 8907 N N . HIS B 1 495 ? -20.375 16.578 27.875 1 97.69 495 HIS B N 1
ATOM 8908 C CA . HIS B 1 495 ? -19.484 17.703 28.188 1 97.69 495 HIS B CA 1
ATOM 8909 C C . HIS B 1 495 ? -18.172 17.594 27.438 1 97.69 495 HIS B C 1
ATOM 8911 O O . HIS B 1 495 ? -17.922 16.594 26.766 1 97.69 495 HIS B O 1
ATOM 8917 N N . ALA B 1 496 ? -17.375 18.625 27.5 1 97.38 496 ALA B N 1
ATOM 8918 C CA . ALA B 1 496 ? -16.078 18.688 26.844 1 97.38 496 ALA B CA 1
ATOM 8919 C C . ALA B 1 496 ? -14.945 18.5 27.844 1 97.38 496 ALA B C 1
ATOM 8921 O O . ALA B 1 496 ? -15.031 18.953 28.984 1 97.38 496 ALA B O 1
ATOM 8922 N N . MET B 1 497 ? -13.992 17.812 27.422 1 97.94 497 MET B N 1
ATOM 8923 C CA . MET B 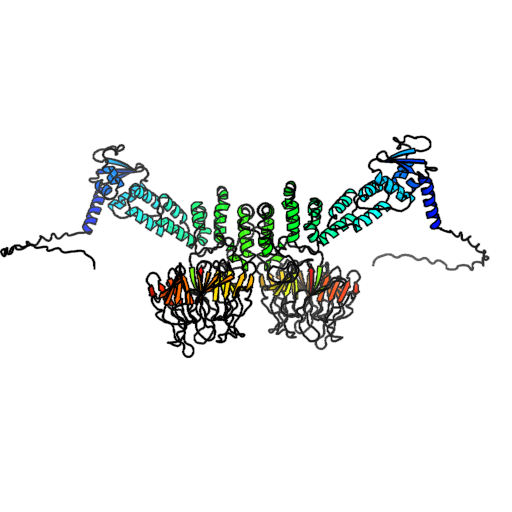1 497 ? -12.836 17.5 28.25 1 97.94 497 MET B CA 1
ATOM 8924 C C . MET B 1 497 ? -11.547 17.5 27.438 1 97.94 497 MET B C 1
ATOM 8926 O O . MET B 1 497 ? -11.516 16.984 26.312 1 97.94 497 MET B O 1
ATOM 8930 N N . VAL B 1 498 ? -10.492 18.172 27.969 1 97.75 498 VAL B N 1
ATOM 8931 C CA . VAL B 1 498 ? -9.227 18.188 27.25 1 97.75 498 VAL B CA 1
ATOM 8932 C C . VAL B 1 498 ? -8.078 18.406 28.234 1 97.75 498 VAL B C 1
ATOM 8934 O O . VAL B 1 498 ? -8.227 19.125 29.234 1 97.75 498 VAL B O 1
ATOM 8937 N N . ALA B 1 499 ? -7.027 17.766 27.969 1 96.94 499 ALA B N 1
ATOM 8938 C CA . ALA B 1 499 ? -5.828 17.969 28.781 1 96.94 499 ALA B CA 1
ATOM 8939 C C . ALA B 1 499 ? -5.031 19.172 28.281 1 96.94 499 ALA B C 1
ATOM 8941 O O . ALA B 1 499 ? -5.02 19.453 27.078 1 96.94 499 ALA B O 1
ATOM 8942 N N . PHE B 1 500 ? -4.434 19.859 29.125 1 95.25 500 PHE B N 1
ATOM 8943 C CA . PHE B 1 500 ? -3.502 20.938 28.828 1 95.25 500 PHE B CA 1
ATOM 8944 C C . PHE B 1 500 ? -2.473 21.094 29.938 1 95.25 500 PHE B C 1
ATOM 8946 O O . PHE B 1 500 ? -2.828 21.156 31.125 1 95.25 500 PHE B O 1
ATOM 8953 N N . GLY B 1 501 ? -1.267 21.016 29.516 1 91.06 501 GLY B N 1
ATOM 8954 C CA . GLY B 1 501 ? -0.229 21 30.547 1 91.06 501 GLY B CA 1
ATOM 8955 C C . GLY B 1 501 ? -0.329 19.797 31.469 1 91.06 501 GLY B C 1
ATOM 8956 O O . GLY B 1 501 ? -0.36 18.656 31.016 1 91.06 501 GLY B O 1
ATOM 8957 N N . ASP B 1 502 ? -0.407 20.078 32.75 1 91 502 ASP B N 1
ATOM 8958 C CA . ASP B 1 502 ? -0.497 19.016 33.75 1 91 502 ASP B CA 1
ATOM 8959 C C . ASP B 1 502 ? -1.914 18.906 34.312 1 91 502 ASP B C 1
ATOM 8961 O O . ASP B 1 502 ? -2.111 18.438 35.406 1 91 502 ASP B O 1
ATOM 8965 N N . SER B 1 503 ? -2.771 19.438 33.531 1 95.69 503 SER B N 1
ATOM 8966 C CA . SER B 1 503 ? -4.141 19.5 34.031 1 95.69 503 SER B CA 1
ATOM 8967 C C . SER B 1 503 ? -5.133 18.984 33 1 95.69 503 SER B C 1
ATOM 8969 O O . SER B 1 503 ? -4.777 18.781 31.828 1 95.69 503 SER B O 1
ATOM 8971 N N . ILE B 1 504 ? -6.332 18.766 33.5 1 98.06 504 ILE B N 1
ATOM 8972 C CA . ILE B 1 504 ? -7.449 18.391 32.625 1 98.06 504 ILE B CA 1
ATOM 8973 C C . ILE B 1 504 ? -8.594 19.391 32.781 1 98.06 504 ILE B C 1
ATOM 8975 O O . ILE B 1 504 ? -9 19.688 33.906 1 98.06 504 ILE B O 1
ATOM 8979 N N . PHE B 1 505 ? -9.016 19.906 31.734 1 98.06 505 PHE B N 1
ATOM 8980 C CA . PHE B 1 505 ? -10.078 20.906 31.656 1 98.06 505 PHE B CA 1
ATOM 8981 C C . PHE B 1 505 ? -11.414 20.25 31.312 1 98.06 505 PHE B C 1
ATOM 8983 O O . PHE B 1 505 ? -11.484 19.422 30.406 1 98.06 505 PHE B O 1
ATOM 8990 N N . VAL B 1 506 ? -12.523 20.578 32.031 1 98.31 506 VAL B N 1
ATOM 8991 C CA . VAL B 1 506 ? -13.859 20.078 31.719 1 98.31 506 VAL B CA 1
ATOM 8992 C C . VAL B 1 506 ? -14.859 21.234 31.703 1 98.31 506 VAL B C 1
ATOM 8994 O O . VAL B 1 506 ? -14.836 22.094 32.594 1 98.31 506 VAL B O 1
ATOM 8997 N N . THR B 1 507 ? -15.758 21.266 30.75 1 98.06 507 THR B N 1
ATOM 8998 C CA . THR B 1 507 ? -16.75 22.328 30.688 1 98.06 507 THR B CA 1
ATOM 8999 C C . THR B 1 507 ? -18.016 21.859 29.984 1 98.06 507 THR B C 1
ATOM 9001 O O . THR B 1 507 ? -17.984 20.859 29.266 1 98.06 507 THR B O 1
ATOM 9004 N N . GLY B 1 508 ? -19.109 22.531 30.266 1 97 508 GLY B N 1
ATOM 9005 C CA . 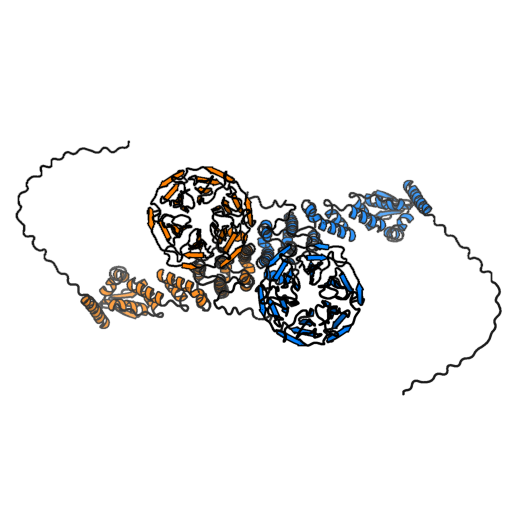GLY B 1 508 ? -20.359 22.281 29.578 1 97 508 GLY B CA 1
ATOM 9006 C C . GLY B 1 508 ? -20.984 20.953 29.938 1 97 508 GLY B C 1
ATOM 9007 O O . GLY B 1 508 ? -20.672 20.375 30.984 1 97 508 GLY B O 1
ATOM 9008 N N . GLY B 1 509 ? -21.953 20.516 29.047 1 96.94 509 GLY B N 1
ATOM 9009 C CA . GLY B 1 509 ? -22.688 19.281 29.266 1 96.94 509 GLY B CA 1
ATOM 9010 C C . GLY B 1 509 ? -24.109 19.5 29.734 1 96.94 509 GLY B C 1
ATOM 9011 O O . GLY B 1 509 ? -24.625 20.625 29.656 1 96.94 509 GLY B O 1
ATOM 9012 N N . ASN B 1 510 ? -24.641 18.391 30.094 1 94.31 510 ASN B N 1
ATOM 9013 C CA . ASN B 1 510 ? -26.031 18.391 30.531 1 94.31 510 ASN B CA 1
ATOM 9014 C C . ASN B 1 510 ? -26.234 17.469 31.734 1 94.31 510 ASN B C 1
ATOM 9016 O O . ASN B 1 510 ? -25.562 16.453 31.859 1 94.31 510 ASN B O 1
ATOM 9020 N N . ALA B 1 511 ? -27.156 17.797 32.656 1 88.25 511 ALA B N 1
ATOM 9021 C CA . ALA B 1 511 ? -27.453 16.984 33.812 1 88.25 511 ALA B CA 1
ATOM 9022 C C . ALA B 1 511 ? -28.938 16.641 33.906 1 88.25 511 ALA B C 1
ATOM 9024 O O . ALA B 1 511 ? -29.344 15.859 34.781 1 88.25 511 ALA B O 1
ATOM 9025 N N . GLY B 1 512 ? -29.797 16.984 33.188 1 81.56 512 GLY B N 1
ATOM 9026 C CA . GLY B 1 512 ? -31.219 16.797 33.375 1 81.56 512 GLY B CA 1
ATOM 9027 C C . GLY B 1 512 ? -31.75 15.5 32.812 1 81.56 512 GLY B C 1
ATOM 9028 O O . GLY B 1 512 ? -31.281 15.039 31.781 1 81.56 512 GLY B O 1
ATOM 9029 N N . LEU B 1 513 ? -32.625 14.812 33.531 1 78.75 513 LEU B N 1
ATOM 9030 C CA . LEU B 1 513 ? -33.281 13.578 33.094 1 78.75 513 LEU B CA 1
ATOM 9031 C C . LEU B 1 513 ? -34.594 13.891 32.344 1 78.75 513 LEU B C 1
ATOM 9033 O O . LEU B 1 513 ? -34.688 13.695 31.141 1 78.75 513 LEU B O 1
ATOM 9037 N N . ASN B 1 514 ? -35.531 14.438 33.062 1 78.94 514 ASN B N 1
ATOM 9038 C CA . ASN B 1 514 ? -36.812 14.781 32.5 1 78.94 514 ASN B CA 1
ATOM 9039 C C . ASN B 1 514 ? -36.75 16.078 31.688 1 78.94 514 ASN B C 1
ATOM 9041 O O . ASN B 1 514 ? -37.312 16.172 30.594 1 78.94 514 ASN B O 1
ATOM 9045 N N . LYS B 1 515 ? -36.031 17.031 32.219 1 85.44 515 LYS B N 1
ATOM 9046 C CA . LYS B 1 515 ? -35.75 18.281 31.531 1 85.44 515 LYS B CA 1
ATOM 9047 C C . LYS B 1 515 ? -34.25 18.547 31.422 1 85.44 515 LYS B C 1
ATOM 9049 O O . LYS B 1 515 ? -33.562 18.625 32.438 1 85.44 515 LYS B O 1
ATOM 9054 N N . ARG B 1 516 ? -33.812 18.719 30.203 1 88.5 516 ARG B N 1
ATOM 9055 C CA . ARG B 1 516 ? -32.375 18.953 29.969 1 88.5 516 ARG B CA 1
ATOM 9056 C C . ARG B 1 516 ? -31.953 20.312 30.5 1 88.5 516 ARG B C 1
ATOM 9058 O O . ARG B 1 516 ? -32.656 21.297 30.328 1 88.5 516 ARG B O 1
ATOM 9065 N N . VAL B 1 517 ? -30.859 20.297 31.203 1 91.75 517 VAL B N 1
ATOM 9066 C CA . VAL B 1 517 ? -30.312 21.531 31.766 1 91.75 517 VAL B CA 1
ATOM 9067 C C . VAL B 1 517 ? -28.859 21.672 31.359 1 91.75 517 VAL B C 1
ATOM 9069 O O . VAL B 1 517 ? -28.016 20.812 31.656 1 91.75 517 VAL B O 1
ATOM 9072 N N . ASP B 1 518 ? -28.547 22.812 30.75 1 94.88 518 ASP B N 1
ATOM 9073 C CA . ASP B 1 518 ? -27.156 23.078 30.344 1 94.88 518 ASP B CA 1
ATOM 9074 C C . ASP B 1 518 ? -26.297 23.438 31.562 1 94.88 518 ASP B C 1
ATOM 9076 O O . ASP B 1 518 ? -26.719 24.188 32.438 1 94.88 518 ASP B O 1
ATOM 9080 N N . ILE B 1 519 ? -25.141 22.906 31.562 1 95.81 519 ILE B N 1
ATOM 9081 C CA . ILE B 1 519 ? -24.203 23.172 32.656 1 95.81 519 ILE B CA 1
ATOM 9082 C C . ILE B 1 519 ? -23.266 24.312 32.25 1 95.81 519 ILE B C 1
ATOM 9084 O O . ILE B 1 519 ? -22.609 24.234 31.203 1 95.81 519 ILE B O 1
ATOM 9088 N N . HIS B 1 520 ? -23.062 25.297 33.156 1 94.12 520 HIS B N 1
ATOM 9089 C CA . HIS B 1 520 ? -22.219 26.453 32.906 1 94.12 520 HIS B CA 1
ATOM 9090 C C . HIS B 1 520 ? -20.828 26.266 33.5 1 94.12 520 HIS B C 1
ATOM 9092 O O . HIS B 1 520 ? -19.859 26.828 33 1 94.12 520 HIS B O 1
ATOM 9098 N N . GLU B 1 521 ? -20.797 25.578 34.5 1 96.19 521 GLU B N 1
ATOM 9099 C CA . GLU B 1 521 ? -19.594 25.5 35.344 1 96.19 521 GLU B CA 1
ATOM 9100 C C . GLU B 1 521 ? -18.438 24.844 34.562 1 96.19 521 GLU B C 1
ATOM 9102 O O . GLU B 1 521 ? -18.641 23.875 33.844 1 96.19 521 GLU B O 1
ATOM 9107 N N . THR B 1 522 ? -17.312 25.406 34.688 1 98.25 522 THR B N 1
ATOM 9108 C CA . THR B 1 522 ? -16.047 24.891 34.188 1 98.25 522 THR B CA 1
ATOM 9109 C C . THR B 1 522 ? -15.102 24.547 35.312 1 98.25 522 THR B C 1
ATOM 9111 O O . THR B 1 522 ? -15.016 25.281 36.312 1 98.25 522 THR B O 1
ATOM 9114 N N . GLU B 1 523 ? -14.484 23.453 35.25 1 97.81 523 GLU B N 1
ATOM 9115 C CA . GLU B 1 523 ? -13.578 23.031 36.344 1 97.81 523 GLU B CA 1
ATOM 9116 C C . GLU B 1 523 ? -12.312 22.391 35.75 1 97.81 523 GLU B C 1
ATOM 9118 O O . GLU B 1 523 ? -12.312 21.875 34.656 1 97.81 523 GLU B O 1
ATOM 9123 N N . ILE B 1 524 ? -11.211 22.5 36.469 1 98.38 524 ILE B N 1
ATOM 9124 C CA . ILE B 1 524 ? -9.898 21.984 36.094 1 98.38 524 ILE B CA 1
ATOM 9125 C C . ILE B 1 524 ? -9.43 20.969 37.125 1 98.38 524 ILE B C 1
ATOM 9127 O O . ILE B 1 524 ? -9.484 21.234 38.312 1 98.38 524 ILE B O 1
ATOM 9131 N N . TYR B 1 525 ? -9.039 19.859 36.625 1 98.25 525 TYR B N 1
ATOM 9132 C CA . TYR B 1 525 ? -8.539 18.781 37.469 1 98.25 525 TYR B CA 1
ATOM 9133 C C . TYR B 1 525 ? -7.012 18.781 37.5 1 98.25 525 TYR B C 1
ATOM 9135 O O . TYR B 1 525 ? -6.371 18.812 36.438 1 98.25 525 TYR B O 1
ATOM 9143 N N . SER B 1 526 ? -6.445 18.719 38.688 1 96.56 526 SER B N 1
ATOM 9144 C CA . SER B 1 526 ? -5.012 18.531 38.844 1 96.56 526 SER B CA 1
ATOM 9145 C C . SER B 1 526 ? -4.684 17.078 39.156 1 96.56 526 SER B C 1
ATOM 9147 O O . SER B 1 526 ? -5.035 16.578 40.219 1 96.56 526 SER B O 1
ATOM 9149 N N . ALA B 1 527 ? -3.99 16.5 38.312 1 91.81 527 ALA B N 1
ATOM 9150 C CA . ALA B 1 527 ? -3.627 15.094 38.5 1 91.81 527 ALA B CA 1
ATOM 9151 C C . ALA B 1 527 ? -2.666 14.953 39.688 1 91.81 527 ALA B C 1
ATOM 9153 O O . ALA B 1 527 ? -2.67 13.93 40.375 1 91.81 527 ALA B O 1
ATOM 9154 N N . MET B 1 528 ? -1.878 15.945 39.875 1 92.12 528 MET B N 1
ATOM 9155 C CA . MET B 1 528 ? -0.904 15.93 40.969 1 92.12 528 MET B CA 1
ATOM 9156 C C . MET B 1 528 ? -1.601 15.953 42.344 1 92.12 528 MET B C 1
ATOM 9158 O O . MET B 1 528 ? -1.266 15.164 43.219 1 92.12 528 MET B O 1
ATOM 9162 N N . SER B 1 529 ? -2.6 16.75 42.438 1 95.06 529 SER B N 1
ATOM 9163 C CA . SER B 1 529 ? -3.266 16.922 43.719 1 95.06 529 SER B CA 1
ATOM 9164 C C . SER B 1 529 ? -4.559 16.109 43.781 1 95.06 529 SER B C 1
ATOM 9166 O O . SER B 1 529 ? -5.156 15.969 44.844 1 95.06 529 SER B O 1
ATOM 9168 N N . ASP B 1 530 ? -5 15.57 42.719 1 96.44 530 ASP B N 1
ATOM 9169 C CA . ASP B 1 530 ? -6.27 14.852 42.594 1 96.44 530 ASP B CA 1
ATOM 9170 C C . ASP B 1 530 ? -7.43 15.719 43.094 1 96.44 530 ASP B C 1
ATOM 9172 O O . ASP B 1 530 ? -8.211 15.289 43.938 1 96.44 530 ASP B O 1
ATOM 9176 N N . GLN B 1 531 ? -7.426 16.938 42.625 1 97.19 531 GLN B N 1
ATOM 9177 C CA . GLN B 1 531 ? -8.453 17.875 43.031 1 97.19 531 GLN B CA 1
ATOM 9178 C C . GLN B 1 531 ? -8.977 18.688 41.844 1 97.19 531 GLN B C 1
ATOM 9180 O O . GLN B 1 531 ? -8.258 18.891 40.875 1 97.19 531 GLN B O 1
ATOM 9185 N N . TRP B 1 532 ? -10.234 19.141 42.031 1 98.06 532 TRP B N 1
ATOM 9186 C CA . TRP B 1 532 ? -10.883 19.984 41.031 1 98.06 532 TRP B CA 1
ATOM 9187 C C . TRP B 1 532 ? -10.914 21.438 41.469 1 98.06 532 TRP B C 1
ATOM 9189 O O . TRP B 1 532 ? -11.141 21.719 42.656 1 98.06 532 TRP B O 1
ATOM 9199 N N . THR B 1 533 ? -10.727 22.344 40.594 1 97.94 533 THR B N 1
ATOM 9200 C CA . THR B 1 533 ? -10.859 23.781 40.844 1 97.94 533 THR B CA 1
ATOM 9201 C C . THR B 1 533 ? -11.852 24.391 39.844 1 97.94 533 THR B C 1
ATOM 9203 O O . THR B 1 533 ? -11.766 24.156 38.656 1 97.94 533 THR B O 1
ATOM 9206 N N . LEU B 1 534 ? -12.797 25.172 40.375 1 98.06 534 LEU B N 1
ATOM 9207 C CA . LEU B 1 534 ? -13.734 25.875 39.5 1 98.06 534 LEU B CA 1
ATOM 9208 C C . LEU B 1 534 ? -13.094 27.125 38.906 1 98.06 534 LEU B C 1
ATOM 9210 O O . LEU B 1 534 ? -12.359 27.844 39.594 1 98.06 534 LEU B O 1
ATOM 9214 N N . VAL B 1 535 ? -13.32 27.391 37.688 1 98.31 535 VAL B N 1
ATOM 9215 C CA . VAL B 1 535 ? -12.812 28.562 37 1 98.31 535 VAL B CA 1
ATOM 9216 C C . VAL B 1 535 ? -13.969 29.281 36.281 1 98.31 535 VAL B C 1
ATOM 9218 O O . VAL B 1 535 ? -15.141 29.031 36.594 1 98.31 535 VAL B O 1
ATOM 9221 N N . ALA B 1 536 ? -13.633 30.297 35.406 1 98.25 536 ALA B N 1
ATOM 9222 C CA . ALA B 1 536 ? -14.68 31.078 34.719 1 98.25 536 ALA B CA 1
ATOM 9223 C C . ALA B 1 536 ? -15.656 30.156 34 1 98.25 536 ALA B C 1
ATOM 9225 O O . ALA B 1 536 ? -15.242 29.281 33.25 1 98.25 536 ALA B O 1
ATOM 9226 N N . PRO B 1 537 ? -16.875 30.297 34.219 1 97.81 537 PRO B N 1
ATOM 9227 C CA . PRO B 1 537 ? -17.875 29.406 33.594 1 97.81 537 PRO B CA 1
ATOM 9228 C C . PRO B 1 537 ? -18.031 29.672 32.125 1 97.81 537 PRO B C 1
ATOM 9230 O O . PRO B 1 537 ? -17.734 30.766 31.641 1 97.81 537 PRO B O 1
ATOM 9233 N N . LEU B 1 538 ? -18.453 28.672 31.438 1 97.25 538 LEU B N 1
ATOM 9234 C CA . LEU B 1 538 ? -18.75 28.766 30 1 97.25 538 LEU B CA 1
ATOM 9235 C C . LEU B 1 538 ? -19.828 29.828 29.75 1 97.25 538 LEU B C 1
ATOM 9237 O O . LEU B 1 538 ? -20.953 29.703 30.25 1 97.25 538 LEU B O 1
ATOM 9241 N N . PRO B 1 539 ? -19.562 30.828 28.938 1 96 539 PRO B N 1
ATOM 9242 C CA . PRO B 1 539 ? -20.5 31.938 28.75 1 96 539 PRO B CA 1
ATOM 9243 C C . PRO B 1 539 ? -21.812 31.484 28.094 1 96 539 PRO B C 1
ATOM 9245 O O . PRO B 1 539 ? -22.891 31.875 28.547 1 96 539 PRO B O 1
ATOM 9248 N N . LEU B 1 540 ? -21.672 30.75 27.062 1 95.31 540 LEU B N 1
ATOM 9249 C CA . LEU B 1 540 ? -22.844 30.156 26.438 1 95.31 540 LEU B CA 1
ATOM 9250 C C . LEU B 1 540 ? -22.906 28.656 26.703 1 95.31 540 LEU B C 1
ATOM 9252 O O . LEU B 1 540 ? -22.344 27.859 25.969 1 95.31 540 LEU B O 1
ATOM 9256 N N . PRO B 1 541 ? -23.656 28.312 27.734 1 94.69 541 PRO B N 1
ATOM 9257 C CA . PRO B 1 541 ? -23.672 26.891 28.094 1 94.69 541 PRO B CA 1
ATOM 9258 C C . PRO B 1 541 ? -24.344 26.016 27.047 1 94.69 541 PRO B C 1
ATOM 9260 O O . PRO B 1 541 ? -25.344 26.406 26.453 1 94.69 541 PRO B O 1
ATOM 9263 N N . HIS B 1 542 ? -23.828 24.875 26.75 1 94.94 542 HIS B N 1
ATOM 9264 C CA . HIS B 1 542 ? -24.312 23.922 25.766 1 94.94 542 HIS B CA 1
ATOM 9265 C C . HIS B 1 542 ? -23.703 22.547 25.969 1 94.94 542 HIS B C 1
ATOM 9267 O O . HIS B 1 542 ? -22.891 22.359 26.859 1 94.94 542 HIS B O 1
ATOM 9273 N N . SER B 1 543 ? -24.219 21.625 25.25 1 95.19 543 SER B N 1
ATOM 9274 C CA . SER B 1 543 ? -23.703 20.25 25.219 1 95.19 543 SER B CA 1
ATOM 9275 C C . SER B 1 543 ? -23.297 19.844 23.812 1 95.19 543 SER B C 1
ATOM 9277 O O . SER B 1 543 ? -23.641 20.5 22.828 1 95.19 543 SER B O 1
ATOM 9279 N N . GLU B 1 544 ? -22.406 18.812 23.75 1 94.81 544 GLU B N 1
ATOM 9280 C CA . GLU B 1 544 ? -22.031 18.156 22.484 1 94.81 544 GLU B CA 1
ATOM 9281 C C . GLU B 1 544 ? -21.172 19.078 21.641 1 94.81 544 GLU B C 1
ATOM 9283 O O . GLU B 1 544 ? -21.25 19.047 20.406 1 94.81 544 GLU B O 1
ATOM 9288 N N . GLY B 1 545 ? -20.5 19.953 22.219 1 94.81 545 GLY B N 1
ATOM 9289 C CA . GLY B 1 545 ? -19.516 20.734 21.5 1 94.81 545 GLY B CA 1
ATOM 9290 C C . GLY B 1 545 ? -18.188 20.016 21.344 1 94.81 545 GLY B C 1
ATOM 9291 O O . GLY B 1 545 ? -17.812 19.203 22.188 1 94.81 545 GLY B O 1
ATOM 9292 N N . GLY B 1 546 ? -17.438 20.328 20.281 1 96.69 546 GLY B N 1
ATOM 9293 C CA . GLY B 1 546 ? -16.062 19.859 20.172 1 96.69 546 GLY B CA 1
ATOM 9294 C C . GLY B 1 546 ? -15.086 20.672 21 1 96.69 546 GLY B C 1
ATOM 9295 O O . GLY B 1 546 ? -15.305 21.859 21.234 1 96.69 546 GLY B O 1
ATOM 9296 N N . CYS B 1 547 ? -14.055 20.016 21.406 1 97.12 547 CYS B N 1
ATOM 9297 C CA . CYS B 1 547 ? -13.086 20.688 22.266 1 97.12 547 CYS B CA 1
ATOM 9298 C C . CYS B 1 547 ? -11.664 20.297 21.891 1 97.12 547 CYS B C 1
ATOM 9300 O O . CYS B 1 547 ? -11.391 19.141 21.578 1 97.12 547 CYS B O 1
ATOM 9302 N N . ALA B 1 548 ? -10.75 21.281 21.938 1 96.88 548 ALA B N 1
ATOM 9303 C CA . ALA B 1 548 ? -9.336 21.031 21.672 1 96.88 548 ALA B CA 1
ATOM 9304 C C . ALA B 1 548 ? -8.453 22.109 22.281 1 96.88 548 ALA B C 1
ATOM 9306 O O . ALA B 1 548 ? -8.875 23.25 22.438 1 96.88 548 ALA B O 1
ATOM 9307 N N . TYR B 1 549 ? -7.34 21.719 22.719 1 96.81 549 TYR B N 1
ATOM 9308 C CA . TYR B 1 549 ? -6.293 22.656 23.109 1 96.81 549 TYR B CA 1
ATOM 9309 C C . TYR B 1 549 ? -5.449 23.062 21.891 1 96.81 549 TYR B C 1
ATOM 9311 O O . TYR B 1 549 ? -4.859 22.203 21.234 1 96.81 549 TYR B O 1
ATOM 9319 N N . TYR B 1 550 ? -5.438 24.297 21.641 1 95.5 550 TYR B N 1
ATOM 9320 C CA . TYR B 1 550 ? -4.781 24.781 20.422 1 95.5 550 TYR B CA 1
ATOM 9321 C C . TYR B 1 550 ? -4.234 26.188 20.641 1 95.5 550 TYR B C 1
ATOM 9323 O O . TYR B 1 550 ? -4.953 27.094 21.078 1 95.5 550 TYR B O 1
ATOM 9331 N N . ASP B 1 551 ? -2.879 26.344 20.406 1 93.06 551 ASP B N 1
ATOM 9332 C CA . ASP B 1 551 ? -2.207 27.641 20.438 1 93.06 551 ASP B CA 1
ATOM 9333 C C . ASP B 1 551 ? -2.342 28.297 21.797 1 93.06 551 ASP B C 1
ATOM 9335 O O . ASP B 1 551 ? -2.723 29.469 21.906 1 93.06 551 ASP B O 1
ATOM 9339 N N . GLY B 1 552 ? -2.281 27.484 22.781 1 94.44 552 GLY B N 1
ATOM 9340 C CA . GLY B 1 552 ? -2.244 27.984 24.141 1 94.44 552 GLY B CA 1
ATOM 9341 C C . GLY B 1 552 ? -3.623 28.234 24.719 1 94.44 552 GLY B C 1
ATOM 9342 O O . GLY B 1 552 ? -3.748 28.719 25.844 1 94.44 552 GLY B O 1
ATOM 9343 N N . LYS B 1 553 ? -4.582 27.953 23.969 1 96.88 553 LYS B N 1
ATOM 9344 C CA . LYS B 1 553 ? -5.953 28.156 24.438 1 96.88 553 LYS B CA 1
ATOM 9345 C C . LYS B 1 553 ? -6.777 26.875 24.266 1 96.88 553 LYS B C 1
ATOM 9347 O O . LYS B 1 553 ? -6.344 25.938 23.609 1 96.88 553 LYS B O 1
ATOM 9352 N N . ILE B 1 554 ? -7.918 26.859 24.953 1 97.75 554 ILE B N 1
ATOM 9353 C CA . ILE B 1 554 ? -8.867 25.766 24.812 1 97.75 554 ILE B CA 1
ATOM 9354 C C . ILE B 1 554 ? -10.094 26.234 24.031 1 97.75 554 ILE B C 1
ATOM 9356 O O . ILE B 1 554 ? -10.758 27.188 24.422 1 97.75 554 ILE B O 1
ATOM 9360 N N . PHE B 1 555 ? -10.375 25.578 23 1 97.5 555 PHE B N 1
ATOM 9361 C CA . PHE B 1 555 ? -11.492 25.953 22.141 1 97.5 555 PHE B CA 1
ATOM 9362 C C . PHE B 1 555 ? -12.664 25 22.328 1 97.5 555 PHE B C 1
ATOM 9364 O O . PHE B 1 555 ? -12.469 23.781 22.438 1 97.5 555 PHE B O 1
ATOM 9371 N N . VAL B 1 556 ? -13.828 25.5 22.391 1 97.56 556 VAL B N 1
ATOM 9372 C CA . VAL B 1 556 ? -15.086 24.75 22.375 1 97.56 556 VAL B CA 1
ATOM 9373 C C . VAL B 1 556 ? -15.953 25.25 21.203 1 97.56 556 VAL B C 1
ATOM 9375 O O . VAL B 1 556 ? -16.312 26.422 21.156 1 97.56 556 VAL B O 1
ATOM 9378 N N . VAL B 1 557 ? -16.281 24.359 20.359 1 96.81 557 VAL B N 1
ATOM 9379 C CA . VAL B 1 557 ? -16.891 24.766 19.094 1 96.81 557 VAL B CA 1
ATOM 9380 C C . VAL B 1 557 ? -18.219 24.047 18.906 1 96.81 557 VAL B C 1
ATOM 9382 O O . VAL B 1 557 ? -18.312 22.828 19.094 1 96.81 557 VAL B O 1
ATOM 9385 N N . GLY B 1 558 ? -19.219 24.812 18.469 1 96.62 558 GLY B N 1
ATOM 9386 C CA . GLY B 1 558 ? -20.516 24.234 18.203 1 96.62 558 GLY B CA 1
ATOM 9387 C C . GLY B 1 558 ? -21.234 23.75 19.453 1 96.62 558 GLY B C 1
ATOM 9388 O O . GLY B 1 558 ? -21.078 24.344 20.516 1 96.62 558 GLY B O 1
ATOM 9389 N N . GLY B 1 559 ? -22.172 22.766 19.219 1 96.81 559 GLY B N 1
ATOM 9390 C CA . GLY B 1 559 ? -22.938 22.203 20.312 1 96.81 559 GLY B CA 1
ATOM 9391 C C . GLY B 1 559 ? -24.406 22.531 20.25 1 96.81 559 GLY B C 1
ATOM 9392 O O . GLY B 1 559 ? -24.875 23.109 19.266 1 96.81 559 GLY B O 1
ATOM 9393 N N . TYR B 1 560 ? -25.031 22.094 21.266 1 96 560 TYR B N 1
ATOM 9394 C CA . TYR B 1 560 ? -26.469 22.312 21.359 1 96 560 TYR B CA 1
ATOM 9395 C C . TYR B 1 560 ? -26.828 23 22.672 1 96 560 TYR B C 1
ATOM 9397 O O . TYR B 1 560 ? -26.484 22.5 23.75 1 96 560 TYR B O 1
ATOM 9405 N N . SER B 1 561 ? -27.531 24.062 22.531 1 95.81 561 SER B N 1
ATOM 9406 C CA . SER B 1 561 ? -28.047 24.734 23.703 1 95.81 561 SER B CA 1
ATOM 9407 C C . SER B 1 561 ? -29.484 24.344 24 1 95.81 561 SER B C 1
ATOM 9409 O O . SER B 1 561 ? -30.391 24.672 23.234 1 95.81 561 SER B O 1
ATOM 9411 N N . TRP B 1 562 ? -29.625 23.75 25.031 1 93.31 562 TRP B N 1
ATOM 9412 C CA . TRP B 1 562 ? -30.984 23.328 25.406 1 93.31 562 TRP B CA 1
ATOM 9413 C C . TRP B 1 562 ? -31.812 24.516 25.875 1 93.31 562 TRP B C 1
ATOM 9415 O O . TRP B 1 562 ? -33.031 24.516 25.719 1 93.31 562 TRP B O 1
ATOM 9425 N N . THR B 1 563 ? -31.156 25.438 26.391 1 91.31 563 THR B N 1
ATOM 9426 C CA . THR B 1 563 ? -31.828 26.672 26.797 1 91.31 563 THR B CA 1
ATOM 9427 C C . THR B 1 563 ? -32.375 27.406 25.578 1 91.31 563 THR B C 1
ATOM 9429 O O . THR B 1 563 ? -33.531 27.891 25.594 1 91.31 563 THR B O 1
ATOM 9432 N N . GLN B 1 564 ? -31.625 27.406 24.578 1 92.25 564 GLN B N 1
ATOM 9433 C CA . GLN B 1 564 ? -32.031 28.109 23.375 1 92.25 564 GLN B CA 1
ATOM 9434 C C . GLN B 1 564 ? -32.688 27.141 22.375 1 92.25 564 GLN B C 1
ATOM 9436 O O . GLN B 1 564 ? -33.25 27.578 21.375 1 92.25 564 GLN B O 1
ATOM 9441 N N . GLN B 1 565 ? -32.562 25.969 22.594 1 91.5 565 GLN B N 1
ATOM 9442 C CA . GLN B 1 565 ? -33.125 24.891 21.781 1 91.5 565 GLN B CA 1
ATOM 9443 C C . GLN B 1 565 ? -32.625 24.969 20.344 1 91.5 565 GLN B C 1
ATOM 9445 O O . GLN B 1 565 ? -33.406 24.953 19.391 1 91.5 565 GLN B O 1
ATOM 9450 N N . LYS B 1 566 ? -31.344 25.047 20.234 1 93.38 566 LYS B N 1
ATOM 9451 C CA . LYS B 1 566 ? -30.797 25.094 18.891 1 93.38 566 LYS B CA 1
ATOM 9452 C C . LYS B 1 566 ? -29.328 24.656 18.891 1 93.38 566 LYS B C 1
ATOM 9454 O O . LYS B 1 566 ? -28.672 24.688 19.938 1 93.38 566 LYS B O 1
ATOM 9459 N N . CYS B 1 567 ? -28.859 24.328 17.703 1 95.12 567 CYS B N 1
ATOM 9460 C CA . CYS B 1 567 ? -27.422 24.125 17.453 1 95.12 567 CYS B CA 1
ATOM 9461 C C . CYS B 1 567 ? -26.688 25.453 17.422 1 95.12 567 CYS B C 1
ATOM 9463 O O . CYS B 1 567 ? -27.25 26.469 17.016 1 95.12 567 CYS B O 1
ATOM 9465 N N . LEU B 1 568 ? -25.516 25.406 17.766 1 95.44 568 LEU B N 1
ATOM 9466 C CA . LEU B 1 568 ? -24.719 26.641 17.828 1 95.44 568 LEU B CA 1
ATOM 9467 C C . LEU B 1 568 ? -23.641 26.641 16.75 1 95.44 568 LEU B C 1
ATOM 9469 O O . LEU B 1 568 ? -23.109 25.578 16.391 1 95.44 568 LEU B O 1
ATOM 9473 N N . SER B 1 569 ? -23.297 27.781 16.25 1 94.62 569 SER B N 1
ATOM 9474 C CA . SER B 1 569 ? -22.156 27.953 15.352 1 94.62 569 SER B CA 1
ATOM 9475 C C . SER B 1 569 ? -21 28.641 16.062 1 94.62 569 SER B C 1
ATOM 9477 O O . SER B 1 569 ? -19.922 28.797 15.484 1 94.62 569 SER B O 1
ATOM 9479 N N . THR B 1 570 ? -21.156 28.969 17.25 1 94.12 570 THR B N 1
ATOM 9480 C CA . THR B 1 570 ? -20.234 29.828 17.984 1 94.12 570 THR B CA 1
ATOM 9481 C C . THR B 1 570 ? -18.938 29.094 18.312 1 94.12 570 THR B C 1
ATOM 9483 O O . THR B 1 570 ? -18.969 27.906 18.641 1 94.12 570 THR B O 1
ATOM 9486 N N . ILE B 1 571 ? -17.844 29.781 18.266 1 96.12 571 ILE B N 1
ATOM 9487 C CA . ILE B 1 571 ? -16.547 29.344 18.75 1 96.12 571 ILE B CA 1
ATOM 9488 C C . ILE B 1 571 ? -16.172 30.078 20.031 1 96.12 571 ILE B C 1
ATOM 9490 O O . ILE B 1 571 ? -16.094 31.312 20.031 1 96.12 571 ILE B O 1
ATOM 9494 N N . GLN B 1 572 ? -16 29.328 21.047 1 96.62 572 GLN B N 1
ATOM 9495 C CA . GLN B 1 572 ? -15.602 29.906 22.328 1 96.62 572 GLN B CA 1
ATOM 9496 C C . GLN B 1 572 ? -14.195 29.453 22.703 1 96.62 572 GLN B C 1
ATOM 9498 O O . GLN B 1 572 ? -13.844 28.281 22.531 1 96.62 572 GLN B O 1
ATOM 9503 N N . SER B 1 573 ? -13.422 30.359 23.125 1 97 573 SER B N 1
ATOM 9504 C CA . SER B 1 573 ? -12.055 30.016 23.531 1 97 573 SER B CA 1
ATOM 9505 C C . SER B 1 573 ? -11.781 30.469 24.969 1 97 573 SER B C 1
ATOM 9507 O O . SER B 1 573 ? -12.203 31.547 25.375 1 97 573 SER B O 1
ATOM 9509 N N . TYR B 1 574 ? -11.141 29.625 25.688 1 97.81 574 TYR B N 1
ATOM 9510 C CA . TYR B 1 574 ? -10.75 29.875 27.062 1 97.81 574 TYR B CA 1
ATOM 9511 C C . TYR B 1 574 ? -9.242 30.016 27.188 1 97.81 574 TYR B C 1
ATOM 9513 O O . TYR B 1 574 ? -8.484 29.156 26.719 1 97.81 574 TYR B O 1
ATOM 9521 N N . ASP B 1 575 ? -8.781 31.047 27.781 1 97.56 575 ASP B N 1
ATOM 9522 C CA . ASP B 1 575 ? -7.367 31.266 28.094 1 97.56 575 ASP B CA 1
ATOM 9523 C C . ASP B 1 575 ? -7.051 30.891 29.531 1 97.56 575 ASP B C 1
ATOM 9525 O O . ASP B 1 575 ? -7.371 31.641 30.469 1 97.56 575 ASP B O 1
ATOM 9529 N N . PRO B 1 576 ? -6.422 29.828 29.734 1 96.12 576 PRO B N 1
ATOM 9530 C CA . PRO B 1 576 ? -6.16 29.359 31.094 1 96.12 576 PRO B CA 1
ATOM 9531 C C . PRO B 1 576 ? -5.266 30.312 31.891 1 96.12 576 PRO B C 1
ATOM 9533 O O . PRO B 1 576 ? -5.312 30.344 33.125 1 96.12 576 PRO B O 1
ATOM 9536 N N . ASN B 1 577 ? -4.469 31.094 31.219 1 95.75 577 ASN B N 1
ATOM 9537 C CA . ASN B 1 577 ? -3.584 32.031 31.906 1 95.75 577 ASN B CA 1
ATOM 9538 C C . ASN B 1 577 ? -4.352 33.25 32.438 1 95.75 577 ASN B C 1
ATOM 9540 O O . ASN B 1 577 ? -3.973 33.844 33.438 1 95.75 577 ASN B O 1
ATOM 9544 N N . LYS B 1 578 ? -5.441 33.531 31.766 1 97.19 578 LYS B N 1
ATOM 9545 C CA . LYS B 1 578 ? -6.219 34.719 32.125 1 97.19 578 LYS B CA 1
ATOM 9546 C C . LYS B 1 578 ? -7.523 34.312 32.812 1 97.19 578 LYS B C 1
ATOM 9548 O O . LYS B 1 578 ? -8.203 35.156 33.406 1 97.19 578 LYS B O 1
ATOM 9553 N N . ASP B 1 579 ? -7.895 33.062 32.781 1 97.88 579 ASP B N 1
ATOM 9554 C CA . ASP B 1 579 ? -9.188 32.562 33.25 1 97.88 579 ASP B CA 1
ATOM 9555 C C . ASP B 1 579 ? -10.336 33.375 32.656 1 97.88 579 ASP B C 1
ATOM 9557 O O . ASP B 1 579 ? -11.164 33.938 33.375 1 97.88 579 ASP B O 1
ATOM 9561 N N . GLN B 1 580 ? -10.242 33.469 31.391 1 97.94 580 GLN B N 1
ATOM 9562 C CA . GLN B 1 580 ? -11.234 34.281 30.672 1 97.94 580 GLN B CA 1
ATOM 9563 C C . GLN B 1 580 ? -11.664 33.562 29.391 1 97.94 580 GLN B C 1
ATOM 9565 O O . GLN B 1 580 ? -10.875 32.844 28.766 1 97.94 580 GLN B O 1
ATOM 9570 N N . TRP B 1 581 ? -12.883 33.781 29.047 1 97.69 581 TRP B N 1
ATOM 9571 C CA . TRP B 1 581 ? -13.445 33.281 27.797 1 97.69 581 TRP B CA 1
ATOM 9572 C C . TRP B 1 581 ? -13.547 34.406 26.766 1 97.69 581 TRP B C 1
ATOM 9574 O O . TRP B 1 581 ? -13.766 35.562 27.109 1 97.69 581 TRP B O 1
ATOM 9584 N N . GLU B 1 582 ? -13.352 34.031 25.516 1 95.62 582 GLU B N 1
ATOM 9585 C CA . GLU B 1 582 ? -13.586 34.938 24.391 1 95.62 582 GLU B CA 1
ATOM 9586 C C . GLU B 1 582 ? -14.328 34.219 23.266 1 95.62 582 GLU B C 1
ATOM 9588 O O . GLU B 1 582 ? -14.5 33 23.312 1 95.62 582 GLU B O 1
ATOM 9593 N N . ASN B 1 583 ? -14.891 34.969 22.359 1 94.12 583 ASN B N 1
ATOM 9594 C CA . ASN B 1 583 ? -15.508 34.469 21.156 1 94.12 583 ASN B CA 1
ATOM 9595 C C . ASN B 1 583 ? -14.742 34.906 19.906 1 94.12 583 ASN B C 1
ATOM 9597 O O . ASN B 1 583 ? -15.062 35.938 19.312 1 94.12 583 ASN B O 1
ATOM 9601 N N . PRO B 1 584 ? -13.828 34.125 19.484 1 92 584 PRO B N 1
ATOM 9602 C CA . PRO B 1 584 ? -13.008 34.531 18.344 1 92 584 PRO B CA 1
ATOM 9603 C C . PRO B 1 584 ? -13.773 34.531 17.016 1 92 584 PRO B C 1
ATOM 9605 O O . PRO B 1 584 ? -13.336 35.125 16.047 1 92 584 PRO B O 1
ATOM 9608 N N . GLY B 1 585 ? -14.883 33.812 16.922 1 91.31 585 GLY B N 1
ATOM 9609 C CA . GLY B 1 585 ? -15.625 33.719 15.68 1 91.31 585 GLY B CA 1
ATOM 9610 C C . GLY B 1 585 ? -16.719 32.688 15.703 1 91.31 585 GLY B C 1
ATOM 9611 O O . GLY B 1 585 ? -17.109 32.188 16.766 1 91.31 585 GLY B O 1
ATOM 9612 N N . ASN B 1 586 ? -17.297 32.438 14.422 1 93 586 ASN B N 1
ATOM 9613 C CA . ASN B 1 586 ? -18.375 31.484 14.258 1 93 586 ASN B CA 1
ATOM 9614 C C . ASN B 1 586 ? -18.125 30.547 13.07 1 93 586 ASN B C 1
ATOM 9616 O O . ASN B 1 586 ? -17.453 30.922 12.117 1 93 586 ASN B O 1
ATOM 9620 N N . LEU B 1 587 ? -18.656 29.391 13.266 1 92.75 587 LEU B N 1
ATOM 9621 C CA . LEU B 1 587 ? -18.688 28.5 12.117 1 92.75 587 LEU B CA 1
ATOM 9622 C C . LEU B 1 587 ? -19.656 29 11.055 1 92.75 587 LEU B C 1
ATOM 9624 O O . LEU B 1 587 ? -20.594 29.75 11.367 1 92.75 587 LEU B O 1
ATOM 9628 N N . PRO B 1 588 ? -19.438 28.516 9.797 1 88.94 588 PRO B N 1
ATOM 9629 C CA . PRO B 1 588 ? -20.375 28.891 8.742 1 88.94 588 PRO B CA 1
ATOM 9630 C C . PRO B 1 588 ? -21.75 28.266 8.914 1 88.94 588 PRO B C 1
ATOM 9632 O O . PRO B 1 588 ? -22.75 28.766 8.383 1 88.94 588 PRO B O 1
ATOM 9635 N N . ILE B 1 589 ? -21.766 27.156 9.625 1 91.44 589 ILE B N 1
ATOM 9636 C CA . ILE B 1 589 ? -23.016 26.422 9.844 1 91.44 589 ILE B CA 1
ATOM 9637 C C . ILE B 1 589 ? -23.125 26.031 11.312 1 91.44 589 ILE B C 1
ATOM 9639 O O . ILE B 1 589 ? -22.109 25.812 11.977 1 91.44 589 ILE B O 1
ATOM 9643 N N . GLU B 1 590 ? -24.406 26 11.766 1 95.25 590 GLU B N 1
ATOM 9644 C CA . GLU B 1 590 ? -24.641 25.5 13.109 1 95.25 590 GLU B CA 1
ATOM 9645 C C . GLU B 1 590 ? -24.531 23.984 13.164 1 95.25 590 GLU B C 1
ATOM 9647 O O . GLU B 1 590 ? -25.172 23.281 12.383 1 95.25 590 GLU B O 1
ATOM 9652 N N . LEU B 1 591 ? -23.688 23.516 14.086 1 95.62 591 LEU B N 1
ATOM 9653 C CA . LEU B 1 591 ? -23.453 22.078 14.195 1 95.62 591 LEU B CA 1
ATOM 9654 C C . LEU B 1 591 ? -23.391 21.656 15.656 1 95.62 591 LEU B C 1
ATOM 9656 O O . LEU B 1 591 ? -22.844 22.375 16.5 1 95.62 591 LEU B O 1
ATOM 9660 N N . SER B 1 592 ? -23.922 20.516 15.953 1 96.19 592 SER B N 1
ATOM 9661 C CA . SER B 1 592 ? -23.734 19.828 17.234 1 96.19 592 SER B CA 1
ATOM 9662 C C . SER B 1 592 ? -23.047 18.484 17.031 1 96.19 592 SER B C 1
ATOM 9664 O O . SER B 1 592 ? -23.078 17.922 15.945 1 96.19 592 SER B O 1
ATOM 9666 N N . GLY B 1 593 ? -22.359 18.078 18.047 1 95.56 593 GLY B N 1
ATOM 9667 C CA . GLY B 1 593 ? -21.719 16.781 17.984 1 95.56 593 GLY B CA 1
ATOM 9668 C C . GLY B 1 593 ? -20.469 16.766 17.125 1 95.56 593 GLY B C 1
ATOM 9669 O O . GLY B 1 593 ? -20.094 15.719 16.578 1 95.56 593 GLY B O 1
ATOM 9670 N N . VAL B 1 594 ? -19.797 17.859 16.969 1 96.81 594 VAL B N 1
ATOM 9671 C CA . VAL B 1 594 ? -18.562 17.938 16.188 1 96.81 594 VAL B CA 1
ATOM 9672 C C . VAL B 1 594 ? -17.391 17.438 17.031 1 96.81 594 VAL B C 1
ATOM 9674 O O . VAL B 1 594 ? -17.469 17.406 18.25 1 96.81 594 VAL B O 1
ATOM 9677 N N . ARG B 1 595 ? -16.375 17.016 16.344 1 97.88 595 ARG B N 1
ATOM 9678 C CA . ARG B 1 595 ? -15.102 16.719 16.984 1 97.88 595 ARG B CA 1
ATOM 9679 C C . ARG B 1 595 ? -13.992 17.625 16.453 1 97.88 595 ARG B C 1
ATOM 9681 O O . ARG B 1 595 ? -14.086 18.125 15.328 1 97.88 595 ARG B O 1
ATOM 9688 N N . LEU B 1 596 ? -13.047 17.828 17.312 1 97.56 596 LEU B N 1
ATOM 9689 C CA . LEU B 1 596 ? -11.938 18.688 16.938 1 97.56 596 LEU B CA 1
ATOM 9690 C C . LEU B 1 596 ? -10.617 17.922 16.984 1 97.56 596 LEU B C 1
ATOM 9692 O O . LEU B 1 596 ? -10.445 17.031 17.828 1 97.56 596 LEU B O 1
ATOM 9696 N N . ALA B 1 597 ? -9.75 18.266 16.109 1 97.19 597 ALA B N 1
ATOM 9697 C CA . ALA B 1 597 ? -8.383 17.734 16.062 1 97.19 597 ALA B CA 1
ATOM 9698 C C . ALA B 1 597 ? -7.418 18.75 15.469 1 97.19 597 ALA B C 1
ATOM 9700 O O . ALA B 1 597 ? -7.797 19.547 14.594 1 97.19 597 ALA B O 1
ATOM 9701 N N . ASN B 1 598 ? -6.23 18.781 15.977 1 97 598 ASN B N 1
ATOM 9702 C CA . ASN B 1 598 ? -5.191 19.625 15.391 1 97 598 ASN B CA 1
ATOM 9703 C C . ASN B 1 598 ? -4.414 18.875 14.312 1 97 598 ASN B C 1
ATOM 9705 O O . ASN B 1 598 ? -3.971 17.75 14.523 1 97 598 ASN B O 1
ATOM 9709 N N . LEU B 1 599 ? -4.254 19.484 13.219 1 96.81 599 LEU B N 1
ATOM 9710 C CA . LEU B 1 599 ? -3.584 18.859 12.086 1 96.81 599 LEU B CA 1
ATOM 9711 C C . LEU B 1 599 ? -2.637 19.844 11.406 1 96.81 599 LEU B C 1
ATOM 9713 O O . LEU B 1 599 ? -2.986 21.016 11.203 1 96.81 599 LEU B O 1
ATOM 9717 N N . THR B 1 600 ? -1.412 19.391 11.102 1 95.81 600 THR B N 1
ATOM 9718 C CA . THR B 1 600 ? -0.506 20.172 10.273 1 95.81 600 THR B CA 1
ATOM 9719 C C . THR B 1 600 ? -0.816 19.984 8.797 1 95.81 600 THR B C 1
ATOM 9721 O O . THR B 1 600 ? -0.751 18.859 8.281 1 95.81 600 THR B O 1
ATOM 9724 N N . ILE B 1 601 ? -1.102 21.047 8.172 1 92.88 601 ILE B N 1
ATOM 9725 C CA . ILE B 1 601 ? -1.508 21.031 6.773 1 92.88 601 ILE B CA 1
ATOM 9726 C C . ILE B 1 601 ? -0.315 21.359 5.883 1 92.88 601 ILE B C 1
ATOM 9728 O O . ILE B 1 601 ? 0.373 22.359 6.113 1 92.88 601 ILE B O 1
ATOM 9732 N N . PRO B 1 602 ? -0.078 20.516 4.852 1 91.06 602 PRO B N 1
ATOM 9733 C CA . PRO B 1 602 ? 1.011 20.844 3.928 1 91.06 602 PRO B CA 1
ATOM 9734 C C . PRO B 1 602 ? 0.718 22.078 3.082 1 91.06 602 PRO B C 1
ATOM 9736 O O . PRO B 1 602 ? -0.446 22.375 2.803 1 91.06 602 PRO B O 1
ATOM 9739 N N . TYR B 1 603 ? 1.759 22.781 2.711 1 85.5 603 TYR B N 1
ATOM 9740 C CA . TYR B 1 603 ? 1.607 23.938 1.841 1 85.5 603 TYR B CA 1
ATOM 9741 C C . TYR B 1 603 ? 1.276 23.516 0.415 1 85.5 603 TYR B C 1
ATOM 9743 O O . TYR B 1 603 ? 0.663 24.281 -0.339 1 85.5 603 TYR B O 1
ATOM 9751 N N . THR B 1 604 ? 1.779 22.359 0.106 1 78.12 604 THR B N 1
ATOM 9752 C CA . THR B 1 604 ? 1.518 21.781 -1.208 1 78.12 604 THR B CA 1
ATOM 9753 C C . THR B 1 604 ? 1.084 20.328 -1.083 1 78.12 604 THR B C 1
ATOM 9755 O O . THR B 1 604 ? 1.677 19.562 -0.322 1 78.12 604 THR B O 1
ATOM 9758 N N . VAL B 1 605 ? -0.071 20.141 -1.801 1 72.69 605 VAL B N 1
ATOM 9759 C CA . VAL B 1 605 ? -0.549 18.75 -1.79 1 72.69 605 VAL B CA 1
ATOM 9760 C C . VAL B 1 605 ? -0.112 18.047 -3.07 1 72.69 605 VAL B C 1
ATOM 9762 O O . VAL B 1 605 ? -0.256 18.594 -4.168 1 72.69 605 VAL B O 1
ATOM 9765 N N . SER B 1 606 ? 0.758 17.047 -2.889 1 62.91 606 SER B N 1
ATOM 9766 C CA . SER B 1 606 ? 1.153 16.234 -4.035 1 62.91 606 SER B CA 1
ATOM 9767 C C . SER B 1 606 ? 0.026 15.312 -4.469 1 62.91 606 SER B C 1
ATOM 9769 O O . SER B 1 606 ? -0.6 14.656 -3.633 1 62.91 606 SER B O 1
ATOM 9771 N N . PRO B 1 607 ? -0.4 15.562 -5.719 1 53.78 607 PRO B N 1
ATOM 9772 C CA . PRO B 1 607 ? -1.432 14.609 -6.145 1 53.78 607 PRO B CA 1
ATOM 9773 C C . PRO B 1 607 ? -0.963 13.164 -6.074 1 53.78 607 PRO B C 1
ATOM 9775 O O . PRO B 1 607 ? 0.183 12.859 -6.422 1 53.78 607 PRO B O 1
ATOM 9778 N N . ARG B 1 608 ? -1.186 12.461 -5.117 1 52.72 608 ARG B N 1
ATOM 9779 C CA . ARG B 1 608 ? -0.876 11.039 -5.258 1 52.72 608 ARG B CA 1
ATOM 9780 C C . ARG B 1 608 ? -1.363 10.508 -6.602 1 52.72 608 ARG B C 1
ATOM 9782 O O . ARG B 1 608 ? -2.451 10.859 -7.059 1 52.72 608 ARG B O 1
ATOM 9789 N N . SER B 1 609 ? -0.52 10.352 -7.48 1 41.03 609 SER B N 1
ATOM 9790 C CA . SER B 1 609 ? -0.775 9.742 -8.781 1 41.03 609 SER B CA 1
ATOM 9791 C C . SER B 1 609 ? -1.868 8.68 -8.688 1 41.03 609 SER B C 1
ATOM 9793 O O . SER B 1 609 ? -1.855 7.844 -7.781 1 41.03 609 SER B O 1
ATOM 9795 N N . GLY B 1 610 ? -3.25 8.945 -9.172 1 39.81 610 GLY B N 1
ATOM 9796 C CA . GLY B 1 610 ? -4.555 8.406 -9.516 1 39.81 610 GLY B CA 1
ATOM 9797 C C . GLY B 1 610 ? -5.699 9.344 -9.188 1 39.81 610 GLY B C 1
ATOM 9798 O O . GLY B 1 610 ? -6.84 9.102 -9.578 1 39.81 610 GLY B O 1
ATOM 9799 N N . LEU B 1 611 ? -5.656 10.156 -7.961 1 37.38 611 LEU B N 1
ATOM 9800 C CA . LEU B 1 611 ? -6.809 11.039 -7.848 1 37.38 611 LEU B CA 1
ATOM 9801 C C . LEU B 1 611 ? -6.504 12.414 -8.445 1 37.38 611 LEU B C 1
ATOM 9803 O O . LEU B 1 611 ? -5.516 13.055 -8.07 1 37.38 611 LEU B O 1
ATOM 9807 N N . THR B 1 612 ? -6.859 12.852 -9.625 1 32.22 612 THR B N 1
ATOM 9808 C CA . THR B 1 612 ? -6.762 14.031 -10.477 1 32.22 612 THR B CA 1
ATOM 9809 C C . THR B 1 612 ? -7.074 15.297 -9.688 1 32.22 612 THR B C 1
ATOM 9811 O O . THR B 1 612 ? -8.227 15.547 -9.32 1 32.22 612 THR B O 1
ATOM 9814 N N . GLN B 1 613 ? -6.75 15.961 -8.547 1 30.77 613 GLN B N 1
ATOM 9815 C CA . GLN B 1 613 ? -7.023 17.375 -8.734 1 30.77 613 GLN B CA 1
ATOM 9816 C C . GLN B 1 613 ? -6.152 17.969 -9.836 1 30.77 613 GLN B C 1
ATOM 9818 O O . GLN B 1 613 ? -5.141 17.375 -10.219 1 30.77 613 GLN B O 1
ATOM 9823 N N . GLY B 1 614 ? -6.102 19.562 -10.227 1 28.38 614 GLY B N 1
ATOM 9824 C CA . GLY B 1 614 ? -5.82 20.469 -11.336 1 28.38 614 GLY B CA 1
ATOM 9825 C C . GLY B 1 614 ? -4.336 20.688 -11.555 1 28.38 614 GLY B C 1
ATOM 9826 O O . GLY B 1 614 ? -3.859 20.656 -12.688 1 28.38 614 GLY B O 1
ATOM 9827 N N . SER B 1 615 ? -3.361 21.484 -10.695 1 28.23 615 SER B N 1
ATOM 9828 C CA . SER B 1 615 ? -2.57 22.281 -11.633 1 28.23 615 SER B CA 1
ATOM 9829 C C . SER B 1 615 ? -1.684 21.391 -12.492 1 28.23 615 SER B C 1
ATOM 9831 O O . SER B 1 615 ? -1.431 20.234 -12.141 1 28.23 615 SER B O 1
ATOM 9833 N N . HIS B 1 616 ? -0.427 22.188 -13.5 1 29.36 616 HIS B N 1
ATOM 9834 C CA . HIS B 1 616 ? 0.203 22.094 -14.812 1 29.36 616 HIS B CA 1
ATOM 9835 C C . HIS B 1 616 ? 1.544 21.375 -14.719 1 29.36 616 HIS B C 1
ATOM 9837 O O . HIS B 1 616 ? 2.592 22.016 -14.617 1 29.36 616 HIS B O 1
ATOM 9843 N N . VAL B 1 617 ? 2.428 20.453 -14.266 1 27.42 617 VAL B N 1
ATOM 9844 C CA . VAL B 1 617 ? 3.359 20.094 -15.328 1 27.42 617 VAL B CA 1
ATOM 9845 C C . VAL B 1 617 ? 2.594 19.469 -16.5 1 27.42 617 VAL B C 1
ATOM 9847 O O . VAL B 1 617 ? 1.552 18.844 -16.297 1 27.42 617 VAL B O 1
ATOM 9850 N N . PRO B 1 618 ? 2.928 19.922 -17.953 1 30.5 618 PRO B N 1
ATOM 9851 C CA . PRO B 1 618 ? 3.4 18.906 -18.891 1 30.5 618 PRO B CA 1
ATOM 9852 C C . PRO B 1 618 ? 4.48 18.016 -18.297 1 30.5 618 PRO B C 1
ATOM 9854 O O . PRO B 1 618 ? 5.473 18.5 -17.766 1 30.5 618 PRO B O 1
ATOM 9857 N N . LEU B 1 619 ? 4.414 16.766 -17.641 1 34.06 619 LEU B N 1
ATOM 9858 C CA . LEU B 1 619 ? 5.484 15.875 -17.203 1 34.06 619 LEU B CA 1
ATOM 9859 C C . LEU B 1 619 ? 6.367 15.461 -18.375 1 34.06 619 LEU B C 1
ATOM 9861 O O . LEU B 1 619 ? 5.969 14.625 -19.188 1 34.06 619 LEU B O 1
ATOM 9865 N N . SER B 1 620 ? 7.082 16.109 -19.406 1 32.81 620 SER B N 1
ATOM 9866 C CA . SER B 1 620 ? 7.648 15.234 -20.422 1 32.81 620 SER B CA 1
ATOM 9867 C C . SER B 1 620 ? 8.734 14.336 -19.844 1 32.81 620 SER B C 1
ATOM 9869 O O . SER B 1 620 ? 8.82 13.156 -20.172 1 32.81 620 SER B O 1
ATOM 9871 N N . TRP B 1 621 ? 9.609 14.438 -19.594 1 29.06 621 TRP B N 1
ATOM 9872 C CA . TRP B 1 621 ? 10.805 13.734 -20.062 1 29.06 621 TRP B CA 1
ATOM 9873 C C . TRP B 1 621 ? 10.93 12.367 -19.391 1 29.06 621 TRP B C 1
ATOM 9875 O O . TRP B 1 621 ? 10.883 12.266 -18.172 1 29.06 621 TRP B O 1
ATOM 9885 N N . PRO B 1 622 ? 10.18 11.195 -20.141 1 35.62 622 PRO B N 1
ATOM 9886 C CA . PRO B 1 622 ? 10.938 9.945 -20.25 1 35.62 622 PRO B CA 1
ATOM 9887 C C . PRO B 1 622 ? 11.898 9.938 -21.438 1 35.62 622 PRO B C 1
ATOM 9889 O O . PRO B 1 622 ? 11.469 10.055 -22.594 1 35.62 622 PRO B O 1
ATOM 9892 N N . PRO B 1 623 ? 12.82 10.703 -22.438 1 29.08 623 PRO B N 1
ATOM 9893 C CA . PRO B 1 623 ? 13.305 10.172 -23.703 1 29.08 623 PRO B CA 1
ATOM 9894 C C . PRO B 1 623 ? 13.953 8.797 -23.562 1 29.08 623 PRO B C 1
ATOM 9896 O O . PRO B 1 623 ? 14.367 8.414 -22.469 1 29.08 623 PRO B O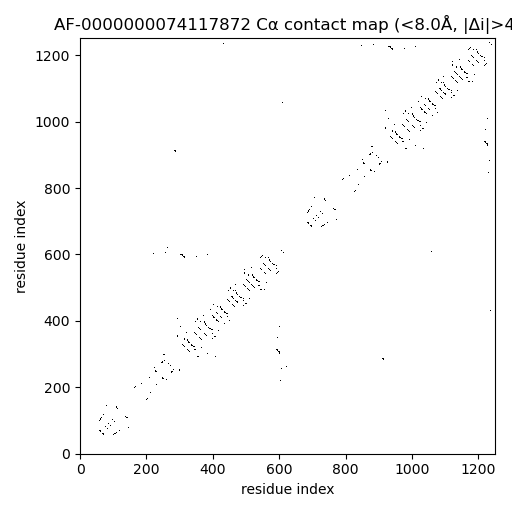 1
ATOM 9899 N N . LYS B 1 624 ? 14.664 8.055 -25.328 1 26.03 624 LYS B N 1
ATOM 9900 C CA . LYS B 1 624 ? 14.719 6.941 -26.281 1 26.03 624 LYS B CA 1
ATOM 9901 C C . LYS B 1 624 ? 15.688 5.863 -25.797 1 26.03 624 LYS B C 1
ATOM 9903 O O . LYS B 1 624 ? 16.781 6.172 -25.328 1 26.03 624 LYS B O 1
ATOM 9908 N N . PRO B 1 625 ? 15.109 4.52 -25.906 1 25.95 625 PRO B N 1
ATOM 9909 C CA . PRO B 1 625 ? 16.172 3.559 -26.219 1 25.95 625 PRO B CA 1
ATOM 9910 C C . PRO B 1 625 ? 17.047 4.02 -27.375 1 25.95 625 PRO B C 1
ATOM 9912 O O . PRO B 1 625 ? 16.547 4.25 -28.484 1 25.95 625 PRO B O 1
ATOM 9915 N N . GLY B 1 626 ? 18.016 5.32 -27.391 1 18.44 626 GLY B N 1
ATOM 9916 C CA . GLY B 1 626 ? 19.016 4.984 -28.391 1 18.44 626 GLY B CA 1
ATOM 9917 C C . GLY B 1 626 ? 19.703 3.654 -28.125 1 18.44 626 GLY B C 1
ATOM 9918 O O . GLY B 1 626 ? 19.75 3.189 -26.984 1 18.44 626 GLY B O 1
#

pLDDT: mean 86.19, std 19.23, range [14.26, 98.56]

InterPro domains:
  IPR000210 BTB/POZ domain [PF00651] (48-158)
  IPR000210 BTB/POZ domain [PS50097] (58-131)
  IPR000210 BTB/POZ domain [SM00225] (58-161)
  IPR006652 Kelch repeat type 1 [PF01344] (545-587)
  IPR006652 Kelch repeat type 1 [SM00612] (309-356)
  IPR006652 Kelch repeat type 1 [SM00612] (357-408)
  IPR006652 Kelch repeat type 1 [SM00612] (409-455)
  IPR006652 Kelch repeat type 1 [SM00612] (456-502)
  IPR006652 Kelch repeat type 1 [SM00612] (503-552)
  IPR006652 Kelch repeat type 1 [SM00612] (553-601)
  IPR011333 SKP1/BTB/POZ domain superfamily [G3DSA:3.30.710.10] (33-161)
  IPR011333 SKP1/BTB/POZ domain superfamily [SSF54695] (35-158)
  IPR011705 BTB/Kelch-associated [PF07707] (166-266)
  IPR011705 BTB/Kelch-associated [SM00875] (166-267)
  IPR015915 Kelch-type beta-propeller [G3DSA:2.120.10.80] (295-482)
  IPR015915 Kelch-type beta-propeller [G3DSA:2.120.10.80] (483-600)
  IPR015915 Kelch-type beta-propeller [SSF117281] (308-593)
  IPR017096 BTB-kelch protein [PIRSF037037] (33-591)